Protein 2JIS (pdb70)

Foldseek 3Di:
DDDPPDDVVQVVVLVVLLVVLCCVQQVVLLADLVHFQAADDDPVVLCVVQVPDDDDDDDDSVVVSSNSNSVRRHDGSQQYQQAQAFLAGHDDPLLVVLVVVQVVLDAFQFFCVSVVPLLVLVVVVLCVLCVLLPANDFDKDWDQDLLVLLLLLVLLLCCVVPVCCLPVNDVPDWQAAEEEEPLDLPSVLVSCVVRVNHSVSYDYAYADLLREGDLVRVLVVCVVCVVVVHQYAEYEFECQGGAQGAAYPQQSNLVSCVVRVHAYEYECQNVSLCSLAPVQVCSCPNSNSHQKYKYACCRQVVSNRGGIMIIGSDPPPSQLSSQAPDDDDRVSGCCSNDVDHGHRRRRRSVSSSCVVQPSPNSNVLQVVLVVLLVLLVVVQVVDPFWAWSDDGSGNWTKIFGHEPVLPPVPVPPCNQVVSQVQVVQLQVVCNNVSNHHWHWAADDPGHIITIGGRRNSPDDNVSSVVVVVSSNVSRHVD/DDDPPDDVVVVVVLVVLLVVLCVVQQVPLLADLVHFQAADDDVVVLCVVQVDDDDDDDDDSVVVSSNSNSVSRHDGSQQYQQAQAFLFGHDQPQLVVLVVVLVVLDAFQFFCVSPVPLLVLVVVVQCVLCVLLPANAFDKDWDQDLLVLLLLLVLLLCCVVPVCCLPVNCPPPWQEAEEEEPLADCSNQVSCVVSVNHSVSYDYAYADLLREGDLVRVLVSCVVCVVVGYQYAEYEFECQGGAQGAAYPQQSNLVSCVVRVHAYEYECQNVSLCSLAPVQVCSCPNSNSHQKYKYACCRQVVSNRGGIMIIGNDDPPSLLSSQADDDDDPDDDDDPDDRVSGCCSNDVDRGHRRSSRSVVSSCVVQPSPNSNVLQVVLVVLLVLLVVVQVVDPFWAWSDDGSGNWTKIFGGEPVLRPVCPPPCNQVVSLVQVVQLQVVCNNVSNHHWHWAADDPGHIITIGGRRNSVDDNVSSVVVSVSSRVSRHVD

Sequence (965 aa):
LPSLAGDPVAVEALLRAVFGVVVDEAIQKGTSVSQKVCEWKEPEELKQLLDLELRSQGESQKQILERCRAVIRYSVKTGHPRFFNQLFSGLDPHALAGRIITESSLNTSQQYTYEIAPVFVLMEEEVLRKLRALVGWSSSGDGIIFCPGGSISNMYYAVNLARYQRYPDCKQRGLRTLPPLALFTSKECCHHYYSIQKGAAFLGLGTDSSVRVVKADERRGKMVPEDLERQIGMAEAEGAVPFLVSATSGTTVLGAFDPLEAIADVCQRHGLWLHVDAAWGGSVLLSQTHRHLLDGIQRADSVAWNPHKLLAAGLQCSSALLLQDTSNLLKRCHGSKFYDVALDTGDKVVQCCGRRVDCLKLWLMWKAQGDQGLERRIDQAFVLARYLVEEMKKREGFELVMEPEFVNVCFWFVPPSLRGKQESPDDYHERLSKVAPVLKERMVKEGSMMIGYQPHGTRGNFFRVVVANSALTCADMDFLLNELERLGQDLLPSLAGDPVAVEALLRAVFGVVVDEAIQKGTSVSQKVCEWKEPEELKQLLDLELRSQGESQKQILERCRAVIRYSVKTGHPRFFNQLFSGLDPHALAGRIITESSLNTSQYTYEIAPVFVLMEEEEVLRKLRALVGWSSSGDGIIFCPGGSISNMYYAVNLARYQRYPDCCKQRGLRTLPPLALFTSKECCHHYYSIQKGAAFLGLGTDSVRVVKADERRGKMVPEDLERQIGMAEAEGAVPFLVSATSGTTVLGAFDPLEAIADVCQRHGLWLHVDAAWGGSVLLSQTHRHLLDGIQRADSVAWNPHKLLAAGLQCSALLLQDTSNLLKRCHGSQASYLFQQDKFYDVALDTGDKVVQCCGRRVDCLKLWLMWKAQGDQGLERRIDQAFVLARYLVEEMKKREGFELVMEPEFVNVCFWFVPPSLRGKQESPDYHERLSKVAPVLKERMVKEGSMMIGYQPHGTRGNFFRVVVANSALTCADMDFLLNELERLGQDL

Solvent-accessible surface area: 32705 Å² total; per-residue (Å²): 106,74,52,23,23,43,87,104,120,47,24,53,46,5,3,116,37,1,20,28,7,0,17,74,37,4,4,67,88,2,46,38,80,99,77,115,0,6,44,40,44,77,22,109,80,1,89,138,75,4,59,16,92,2,100,53,134,36,44,56,72,152,78,0,31,96,25,0,116,21,1,0,131,17,3,6,20,4,9,2,6,24,1,2,12,35,13,12,6,8,27,5,8,30,0,0,0,0,3,2,0,13,7,7,6,14,8,5,2,77,16,0,27,1,1,12,0,1,3,2,0,6,75,13,0,11,94,20,0,29,47,29,1,47,16,124,69,21,13,3,1,1,2,9,5,9,6,7,0,3,2,0,0,5,10,0,3,5,30,101,86,58,62,77,3,35,74,146,2,7,106,82,13,44,49,7,0,0,0,1,0,137,28,30,43,72,0,6,67,13,2,0,14,5,0,4,10,0,30,92,15,10,49,61,0,120,16,49,166,137,3,31,1,31,24,117,18,0,61,140,40,0,30,75,1,82,93,124,46,8,36,11,2,0,0,1,0,6,0,4,2,38,30,10,0,0,1,3,43,3,76,39,0,4,54,4,5,136,164,54,54,14,18,3,0,0,10,0,13,3,0,0,0,0,3,11,0,154,86,14,79,104,30,2,82,2,2,80,78,0,48,0,0,0,0,5,0,8,30,15,6,20,0,0,9,8,0,0,0,0,0,0,86,35,95,64,74,7,0,45,110,6,5,10,96,130,40,15,93,87,69,19,20,17,12,69,32,1,6,6,67,26,7,15,5,10,0,1,5,0,1,0,0,1,6,13,46,0,32,96,14,1,49,152,28,3,38,22,9,1,75,3,0,111,61,0,3,82,42,2,106,145,57,136,9,24,60,39,47,37,100,16,20,0,0,2,0,3,0,16,4,9,0,62,58,8,81,67,89,85,162,39,131,79,8,81,101,94,4,3,87,12,5,2,56,0,6,52,80,0,2,100,65,0,24,0,0,0,9,29,33,41,56,54,124,51,2,1,4,1,26,0,1,0,13,9,28,22,1,35,34,64,8,0,44,60,0,0,76,5,0,54,111,17,0,115,102,43,103,87,53,20,26,42,91,98,123,44,22,75,40,5,2,168,32,2,6,22,6,0,2,65,42,4,12,70,91,3,47,36,82,94,78,117,0,7,42,44,44,80,19,105,74,2,80,146,73,5,62,11,96,6,101,53,125,34,41,56,73,138,79,0,30,85,26,0,124,22,1,1,132,17,3,5,21,4,9,2,6,25,1,2,5,38,12,12,7,7,25,5,8,28,0,0,0,0,2,1,0,12,6,6,6,17,10,5,2,67,26,0,13,1,2,12,0,1,10,9,0,6,98,14,0,10,86,22,0,22,47,40,6,52,19,124,65,22,15,2,2,1,2,9,6,8,12,8,0,5,5,0,0,5,11,0,3,3,29,115,94,49,65,71,10,33,75,161,2,5,79,110,33,51,39,12,0,0,0,0,0,118,31,24,31,141,27,6,43,31,3,1,12,6,0,0,16,0,30,92,11,10,41,52,0,128,31,39,142,120,3,31,1,33,27,126,11,0,66,116,18,0,33,71,0,87,92,114,47,10,35,10,3,0,0,1,0,2,0,4,1,64,28,13,0,1,1,3,42,3,77,37,0,5,53,3,4,138,164,57,53,13,23,2,0,0,14,0,13,3,0,0,0,0,7,8,0,119,87,14,106,104,30,2,77,2,4,80,78,0,45,0,0,0,0,6,0,8,33,15,6,17,0,0,6,8,0,0,0,0,0,0,82,30,109,57,76,6,0,43,111,6,5,10,42,176,80,94,193,118,42,99,77,63,88,37,17,87,64,72,53,14,17,12,67,31,2,3,5,18,28,5,17,5,10,0,1,5,0,1,0,0,1,8,14,44,0,31,95,14,2,42,134,28,3,38,17,9,2,78,3,0,112,61,0,2,82,45,1,103,146,67,133,15,24,61,38,46,39,99,16,36,0,0,2,0,3,0,12,4,9,0,57,61,5,70,64,82,90,172,41,133,64,8,84,116,102,2,24,149,12,5,38,55,0,5,52,78,0,4,100,65,2,22,0,0,0,9,57,33,78,49,75,147,58,18,26,3,1,25,0,2,0,11,8,25,21,1,36,34,62,6,0,44,54,0,0,77,14,0,48,112,14,0,115,102,44

Structure (mmCIF, N/CA/C/O backbone):
data_2JIS
#
_entry.id   2JIS
#
_cell.length_a   65.318
_cell.length_b   100.636
_cell.length_c   163.104
_cell.angle_alpha   90.00
_cell.angle_beta   90.00
_cell.angle_gamma   90.00
#
_symmetry.space_group_name_H-M   'P 21 21 21'
#
loop_
_entity.id
_entity.type
_entity.pdbx_description
1 polymer 'CYSTEINE SULFINIC ACID DECARBOXYLASE'
2 non-polymer "PYRIDOXAL-5'-PHOSPHATE"
3 non-polymer 'NITRATE ION'
4 water water
#
loop_
_atom_site.group_PDB
_atom_site.id
_atom_site.type_symbol
_atom_site.label_atom_id
_atom_site.label_alt_id
_atom_site.label_comp_id
_atom_site.label_asym_id
_atom_site.label_entity_id
_atom_site.label_seq_id
_atom_site.pdbx_PDB_ins_code
_atom_site.Cartn_x
_atom_site.Cartn_y
_atom_site.Cartn_z
_atom_site.occupancy
_atom_site.B_iso_or_equiv
_atom_site.auth_seq_id
_atom_site.auth_comp_id
_atom_site.auth_asym_id
_atom_site.auth_atom_id
_atom_site.pdbx_PDB_model_num
ATOM 1 N N . LEU A 1 29 ? 22.548 93.903 77.734 1.00 29.59 7 LEU A N 1
ATOM 2 C CA . LEU A 1 29 ? 22.012 93.405 76.432 1.00 28.64 7 LEU A CA 1
ATOM 3 C C . LEU A 1 29 ? 22.649 94.181 75.284 1.00 28.14 7 LEU A C 1
ATOM 4 O O . LEU A 1 29 ? 22.636 95.412 75.282 1.00 28.40 7 LEU A O 1
ATOM 9 N N . PRO A 1 30 ? 23.196 93.467 74.288 1.00 26.90 8 PRO A N 1
ATOM 10 C CA . PRO A 1 30 ? 23.839 94.158 73.187 1.00 25.36 8 PRO A CA 1
ATOM 11 C C . PRO A 1 30 ? 22.874 94.477 72.050 1.00 23.35 8 PRO A C 1
ATOM 12 O O . PRO A 1 30 ? 21.875 93.786 71.881 1.00 21.92 8 PRO A O 1
ATOM 16 N N . SER A 1 31 ? 23.199 95.500 71.267 1.00 21.50 9 SER A N 1
ATOM 17 C CA . SER A 1 31 ? 22.519 95.729 69.999 1.00 20.90 9 SER A CA 1
ATOM 18 C C . SER A 1 31 ? 22.600 94.475 69.133 1.00 19.98 9 SER A C 1
ATOM 19 O O . SER A 1 31 ? 23.642 93.804 69.070 1.00 19.82 9 SER A O 1
ATOM 22 N N . LEU A 1 32 ? 21.503 94.175 68.449 1.00 18.29 10 LEU A N 1
ATOM 23 C CA . LEU A 1 32 ? 21.448 93.042 67.539 1.00 18.19 10 LEU A CA 1
ATOM 24 C C . LEU A 1 32 ? 21.357 93.503 66.090 1.00 17.59 10 LEU A C 1
ATOM 25 O O . LEU A 1 32 ? 20.982 92.720 65.219 1.00 17.74 10 LEU A O 1
ATOM 30 N N . ALA A 1 33 ? 21.709 94.763 65.833 1.00 17.36 11 ALA A N 1
ATOM 31 C CA . ALA A 1 33 ? 21.602 95.359 64.506 1.00 18.20 11 ALA A CA 1
ATOM 32 C C . ALA A 1 33 ? 22.798 95.047 63.604 1.00 18.86 11 ALA A C 1
ATOM 33 O O . ALA A 1 33 ? 22.674 95.114 62.378 1.00 18.62 11 ALA A O 1
ATOM 35 N N . GLY A 1 34 ? 23.944 94.719 64.205 1.00 19.87 12 GLY A N 1
ATOM 36 C CA . GLY A 1 34 ? 25.160 94.420 63.451 1.00 20.56 12 GLY A CA 1
ATOM 37 C C . GLY A 1 34 ? 26.324 95.315 63.854 1.00 21.46 12 GLY A C 1
ATOM 38 O O . GLY A 1 34 ? 26.133 96.485 64.210 1.00 21.89 12 GLY A O 1
ATOM 39 N N . ASP A 1 35 ? 27.528 94.754 63.781 1.00 22.84 13 ASP A N 1
ATOM 40 C CA . ASP A 1 35 ? 28.784 95.472 64.034 1.00 22.61 13 ASP A CA 1
ATOM 41 C C . ASP A 1 35 ? 28.996 96.508 62.922 1.00 22.66 13 ASP A C 1
ATOM 42 O O . ASP A 1 35 ? 29.024 96.149 61.749 1.00 21.14 13 ASP A O 1
ATOM 47 N N . PRO A 1 36 ? 29.114 97.800 63.272 1.00 22.79 14 PRO A N 1
ATOM 48 C CA . PRO A 1 36 ? 29.253 98.821 62.224 1.00 22.28 14 PRO A CA 1
ATOM 49 C C . PRO A 1 36 ? 30.405 98.608 61.227 1.00 21.61 14 PRO A C 1
ATOM 50 O O . PRO A 1 36 ? 30.274 98.962 60.052 1.00 20.90 14 PRO A O 1
ATOM 54 N N . VAL A 1 37 ? 31.523 98.048 61.681 1.00 21.49 15 VAL A N 1
ATOM 55 C CA . VAL A 1 37 ? 32.632 97.784 60.767 1.00 21.10 15 VAL A CA 1
ATOM 56 C C . VAL A 1 37 ? 32.224 96.711 59.751 1.00 19.97 15 VAL A C 1
ATOM 57 O O . VAL A 1 37 ? 32.453 96.861 58.546 1.00 20.95 15 VAL A O 1
ATOM 61 N N . ALA A 1 38 ? 31.614 95.638 60.247 1.00 19.54 16 ALA A N 1
ATOM 62 C CA . ALA A 1 38 ? 31.107 94.555 59.391 1.00 18.62 16 ALA A CA 1
ATOM 63 C C . ALA A 1 38 ? 30.030 95.060 58.421 1.00 18.12 16 ALA A C 1
ATOM 64 O O . ALA A 1 38 ? 30.031 94.705 57.235 1.00 17.83 16 ALA A O 1
ATOM 66 N N . VAL A 1 39 ? 29.126 95.898 58.925 1.00 17.51 17 VAL A N 1
ATOM 67 C CA . VAL A 1 39 ? 28.048 96.469 58.108 1.00 17.49 17 VAL A CA 1
ATOM 68 C C . VAL A 1 39 ? 28.565 97.319 56.951 1.00 17.24 17 VAL A C 1
ATOM 69 O O . VAL A 1 39 ? 28.134 97.165 55.807 1.00 16.20 17 VAL A O 1
ATOM 73 N N . GLU A 1 40 ? 29.498 98.220 57.228 1.00 17.50 18 GLU A N 1
ATOM 74 C CA . GLU A 1 40 ? 30.059 99.029 56.155 1.00 17.95 18 GLU A CA 1
ATOM 75 C C 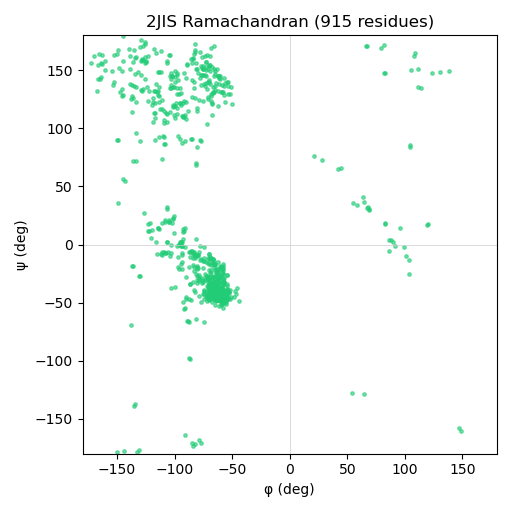. GLU A 1 40 ? 30.746 98.140 55.118 1.00 16.84 18 GLU A C 1
ATOM 76 O O . GLU A 1 40 ? 30.608 98.362 53.921 1.00 16.29 18 GLU A O 1
ATOM 82 N N . ALA A 1 41 ? 31.506 97.153 55.576 1.00 16.26 19 ALA A N 1
ATOM 83 C CA . ALA A 1 41 ? 32.181 96.230 54.665 1.00 16.03 19 ALA A CA 1
ATOM 84 C C . ALA A 1 41 ? 31.179 95.477 53.791 1.00 15.55 19 ALA A C 1
ATOM 85 O O . ALA A 1 41 ? 31.388 95.310 52.592 1.00 15.74 19 ALA A O 1
ATOM 87 N N . LEU A 1 42 ? 30.099 95.009 54.405 1.00 14.83 20 LEU A N 1
ATOM 88 C CA . LEU A 1 42 ? 29.056 94.322 53.652 1.00 14.32 20 LEU A CA 1
ATOM 89 C C . LEU A 1 42 ? 28.490 95.249 52.591 1.00 12.76 20 LEU A C 1
ATOM 90 O O . LEU A 1 42 ? 28.388 94.885 51.422 1.00 12.66 20 LEU A O 1
ATOM 95 N N . LEU A 1 43 ? 28.083 96.441 53.000 1.00 12.97 21 LEU A N 1
ATOM 96 C CA . LEU A 1 43 ? 27.332 97.297 52.089 1.00 13.93 21 LEU A CA 1
ATOM 97 C C . LEU A 1 43 ? 28.203 97.825 50.953 1.00 13.71 21 LEU A C 1
ATOM 98 O O . LEU A 1 43 ? 27.761 97.859 49.817 1.00 13.65 21 LEU A O 1
ATOM 103 N N . ARG A 1 44 ? 29.454 98.173 51.244 1.00 14.22 22 ARG A N 1
ATOM 104 C CA . ARG A 1 44 ? 30.372 98.586 50.191 1.00 15.55 22 ARG A CA 1
ATOM 105 C C . ARG A 1 44 ? 30.590 97.456 49.199 1.00 14.57 22 ARG A C 1
ATOM 106 O O . ARG A 1 44 ? 30.673 97.685 47.994 1.00 15.05 22 ARG A O 1
ATOM 114 N N . ALA A 1 45 ? 30.679 96.225 49.701 1.00 14.15 23 ALA A N 1
ATOM 115 C CA . ALA A 1 45 ? 30.884 95.081 48.816 1.00 14.10 23 ALA A CA 1
ATOM 116 C C . ALA A 1 45 ? 29.659 94.791 47.968 1.00 13.87 23 ALA A C 1
ATOM 117 O O . ALA A 1 45 ? 29.781 94.533 46.769 1.00 14.41 23 ALA A O 1
ATOM 119 N N . VAL A 1 46 ? 28.476 94.852 48.579 1.00 12.59 24 VAL A N 1
ATOM 120 C CA . VAL A 1 46 ? 27.239 94.686 47.818 1.00 13.31 24 VAL A CA 1
ATOM 121 C C . VAL A 1 46 ? 27.150 95.758 46.727 1.00 13.45 24 VAL A C 1
ATOM 122 O O . VAL A 1 46 ? 26.810 95.463 45.580 1.00 13.16 24 VAL A O 1
ATOM 126 N N . PHE A 1 47 ? 27.459 97.002 47.075 1.00 14.89 25 PHE A N 1
ATOM 127 C CA . PHE A 1 47 ? 27.385 98.078 46.096 1.00 15.16 25 PHE A CA 1
ATOM 128 C C . PHE A 1 47 ? 28.341 97.791 44.946 1.00 14.32 25 PHE A C 1
ATOM 129 O O . PHE A 1 47 ? 27.989 97.970 43.793 1.00 14.12 25 PHE A O 1
ATOM 137 N N . GLY A 1 48 ? 29.547 97.324 45.258 1.00 14.17 26 GLY A N 1
ATOM 138 C CA . GLY A 1 48 ? 30.499 96.954 44.210 1.00 14.31 26 GLY A CA 1
ATOM 139 C C . GLY A 1 48 ? 29.974 95.901 43.252 1.00 14.21 26 GLY A C 1
ATOM 140 O O . GLY A 1 48 ? 30.120 96.024 42.040 1.00 15.60 26 GLY A O 1
ATOM 141 N N . VAL A 1 49 ? 29.364 94.854 43.797 1.00 13.50 27 VAL A N 1
ATOM 142 C CA . VAL A 1 49 ? 28.772 93.787 42.985 1.00 14.20 27 VAL A CA 1
ATOM 143 C C . VAL A 1 49 ? 27.639 94.347 42.126 1.00 13.16 27 VAL A C 1
ATOM 144 O O . VAL A 1 49 ? 27.507 94.022 40.952 1.00 14.31 27 VAL A O 1
ATOM 148 N N . VAL A 1 50 ? 26.804 95.175 42.733 1.00 12.80 28 VAL A N 1
ATOM 149 C CA . VAL A 1 50 ? 25.696 95.800 42.011 1.00 12.71 28 VAL A CA 1
ATOM 150 C C . VAL A 1 50 ? 26.201 96.640 40.839 1.00 12.45 28 VAL A C 1
ATOM 151 O O . VAL A 1 50 ? 25.715 96.503 39.719 1.00 13.02 28 VAL A O 1
ATOM 155 N N . VAL A 1 51 ? 27.198 97.483 41.088 1.00 13.82 29 VAL A N 1
ATOM 156 C CA . VAL A 1 51 ? 27.747 98.315 40.017 1.00 14.07 29 VAL A CA 1
ATOM 157 C C . VAL A 1 51 ? 28.379 97.436 38.940 1.00 14.75 29 VAL A C 1
ATOM 158 O O . VAL A 1 51 ? 28.104 97.601 37.755 1.00 14.42 29 VAL A O 1
ATOM 162 N N . ASP A 1 52 ? 29.197 96.474 39.333 1.00 14.62 30 ASP A N 1
ATOM 163 C CA . ASP A 1 52 ? 29.904 95.656 38.348 1.00 15.63 30 ASP A CA 1
ATOM 164 C C . ASP A 1 52 ? 28.965 94.809 37.502 1.00 15.47 30 ASP A C 1
ATOM 165 O O . ASP A 1 52 ? 29.115 94.726 36.284 1.00 15.43 30 ASP A O 1
ATOM 170 N N . GLU A 1 53 ? 28.011 94.166 38.167 1.00 14.72 31 GLU A N 1
ATOM 171 C CA . GLU A 1 53 ? 27.256 93.076 37.563 1.00 15.94 31 GLU A CA 1
ATOM 172 C C . GLU A 1 53 ? 25.860 93.481 37.132 1.00 16.46 31 GLU A C 1
ATOM 173 O O . GLU A 1 53 ? 25.379 93.006 36.107 1.00 17.05 31 GLU A O 1
ATOM 179 N N . ALA A 1 54 ? 25.203 94.333 37.918 1.00 15.10 32 ALA A N 1
ATOM 180 C CA . ALA A 1 54 ? 23.838 94.773 37.572 1.00 15.73 32 ALA A CA 1
ATOM 181 C C . ALA A 1 54 ? 23.831 96.030 36.712 1.00 15.88 32 ALA A C 1
ATOM 182 O O . ALA A 1 54 ? 23.112 96.106 35.722 1.00 18.07 32 ALA A O 1
ATOM 184 N N . ILE A 1 55 ? 24.637 97.024 37.065 1.00 15.63 33 ILE A N 1
ATOM 185 C CA . ILE A 1 55 ? 24.591 98.309 36.391 1.00 15.70 33 ILE A CA 1
ATOM 186 C C . ILE A 1 55 ? 25.459 98.330 35.146 1.00 16.45 33 ILE A C 1
ATOM 187 O O . ILE A 1 55 ? 25.012 98.770 34.095 1.00 18.77 33 ILE A O 1
ATOM 192 N N . GLN A 1 56 ? 26.699 97.868 35.251 1.00 15.65 34 GLN A N 1
ATOM 193 C CA . GLN A 1 56 ? 27.586 97.916 34.092 1.00 16.40 34 GLN A CA 1
ATOM 194 C C . GLN A 1 56 ? 27.312 96.742 33.149 1.00 16.22 34 GLN A C 1
ATOM 195 O O . GLN A 1 56 ? 26.854 96.947 32.011 1.00 15.73 34 GLN A O 1
ATOM 201 N N . LYS A 1 57 ? 27.542 95.516 33.606 1.00 16.19 35 LYS A N 1
ATOM 202 C CA . LYS A 1 57 ? 27.335 94.365 32.724 1.00 17.53 35 LYS A CA 1
ATOM 203 C C . LYS A 1 57 ? 25.877 94.253 32.281 1.00 16.15 35 LYS A C 1
ATOM 204 O O . LYS A 1 57 ? 25.604 93.867 31.142 1.00 16.95 35 LYS A O 1
ATOM 210 N N . GLY A 1 58 ? 24.952 94.610 33.167 1.00 15.52 36 GLY A N 1
ATOM 211 C CA . GLY A 1 58 ? 23.533 94.534 32.841 1.00 15.70 36 GLY A CA 1
ATOM 212 C C . GLY A 1 58 ? 23.030 95.542 31.824 1.00 15.47 36 GLY A C 1
ATOM 213 O O . GLY A 1 58 ? 21.883 95.459 31.390 1.00 16.11 36 GLY A O 1
ATOM 214 N N . THR A 1 59 ? 23.861 96.506 31.430 1.00 15.18 37 THR A N 1
ATOM 215 C CA . THR A 1 59 ? 23.453 97.469 30.410 1.00 14.57 37 THR A CA 1
ATOM 216 C C . THR A 1 59 ? 24.396 97.460 29.208 1.00 14.74 37 THR A C 1
ATOM 217 O O . THR A 1 59 ? 24.307 98.318 28.344 1.00 15.91 37 THR A O 1
ATOM 221 N N . SER A 1 60 ? 25.276 96.464 29.133 1.00 14.11 38 SER A N 1
ATOM 222 C CA . SER A 1 60 ? 26.284 96.394 28.068 1.00 15.56 38 SER A CA 1
ATOM 223 C C . SER A 1 60 ? 25.850 95.464 26.934 1.00 15.86 38 SER A C 1
ATOM 224 O O . SER A 1 60 ? 25.491 94.310 27.175 1.00 15.37 38 SER A O 1
ATOM 227 N N . VAL A 1 61 ? 25.915 95.949 25.698 1.00 17.06 39 VAL A N 1
ATOM 228 C CA . VAL A 1 61 ? 25.564 95.124 24.530 1.00 18.29 39 VAL A CA 1
ATOM 229 C C . VAL A 1 61 ? 26.547 93.959 24.304 1.00 18.99 39 VAL A C 1
ATOM 230 O O . VAL A 1 61 ? 26.253 93.041 23.532 1.00 21.06 39 VAL A O 1
ATOM 234 N N . SER A 1 62 ? 27.693 93.985 24.985 1.00 18.75 40 SER A N 1
ATOM 235 C CA . SER A 1 62 ? 28.646 92.870 24.955 1.00 18.98 40 SER A CA 1
ATOM 236 C C . SER A 1 62 ? 28.256 91.715 25.863 1.00 19.01 40 SER A C 1
ATOM 237 O O . SER A 1 62 ? 28.879 90.656 25.823 1.00 19.54 40 SER A O 1
ATOM 240 N N . GLN A 1 63 ? 27.233 91.920 26.693 1.00 16.73 41 GLN A N 1
ATOM 241 C CA . GLN A 1 63 ? 26.808 90.938 27.671 1.00 16.33 41 GLN A CA 1
ATOM 242 C C . GLN A 1 63 ? 25.400 90.467 27.349 1.00 14.62 41 GLN A C 1
ATOM 243 O O . GLN A 1 63 ? 24.693 91.085 26.542 1.00 13.95 41 GLN A O 1
ATOM 249 N N . LYS A 1 64 ? 25.009 89.362 27.969 1.00 14.48 42 LYS A N 1
ATOM 250 C CA . LYS A 1 64 ? 23.693 88.768 27.725 1.00 13.97 42 LYS A CA 1
ATOM 251 C C . LYS A 1 64 ? 22.544 89.526 28.414 1.00 12.51 42 LYS A C 1
ATOM 252 O O . LYS A 1 64 ? 22.698 90.054 29.514 1.00 12.71 42 LYS A O 1
ATOM 258 N N . VAL A 1 65 ? 21.387 89.546 27.755 1.00 11.26 43 VAL A N 1
ATOM 259 C CA . VAL A 1 65 ? 20.164 90.105 28.337 1.00 12.27 43 VAL A CA 1
ATOM 260 C C . VAL A 1 65 ? 19.654 89.184 29.441 1.00 12.90 43 VAL A C 1
ATOM 261 O O . VAL A 1 65 ? 19.060 89.644 30.420 1.00 12.43 43 VAL A O 1
ATOM 265 N N . CYS A 1 66 ? 19.883 87.889 29.284 1.00 12.51 44 CYS A N 1
ATOM 266 C CA . CYS A 1 66 ? 19.423 86.901 30.252 1.00 12.85 44 CYS A CA 1
ATOM 267 C C . CYS A 1 66 ? 20.322 85.696 30.166 1.00 13.19 44 CYS A C 1
ATOM 268 O O . CYS A 1 66 ? 20.856 85.401 29.104 1.00 13.16 44 CYS A O 1
ATOM 271 N N . GLU A 1 67 ? 20.493 85.007 31.287 1.00 13.95 45 GLU A N 1
ATOM 272 C CA . GLU A 1 67 ? 21.202 83.735 31.293 1.00 13.65 45 GLU A CA 1
ATOM 273 C C . GLU A 1 67 ? 20.183 82.645 31.644 1.00 13.05 45 GLU A C 1
ATOM 274 O O . GLU A 1 67 ? 19.941 82.365 32.816 1.00 13.76 45 GLU A O 1
ATOM 280 N N . TRP A 1 68 ? 19.589 82.059 30.611 1.00 13.16 46 TRP A N 1
ATOM 281 C CA . TRP A 1 68 ? 18.463 81.155 30.780 1.00 12.82 46 TRP A CA 1
ATOM 282 C C . TRP A 1 68 ? 18.872 79.936 31.597 1.00 12.67 46 TRP A C 1
ATOM 283 O O . TRP A 1 68 ? 19.885 79.291 31.335 1.00 13.39 46 TRP A O 1
ATOM 294 N N . LYS A 1 69 ? 18.051 79.618 32.587 1.00 12.36 47 LYS A N 1
ATOM 295 C CA . LYS A 1 69 ? 18.197 78.410 33.377 1.00 12.88 47 LYS A CA 1
ATOM 296 C C . LYS A 1 69 ? 16.816 77.832 33.589 1.00 13.55 47 LYS A C 1
ATOM 297 O O . LYS A 1 69 ? 15.868 78.571 33.873 1.00 13.99 47 LYS A O 1
ATOM 303 N N . GLU A 1 70 ? 16.720 76.512 33.462 1.00 13.76 48 GLU A N 1
ATOM 304 C CA . GLU A 1 70 ? 15.483 75.799 33.747 1.00 15.12 48 GLU A CA 1
ATOM 305 C C . GLU A 1 70 ? 15.209 75.941 35.245 1.00 14.27 48 GLU A C 1
ATOM 306 O O . GLU A 1 70 ? 16.162 76.006 36.036 1.00 14.74 48 GLU A O 1
ATOM 312 N N . PRO A 1 71 ? 13.925 76.042 35.642 1.00 14.57 49 PRO A N 1
ATOM 313 C CA . PRO A 1 71 ? 13.601 76.208 37.063 1.00 14.91 49 PRO A CA 1
ATOM 314 C C . PRO A 1 71 ? 14.333 75.256 38.014 1.00 14.74 49 PRO A C 1
ATOM 315 O O . PRO A 1 71 ? 14.815 75.682 39.059 1.00 14.68 49 PRO A O 1
ATOM 319 N N . GLU A 1 72 ? 14.447 73.976 37.653 1.00 15.71 50 GLU A N 1
ATOM 320 C CA . GLU A 1 72 ? 15.097 73.008 38.524 1.00 15.83 50 GLU A CA 1
ATOM 321 C C . GLU A 1 72 ? 16.579 73.319 38.696 1.00 15.22 50 GLU A C 1
ATOM 322 O O . GLU A 1 72 ? 17.107 73.251 39.809 1.00 16.46 50 GLU A O 1
ATOM 328 N N . GLU A 1 73 ? 17.252 73.693 37.609 1.00 14.69 51 GLU A N 1
ATOM 329 C CA . GLU A 1 73 ? 18.675 74.030 37.681 1.00 15.41 51 GLU A CA 1
ATOM 330 C C . GLU A 1 73 ? 18.893 75.312 38.483 1.00 14.09 51 GLU A C 1
ATOM 331 O O . GLU A 1 73 ? 19.820 75.400 39.299 1.00 15.39 51 GLU A O 1
ATOM 337 N N . LEU A 1 74 ? 18.032 76.289 38.255 1.00 13.16 52 LEU A N 1
ATOM 338 C CA . LEU A 1 74 ? 18.170 77.562 38.952 1.00 12.58 52 LEU A CA 1
ATOM 339 C C . LEU A 1 74 ? 17.914 77.373 40.446 1.00 12.52 52 LEU A C 1
ATOM 340 O O . LEU A 1 74 ? 18.603 77.964 41.264 1.00 12.31 52 LEU A O 1
ATOM 345 N N . LYS A 1 75 ? 16.940 76.539 40.811 1.00 14.05 53 LYS A N 1
ATOM 346 C CA . LYS A 1 75 ? 16.726 76.217 42.223 1.00 16.44 53 LYS A CA 1
ATOM 347 C C . LYS A 1 75 ? 17.996 75.661 42.851 1.00 16.36 53 LYS A C 1
ATOM 348 O O . LYS A 1 75 ? 18.370 76.054 43.959 1.00 16.46 53 LYS A O 1
ATOM 354 N N . GLN A 1 76 ? 18.676 74.761 42.141 1.00 17.07 54 GLN A N 1
ATOM 355 C CA . GLN A 1 76 ? 19.937 74.199 42.642 1.00 18.14 54 GLN A CA 1
ATOM 356 C C . GLN A 1 76 ? 21.038 75.254 42.796 1.00 18.13 54 GLN A C 1
ATOM 357 O O . GLN A 1 76 ? 21.771 75.263 43.797 1.00 19.95 54 GLN A O 1
ATOM 363 N N . LEU A 1 77 ? 21.138 76.157 41.828 1.00 15.73 55 LEU A N 1
ATOM 364 C CA . LEU A 1 77 ? 22.134 77.229 41.866 1.00 15.86 55 LEU A CA 1
ATOM 365 C C . LEU A 1 77 ? 21.895 78.241 42.991 1.00 15.52 55 LEU A C 1
ATOM 366 O O . LEU A 1 77 ? 22.849 78.851 43.489 1.00 16.34 55 LEU A O 1
ATOM 371 N N . LEU A 1 78 ? 20.637 78.406 43.403 1.00 13.54 56 LEU A N 1
ATOM 372 C CA . LEU A 1 78 ? 20.273 79.434 44.367 1.00 12.82 56 LEU A CA 1
ATOM 373 C C . LEU A 1 78 ? 20.173 78.962 45.821 1.00 12.01 56 LEU A C 1
ATOM 374 O O . LEU A 1 78 ? 20.200 79.796 46.718 1.00 12.23 56 LEU A O 1
ATOM 379 N N . ASP A 1 79 ? 20.023 77.653 46.065 1.00 12.37 57 ASP A N 1
ATOM 380 C CA . ASP A 1 79 ? 19.921 77.114 47.431 1.00 11.86 57 ASP A CA 1
ATOM 381 C C . ASP A 1 79 ? 19.024 77.986 48.320 1.00 10.82 57 ASP A C 1
ATOM 382 O O . ASP A 1 79 ? 19.468 78.590 49.293 1.00 10.23 57 ASP A O 1
ATOM 387 N N . LEU A 1 80 ? 17.751 78.029 47.961 1.00 9.94 58 LEU A N 1
ATOM 388 C CA . LEU A 1 80 ? 16.839 79.014 48.520 1.00 10.02 58 LEU A CA 1
ATOM 389 C C . LEU A 1 80 ? 16.371 78.758 49.939 1.00 10.01 58 LEU A C 1
ATOM 390 O O . LEU A 1 80 ? 15.893 79.682 50.600 1.00 10.32 58 LEU A O 1
ATOM 395 N N . GLU A 1 81 ? 16.456 77.518 50.419 1.00 11.52 59 GLU A N 1
ATOM 396 C CA . GLU A 1 81 ? 15.725 77.151 51.634 1.00 12.06 59 GLU A CA 1
ATOM 397 C C . GLU A 1 81 ? 16.068 78.011 52.842 1.00 11.82 59 GLU A C 1
ATOM 398 O O . GLU A 1 81 ? 17.230 78.172 53.170 1.00 11.81 59 GLU A O 1
ATOM 404 N N . LEU A 1 82 ? 15.047 78.554 53.501 1.00 10.42 60 LEU A N 1
ATOM 405 C CA . LEU A 1 82 ? 15.261 79.362 54.689 1.00 11.15 60 LEU A CA 1
ATOM 406 C C . LEU A 1 82 ? 15.364 78.446 55.900 1.00 12.03 60 LEU A C 1
ATOM 407 O O . LEU A 1 82 ? 14.477 77.612 56.134 1.00 12.96 60 LEU A O 1
ATOM 412 N N . ARG A 1 83 ? 16.448 78.610 56.649 1.00 12.30 61 ARG A N 1
ATOM 413 C CA . ARG A 1 83 ? 16.873 77.640 57.654 1.00 13.18 61 ARG A CA 1
ATOM 414 C C . ARG A 1 83 ? 17.072 78.243 59.030 1.00 13.24 61 ARG A C 1
ATOM 415 O O . ARG A 1 83 ? 17.009 79.452 59.218 1.00 11.51 61 ARG A O 1
ATOM 423 N N . SER A 1 84 ? 17.342 77.364 59.993 1.00 12.90 62 SER A N 1
ATOM 424 C CA . SER A 1 84 ? 17.558 77.757 61.374 1.00 13.54 62 SER A CA 1
ATOM 425 C C . SER A 1 84 ? 18.807 78.616 61.571 1.00 12.88 62 SER A C 1
ATOM 426 O O . SER A 1 84 ? 18.766 79.647 62.257 1.00 12.76 62 SER A O 1
ATOM 429 N N . GLN A 1 85 ? 19.929 78.183 61.001 1.00 13.50 63 GLN A N 1
ATOM 430 C CA . GLN A 1 85 ? 21.206 78.862 61.214 1.00 15.41 63 GLN A CA 1
ATOM 431 C C . GLN A 1 85 ? 21.441 79.906 60.138 1.00 14.41 63 GLN A C 1
ATOM 432 O O . GLN A 1 85 ? 21.021 79.732 58.994 1.00 14.46 63 GLN A O 1
ATOM 438 N N . GLY A 1 86 ? 22.123 80.982 60.520 1.00 14.09 64 GLY A N 1
ATOM 439 C CA . GLY A 1 86 ? 22.493 82.043 59.600 1.00 14.30 64 GLY A CA 1
ATOM 440 C C . GLY A 1 86 ? 23.690 81.701 58.741 1.00 14.08 64 GLY A C 1
ATOM 441 O O . GLY A 1 86 ? 24.146 80.547 58.695 1.00 16.74 64 GLY A O 1
ATOM 442 N N . GLU A 1 87 ? 24.214 82.710 58.066 1.00 13.50 65 GLU A N 1
ATOM 443 C CA . GLU A 1 87 ? 25.333 82.571 57.153 1.00 14.16 65 GLU A CA 1
ATOM 444 C C . GLU A 1 87 ? 26.314 83.721 57.304 1.00 14.15 65 GLU A C 1
ATOM 445 O O . GLU A 1 87 ? 25.984 84.774 57.855 1.00 15.80 65 GLU A O 1
ATOM 451 N N . SER A 1 88 ? 27.520 83.502 56.789 1.00 13.79 66 SER A N 1
ATOM 452 C CA . SER A 1 88 ? 28.611 84.460 56.894 1.00 14.68 66 SER A CA 1
ATOM 453 C C . SER A 1 88 ? 28.519 85.526 55.818 1.00 13.89 66 SER A C 1
ATOM 454 O O . SER A 1 88 ? 27.813 85.359 54.814 1.00 13.43 66 SER A O 1
ATOM 457 N N . GLN A 1 89 ? 29.252 86.622 56.010 1.00 14.90 67 GLN A N 1
ATOM 458 C CA . GLN A 1 89 ? 29.346 87.643 54.976 1.00 15.09 67 GLN A CA 1
ATOM 459 C C . GLN A 1 89 ? 29.811 87.074 53.634 1.00 14.74 67 GLN A C 1
ATOM 460 O O . GLN A 1 89 ? 29.256 87.416 52.595 1.00 13.71 67 GLN A O 1
ATOM 466 N N . LYS A 1 90 ? 30.806 86.188 53.642 1.00 16.30 68 LYS A N 1
ATOM 467 C CA . LYS A 1 90 ? 31.295 85.596 52.392 1.00 16.56 68 LYS A CA 1
ATOM 468 C C . LYS A 1 90 ? 30.167 84.866 51.661 1.00 14.75 68 LYS A C 1
ATOM 469 O O . LYS A 1 90 ? 30.001 85.007 50.446 1.00 14.52 68 LYS A O 1
ATOM 475 N N . GLN A 1 91 ? 29.396 84.088 52.412 1.00 13.94 69 GLN A N 1
ATOM 476 C CA . GLN A 1 91 ? 28.276 83.340 51.851 1.00 14.13 69 GLN A CA 1
ATOM 477 C C . GLN A 1 91 ? 27.192 84.272 51.314 1.00 13.05 69 GLN A C 1
ATOM 478 O O . GLN A 1 91 ? 26.673 84.049 50.223 1.00 12.37 69 GLN A O 1
ATOM 484 N N . ILE A 1 92 ? 26.871 85.310 52.078 1.00 12.65 70 ILE A N 1
ATOM 485 C CA . ILE A 1 92 ? 25.870 86.300 51.641 1.00 11.85 70 ILE A CA 1
ATOM 486 C C . ILE A 1 92 ? 26.288 87.010 50.350 1.00 11.57 70 ILE A C 1
ATOM 487 O O . ILE A 1 92 ? 25.465 87.188 49.439 1.00 10.94 70 ILE A O 1
ATOM 492 N N . LEU A 1 93 ? 27.555 87.389 50.242 1.00 12.09 71 LEU A N 1
ATOM 493 C CA . LEU A 1 93 ? 28.030 88.050 49.036 1.00 12.42 71 LEU A CA 1
ATOM 494 C C . LEU A 1 93 ? 27.976 87.125 47.814 1.00 12.23 71 LEU A C 1
ATOM 495 O O . LEU A 1 93 ? 27.647 87.570 46.709 1.00 13.31 71 LEU A O 1
ATOM 500 N N . GLU A 1 94 ? 28.252 85.838 48.011 1.00 12.65 72 GLU A N 1
ATOM 501 C CA . GLU A 1 94 ? 28.112 84.858 46.938 1.00 13.97 72 GLU A CA 1
ATOM 502 C C . GLU A 1 94 ? 26.665 84.796 46.463 1.00 12.32 72 GLU A C 1
ATOM 503 O O . GLU A 1 94 ? 26.397 84.696 45.253 1.00 11.90 72 GLU A O 1
ATOM 509 N N . ARG A 1 95 ? 25.729 84.867 47.404 1.00 11.57 73 ARG A N 1
ATOM 510 C CA . ARG A 1 95 ? 24.309 84.820 47.035 1.00 11.46 73 ARG A CA 1
ATOM 511 C C . ARG A 1 95 ? 23.913 86.063 46.260 1.00 11.22 73 ARG A C 1
ATOM 512 O O . ARG A 1 95 ? 23.179 85.968 45.264 1.00 11.36 73 ARG A O 1
ATOM 520 N N . CYS A 1 96 ? 24.429 87.216 46.678 1.00 11.25 74 CYS A N 1
ATOM 521 C CA . CYS A 1 96 ? 24.159 88.456 45.947 1.00 11.43 74 CYS A CA 1
ATOM 522 C C . CYS A 1 96 ? 24.626 88.337 44.502 1.00 10.83 74 CYS A C 1
ATOM 523 O O . CYS A 1 96 ? 23.928 88.740 43.578 1.00 9.90 74 CYS A O 1
ATOM 526 N N . ARG A 1 97 ? 25.819 87.783 44.305 1.00 10.70 75 ARG A N 1
ATOM 527 C CA . ARG A 1 97 ? 26.318 87.575 42.953 1.00 12.12 75 ARG A CA 1
ATOM 528 C C . ARG A 1 97 ? 25.416 86.658 42.114 1.00 11.40 75 ARG A C 1
ATOM 529 O O . ARG A 1 97 ? 25.158 86.941 40.946 1.00 11.24 75 ARG A O 1
ATOM 537 N N . ALA A 1 98 ? 24.935 85.573 42.713 1.00 10.74 76 ALA A N 1
ATOM 538 C CA . ALA A 1 98 ? 24.120 84.608 41.986 1.00 10.81 76 ALA A CA 1
ATOM 539 C C . ALA A 1 98 ? 22.766 85.235 41.631 1.00 9.80 76 ALA A C 1
ATOM 540 O O . ALA A 1 98 ? 22.279 85.084 40.520 1.00 10.14 76 ALA A O 1
ATOM 542 N N . VAL A 1 99 ? 22.162 85.939 42.592 1.00 10.34 77 VAL A N 1
ATOM 543 C CA . VAL A 1 99 ? 20.871 86.595 42.338 1.00 9.85 77 VAL A CA 1
ATOM 544 C C . VAL A 1 99 ? 20.945 87.552 41.134 1.00 9.83 77 VAL A C 1
ATOM 545 O O . VAL A 1 99 ? 20.069 87.562 40.270 1.00 9.84 77 VAL A O 1
ATOM 549 N N . ILE A 1 100 ? 22.005 88.343 41.064 1.00 9.47 78 ILE A N 1
ATOM 550 C CA . ILE A 1 100 ? 22.194 89.282 39.956 1.00 10.39 78 ILE A CA 1
ATOM 551 C C . ILE A 1 100 ? 22.516 88.553 38.647 1.00 9.96 78 ILE A C 1
ATOM 552 O O . ILE A 1 100 ? 21.912 88.825 37.604 1.00 10.00 78 ILE A O 1
ATOM 557 N N . ARG A 1 101 ? 23.433 87.590 38.719 1.00 10.13 79 ARG A N 1
ATOM 558 C CA . ARG A 1 101 ? 23.863 86.878 37.538 1.00 10.42 79 ARG A CA 1
ATOM 559 C C . ARG A 1 101 ? 22.689 86.261 36.776 1.00 10.78 79 ARG A C 1
ATOM 560 O O . ARG A 1 101 ? 22.609 86.365 35.549 1.00 10.73 79 ARG A O 1
ATOM 568 N N . TYR A 1 102 ? 21.790 85.600 37.505 1.00 9.48 80 TYR A N 1
ATOM 569 C CA . TYR A 1 102 ? 20.740 84.831 36.848 1.00 9.74 80 TYR A CA 1
ATOM 570 C C . TYR A 1 102 ? 19.436 85.612 36.658 1.00 9.51 80 TYR A C 1
ATOM 571 O O . TYR A 1 102 ? 18.481 85.097 36.078 1.00 9.93 80 TYR A O 1
ATOM 580 N N . SER A 1 103 ? 19.411 86.859 37.120 1.00 10.35 81 SER A N 1
ATOM 581 C CA . SER A 1 103 ? 18.260 87.710 36.863 1.00 9.95 81 SER A CA 1
ATOM 582 C C . SER A 1 103 ? 18.313 88.308 35.461 1.00 10.47 81 SER A C 1
ATOM 583 O O . SER A 1 103 ? 19.389 88.540 34.900 1.00 11.76 81 SER A O 1
ATOM 586 N N . VAL A 1 104 ? 17.136 88.571 34.894 1.00 9.63 82 VAL A N 1
ATOM 587 C CA . VAL A 1 104 ? 17.052 89.188 33.586 1.00 10.91 82 VAL A CA 1
ATOM 588 C C . VAL A 1 104 ? 17.489 90.650 33.688 1.00 10.96 82 VAL A C 1
ATOM 589 O O . VAL A 1 104 ? 17.169 91.348 34.651 1.00 11.58 82 VAL A O 1
ATOM 593 N N . LYS A 1 105 ? 18.227 91.102 32.682 1.00 11.20 83 LYS A N 1
ATOM 594 C CA . LYS A 1 105 ? 18.739 92.460 32.663 1.00 11.49 83 LYS A CA 1
ATOM 595 C C . LYS A 1 105 ? 17.751 93.396 31.962 1.00 12.80 83 LYS A C 1
ATOM 596 O O . LYS A 1 105 ? 17.821 93.604 30.767 1.00 12.13 83 LYS A O 1
ATOM 602 N N . THR A 1 106 ? 16.821 93.967 32.736 1.00 12.48 84 THR A N 1
ATOM 603 C CA . THR A 1 106 ? 15.794 94.861 32.172 1.00 11.66 84 THR A CA 1
ATOM 604 C C . THR A 1 106 ? 16.319 96.240 31.788 1.00 12.41 84 THR A C 1
ATOM 605 O O . THR A 1 106 ? 15.622 97.001 31.114 1.00 14.52 84 THR A O 1
ATOM 609 N N . GLY A 1 107 ? 17.539 96.577 32.197 1.00 11.89 85 GLY A N 1
ATOM 610 C CA . GLY A 1 107 ? 18.194 97.787 31.719 1.00 12.31 85 GLY A CA 1
ATOM 611 C C . GLY A 1 107 ? 18.932 97.621 30.402 1.00 12.14 85 GLY A C 1
ATOM 612 O O . GLY A 1 107 ? 19.425 98.598 29.826 1.00 12.37 85 GLY A O 1
ATOM 613 N N . HIS A 1 108 ? 18.986 96.385 29.901 1.00 11.38 86 HIS A N 1
ATOM 614 C CA . HIS A 1 108 ? 19.792 96.068 28.725 1.00 11.48 86 HIS A CA 1
ATOM 615 C C . HIS A 1 108 ? 19.140 96.631 27.473 1.00 11.26 86 HIS A C 1
ATOM 616 O O . HIS A 1 108 ? 17.901 96.562 27.324 1.00 10.24 86 HIS A O 1
ATOM 623 N N . PRO A 1 109 ? 19.950 97.198 26.560 1.00 11.96 87 PRO A N 1
ATOM 624 C CA . PRO A 1 109 ? 19.387 97.755 25.335 1.00 12.64 87 PRO A CA 1
ATOM 625 C C . PRO A 1 109 ? 18.635 96.772 24.449 1.00 12.32 87 PRO A C 1
ATOM 626 O O . PRO A 1 109 ? 17.861 97.207 23.612 1.00 15.57 87 PRO A O 1
ATOM 630 N N . ARG A 1 110 ? 18.865 95.470 24.611 1.00 11.43 88 ARG A N 1
ATOM 631 C CA . ARG A 1 110 ? 18.155 94.486 23.798 1.00 11.72 88 ARG A CA 1
ATOM 632 C C . ARG A 1 110 ? 17.061 93.776 24.604 1.00 11.24 88 ARG A C 1
ATOM 633 O O . ARG A 1 110 ? 16.578 92.712 24.211 1.00 10.46 88 ARG A O 1
ATOM 641 N N . PHE A 1 111 ? 16.653 94.392 25.724 1.00 10.34 89 PHE A N 1
ATOM 642 C CA . PHE A 1 111 ? 15.458 93.962 26.445 1.00 10.74 89 PHE A CA 1
ATOM 643 C C . PHE A 1 111 ? 14.295 94.771 25.895 1.00 10.29 89 PHE A C 1
ATOM 644 O O . PHE A 1 111 ? 14.218 95.987 26.121 1.00 11.24 89 PHE A O 1
ATOM 652 N N . PHE A 1 112 ? 13.420 94.090 25.153 1.00 10.49 90 PHE A N 1
ATOM 653 C CA . PHE A 1 112 ? 12.241 94.696 24.516 1.00 10.90 90 PHE A CA 1
ATOM 654 C C . PHE A 1 112 ? 10.923 94.062 24.957 1.00 12.54 90 PHE A C 1
ATOM 655 O O . PHE A 1 112 ? 9.903 94.268 24.274 1.00 15.24 90 PHE A O 1
ATOM 663 N N . ASN A 1 113 ? 10.922 93.348 26.082 1.00 10.81 91 ASN A N 1
ATOM 664 C CA . ASN A 1 113 ? 9.812 92.453 26.481 1.00 10.61 91 ASN A CA 1
ATOM 665 C C . ASN A 1 113 ? 8.638 93.132 27.169 1.00 11.23 91 ASN A C 1
ATOM 666 O O . ASN A 1 113 ? 7.541 92.575 27.187 1.00 12.51 91 ASN A O 1
ATOM 671 N N . GLN A 1 114 ? 8.860 94.333 27.696 1.00 9.70 92 GLN A N 1
ATOM 672 C CA . GLN A 1 114 ? 7.883 95.009 28.535 1.00 9.94 92 GLN A CA 1
ATOM 673 C C . GLN A 1 114 ? 7.689 96.463 28.109 1.00 10.51 92 GLN A C 1
ATOM 674 O O . GLN A 1 114 ? 8.316 96.944 27.161 1.00 12.63 92 GLN A O 1
ATOM 680 N N . LEU A 1 115 ? 6.826 97.175 28.834 1.00 9.71 93 LEU A N 1
ATOM 681 C CA . LEU A 1 115 ? 6.623 98.607 28.601 1.00 9.71 93 LEU A CA 1
ATOM 682 C C . LEU A 1 115 ? 7.558 99.459 29.456 1.00 11.07 93 LEU A C 1
ATOM 683 O O . LEU A 1 115 ? 7.377 100.675 29.603 1.00 10.87 93 LEU A O 1
ATOM 688 N N . PHE A 1 116 ? 8.567 98.817 30.023 1.00 11.25 94 PHE A N 1
ATOM 689 C CA . PHE A 1 116 ? 9.660 99.525 30.653 1.00 11.03 94 PHE A CA 1
ATOM 690 C C . PHE A 1 116 ? 10.949 98.862 30.182 1.00 10.18 94 PHE A C 1
ATOM 691 O O . PHE A 1 116 ? 10.981 97.648 29.920 1.00 10.07 94 PHE A O 1
ATOM 699 N N . SER A 1 117 ? 11.988 99.674 30.043 1.00 11.24 95 SER A N 1
ATOM 700 C CA . SER A 1 117 ? 13.312 99.190 29.667 1.00 11.06 95 SER A CA 1
ATOM 701 C C . SER A 1 117 ? 14.322 100.273 29.948 1.00 10.74 95 SER A C 1
ATOM 702 O O . SER A 1 117 ? 14.040 101.445 29.752 1.00 11.98 95 SER A O 1
ATOM 705 N N . GLY A 1 118 ? 15.504 99.890 30.405 1.00 11.49 96 GLY A N 1
ATOM 706 C CA . GLY A 1 118 ? 16.559 100.860 30.634 1.00 11.31 96 GLY A CA 1
ATOM 707 C C . GLY A 1 118 ? 16.813 101.076 32.100 1.00 12.16 96 GLY A C 1
ATOM 708 O O . GLY A 1 118 ? 16.029 100.648 32.964 1.00 14.20 96 GLY A O 1
ATOM 709 N N . LEU A 1 119 ? 17.951 101.697 32.378 1.00 12.48 97 LEU A N 1
ATOM 710 C CA . LEU A 1 119 ? 18.380 101.942 33.744 1.00 12.24 97 LEU A CA 1
ATOM 711 C C . LEU A 1 119 ? 18.845 103.390 33.833 1.00 13.11 97 LEU A C 1
ATOM 712 O O . LEU A 1 119 ? 19.987 103.708 33.482 1.00 16.60 97 LEU A O 1
ATOM 717 N N . ASP A 1 120 ? 17.960 104.280 34.271 1.00 10.96 98 ASP A N 1
ATOM 718 C CA . ASP A 1 120 ? 18.353 105.670 34.460 1.00 10.34 98 ASP A CA 1
ATOM 719 C C . ASP A 1 120 ? 19.121 105.796 35.757 1.00 10.65 98 ASP A C 1
ATOM 720 O O . ASP A 1 120 ? 18.610 105.438 36.810 1.00 10.22 98 ASP A O 1
ATOM 725 N N . PRO A 1 121 ? 20.349 106.337 35.701 1.00 9.76 99 PRO A N 1
ATOM 726 C CA . PRO A 1 121 ? 21.173 106.323 36.896 1.00 9.41 99 PRO A CA 1
ATOM 727 C C . PRO A 1 121 ? 20.722 107.276 37.998 1.00 9.04 99 PRO A C 1
ATOM 728 O O . PRO A 1 121 ? 20.983 107.021 39.170 1.00 8.54 99 PRO A O 1
ATOM 732 N N . HIS A 1 122 ? 20.053 108.370 37.633 1.00 9.15 100 HIS A N 1
ATOM 733 C CA . HIS A 1 122 ? 19.496 109.263 38.633 1.00 8.89 100 HIS A CA 1
ATOM 734 C C . HIS A 1 122 ? 18.270 108.672 39.293 1.00 8.17 100 HIS A C 1
ATOM 735 O O . HIS A 1 122 ? 18.096 108.799 40.502 1.00 7.77 100 HIS A O 1
ATOM 742 N N . ALA A 1 123 ? 17.418 108.029 38.500 1.00 7.43 101 ALA A N 1
ATOM 743 C CA . ALA A 1 123 ? 16.284 107.312 39.072 1.00 7.68 101 ALA A CA 1
ATOM 744 C C . ALA A 1 123 ? 16.790 106.232 40.034 1.00 7.49 101 ALA A C 1
ATOM 745 O O . ALA A 1 123 ? 16.280 106.107 41.149 1.00 8.04 101 ALA A O 1
ATOM 747 N N . LEU A 1 124 ? 17.837 105.500 39.640 1.00 8.37 102 LEU A N 1
ATOM 748 C CA . LEU A 1 124 ? 18.415 104.471 40.508 1.00 8.65 102 LEU A CA 1
ATOM 749 C C . LEU A 1 124 ? 18.996 105.086 41.796 1.00 7.06 102 LEU A C 1
ATOM 750 O O . LEU A 1 124 ? 18.742 104.592 42.906 1.00 8.24 102 LEU A O 1
ATOM 755 N N . ALA A 1 125 ? 19.716 106.196 41.663 1.00 8.48 103 ALA A N 1
ATOM 756 C CA . ALA A 1 125 ? 20.208 106.926 42.828 1.00 7.46 103 ALA A CA 1
ATOM 757 C C . ALA A 1 125 ? 19.048 107.267 43.778 1.00 7.71 103 ALA A C 1
ATOM 758 O O . ALA A 1 125 ? 19.114 107.039 44.970 1.00 8.76 103 ALA A O 1
ATOM 760 N N . GLY A 1 126 ? 17.950 107.785 43.233 1.00 7.23 104 GLY A N 1
ATOM 761 C CA . GLY A 1 126 ? 16.783 108.054 44.023 1.00 7.01 104 GLY A CA 1
ATOM 762 C C . GLY A 1 126 ? 16.199 106.836 44.705 1.00 7.29 104 GLY A C 1
ATOM 763 O O . GLY A 1 126 ? 15.794 106.904 45.862 1.00 8.17 104 GLY A O 1
ATOM 764 N N . ARG A 1 127 ? 16.114 105.737 43.968 1.00 8.11 105 ARG A N 1
ATOM 765 C CA . ARG A 1 127 ? 15.629 104.490 44.543 1.00 9.07 105 ARG A CA 1
ATOM 766 C C . ARG A 1 127 ? 16.473 104.044 45.746 1.00 8.65 105 ARG A C 1
ATOM 767 O O . ARG A 1 127 ? 15.933 103.648 46.778 1.00 9.65 105 ARG A O 1
ATOM 775 N N . ILE A 1 128 ? 17.791 104.099 45.603 1.00 9.11 106 ILE A N 1
ATOM 776 C CA . ILE A 1 128 ? 18.704 103.668 46.655 1.00 9.33 106 ILE A CA 1
ATOM 777 C C . ILE A 1 128 ? 18.559 104.546 47.902 1.00 9.23 106 ILE A C 1
ATOM 778 O O . ILE A 1 128 ? 18.510 104.061 49.022 1.00 9.37 106 ILE A O 1
ATOM 783 N N . ILE A 1 129 ? 18.472 105.855 47.705 1.00 7.80 107 ILE A N 1
ATOM 784 C CA . ILE A 1 129 ? 18.244 106.775 48.804 1.00 9.25 107 ILE A CA 1
ATOM 785 C C . ILE A 1 129 ? 16.928 106.463 49.499 1.00 8.82 107 ILE A C 1
ATOM 786 O O . ILE A 1 129 ? 16.855 106.428 50.723 1.00 8.68 107 ILE A O 1
ATOM 791 N N . THR A 1 130 ? 15.879 106.241 48.709 1.00 8.98 108 THR A N 1
ATOM 792 C CA . THR A 1 130 ? 14.583 105.902 49.258 1.00 9.10 108 THR A CA 1
ATOM 793 C C . THR A 1 130 ? 14.670 104.683 50.165 1.00 9.69 108 THR A C 1
ATOM 794 O O . THR A 1 130 ? 14.137 104.684 51.265 1.00 9.88 108 THR A O 1
ATOM 798 N N . GLU A 1 131 ? 15.338 103.635 49.687 1.00 9.97 109 GLU A N 1
ATOM 799 C CA . GLU A 1 131 ? 15.401 102.382 50.444 1.00 10.51 109 GLU A CA 1
ATOM 800 C C . GLU A 1 131 ? 16.193 102.539 51.731 1.00 10.66 109 GLU A C 1
ATOM 801 O O . GLU A 1 131 ? 15.877 101.906 52.727 1.00 11.13 109 GLU A O 1
ATOM 807 N N . SER A 1 132 ? 17.199 103.411 51.709 1.00 10.20 110 SER A N 1
ATOM 808 C CA A SER A 1 132 ? 18.051 103.663 52.870 0.50 10.97 110 SER A CA 1
ATOM 809 C CA B SER A 1 132 ? 18.040 103.643 52.875 0.50 11.57 110 SER A CA 1
ATOM 810 C C . SER A 1 132 ? 17.291 104.453 53.938 1.00 11.57 110 SER A C 1
ATOM 811 O O . SER A 1 132 ? 17.599 104.361 55.120 1.00 13.26 110 SER A O 1
ATOM 816 N N . LEU A 1 133 ? 16.286 105.230 53.520 1.00 10.06 111 LEU A N 1
ATOM 817 C CA . LEU A 1 133 ? 15.490 106.062 54.432 1.00 10.75 111 LEU A CA 1
ATOM 818 C C . LEU A 1 133 ? 14.172 105.429 54.884 1.00 12.23 111 LEU A C 1
ATOM 819 O O . LEU A 1 133 ? 13.525 105.930 55.806 1.00 13.85 111 LEU A O 1
ATOM 824 N N . ASN A 1 134 ? 13.801 104.323 54.247 1.00 10.44 112 ASN A N 1
ATOM 825 C CA . ASN A 1 134 ? 12.677 103.474 54.644 1.00 10.36 112 ASN A CA 1
ATOM 826 C C . ASN A 1 134 ? 11.643 104.139 55.504 1.00 10.30 112 ASN A C 1
ATOM 827 O O . ASN A 1 134 ? 11.590 103.925 56.713 1.00 11.52 112 ASN A O 1
ATOM 832 N N . THR A 1 135 ? 10.804 104.959 54.886 1.00 10.39 113 THR A N 1
ATOM 833 C CA . THR A 1 135 ? 9.675 105.530 55.603 1.00 10.65 113 THR A CA 1
ATOM 834 C C . THR A 1 135 ? 8.362 105.343 54.853 1.00 12.23 113 THR A C 1
ATOM 835 O O . THR A 1 135 ? 8.336 104.788 53.759 1.00 12.92 113 THR A O 1
ATOM 839 N N . SER A 1 136 ? 7.280 105.760 55.490 1.00 12.10 114 SER A N 1
ATOM 840 C CA . SER A 1 136 ? 5.957 105.662 54.915 1.00 14.09 114 SER A CA 1
ATOM 841 C C . SER A 1 136 ? 5.477 107.040 54.522 1.00 15.88 114 SER A C 1
ATOM 842 O O . SER A 1 136 ? 5.632 108.007 55.279 1.00 15.81 114 SER A O 1
ATOM 845 N N A GLN A 1 137 ? 4.858 107.097 53.348 0.50 16.58 115 GLN A N 1
ATOM 846 N N B GLN A 1 137 ? 4.920 107.110 53.317 0.50 17.39 115 GLN A N 1
ATOM 847 C CA A GLN A 1 137 ? 4.371 108.319 52.726 0.50 18.14 115 GLN A CA 1
ATOM 848 C CA B GLN A 1 137 ? 4.369 108.324 52.740 0.50 18.70 115 GLN A CA 1
ATOM 849 C C A GLN A 1 137 ? 2.967 108.560 53.287 0.50 19.91 115 GLN A C 1
ATOM 850 C C B GLN A 1 137 ? 2.975 108.445 53.334 0.50 20.24 115 GLN A C 1
ATOM 851 O O A GLN A 1 137 ? 1.963 108.382 52.585 0.50 20.96 115 GLN A O 1
ATOM 852 O O B GLN A 1 137 ? 1.987 108.027 52.721 0.50 20.85 115 GLN A O 1
ATOM 863 N N . TYR A 1 138 ? 2.913 108.961 54.559 1.00 20.89 116 TYR A N 1
ATOM 864 C CA . TYR A 1 138 ? 1.676 108.937 55.379 1.00 20.60 116 TYR A CA 1
ATOM 865 C C . TYR A 1 138 ? 1.425 110.262 56.117 1.00 20.56 116 TYR A C 1
ATOM 866 O O . TYR A 1 138 ? 0.312 110.796 56.110 1.00 21.28 116 TYR A O 1
ATOM 875 N N . THR A 1 139 ? 2.449 110.761 56.798 1.00 18.17 117 THR A N 1
ATOM 876 C CA . THR A 1 139 ? 2.350 112.024 57.507 1.00 16.73 117 THR A CA 1
ATOM 877 C C . THR A 1 139 ? 3.614 112.831 57.309 1.00 15.33 117 THR A C 1
ATOM 878 O O . THR A 1 139 ? 4.703 112.271 57.130 1.00 13.73 117 THR A O 1
ATOM 882 N N . TYR A 1 140 ? 3.465 114.151 57.350 1.00 13.94 118 TYR A N 1
ATOM 883 C CA . TYR A 1 140 ? 4.599 115.065 57.302 1.00 13.93 118 TYR A CA 1
ATOM 884 C C . TYR A 1 140 ? 5.574 114.767 58.452 1.00 13.33 118 TYR A C 1
ATOM 885 O O . TYR A 1 140 ? 6.776 114.944 58.329 1.00 14.06 118 TYR A O 1
ATOM 894 N N . GLU A 1 141 ? 5.032 114.317 59.577 1.00 14.80 119 GLU A N 1
ATOM 895 C CA . GLU A 1 141 ? 5.831 114.017 60.765 1.00 15.28 119 GLU A CA 1
ATOM 896 C C . GLU A 1 141 ? 6.905 112.938 60.537 1.00 13.45 119 GLU A C 1
ATOM 897 O O . GLU A 1 141 ? 8.010 113.013 61.106 1.00 13.43 119 GLU A O 1
ATOM 903 N N . ILE A 1 142 ? 6.601 111.925 59.725 1.00 12.32 120 ILE A N 1
ATOM 904 C CA . ILE A 1 142 ? 7.588 110.876 59.464 1.00 11.48 120 ILE A CA 1
ATOM 905 C C . ILE A 1 142 ? 8.148 110.916 58.044 1.00 10.41 120 ILE A C 1
ATOM 906 O O . ILE A 1 142 ? 9.073 110.171 57.735 1.00 10.34 120 ILE A O 1
ATOM 911 N N . ALA A 1 143 ? 7.594 111.781 57.190 1.00 10.63 121 ALA A N 1
ATOM 912 C CA . ALA A 1 143 ? 8.099 111.879 55.811 1.00 9.47 121 ALA A CA 1
ATOM 913 C C . ALA A 1 143 ? 8.080 113.326 55.297 1.00 9.14 121 ALA A C 1
ATOM 914 O O . ALA A 1 143 ? 7.476 113.626 54.282 1.00 9.05 121 ALA A O 1
ATOM 916 N N . PRO A 1 144 ? 8.713 114.245 56.022 1.00 8.28 122 PRO A N 1
ATOM 917 C CA . PRO A 1 144 ? 8.537 115.671 55.679 1.00 8.28 122 PRO A CA 1
ATOM 918 C C . PRO A 1 144 ? 9.013 116.023 54.269 1.00 8.54 122 PRO A C 1
ATOM 919 O O . PRO A 1 144 ? 8.304 116.697 53.522 1.00 8.96 122 PRO A O 1
ATOM 923 N N . VAL A 1 145 ? 10.185 115.549 53.888 1.00 8.12 123 VAL A N 1
ATOM 924 C CA . VAL A 1 145 ? 10.705 115.821 52.545 1.00 8.15 123 VAL A CA 1
ATOM 925 C C . VAL A 1 145 ? 9.785 115.225 51.472 1.00 8.58 123 VAL A C 1
ATOM 926 O O . VAL A 1 145 ? 9.448 115.868 50.472 1.00 9.05 123 VAL A O 1
ATOM 930 N N . PHE A 1 146 ? 9.406 113.975 51.675 1.00 7.80 124 PHE A N 1
ATOM 931 C CA . PHE A 1 146 ? 8.664 113.243 50.657 1.00 8.80 124 PHE A CA 1
ATOM 932 C C . PHE A 1 146 ? 7.223 113.696 50.542 1.00 8.42 124 PHE A C 1
ATOM 933 O O . PHE A 1 146 ? 6.651 113.640 49.448 1.00 8.81 124 PHE A O 1
ATOM 941 N N . VAL A 1 147 ? 6.621 114.164 51.636 1.00 9.18 125 VAL A N 1
ATOM 942 C CA . VAL A 1 147 ? 5.278 114.772 51.563 1.00 9.21 125 VAL A CA 1
ATOM 943 C C . VAL A 1 147 ? 5.335 116.002 50.644 1.00 9.19 125 VAL A C 1
ATOM 944 O O . VAL A 1 147 ? 4.510 116.143 49.737 1.00 9.23 125 VAL A O 1
ATOM 948 N N . LEU A 1 148 ? 6.328 116.865 50.835 1.00 8.90 126 LEU A N 1
ATOM 949 C CA . LEU A 1 148 ? 6.431 118.058 50.009 1.00 8.26 126 LEU A CA 1
ATOM 950 C C . LEU A 1 148 ? 6.793 117.711 48.560 1.00 7.94 126 LEU A C 1
ATOM 951 O O . LEU A 1 148 ? 6.275 118.315 47.604 1.00 8.59 126 LEU A O 1
ATOM 956 N N . MET A 1 149 ? 7.697 116.753 48.404 1.00 7.42 127 MET A N 1
ATOM 957 C CA . MET A 1 149 ? 8.170 116.354 47.097 1.00 7.97 127 MET A CA 1
ATOM 958 C C . MET A 1 149 ? 7.048 115.711 46.303 1.00 7.65 127 MET A C 1
ATOM 959 O O . MET A 1 149 ? 6.897 115.993 45.111 1.00 8.06 127 MET A O 1
ATOM 964 N N . GLU A 1 150 ? 6.256 114.861 46.946 1.00 8.58 128 GLU A N 1
ATOM 965 C CA . GLU A 1 150 ? 5.144 114.230 46.230 1.00 9.13 128 GLU A CA 1
ATOM 966 C C . GLU A 1 150 ? 4.130 115.295 45.784 1.00 9.32 128 GLU A C 1
ATOM 967 O O . GLU A 1 150 ? 3.564 115.204 44.692 1.00 8.54 128 GLU A O 1
ATOM 973 N N . GLU A 1 151 ? 3.885 116.292 46.630 1.00 8.16 129 GLU A N 1
ATOM 974 C CA . GLU A 1 151 ? 3.007 117.419 46.244 1.00 9.65 129 GLU A CA 1
ATOM 975 C C . GLU A 1 151 ? 3.500 118.089 44.937 1.00 8.95 129 GLU A C 1
ATOM 976 O O . GLU A 1 151 ? 2.710 118.352 44.013 1.00 8.78 129 GLU A O 1
ATOM 982 N N . GLU A 1 152 ? 4.800 118.333 44.835 1.00 8.22 130 GLU A N 1
ATOM 983 C CA . GLU A 1 152 ? 5.347 118.945 43.638 1.00 8.16 130 GLU A CA 1
ATOM 984 C C . GLU A 1 152 ? 5.226 118.023 42.441 1.00 7.98 130 GLU A C 1
ATOM 985 O O . GLU A 1 152 ? 4.865 118.469 41.356 1.00 9.19 130 GLU A O 1
ATOM 991 N N . VAL A 1 153 ? 5.558 116.749 42.616 1.00 7.48 131 VAL A N 1
ATOM 992 C CA . VAL A 1 153 ? 5.481 115.829 41.491 1.00 7.08 131 VAL A CA 1
ATOM 993 C C . VAL A 1 153 ? 4.057 115.771 40.937 1.00 6.42 131 VAL A C 1
ATOM 994 O O . VAL A 1 153 ? 3.836 115.839 39.720 1.00 8.41 131 VAL A O 1
ATOM 998 N N . LEU A 1 154 ? 3.086 115.667 41.830 1.00 6.25 132 LEU A N 1
ATOM 999 C CA . LEU A 1 154 ? 1.681 115.575 41.398 1.00 6.27 132 LEU A CA 1
ATOM 1000 C C . LEU A 1 154 ? 1.235 116.892 40.743 1.00 6.49 132 LEU A C 1
ATOM 1001 O O . LEU A 1 154 ? 0.489 116.867 39.762 1.00 6.90 132 LEU A O 1
ATOM 1006 N N . ARG A 1 155 ? 1.703 118.022 41.261 1.00 6.51 133 ARG A N 1
ATOM 1007 C CA . ARG A 1 155 ? 1.410 119.322 40.650 1.00 6.58 133 ARG A CA 1
ATOM 1008 C C . ARG A 1 155 ? 1.942 119.366 39.224 1.00 6.81 1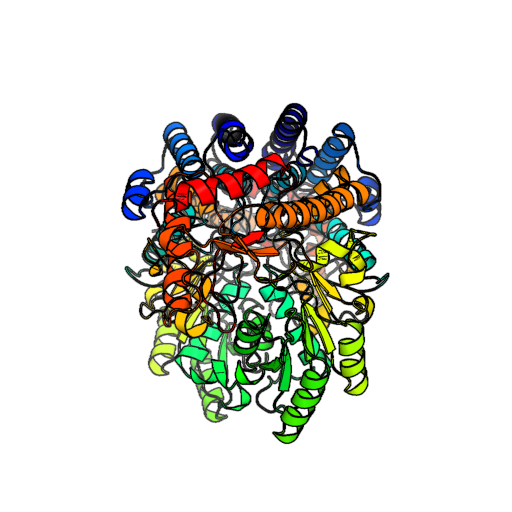33 ARG A C 1
ATOM 1009 O O . ARG A 1 155 ? 1.248 119.784 38.289 1.00 6.72 133 ARG A O 1
ATOM 1017 N N . LYS A 1 156 ? 3.177 118.918 39.053 1.00 6.72 134 LYS A N 1
ATOM 1018 C CA . LYS A 1 156 ? 3.819 118.921 37.736 1.00 6.00 134 LYS A CA 1
ATOM 1019 C C . LYS A 1 156 ? 3.073 118.020 36.760 1.00 6.70 134 LYS A C 1
ATOM 1020 O O . LYS A 1 156 ? 2.782 118.417 35.627 1.00 6.13 134 LYS A O 1
ATOM 1026 N N . LEU A 1 157 ? 2.762 116.809 37.194 1.00 6.36 135 LEU A N 1
ATOM 1027 C CA . LEU A 1 157 ? 2.006 115.884 36.336 1.00 6.06 135 LEU A CA 1
ATOM 1028 C C . LEU A 1 157 ? 0.644 116.463 35.955 1.00 6.92 135 LEU A C 1
ATOM 1029 O O . LEU A 1 157 ? 0.261 116.410 34.786 1.00 6.40 135 LEU A O 1
ATOM 1034 N N . ARG A 1 158 ? -0.078 117.030 36.919 1.00 6.12 136 ARG A N 1
ATOM 1035 C CA . ARG A 1 158 ? -1.351 117.710 36.612 1.00 6.52 136 ARG A CA 1
ATOM 1036 C C . ARG A 1 158 ? -1.148 118.841 35.605 1.00 6.29 136 ARG A C 1
ATOM 1037 O O . ARG A 1 158 ? -1.953 118.992 34.675 1.00 6.09 136 ARG A O 1
ATOM 1045 N N . ALA A 1 159 ? -0.092 119.639 35.797 1.00 6.36 137 ALA A N 1
ATOM 1046 C CA . ALA A 1 159 ? 0.197 120.757 34.887 1.00 6.73 137 ALA A CA 1
ATOM 1047 C C . ALA A 1 159 ? 0.325 120.269 33.437 1.00 7.05 137 ALA A C 1
ATOM 1048 O O . ALA A 1 159 ? -0.194 120.906 32.509 1.00 8.02 137 ALA A O 1
ATOM 1050 N N . LEU A 1 160 ? 1.011 119.143 33.260 1.00 7.20 138 LEU A N 1
ATOM 1051 C CA . LEU A 1 160 ? 1.231 118.562 31.948 1.00 7.64 138 LEU A CA 1
ATOM 1052 C C . LEU A 1 160 ? -0.057 117.996 31.345 1.00 7.59 138 LEU A C 1
ATOM 1053 O O . LEU A 1 160 ? -0.235 118.040 30.129 1.00 9.58 138 LEU A O 1
ATOM 1058 N N . VAL A 1 161 ? -0.947 117.469 32.174 1.00 7.50 139 VAL A N 1
ATOM 1059 C CA . VAL A 1 161 ? -2.290 117.089 31.722 1.00 8.02 139 VAL A CA 1
ATOM 1060 C C . VAL A 1 161 ? -3.064 118.314 31.251 1.00 9.03 139 VAL A C 1
ATOM 1061 O O . VAL A 1 161 ? -3.891 118.206 30.334 1.00 11.40 139 VAL A O 1
ATOM 1065 N N . GLY A 1 162 ? -2.797 119.456 31.880 1.00 8.73 140 GLY A N 1
ATOM 1066 C CA . GLY A 1 162 ? -3.453 120.732 31.555 1.00 9.35 140 GLY A CA 1
ATOM 1067 C C . GLY A 1 162 ? -4.238 121.391 32.675 1.00 10.22 140 GLY A C 1
ATOM 1068 O O . GLY A 1 162 ? -5.062 122.285 32.421 1.00 10.24 140 GLY A O 1
ATOM 1069 N N . TRP A 1 163 ? -3.986 120.972 33.914 1.00 8.78 141 TRP A N 1
ATOM 1070 C CA . TRP A 1 163 ? -4.689 121.471 35.081 1.00 9.79 141 TRP A CA 1
ATOM 1071 C C . TRP A 1 163 ? -3.735 122.242 35.980 1.00 9.74 141 TRP A C 1
ATOM 1072 O O . TRP A 1 163 ? -2.663 121.737 36.313 1.00 11.45 141 TRP A O 1
ATOM 1083 N N . SER A 1 164 ? -4.146 123.437 36.408 1.00 10.62 142 SER A N 1
ATOM 1084 C CA A SER A 1 164 ? -3.348 124.270 37.307 0.50 11.01 142 SER A CA 1
ATOM 1085 C CA B SER A 1 164 ? -3.338 124.264 37.309 0.50 11.35 142 SER A CA 1
ATOM 1086 C C . SER A 1 164 ? -3.704 124.050 38.774 1.00 11.41 142 SER A C 1
ATOM 1087 O O . SER A 1 164 ? -3.077 124.625 39.661 1.00 12.72 142 SER A O 1
ATOM 1092 N N . SER A 1 165 ? -4.719 123.227 39.023 1.00 11.17 143 SER A N 1
ATOM 1093 C CA . SER A 1 165 ? -5.142 122.861 40.356 1.00 10.64 143 SER A CA 1
ATOM 1094 C C . SER A 1 165 ? -5.697 121.438 40.248 1.00 10.64 143 SER A C 1
ATOM 1095 O O . SER A 1 165 ? -5.946 120.956 39.148 1.00 11.70 143 SER A O 1
ATOM 1098 N N . GLY A 1 166 ? -5.913 120.788 41.379 1.00 9.84 144 GLY A N 1
ATOM 1099 C CA . GLY A 1 166 ? -6.456 119.446 41.366 1.00 9.56 144 GLY A CA 1
ATOM 1100 C C . GLY A 1 166 ? -5.948 118.642 42.533 1.00 9.48 144 GLY A C 1
ATOM 1101 O O . GLY A 1 166 ? -5.475 119.187 43.534 1.00 10.67 144 GLY A O 1
ATOM 1102 N N . ASP A 1 167 ? -6.043 117.326 42.406 1.00 8.84 145 ASP A N 1
ATOM 1103 C CA . ASP A 1 167 ? -5.668 116.426 43.479 1.00 9.31 145 ASP A CA 1
ATOM 1104 C C . ASP A 1 167 ? -5.038 115.196 42.837 1.00 9.00 145 ASP A C 1
ATOM 1105 O O . ASP A 1 167 ? -4.871 115.118 41.618 1.00 8.38 145 ASP A O 1
ATOM 1110 N N . GLY A 1 168 ? -4.677 114.238 43.664 1.00 8.88 146 GLY A N 1
ATOM 1111 C CA . GLY A 1 168 ? -4.070 113.024 43.150 1.00 8.69 146 GLY A CA 1
ATOM 1112 C C . GLY A 1 168 ? -3.297 112.310 44.213 1.00 8.44 146 GLY A C 1
ATOM 1113 O O . GLY A 1 168 ? -3.126 112.799 45.336 1.00 8.61 146 GLY A O 1
ATOM 1114 N N A ILE A 1 169 ? -2.850 111.122 43.836 0.50 8.72 147 ILE A N 1
ATOM 1115 N N B ILE A 1 169 ? -2.753 111.170 43.837 0.50 8.90 147 ILE A N 1
ATOM 1116 C CA A ILE A 1 169 ? -2.159 110.195 44.718 0.50 8.89 147 ILE A CA 1
ATOM 1117 C CA B ILE A 1 169 ? -2.021 110.341 44.769 0.50 9.07 147 ILE A CA 1
ATOM 1118 C C A ILE A 1 169 ? -1.180 109.348 43.895 0.50 8.18 147 ILE A C 1
ATOM 1119 C C B ILE A 1 169 ? -1.292 109.260 43.982 0.50 8.62 147 ILE A C 1
ATOM 1120 O O A ILE A 1 169 ? -1.251 109.298 42.660 0.50 5.60 147 ILE A O 1
ATOM 1121 O O B ILE A 1 169 ? -1.671 108.944 42.849 0.50 7.61 147 ILE A O 1
ATOM 1130 N N . PHE A 1 170 ? -0.236 108.708 44.571 1.00 8.70 148 PHE A N 1
ATOM 1131 C CA . PHE A 1 170 ? 0.467 107.571 43.980 1.00 9.16 148 PHE A CA 1
ATOM 1132 C C . PHE A 1 170 ? -0.184 106.277 44.498 1.00 9.71 148 PHE A C 1
ATOM 1133 O O . PHE A 1 170 ? -0.638 106.192 45.648 1.00 11.18 148 PHE A O 1
ATOM 1141 N N . CYS A 1 171 ? -0.252 105.297 43.608 1.00 9.08 149 CYS A N 1
ATOM 1142 C CA . CYS A 1 171 ? -0.897 104.008 43.841 1.00 9.66 149 CYS A CA 1
ATOM 1143 C C . CYS A 1 171 ? 0.106 102.898 43.557 1.00 8.18 149 CYS A C 1
ATOM 1144 O O . CYS A 1 171 ? 1.071 103.105 42.801 1.00 7.73 149 CYS A O 1
ATOM 1147 N N . PRO A 1 172 ? -0.113 101.694 44.138 1.00 8.44 150 PRO A N 1
ATOM 1148 C CA . PRO A 1 172 ? 0.783 100.568 43.887 1.00 8.68 150 PRO A CA 1
ATOM 1149 C C . PRO A 1 172 ? 0.441 99.877 42.576 1.00 8.56 150 PRO A C 1
ATOM 1150 O O . PRO A 1 172 ? -0.068 98.745 42.551 1.00 10.02 150 PRO A O 1
ATOM 1154 N N . GLY A 1 173 ? 0.721 100.582 41.488 1.00 7.45 151 GLY A N 1
ATOM 1155 C CA . GLY A 1 173 ? 0.397 100.160 40.137 1.00 8.30 151 GLY A CA 1
ATOM 1156 C C . GLY A 1 173 ? -0.777 100.886 39.494 1.00 7.21 151 GLY A C 1
ATOM 1157 O O . GLY A 1 173 ? -1.747 101.276 40.171 1.00 7.54 151 GLY A O 1
ATOM 1158 N N . GLY A 1 174 ? -0.719 100.991 38.171 1.00 7.25 152 GLY A N 1
ATOM 1159 C CA . GLY A 1 174 ? -1.799 101.583 37.373 1.00 8.11 152 GLY A CA 1
ATOM 1160 C C . GLY A 1 174 ? -3.103 100.821 37.453 1.00 8.51 152 GLY A C 1
ATOM 1161 O O . GLY A 1 174 ? -4.167 101.412 37.368 1.00 7.87 152 GLY A O 1
ATOM 1162 N N . SER A 1 175 ? -3.035 99.516 37.681 1.00 8.04 153 SER A N 1
ATOM 1163 C CA . SER A 1 175 ? -4.240 98.718 37.829 1.00 8.64 153 SER A CA 1
ATOM 1164 C C . SER A 1 175 ? -5.036 99.229 39.019 1.00 7.84 153 SER A C 1
ATOM 1165 O O . SER A 1 175 ? -6.258 99.396 38.953 1.00 9.19 153 SER A O 1
ATOM 1168 N N . ILE A 1 176 ? -4.330 99.490 40.121 1.00 8.26 154 ILE A N 1
ATOM 1169 C CA . ILE A 1 176 ? -4.980 100.021 41.317 1.00 8.19 154 ILE A CA 1
ATOM 1170 C C . ILE A 1 176 ? -5.418 101.470 41.087 1.00 7.30 154 ILE A C 1
ATOM 1171 O O . ILE A 1 176 ? -6.468 101.855 41.558 1.00 8.52 154 ILE A O 1
ATOM 1176 N N . SER A 1 177 ? -4.629 102.271 40.365 1.00 8.00 155 SER A N 1
ATOM 1177 C CA . SER A 1 177 ? -5.067 103.626 40.005 1.00 7.39 155 SER A CA 1
ATOM 1178 C C . SER A 1 177 ? -6.420 103.589 39.311 1.00 7.64 155 SER A C 1
ATOM 1179 O O . SER A 1 177 ? -7.313 104.380 39.610 1.00 7.43 155 SER A O 1
ATOM 1182 N N . ASN A 1 178 ? -6.557 102.670 38.374 1.00 7.93 156 ASN A N 1
ATOM 1183 C CA . ASN A 1 178 ? -7.821 102.524 37.643 1.00 8.23 156 ASN A CA 1
ATOM 1184 C C . ASN A 1 178 ? -8.978 102.183 38.587 1.00 8.03 156 ASN A C 1
ATOM 1185 O O . ASN A 1 178 ? -10.079 102.733 38.454 1.00 8.69 156 ASN A O 1
ATOM 1190 N N . MET A 1 179 ? -8.739 101.268 39.519 1.00 7.96 157 MET A N 1
ATOM 1191 C CA . MET A 1 179 ? -9.747 100.900 40.520 1.00 9.37 157 MET A CA 1
ATOM 1192 C C . MET A 1 179 ? -10.143 102.082 41.382 1.00 7.95 157 MET A C 1
ATOM 1193 O O . MET A 1 179 ? -11.318 102.271 41.667 1.00 8.14 157 MET A O 1
ATOM 1198 N N A TYR A 1 180 ? -9.163 102.855 41.846 0.50 7.51 158 TYR A N 1
ATOM 1199 N N B TYR A 1 180 ? -9.165 102.858 41.829 0.50 8.06 158 TYR A N 1
ATOM 1200 C CA A TYR A 1 180 ? -9.452 104.087 42.587 0.50 7.68 158 TYR A CA 1
ATOM 1201 C CA B TYR A 1 180 ? -9.462 104.060 42.594 0.50 8.43 158 TYR A CA 1
ATOM 1202 C C A TYR A 1 180 ? -10.395 104.977 41.781 0.50 7.73 158 TYR A C 1
ATOM 1203 C C B TYR A 1 180 ? -10.354 105.021 41.797 0.50 8.21 158 TYR A C 1
ATOM 1204 O O A TYR A 1 180 ? -11.380 105.487 42.314 0.50 7.53 158 TYR A O 1
ATOM 1205 O O B TYR A 1 180 ? -11.264 105.630 42.361 0.50 7.80 158 TYR A O 1
ATOM 1222 N N . ALA A 1 181 ? -10.089 105.161 40.495 1.00 8.03 159 ALA A N 1
ATOM 1223 C CA . ALA A 1 181 ? -10.910 106.034 39.645 1.00 7.62 159 ALA A CA 1
ATOM 1224 C C . ALA A 1 181 ? -12.375 105.563 39.608 1.00 8.29 159 ALA A C 1
ATOM 1225 O O . ALA A 1 181 ? -13.303 106.365 39.744 1.00 8.60 159 ALA A O 1
ATOM 1227 N N . VAL A 1 182 ? -12.574 104.261 39.447 1.00 7.65 160 VAL A N 1
ATOM 1228 C CA . VAL A 1 182 ? -13.915 103.694 39.435 1.00 7.83 160 VAL A CA 1
ATOM 1229 C C . VAL A 1 182 ? -14.597 103.899 40.795 1.00 7.84 160 VAL A C 1
ATOM 1230 O O . VAL A 1 182 ? -15.758 104.256 40.848 1.00 8.79 160 VAL A O 1
ATOM 1234 N N . ASN A 1 183 ? -13.888 103.648 41.887 1.00 7.41 161 ASN A N 1
ATOM 1235 C CA . ASN A 1 183 ? -14.447 103.854 43.224 1.00 7.51 161 ASN A CA 1
ATOM 1236 C C . ASN A 1 183 ? -14.856 105.309 43.444 1.00 7.89 161 ASN A C 1
ATOM 1237 O O . ASN A 1 183 ? -15.892 105.596 44.016 1.00 8.23 161 ASN A O 1
ATOM 1242 N N . LEU A 1 184 ? -14.011 106.224 42.988 1.00 8.54 162 LEU A N 1
ATOM 1243 C CA . LEU A 1 184 ? -14.262 107.652 43.142 1.00 8.44 162 LEU A CA 1
ATOM 1244 C C . LEU A 1 184 ? -15.486 108.078 42.350 1.00 9.14 162 LEU A C 1
ATOM 1245 O O . LEU A 1 184 ? -16.297 108.838 42.861 1.00 9.23 162 LEU A O 1
ATOM 1250 N N . ALA A 1 185 ? -15.617 107.597 41.117 1.00 8.52 163 ALA A N 1
ATOM 1251 C CA . ALA A 1 185 ? -16.761 107.950 40.269 1.00 8.88 163 ALA A CA 1
ATOM 1252 C C . ALA A 1 185 ? -18.046 107.426 40.881 1.00 10.39 163 ALA A C 1
ATOM 1253 O O . ALA A 1 185 ? -19.089 108.091 40.861 1.00 10.18 163 ALA A O 1
ATOM 1255 N N . ARG A 1 186 ? -17.979 106.225 41.438 1.00 9.61 164 ARG A N 1
ATOM 1256 C CA . ARG A 1 186 ? -19.136 105.634 42.098 1.00 9.66 164 ARG A CA 1
ATOM 1257 C C . ARG A 1 186 ? -19.541 106.466 43.293 1.00 11.01 164 ARG A C 1
ATOM 1258 O O . ARG A 1 186 ? -20.724 106.744 43.494 1.00 11.39 164 ARG A O 1
ATOM 1266 N N . TYR A 1 187 ? -18.557 106.844 44.102 1.00 9.74 165 TYR A N 1
ATOM 1267 C CA . TYR A 1 187 ? -18.799 107.637 45.307 1.00 10.59 165 TYR A CA 1
ATOM 1268 C C . TYR A 1 187 ? -19.336 109.025 44.972 1.00 11.19 165 TYR A C 1
ATOM 1269 O O . TYR A 1 187 ? -20.217 109.542 45.661 1.00 11.94 165 TYR A O 1
ATOM 1278 N N . GLN A 1 188 ? -18.786 109.648 43.946 1.00 11.60 166 GLN A N 1
ATOM 1279 C CA . GLN A 1 188 ? -19.258 110.972 43.564 1.00 12.44 166 GLN A CA 1
ATOM 1280 C C . GLN A 1 188 ? -20.749 110.941 43.204 1.00 13.07 166 GLN A C 1
ATOM 1281 O O . GLN A 1 188 ? -21.500 111.875 43.534 1.00 14.29 166 GLN A O 1
ATOM 1287 N N . ARG A 1 189 ? -21.186 109.887 42.526 1.00 12.51 167 ARG A N 1
ATOM 1288 C CA . ARG A 1 189 ? -22.585 109.789 42.085 1.00 12.48 167 ARG A CA 1
ATOM 1289 C C . ARG A 1 189 ? -23.521 109.265 43.182 1.00 12.67 167 ARG A C 1
ATOM 1290 O O . ARG A 1 189 ? -24.665 109.740 43.325 1.00 14.22 167 ARG A O 1
ATOM 1298 N N . TYR A 1 190 ? -23.032 108.290 43.947 1.00 11.72 168 TYR A N 1
ATOM 1299 C CA . TYR A 1 190 ? -23.794 107.613 44.988 1.00 11.99 168 TYR A CA 1
ATOM 1300 C C . TYR A 1 190 ? -22.952 107.511 46.279 1.00 12.17 168 TYR A C 1
ATOM 1301 O O . TYR A 1 190 ? -22.508 106.425 46.655 1.00 11.40 168 TYR A O 1
ATOM 1310 N N . PRO A 1 191 ? -22.752 108.640 46.973 1.00 12.52 169 PRO A N 1
ATOM 1311 C CA . PRO A 1 191 ? -21.902 108.613 48.171 1.00 12.86 169 PRO A CA 1
ATOM 1312 C C . PRO A 1 191 ? -22.363 107.678 49.280 1.00 12.87 169 PRO A C 1
ATOM 1313 O O . PRO A 1 191 ? -21.532 107.210 50.050 1.00 13.24 169 PRO A O 1
ATOM 1317 N N . ASP A 1 192 ? -23.657 107.391 49.353 1.00 13.77 170 ASP A N 1
ATOM 1318 C CA . ASP A 1 192 ? -24.157 106.484 50.388 1.00 14.63 170 ASP A CA 1
ATOM 1319 C C . ASP A 1 192 ? -23.688 105.043 50.157 1.00 14.31 170 ASP A C 1
ATOM 1320 O O . ASP A 1 192 ? -23.787 104.217 51.054 1.00 14.49 170 ASP A O 1
ATOM 1325 N N . CYS A 1 193 ? -23.140 104.745 48.977 1.00 13.11 171 CYS A N 1
ATOM 1326 C CA . CYS A 1 193 ? -22.596 103.405 48.727 1.00 13.40 171 CYS A CA 1
ATOM 1327 C C . CYS A 1 193 ? -21.462 103.089 49.697 1.00 12.11 171 CYS A C 1
ATOM 1328 O O . CYS A 1 193 ? -21.275 101.928 50.083 1.00 11.39 171 CYS A O 1
ATOM 1331 N N . LYS A 1 194 ? -20.715 104.108 50.099 1.00 11.00 172 LYS A N 1
ATOM 1332 C CA . LYS A 1 194 ? -19.593 103.885 51.021 1.00 11.55 172 LYS A CA 1
ATOM 1333 C C . LYS A 1 194 ? -20.060 103.182 52.306 1.00 11.33 172 LYS A C 1
ATOM 1334 O O . LYS A 1 194 ? -19.382 102.283 52.797 1.00 10.66 172 LYS A O 1
ATOM 1340 N N . GLN A 1 195 ? -21.207 103.591 52.841 1.00 11.60 173 GLN A N 1
ATOM 1341 C CA . GLN A 1 195 ? -21.796 102.949 54.023 1.00 12.47 173 GLN A CA 1
ATOM 1342 C C . GLN A 1 195 ? -22.682 101.764 53.685 1.00 12.51 173 GLN A C 1
ATOM 1343 O O . GLN A 1 195 ? -22.589 100.710 54.320 1.00 12.82 173 GLN A O 1
ATOM 1349 N N . ARG A 1 196 ? -23.559 101.939 52.707 1.00 12.44 174 ARG A N 1
ATOM 1350 C CA . ARG A 1 196 ? -24.660 101.017 52.481 1.00 14.58 174 ARG A CA 1
ATOM 1351 C C . ARG A 1 196 ? -24.397 99.918 51.446 1.00 13.51 174 ARG A C 1
ATOM 1352 O O . ARG A 1 196 ? -25.124 98.934 51.390 1.00 13.68 174 ARG A O 1
ATOM 1360 N N . GLY A 1 197 ? -23.364 100.092 50.626 1.00 13.49 175 GLY A N 1
ATOM 1361 C CA . GLY A 1 197 ? -23.007 99.082 49.630 1.00 13.54 175 GLY A CA 1
ATOM 1362 C C . GLY A 1 197 ? -23.849 99.089 48.369 1.00 13.49 175 GLY A C 1
ATOM 1363 O O . GLY A 1 197 ? -24.896 99.737 48.294 1.00 12.55 175 GLY A O 1
ATOM 1364 N N . LEU A 1 198 ? -23.384 98.337 47.380 1.00 13.04 176 LEU A N 1
ATOM 1365 C CA . LEU A 1 198 ? -24.013 98.244 46.051 1.00 13.68 176 LEU A CA 1
ATOM 1366 C C . LEU A 1 198 ? -25.422 97.675 45.974 1.00 14.66 176 LEU A C 1
ATOM 1367 O O . LEU A 1 198 ? -26.140 97.968 45.011 1.00 14.15 176 LEU A O 1
ATOM 1372 N N . ARG A 1 199 ? -25.818 96.840 46.932 1.00 14.08 177 ARG A N 1
ATOM 1373 C CA . ARG A 1 199 ? -27.178 96.279 46.938 1.00 15.27 177 ARG A CA 1
ATOM 1374 C C . ARG A 1 199 ? -28.257 97.358 46.972 1.00 15.21 177 ARG A C 1
ATOM 1375 O O . ARG A 1 199 ? -29.395 97.113 46.542 1.00 17.28 177 ARG A O 1
ATOM 1383 N N . THR A 1 200 ? -27.912 98.526 47.502 1.00 14.78 178 THR A N 1
ATOM 1384 C CA . THR A 1 200 ? -28.853 99.624 47.659 1.00 14.95 178 THR A CA 1
ATOM 1385 C C . THR A 1 200 ? -28.828 100.621 46.494 1.00 15.53 178 THR A C 1
ATOM 1386 O O . THR A 1 200 ? -29.541 101.623 46.530 1.00 16.73 178 THR A O 1
ATOM 1390 N N . LEU A 1 201 ? -27.9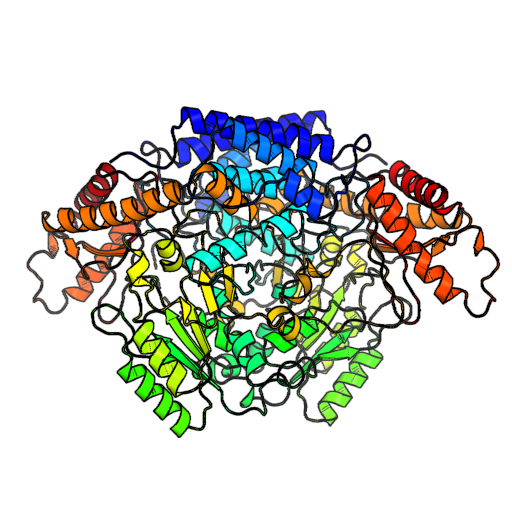98 100.347 45.486 1.00 14.49 179 LEU A N 1
ATOM 1391 C CA . LEU A 1 201 ? -27.895 101.175 44.279 1.00 14.02 179 LEU A CA 1
ATOM 1392 C C . LEU A 1 201 ? -28.576 100.492 43.090 1.00 13.59 179 LEU A C 1
ATOM 1393 O O . LEU A 1 201 ? -28.806 99.288 43.105 1.00 13.63 179 LEU A O 1
ATOM 1398 N N . PRO A 1 202 ? -28.881 101.254 42.024 1.00 13.75 180 PRO A N 1
ATOM 1399 C CA . PRO A 1 202 ? -29.285 100.634 40.775 1.00 13.38 180 PRO A CA 1
ATOM 1400 C C . PRO A 1 202 ? -28.109 99.899 40.155 1.00 13.27 180 PRO A C 1
ATOM 1401 O O . PRO A 1 202 ? -26.971 100.103 40.613 1.00 13.03 180 PRO A O 1
ATOM 1405 N N . PRO A 1 203 ? -28.364 99.091 39.124 1.00 13.30 181 PRO A N 1
ATOM 1406 C CA . PRO A 1 203 ? -27.273 98.457 38.400 1.00 12.43 181 PRO A CA 1
ATOM 1407 C C . PRO A 1 203 ? -26.474 99.564 37.756 1.00 12.76 181 PRO A C 1
ATOM 1408 O O . PRO A 1 203 ? -27.052 100.552 37.300 1.00 13.46 181 PRO A O 1
ATOM 1412 N N . LEU A 1 204 ? -25.151 99.425 37.791 1.00 12.36 182 LEU A N 1
ATOM 1413 C CA . LEU A 1 204 ? -24.244 100.442 37.261 1.00 11.33 182 LEU A CA 1
ATOM 1414 C C . LEU A 1 204 ? -23.547 99.896 36.016 1.00 11.83 182 LEU A C 1
ATOM 1415 O O . LEU A 1 204 ? -23.277 98.684 35.913 1.00 13.21 182 LEU A O 1
ATOM 1420 N N . ALA A 1 205 ? -23.245 100.798 35.081 1.00 10.44 183 ALA A N 1
ATOM 1421 C CA . ALA A 1 205 ? -22.558 100.446 33.840 1.00 9.88 183 ALA A CA 1
ATOM 1422 C C . ALA A 1 205 ? -21.343 101.332 33.626 1.00 9.64 183 ALA A C 1
ATOM 1423 O O . ALA A 1 205 ? -21.418 102.547 33.800 1.00 9.34 183 ALA A O 1
ATOM 1425 N N . LEU A 1 206 ? -20.216 100.710 33.271 1.00 9.83 184 LEU A N 1
ATOM 1426 C CA . LEU A 1 206 ? -19.029 101.450 32.828 1.00 10.03 184 LEU A CA 1
ATOM 1427 C C . LEU A 1 206 ? -18.589 100.917 31.472 1.00 10.19 184 LEU A C 1
ATOM 1428 O O . LEU A 1 206 ? -19.001 99.827 31.044 1.00 10.01 184 LEU A O 1
ATOM 1433 N N . PHE A 1 207 ? -17.787 101.712 30.771 1.00 10.41 185 PHE A N 1
ATOM 1434 C CA . PHE A 1 207 ? -17.491 101.482 29.366 1.00 10.94 185 PHE A CA 1
ATOM 1435 C C . PHE A 1 207 ? -16.000 101.604 29.128 1.00 10.37 185 PHE A C 1
ATOM 1436 O O . PHE A 1 207 ? -15.371 102.523 29.639 1.00 10.76 185 PHE A O 1
ATOM 1444 N N . THR A 1 208 ? -15.446 100.669 28.357 1.00 10.86 186 THR A N 1
ATOM 1445 C CA . THR A 1 208 ? -14.038 100.696 27.980 1.00 10.88 186 THR A CA 1
ATOM 1446 C C . THR A 1 208 ? -13.835 100.049 26.611 1.00 10.35 186 THR A C 1
ATOM 1447 O O . THR A 1 208 ? -14.697 99.308 26.130 1.00 11.02 186 THR A O 1
ATOM 1451 N N . SER A 1 209 ? -12.683 100.295 26.006 1.00 11.07 187 SER A N 1
ATOM 1452 C CA . SER A 1 209 ? -12.372 99.745 24.689 1.00 11.37 187 SER A CA 1
ATOM 1453 C C . SER A 1 209 ? -12.081 98.257 24.717 1.00 11.21 187 SER A C 1
ATOM 1454 O O . SER A 1 209 ? -11.545 97.736 25.684 1.00 10.94 187 SER A O 1
ATOM 1457 N N . LYS A 1 210 ? -12.378 97.570 23.618 1.00 11.61 188 LYS A N 1
ATOM 1458 C CA . LYS A 1 210 ? -11.916 96.195 23.426 1.00 12.81 188 LYS A CA 1
ATOM 1459 C C . LYS A 1 210 ? -10.386 96.065 23.581 1.00 13.37 188 LYS A C 1
ATOM 1460 O O . LYS A 1 210 ? -9.873 95.002 23.943 1.00 13.92 188 LYS A O 1
ATOM 1466 N N . GLU A 1 211 ? -9.665 97.152 23.315 1.00 12.36 189 GLU A N 1
ATOM 1467 C CA . GLU A 1 211 ? -8.200 97.174 23.403 1.00 13.19 189 GLU A CA 1
ATOM 1468 C C . GLU A 1 211 ? -7.670 97.481 24.796 1.00 12.68 189 GLU A C 1
ATOM 1469 O O . GLU A 1 211 ? -6.445 97.524 24.984 1.00 13.90 189 GLU A O 1
ATOM 1475 N N A CYS A 1 212 ? -8.582 97.672 25.762 0.50 12.39 190 CYS A N 1
ATOM 1476 N N B CYS A 1 212 ? -8.535 97.667 25.774 0.50 12.27 190 CYS A N 1
ATOM 1477 C CA A CYS A 1 212 ? -8.240 98.160 27.115 0.50 13.40 190 CYS A CA 1
ATOM 1478 C CA B CYS A 1 212 ? -8.035 97.871 27.119 0.50 12.43 190 CYS A CA 1
ATOM 1479 C C A CYS A 1 212 ? -7.476 97.154 27.960 0.50 13.48 190 CYS A C 1
ATOM 1480 C C B CYS A 1 212 ? -9.150 97.558 28.072 0.50 12.03 190 CYS A C 1
ATOM 1481 O O A CYS A 1 212 ? -7.427 95.970 27.654 0.50 14.28 190 CYS A O 1
ATOM 1482 O O B CYS A 1 212 ? -9.898 98.444 28.472 0.50 11.38 190 CYS A O 1
ATOM 1487 N N A HIS A 1 213 ? -6.887 97.655 29.042 0.50 13.17 191 HIS A N 1
ATOM 1488 N N B HIS A 1 213 ? -9.283 96.285 28.420 0.50 12.56 191 HIS A N 1
ATOM 1489 C CA A HIS A 1 213 ? -6.119 96.816 29.956 0.50 13.07 191 HIS A CA 1
ATOM 1490 C CA B HIS A 1 213 ? -10.395 95.889 29.270 0.50 13.04 191 HIS A CA 1
ATOM 1491 C C A HIS A 1 213 ? -7.075 95.972 30.763 0.50 13.24 191 HIS A C 1
ATOM 1492 C C B HIS A 1 213 ? -9.996 95.027 30.470 0.50 12.65 191 HIS A C 1
ATOM 1493 O O A HIS A 1 213 ? -8.129 96.460 31.182 0.50 12.67 191 HIS A O 1
ATOM 1494 O O B HIS A 1 213 ? -10.850 94.721 31.304 0.50 9.09 191 HIS A O 1
ATOM 1507 N N A TYR A 1 214 ? -6.703 94.715 31.015 0.50 13.60 192 TYR A N 1
ATOM 1508 N N B TYR A 1 214 ? -8.710 94.669 30.575 0.50 13.75 192 TYR A N 1
ATOM 1509 C CA A TYR A 1 214 ? -7.639 93.771 31.645 0.50 15.02 192 TYR A CA 1
ATOM 1510 C CA B TYR A 1 214 ? -8.232 93.725 31.621 0.50 15.19 192 TYR A CA 1
ATOM 1511 C C A TYR A 1 214 ? -7.980 94.175 33.060 0.50 14.74 192 TYR A C 1
ATOM 1512 C C B TYR A 1 214 ? -8.115 94.211 33.115 0.50 15.12 192 TYR A C 1
ATOM 1513 O O A TYR A 1 214 ? -8.821 93.559 33.721 0.50 13.58 192 TYR A O 1
ATOM 1514 O O B TYR A 1 214 ? -8.809 93.622 33.944 0.50 13.67 192 TYR A O 1
ATOM 1531 N N . SER A 1 215 ? -7.312 95.227 33.509 1.00 14.84 193 SER A N 1
ATOM 1532 C CA . SER A 1 215 ? -7.441 95.742 34.873 1.00 14.96 193 SER A CA 1
ATOM 1533 C C . SER A 1 215 ? -8.820 96.351 35.107 1.00 13.74 193 SER A C 1
ATOM 1534 O O . SER A 1 215 ? -9.284 96.396 36.236 1.00 14.03 193 SER A O 1
ATOM 1537 N N . ILE A 1 216 ? -9.483 96.831 34.057 1.00 12.43 194 ILE A N 1
ATOM 1538 C CA . ILE A 1 216 ? -10.817 97.420 34.248 1.00 12.67 194 ILE A CA 1
ATOM 1539 C C . ILE A 1 216 ? -11.775 96.317 34.695 1.00 11.29 194 ILE A C 1
ATOM 1540 O O . ILE A 1 216 ? -12.514 96.470 35.683 1.00 10.59 194 ILE A O 1
ATOM 1545 N N . GLN A 1 217 ? -11.711 95.175 34.030 1.00 10.55 195 GLN A N 1
ATOM 1546 C CA . GLN A 1 217 ? -12.545 94.028 34.425 1.00 11.21 195 GLN A CA 1
ATOM 1547 C C . GLN A 1 217 ? -12.149 93.461 35.791 1.00 10.37 195 GLN A C 1
ATOM 1548 O O . GLN A 1 217 ? -13.023 93.176 36.613 1.00 9.30 195 GLN A O 1
ATOM 1554 N N . LYS A 1 218 ? -10.851 93.284 36.040 1.00 10.22 196 LYS A N 1
ATOM 1555 C CA . LYS A 1 218 ? -10.399 92.835 37.365 1.00 10.64 196 LYS A CA 1
ATOM 1556 C C . LYS A 1 218 ? -10.891 93.784 38.446 1.00 9.02 196 LYS A C 1
ATOM 1557 O O . LYS A 1 218 ? -11.354 93.364 39.514 1.00 9.98 196 LYS A O 1
ATOM 1563 N N . GLY A 1 219 ? -10.783 95.081 38.170 1.00 9.41 197 GLY A N 1
ATOM 1564 C CA . GLY A 1 219 ? -11.218 96.099 39.107 1.00 9.19 197 GLY A CA 1
ATOM 1565 C C . GLY A 1 219 ? -12.701 96.039 39.373 1.00 9.66 197 GLY A C 1
ATOM 1566 O O . GLY A 1 219 ? -13.125 96.119 40.531 1.00 9.58 197 GLY A O 1
ATOM 1567 N N . ALA A 1 220 ? -13.492 95.909 38.314 1.00 8.73 198 ALA A N 1
ATOM 1568 C CA . ALA A 1 220 ? -14.952 95.819 38.465 1.00 8.65 198 ALA A CA 1
ATOM 1569 C C . ALA A 1 220 ? -15.333 94.646 39.351 1.00 8.20 198 ALA A C 1
ATOM 1570 O O . ALA A 1 220 ? -16.185 94.769 40.219 1.00 9.04 198 ALA A O 1
ATOM 1572 N N . ALA A 1 221 ? -14.681 93.507 39.155 1.00 7.89 199 ALA A N 1
ATOM 1573 C CA . ALA A 1 221 ? -14.962 92.326 39.978 1.00 8.09 199 ALA A CA 1
ATOM 1574 C C . ALA A 1 221 ? -14.579 92.594 41.449 1.00 8.14 199 ALA A C 1
ATOM 1575 O O . ALA A 1 221 ? -15.320 92.261 42.378 1.00 8.86 199 ALA A O 1
ATOM 1577 N N . PHE A 1 222 ? -13.420 93.202 41.662 1.00 7.93 200 PHE A N 1
ATOM 1578 C CA . PHE A 1 222 ? -12.930 93.461 43.014 1.00 8.30 200 PHE A CA 1
ATOM 1579 C C . PHE A 1 222 ? -13.855 94.436 43.752 1.00 7.74 200 PHE A C 1
ATOM 1580 O O . PHE A 1 222 ? -14.152 94.258 44.939 1.00 8.27 200 PHE A O 1
ATOM 1588 N N . LEU A 1 223 ? -14.287 95.475 43.041 1.00 8.21 201 LEU A N 1
ATOM 1589 C CA . LEU A 1 223 ? -15.124 96.525 43.608 1.00 7.97 201 LEU A CA 1
ATOM 1590 C C . LEU A 1 223 ? -16.586 96.074 43.821 1.00 8.09 201 LEU A C 1
ATOM 1591 O O . LEU A 1 223 ? -17.399 96.861 44.318 1.00 8.89 201 LEU A O 1
ATOM 1596 N N . GLY A 1 224 ? -16.923 94.838 43.445 1.00 7.69 202 GLY A N 1
ATOM 1597 C CA . GLY A 1 224 ? -18.264 94.278 43.721 1.00 8.06 202 GLY A CA 1
ATOM 1598 C C . GLY A 1 224 ? -19.285 94.534 42.625 1.00 9.14 202 GLY A C 1
ATOM 1599 O O . GLY A 1 224 ? -20.455 94.141 42.736 1.00 9.88 202 GLY A O 1
ATOM 1600 N N . LEU A 1 225 ? -18.838 95.180 41.549 1.00 9.26 203 LEU A N 1
ATOM 1601 C CA . LEU A 1 225 ? -19.693 95.522 40.401 1.00 9.33 203 LEU A CA 1
ATOM 1602 C C . LEU A 1 225 ? -19.935 94.336 39.465 1.00 10.19 203 LEU A C 1
ATOM 1603 O O . LEU A 1 225 ? -20.950 94.291 38.740 1.00 10.61 203 LEU A O 1
ATOM 1608 N N . GLY A 1 226 ? -18.997 93.383 39.462 1.00 9.10 204 GLY A N 1
ATOM 1609 C CA . GLY A 1 226 ? -19.006 92.255 38.544 1.00 10.03 204 GLY A CA 1
ATOM 1610 C C . GLY A 1 226 ? -18.422 92.673 37.207 1.00 9.18 204 GLY A C 1
ATOM 1611 O O . GLY A 1 226 ? -18.608 93.810 36.755 1.00 10.81 204 GLY A O 1
ATOM 1612 N N . THR A 1 227 ? -17.755 91.750 36.529 1.00 9.88 205 THR A N 1
ATOM 1613 C CA . THR A 1 227 ? -17.199 92.057 35.207 1.00 10.94 205 THR A CA 1
ATOM 1614 C C . THR A 1 227 ? -18.302 92.376 34.188 1.00 12.11 205 THR A C 1
ATOM 1615 O O . THR A 1 227 ? -18.055 93.104 33.215 1.00 13.49 205 THR A O 1
ATOM 1619 N N . ASP A 1 228 ? -19.507 91.850 34.412 1.00 11.34 206 ASP A N 1
ATOM 1620 C CA . ASP A 1 228 ? -20.633 92.114 33.492 1.00 13.30 206 ASP A CA 1
ATOM 1621 C C . ASP A 1 228 ? -21.016 93.607 33.456 1.00 13.33 206 ASP A C 1
ATOM 1622 O O . ASP A 1 228 ? -21.639 94.047 32.497 1.00 15.47 206 ASP A O 1
ATOM 1627 N N A SER A 1 229 ? -20.665 94.366 34.497 0.50 12.11 207 SER A N 1
ATOM 1628 N N B SER A 1 229 ? -20.657 94.370 34.487 0.50 12.16 207 SER A N 1
ATOM 1629 C CA A SER A 1 229 ? -20.939 95.810 34.534 0.50 12.19 207 SER A CA 1
ATOM 1630 C CA B SER A 1 229 ? -20.942 95.806 34.511 0.50 12.30 207 SER A CA 1
ATOM 1631 C C A SER A 1 229 ? -20.072 96.587 33.536 0.50 12.22 207 SER A C 1
ATOM 1632 C C B SER A 1 229 ? -20.096 96.570 33.496 0.50 12.28 207 SER A C 1
ATOM 1633 O O A SER A 1 229 ? -20.370 97.745 33.223 0.50 12.03 207 SER A O 1
ATOM 1634 O O B SER A 1 229 ? -20.428 97.701 33.131 0.50 12.13 207 SER A O 1
ATOM 1639 N N . VAL A 1 230 ? -18.996 95.956 33.064 1.00 11.77 208 VAL A N 1
ATOM 1640 C CA . VAL A 1 230 ? -18.097 96.544 32.065 1.00 12.25 208 VAL A CA 1
ATOM 1641 C C . VAL A 1 230 ? -18.596 96.249 30.652 1.00 12.17 208 VAL A C 1
ATOM 1642 O O . VAL A 1 230 ? -18.607 95.103 30.202 1.00 13.22 208 VAL A O 1
ATOM 1646 N N . ARG A 1 231 ? -19.022 97.299 29.970 1.00 11.95 209 ARG A N 1
ATOM 1647 C CA . ARG A 1 231 ? -19.453 97.205 28.585 1.00 13.75 209 ARG A CA 1
ATOM 1648 C C . ARG A 1 231 ? -18.241 97.499 27.709 1.00 13.75 209 ARG A C 1
ATOM 1649 O O . ARG A 1 231 ? -17.615 98.555 27.822 1.00 14.26 209 ARG A O 1
ATOM 1657 N N . VAL A 1 232 ? -17.902 96.542 26.858 1.00 13.96 210 VAL A N 1
ATOM 1658 C CA . VAL A 1 232 ? -16.726 96.615 26.011 1.00 14.39 210 VAL A CA 1
ATOM 1659 C C . VAL A 1 232 ? -17.129 97.230 24.678 1.00 15.23 210 VAL A C 1
ATOM 1660 O O . VAL A 1 232 ? -18.061 96.755 24.001 1.00 17.98 210 VAL A O 1
ATOM 1664 N N . VAL A 1 233 ? -16.458 98.320 24.329 1.00 12.58 211 VAL A N 1
ATOM 1665 C CA . VAL A 1 233 ? -16.819 99.129 23.176 1.00 12.42 211 VAL A CA 1
ATOM 1666 C C . VAL A 1 233 ? -15.908 98.761 22.020 1.00 12.44 211 VAL A C 1
ATOM 1667 O O . VAL A 1 233 ? -14.716 98.537 22.195 1.00 11.23 211 VAL A O 1
ATOM 1671 N N . LYS A 1 234 ? -16.475 98.685 20.824 1.00 13.55 212 LYS A N 1
ATOM 1672 C CA . LYS A 1 234 ? -15.704 98.364 19.644 1.00 14.47 212 LYS A CA 1
ATOM 1673 C C . LYS A 1 234 ? -14.548 99.331 19.421 1.00 12.50 212 LYS A C 1
ATOM 1674 O O . LYS A 1 234 ? -14.666 100.535 19.675 1.00 12.14 212 LYS A O 1
ATOM 1680 N N . ALA A 1 235 ? -13.441 98.780 18.931 1.00 12.88 213 ALA A N 1
ATOM 1681 C CA . ALA A 1 235 ? -12.306 99.553 18.469 1.00 13.55 213 ALA A CA 1
ATOM 1682 C C . ALA A 1 235 ? -12.149 99.364 16.970 1.00 14.22 213 ALA A C 1
ATOM 1683 O O . ALA A 1 235 ? -12.439 98.285 16.439 1.00 15.37 213 ALA A O 1
ATOM 1685 N N . ASP A 1 236 ? -11.660 100.402 16.306 1.00 14.44 214 ASP A N 1
ATOM 1686 C CA . ASP A 1 236 ? -11.509 100.388 14.849 1.00 14.89 214 ASP A CA 1
ATOM 1687 C C . ASP A 1 236 ? -10.216 99.693 14.398 1.00 15.11 214 ASP A C 1
ATOM 1688 O O . ASP A 1 236 ? -9.508 99.082 15.205 1.00 14.51 214 ASP A O 1
ATOM 1693 N N . GLU A 1 237 ? -9.909 99.784 13.105 1.00 16.14 215 GLU A N 1
ATOM 1694 C CA . GLU A 1 237 ? -8.734 99.119 12.554 1.00 16.60 215 GLU A CA 1
ATOM 1695 C C . GLU A 1 237 ? -7.399 99.683 13.050 1.00 16.04 215 GLU A C 1
ATOM 1696 O O . GLU A 1 237 ? -6.371 99.028 12.889 1.00 16.64 215 GLU A O 1
ATOM 1702 N N A ARG A 1 238 ? -7.406 100.883 13.633 0.50 15.09 216 ARG A N 1
ATOM 1703 N N B ARG A 1 238 ? -7.446 100.881 13.639 0.50 15.08 216 ARG A N 1
ATOM 1704 C CA A ARG A 1 238 ? -6.200 101.455 14.251 0.50 14.98 216 ARG A CA 1
ATOM 1705 C CA B ARG A 1 238 ? -6.289 101.536 14.249 0.50 15.01 216 ARG A CA 1
ATOM 1706 C C A ARG A 1 238 ? -6.129 101.151 15.752 0.50 13.90 216 ARG A C 1
ATOM 1707 C C B ARG A 1 238 ? -6.228 101.270 15.759 0.50 13.85 216 ARG A C 1
ATOM 1708 O O A ARG A 1 238 ? -5.198 101.585 16.439 0.50 13.86 216 ARG A O 1
ATOM 1709 O O B ARG A 1 238 ? -5.421 101.883 16.463 0.50 14.03 216 ARG A O 1
ATOM 1724 N N . GLY A 1 239 ? -7.083 100.373 16.249 1.00 12.81 217 GLY A N 1
ATOM 1725 C CA . GLY A 1 239 ? -7.127 100.018 17.675 1.00 13.12 217 GLY A CA 1
ATOM 1726 C C . GLY A 1 239 ? -7.718 101.097 18.568 1.00 12.97 217 GLY A C 1
ATOM 1727 O O . GLY A 1 239 ? -7.498 101.073 19.783 1.00 12.18 217 GLY A O 1
ATOM 1728 N N . LYS A 1 240 ? -8.487 102.019 17.985 1.00 12.77 218 LYS A N 1
ATOM 1729 C CA . LYS A 1 240 ? -9.045 103.165 18.700 1.00 12.56 218 LYS A CA 1
ATOM 1730 C C . LYS A 1 240 ? -10.518 102.953 18.999 1.00 12.42 218 LYS A C 1
ATOM 1731 O O . LYS A 1 240 ? -11.263 102.516 18.122 1.00 12.65 218 LYS A O 1
ATOM 1737 N N . MET A 1 241 ? -10.958 103.293 20.205 1.00 11.73 219 MET A N 1
ATOM 1738 C CA . MET A 1 241 ? -12.375 103.174 20.546 1.00 12.60 219 MET A CA 1
ATOM 1739 C C . MET A 1 241 ? -13.204 103.967 19.541 1.00 11.95 219 MET A C 1
ATOM 1740 O O . MET A 1 241 ? -12.833 105.068 19.169 1.00 12.23 219 MET A O 1
ATOM 1745 N N . VAL A 1 242 ? -14.335 103.401 19.131 1.00 12.28 220 VAL A N 1
ATOM 1746 C CA . VAL A 1 242 ? -15.251 104.050 18.189 1.00 13.18 220 VAL A CA 1
ATOM 1747 C C . VAL A 1 242 ? -16.320 104.818 18.961 1.00 13.16 220 VAL A C 1
ATOM 1748 O O . VAL A 1 242 ? -17.161 104.204 19.605 1.00 13.34 220 VAL A O 1
ATOM 1752 N N . PRO A 1 243 ? -16.289 106.161 18.922 1.00 13.52 221 PRO A N 1
ATOM 1753 C CA . PRO A 1 243 ? -17.271 106.911 19.720 1.00 14.40 221 PRO A CA 1
ATOM 1754 C C . PRO A 1 243 ? -18.742 106.593 19.427 1.00 13.76 221 PRO A C 1
ATOM 1755 O O . PRO A 1 243 ? -19.586 106.625 20.327 1.00 14.76 221 PRO A O 1
ATOM 1759 N N . GLU A 1 244 ? -19.038 106.264 18.180 1.00 15.66 222 GLU A N 1
ATOM 1760 C CA . GLU A 1 244 ? -20.393 105.913 17.801 1.00 16.10 222 GLU A CA 1
ATOM 1761 C C . GLU A 1 244 ? -20.843 104.646 18.522 1.00 15.13 222 GLU A C 1
ATOM 1762 O O . GLU A 1 244 ? -21.997 104.544 18.939 1.00 14.48 222 GLU A O 1
ATOM 1768 N N . ASP A 1 245 ? -19.931 103.694 18.706 1.00 14.39 223 ASP A N 1
ATOM 1769 C CA . ASP A 1 245 ? -20.278 102.470 19.426 1.00 14.28 223 ASP A CA 1
ATOM 1770 C C . ASP A 1 245 ? -20.355 102.715 20.928 1.00 13.60 223 ASP A C 1
ATOM 1771 O O . ASP A 1 245 ? -21.133 102.081 21.610 1.00 13.89 223 ASP A O 1
ATOM 1776 N N . LEU A 1 246 ? -19.532 103.621 21.446 1.00 13.43 224 LEU A N 1
ATOM 1777 C CA . LEU A 1 246 ? -19.658 104.021 22.853 1.00 14.16 224 LEU A CA 1
ATOM 1778 C C . LEU A 1 246 ? -21.064 104.546 23.121 1.00 14.70 224 LEU A C 1
ATOM 1779 O O . LEU A 1 246 ? -21.732 104.126 24.078 1.00 14.08 224 LEU A O 1
ATOM 1784 N N . GLU A 1 247 ? -21.523 105.479 22.283 1.00 15.52 225 GLU A N 1
ATOM 1785 C CA . GLU A 1 247 ? -22.872 106.033 22.427 1.00 16.31 225 GLU A CA 1
ATOM 1786 C C . GLU A 1 247 ? -23.951 104.954 22.338 1.00 15.93 225 GLU A C 1
ATOM 1787 O O . GLU A 1 247 ? -24.913 104.965 23.116 1.00 15.98 225 GLU A O 1
ATOM 1793 N N . ARG A 1 248 ? -23.802 104.053 21.374 1.00 16.98 226 ARG A N 1
ATOM 1794 C CA . ARG A 1 248 ? -24.730 102.934 21.207 1.00 17.42 226 ARG A CA 1
ATOM 1795 C C . ARG A 1 248 ? -24.803 102.082 22.478 1.00 16.72 226 ARG A C 1
ATOM 1796 O O . ARG A 1 248 ? -25.888 101.749 22.940 1.00 17.20 226 ARG A O 1
ATOM 1804 N N . GLN A 1 249 ? -23.644 101.750 23.045 1.00 15.55 227 GLN A N 1
ATOM 1805 C CA . GLN A 1 249 ? -23.590 100.925 24.267 1.00 15.27 227 GLN A CA 1
ATOM 1806 C C . GLN A 1 249 ? -24.170 101.649 25.474 1.00 13.69 227 GLN A C 1
ATOM 1807 O O . GLN A 1 249 ? -24.825 101.040 26.317 1.00 13.28 227 GLN A O 1
ATOM 1813 N N . ILE A 1 250 ? -23.936 102.952 25.573 1.00 13.28 228 ILE A N 1
ATOM 1814 C CA . ILE A 1 250 ? -24.547 103.738 26.640 1.00 13.35 228 ILE A CA 1
ATOM 1815 C C . ILE A 1 250 ? -26.063 103.658 26.539 1.00 14.82 228 ILE A C 1
ATOM 1816 O O . ILE A 1 250 ? -26.732 103.384 27.521 1.00 15.14 228 ILE A O 1
ATOM 1821 N N . GLY A 1 251 ? -26.590 103.854 25.336 1.00 15.55 229 GLY A N 1
ATOM 1822 C CA . GLY A 1 251 ? -28.037 103.759 25.116 1.00 16.74 229 GLY A CA 1
ATOM 1823 C C . GLY A 1 251 ? -28.598 102.391 25.464 1.00 17.90 229 GLY A C 1
ATOM 1824 O O . GLY A 1 251 ? -29.688 102.288 26.022 1.00 19.31 229 GLY A O 1
ATOM 1825 N N . MET A 1 252 ? -27.860 101.339 25.134 1.00 17.94 230 MET A N 1
ATOM 1826 C CA . MET A 1 252 ? -28.302 99.982 25.427 1.00 20.14 230 MET A CA 1
ATOM 1827 C C . MET A 1 252 ? -28.325 99.741 26.932 1.00 19.58 230 MET A C 1
ATOM 1828 O O . MET A 1 252 ? -29.237 99.119 27.458 1.00 19.89 230 MET A O 1
ATOM 1833 N N . ALA A 1 253 ? -27.316 100.251 27.634 1.00 18.57 231 ALA A N 1
ATOM 1834 C CA . ALA A 1 253 ? -27.297 100.141 29.083 1.00 19.24 231 ALA A CA 1
ATOM 1835 C C . ALA A 1 253 ? -28.488 100.860 29.707 1.00 18.90 231 ALA A C 1
ATOM 1836 O O . ALA A 1 253 ? -29.150 100.318 30.591 1.00 19.72 231 ALA A O 1
ATOM 1838 N N . GLU A 1 254 ? -28.752 102.080 29.249 1.00 20.13 232 GLU A N 1
ATOM 1839 C CA . GLU A 1 254 ? -29.865 102.874 29.752 1.00 21.46 232 GLU A CA 1
ATOM 1840 C C . GLU A 1 254 ? -31.200 102.183 29.507 1.00 22.60 232 GLU A C 1
ATOM 1841 O O . GLU A 1 254 ? -32.065 102.183 30.390 1.00 23.03 232 GLU A O 1
ATOM 1847 N N . ALA A 1 255 ? -31.345 101.582 28.327 1.00 23.29 233 ALA A N 1
ATOM 1848 C CA . ALA A 1 255 ? -32.560 100.842 27.955 1.00 24.25 233 ALA A CA 1
ATOM 1849 C C . ALA A 1 255 ? -32.826 99.653 28.874 1.00 25.30 233 ALA A C 1
ATOM 1850 O O . ALA A 1 255 ? -33.985 99.259 29.071 1.00 26.69 233 ALA A O 1
ATOM 1852 N N . GLU A 1 256 ? -31.758 99.086 29.436 1.00 25.92 234 GLU A N 1
ATOM 1853 C CA . GLU A 1 256 ? -31.853 97.993 30.404 1.00 25.91 234 GLU A CA 1
ATOM 1854 C C . GLU A 1 256 ? -32.114 98.477 31.849 1.00 25.11 234 GLU A C 1
ATOM 1855 O O . GLU A 1 256 ? -32.377 97.661 32.730 1.00 27.70 234 GLU A O 1
ATOM 1861 N N . GLY A 1 257 ? -32.065 99.784 32.092 1.00 24.10 235 GLY A N 1
ATOM 1862 C CA . GLY A 1 257 ? -32.222 100.329 33.446 1.00 22.28 235 GLY A CA 1
ATOM 1863 C C . GLY A 1 257 ? -30.920 100.382 34.231 1.00 21.66 235 GLY A C 1
ATOM 1864 O O . GLY A 1 257 ? -30.925 100.740 35.413 1.00 22.57 235 GLY A O 1
ATOM 1865 N N . ALA A 1 258 ? -29.809 100.020 33.592 1.00 18.66 236 ALA A N 1
ATOM 1866 C CA . ALA A 1 258 ? -28.485 100.231 34.207 1.00 17.46 236 ALA A CA 1
ATOM 1867 C C . ALA A 1 258 ? -28.172 101.715 34.137 1.00 16.74 236 ALA A C 1
ATOM 1868 O O . ALA A 1 258 ? -28.577 102.395 33.188 1.00 18.36 236 ALA A O 1
ATOM 1870 N N . VAL A 1 259 ? -27.470 102.227 35.144 1.00 14.48 237 VAL A N 1
ATOM 1871 C CA . VAL A 1 259 ? -27.099 103.631 35.199 1.00 14.15 237 VAL A CA 1
ATOM 1872 C C . VAL A 1 259 ? -25.654 103.756 34.738 1.00 14.33 237 VAL A C 1
ATOM 1873 O O . VAL A 1 259 ? -24.749 103.307 35.438 1.00 12.94 237 VAL A O 1
ATOM 1877 N N . PRO A 1 260 ? -25.428 104.323 33.542 1.00 14.18 238 PRO A N 1
ATOM 1878 C CA . PRO A 1 260 ? -24.041 104.598 33.167 1.00 13.59 238 PRO A CA 1
ATOM 1879 C C . PRO A 1 260 ? -23.392 105.575 34.135 1.00 13.47 238 PRO A C 1
ATOM 1880 O O . PRO A 1 260 ? -24.030 106.548 34.550 1.00 13.96 238 PRO A O 1
ATOM 1884 N N . PHE A 1 261 ? -22.142 105.332 34.517 1.00 12.23 239 PHE A N 1
ATOM 1885 C CA . PHE A 1 261 ? -21.469 106.277 35.403 1.00 11.12 239 PHE A CA 1
ATOM 1886 C C . PHE A 1 261 ? -20.023 106.620 35.051 1.00 11.45 239 PHE A C 1
ATOM 1887 O O . PHE A 1 261 ? -19.510 107.621 35.540 1.00 12.52 239 PHE A O 1
ATOM 1895 N N . LEU A 1 262 ? -19.373 105.802 34.235 1.00 9.92 240 LEU A N 1
ATOM 1896 C CA . LEU A 1 262 ? -17.964 106.039 33.908 1.00 9.34 240 LEU A CA 1
ATOM 1897 C C . LEU A 1 262 ? -17.602 105.480 32.544 1.00 9.09 240 LEU A C 1
ATOM 1898 O O . LEU A 1 262 ? -18.027 104.390 32.179 1.00 8.96 240 LEU A O 1
ATOM 1903 N N . VAL A 1 263 ? -16.791 106.244 31.818 1.00 8.14 241 VAL A N 1
ATOM 1904 C CA . VAL A 1 263 ? -16.137 105.783 30.615 1.00 8.94 241 VAL A CA 1
ATOM 1905 C C . VAL A 1 263 ? -14.629 105.833 30.864 1.00 8.05 241 VAL A C 1
ATOM 1906 O O . VAL A 1 263 ? -14.111 106.827 31.358 1.00 8.09 241 VAL A O 1
ATOM 1910 N N . SER A 1 264 ? -13.945 104.743 30.533 1.00 8.89 242 SER A N 1
ATOM 1911 C CA . SER A 1 264 ? -12.486 104.671 30.625 1.00 9.23 242 SER A CA 1
ATOM 1912 C C . SER A 1 264 ? -11.899 104.647 29.222 1.00 9.57 242 SER A C 1
ATOM 1913 O O . SER A 1 264 ? -12.022 103.637 28.493 1.00 10.16 242 SER A O 1
ATOM 1916 N N . ALA A 1 265 ? -11.290 105.757 28.828 1.00 9.76 243 ALA A N 1
ATOM 1917 C CA . ALA A 1 265 ? -10.591 105.864 27.548 1.00 9.79 243 ALA A CA 1
ATOM 1918 C C . ALA A 1 265 ? -9.147 105.433 27.753 1.00 11.46 243 ALA A C 1
ATOM 1919 O O . ALA A 1 265 ? -8.642 105.496 28.863 1.00 13.73 243 ALA A O 1
ATOM 1921 N N . THR A 1 266 ? -8.491 104.957 26.705 1.00 10.09 244 THR A N 1
ATOM 1922 C CA . THR A 1 266 ? -7.102 104.507 26.824 1.00 9.47 244 THR A CA 1
ATOM 1923 C C . THR A 1 266 ? -6.199 105.340 25.923 1.00 10.02 244 THR A C 1
ATOM 1924 O O . THR A 1 266 ? -6.415 105.406 24.713 1.00 11.11 244 THR A O 1
ATOM 1928 N N . SER A 1 267 ? -5.187 105.968 26.516 1.00 8.43 245 SER A N 1
ATOM 1929 C CA . SER A 1 267 ? -4.191 106.746 25.778 1.00 8.45 245 SER A CA 1
ATOM 1930 C C . SER A 1 267 ? -2.893 105.973 25.800 1.00 8.95 245 SER A C 1
ATOM 1931 O O . SER A 1 267 ? -2.046 106.161 26.668 1.00 8.64 245 SER A O 1
ATOM 1934 N N . GLY A 1 268 ? -2.762 105.071 24.829 1.00 9.02 246 GLY A N 1
ATOM 1935 C CA . GLY A 1 268 ? -1.602 104.180 24.707 1.00 8.85 246 GLY A CA 1
ATOM 1936 C C . GLY A 1 268 ? -1.954 102.782 25.156 1.00 8.91 246 GLY A C 1
ATOM 1937 O O . GLY A 1 268 ? -1.718 102.421 26.293 1.00 8.68 246 GLY A O 1
ATOM 1938 N N . THR A 1 269 ? -2.543 101.991 24.256 1.00 7.63 247 THR A N 1
ATOM 1939 C CA . THR A 1 269 ? -2.890 100.607 24.566 1.00 8.47 247 THR A CA 1
ATOM 1940 C C . THR A 1 269 ? -1.631 99.742 24.691 1.00 8.21 247 THR A C 1
ATOM 1941 O O . THR A 1 269 ? -0.573 100.050 24.113 1.00 8.63 247 THR A O 1
ATOM 1945 N N . THR A 1 270 ? -1.735 98.655 25.459 1.00 8.23 248 THR A N 1
ATOM 1946 C CA . THR A 1 270 ? -0.537 97.883 25.791 1.00 9.10 248 THR A CA 1
ATOM 1947 C C . THR A 1 270 ? 0.057 97.137 24.595 1.00 9.43 248 THR A C 1
ATOM 1948 O O . THR A 1 270 ? 1.274 97.019 24.492 1.00 9.83 248 THR A O 1
ATOM 1952 N N . VAL A 1 271 ? -0.787 96.650 23.691 1.00 9.20 249 VAL A N 1
ATOM 1953 C CA . VAL A 1 271 ? -0.272 95.897 22.542 1.00 10.17 249 VAL A CA 1
ATOM 1954 C C . VAL A 1 271 ? 0.083 96.824 21.374 1.00 8.93 249 VAL A C 1
ATOM 1955 O O . VAL A 1 271 ? 1.258 96.967 21.041 1.00 9.93 249 VAL A O 1
ATOM 1959 N N . LEU A 1 272 ? -0.924 97.460 20.785 1.00 9.52 250 LEU A N 1
ATOM 1960 C CA . LEU A 1 272 ? -0.734 98.295 19.601 1.00 9.61 250 LEU A CA 1
ATOM 1961 C C . LEU A 1 272 ? -0.218 99.708 19.878 1.00 9.14 250 LEU A C 1
ATOM 1962 O O . LEU A 1 272 ? 0.264 100.389 18.954 1.00 10.31 250 LEU A O 1
ATOM 1967 N N . GLY A 1 273 ? -0.335 100.181 21.116 1.00 8.60 251 GLY A N 1
ATOM 1968 C CA . GLY A 1 273 ? -0.004 101.569 21.424 1.00 8.33 251 GLY A CA 1
ATOM 1969 C C . GLY A 1 273 ? -0.960 102.591 20.834 1.00 8.65 251 GLY A C 1
ATOM 1970 O O . GLY A 1 273 ? -0.555 103.729 20.557 1.00 10.18 251 GLY A O 1
ATOM 1971 N N . ALA A 1 274 ? -2.230 102.220 20.666 1.00 8.58 252 ALA A N 1
ATOM 1972 C CA . ALA A 1 274 ? -3.223 103.107 20.095 1.00 8.97 252 ALA A CA 1
ATOM 1973 C C . ALA A 1 274 ? -3.682 104.144 21.118 1.00 8.39 252 ALA A C 1
ATOM 1974 O O . ALA A 1 274 ? -3.652 103.884 22.330 1.00 8.72 252 ALA A O 1
ATOM 1976 N N . PHE A 1 275 ? -4.133 105.297 20.631 1.00 9.02 253 PHE A N 1
ATOM 1977 C CA . PHE A 1 275 ? -4.661 106.377 21.463 1.00 8.99 253 PHE A CA 1
ATOM 1978 C C . PHE A 1 275 ? -6.121 106.633 21.136 1.00 9.72 253 PHE A C 1
ATOM 1979 O O . PHE A 1 275 ? -6.458 106.954 19.992 1.00 10.93 253 PHE A O 1
ATOM 1987 N N . ASP A 1 276 ? -6.991 106.509 22.128 1.00 9.80 254 ASP A N 1
ATOM 1988 C CA . ASP A 1 276 ? -8.414 106.772 21.928 1.00 9.99 254 ASP A CA 1
ATOM 1989 C C . ASP A 1 276 ? -8.664 108.244 21.612 1.00 10.14 254 ASP A C 1
ATOM 1990 O O . ASP A 1 276 ? -7.922 109.124 22.047 1.00 10.03 254 ASP A O 1
ATOM 1995 N N . PRO A 1 277 ? -9.730 108.523 20.848 1.00 10.73 255 PRO A N 1
ATOM 1996 C CA . PRO A 1 277 ? -10.089 109.898 20.479 1.00 10.74 255 PRO A CA 1
ATOM 1997 C C . PRO A 1 277 ? -10.776 110.658 21.615 1.00 10.05 255 PRO A C 1
ATOM 1998 O O . PRO A 1 277 ? -12.008 110.618 21.754 1.00 10.64 255 PRO A O 1
ATOM 2002 N N . LEU A 1 278 ? -9.974 111.314 22.448 1.00 10.20 256 LEU A N 1
ATOM 2003 C CA . LEU A 1 278 ? -10.478 111.832 23.722 1.00 11.02 256 LEU A CA 1
ATOM 2004 C C . LEU A 1 278 ? -11.486 112.969 23.566 1.00 10.85 256 LEU A C 1
ATOM 2005 O O . LEU A 1 278 ? -12.399 113.071 24.374 1.00 11.04 256 LEU A O 1
ATOM 2010 N N . GLU A 1 279 ? -11.328 113.828 22.558 1.00 12.09 257 GLU A N 1
ATOM 2011 C CA . GLU A 1 279 ? -12.256 114.947 22.393 1.00 12.12 257 GLU A CA 1
ATOM 2012 C C . GLU A 1 279 ? -13.654 114.403 22.078 1.00 10.45 257 GLU A C 1
ATOM 2013 O O . GLU A 1 279 ? -14.647 114.827 22.682 1.00 11.81 257 GLU A O 1
ATOM 2019 N N . ALA A 1 280 ? -13.722 113.460 21.142 1.00 12.30 258 ALA A N 1
ATOM 2020 C CA . ALA A 1 280 ? -15.002 112.827 20.793 1.00 11.86 258 ALA A CA 1
ATOM 2021 C C . ALA A 1 280 ? -15.609 112.038 21.958 1.00 12.08 258 ALA A C 1
ATOM 2022 O O . ALA A 1 280 ? -16.818 112.081 22.199 1.00 13.57 258 ALA A O 1
ATOM 2024 N N . ILE A 1 281 ? -14.765 111.324 22.703 1.00 10.75 259 ILE A N 1
ATOM 2025 C CA . ILE A 1 281 ? -15.238 110.575 23.855 1.00 10.73 259 ILE A CA 1
ATOM 2026 C C . ILE A 1 281 ? -15.706 111.521 24.969 1.00 9.90 259 ILE A C 1
ATOM 2027 O O . ILE A 1 281 ? -16.735 111.281 25.592 1.00 11.63 259 ILE A O 1
ATOM 2032 N N . ALA A 1 282 ? -14.954 112.598 25.219 1.00 10.33 260 ALA A N 1
ATOM 2033 C CA . ALA A 1 282 ? -15.365 113.613 26.184 1.00 10.44 260 ALA A CA 1
ATOM 2034 C C . ALA A 1 282 ? -16.717 114.233 25.805 1.00 11.06 260 ALA A C 1
ATOM 2035 O O . ALA A 1 282 ? -17.529 114.483 26.682 1.00 11.49 260 ALA A O 1
ATOM 2037 N N . ASP A 1 283 ? -16.961 114.422 24.506 1.00 11.80 261 ASP A N 1
ATOM 2038 C CA . ASP A 1 283 ? -18.273 114.922 24.056 1.00 12.60 261 ASP A CA 1
ATOM 2039 C C . ASP A 1 283 ? -19.415 113.981 24.441 1.00 12.77 261 ASP A C 1
ATOM 2040 O O . ASP A 1 283 ? -20.452 114.440 24.927 1.00 13.92 261 ASP A O 1
ATOM 2045 N N . VAL A 1 284 ? -19.226 112.677 24.233 1.00 12.23 262 VAL A N 1
ATOM 2046 C CA . VAL A 1 284 ? -20.223 111.679 24.625 1.00 12.92 262 VAL A CA 1
ATOM 2047 C C . VAL A 1 284 ? -20.413 111.714 26.142 1.00 13.07 262 VAL A C 1
ATOM 2048 O O . VAL A 1 284 ? -21.545 111.675 26.652 1.00 11.99 262 VAL A O 1
ATOM 2052 N N . CYS A 1 285 ? -19.314 111.780 26.889 1.00 12.75 263 CYS A N 1
ATOM 2053 C CA . CYS A 1 285 ? -19.417 111.828 28.344 1.00 13.65 263 CYS A CA 1
ATOM 2054 C C . CYS A 1 285 ? -20.178 113.043 28.843 1.00 14.32 263 CYS A C 1
ATOM 2055 O O . CYS A 1 285 ? -20.966 112.948 29.777 1.00 13.48 263 CYS A O 1
ATOM 2058 N N . GLN A 1 286 ? -19.912 114.188 28.224 1.00 16.12 264 GLN A N 1
ATOM 2059 C CA . GLN A 1 286 ? -20.547 115.447 28.591 1.00 17.81 264 GLN A CA 1
ATOM 2060 C C . GLN A 1 286 ? -22.051 115.375 28.329 1.00 18.51 264 GLN A C 1
ATOM 2061 O O . GLN A 1 286 ? -22.856 115.849 29.146 1.00 18.34 264 GLN A O 1
ATOM 2067 N N . ARG A 1 287 ? -22.424 114.779 27.201 1.00 18.65 265 ARG A N 1
ATOM 2068 C CA . ARG A 1 287 ? -23.838 114.612 26.821 1.00 20.14 265 ARG A CA 1
ATOM 2069 C C . ARG A 1 287 ? -24.609 113.745 27.805 1.00 19.98 265 ARG A C 1
ATOM 2070 O O . ARG A 1 287 ? -25.804 113.963 28.022 1.00 21.28 265 ARG A O 1
ATOM 2078 N N . HIS A 1 288 ? -23.923 112.772 28.409 1.00 18.25 266 HIS A N 1
ATOM 2079 C CA . HIS A 1 288 ? -24.561 111.811 29.318 1.00 17.60 266 HIS A CA 1
ATOM 2080 C C . HIS A 1 288 ? -24.246 112.013 30.807 1.00 17.13 266 HIS A C 1
ATOM 2081 O O . HIS A 1 288 ? -24.736 111.256 31.643 1.00 18.99 266 HIS A O 1
ATOM 2088 N N . GLY A 1 289 ? -23.475 113.045 31.129 1.00 16.23 267 GLY A N 1
ATOM 2089 C CA . GLY A 1 289 ? -23.076 113.343 32.504 1.00 15.91 267 GLY A CA 1
ATOM 2090 C C . GLY A 1 289 ? -22.193 112.296 33.152 1.00 16.45 267 GLY A C 1
ATOM 2091 O O . GLY A 1 289 ? -22.319 112.045 34.363 1.00 17.53 267 GLY A O 1
ATOM 2092 N N . LEU A 1 290 ? -21.290 111.706 32.363 1.00 14.73 268 LEU A N 1
ATOM 2093 C CA . LEU A 1 290 ? -20.459 110.577 32.810 1.00 12.72 268 LEU A CA 1
ATOM 2094 C C . LEU A 1 290 ? -19.059 111.019 33.206 1.00 11.92 268 LEU A C 1
ATOM 2095 O O . LEU A 1 290 ? -18.501 111.925 32.614 1.00 11.69 268 LEU A O 1
ATOM 2100 N N . TRP A 1 291 ? -18.515 110.365 34.233 1.00 10.24 269 TRP A N 1
ATOM 2101 C CA . TRP A 1 291 ? -17.107 110.517 34.606 1.00 9.62 269 TRP A CA 1
ATOM 2102 C C . TRP A 1 291 ? -16.230 109.955 33.505 1.00 8.51 269 TRP A C 1
ATOM 2103 O O . TRP A 1 291 ? -16.476 108.844 33.019 1.00 9.23 269 TRP A O 1
ATOM 2114 N N . LEU A 1 292 ? -15.231 110.738 33.102 1.00 7.68 270 LEU A N 1
ATOM 2115 C CA . LEU A 1 292 ? -14.261 110.324 32.106 1.00 7.59 270 LEU A CA 1
ATOM 2116 C C . LEU A 1 292 ? -12.951 110.039 32.803 1.00 7.59 270 LEU A C 1
ATOM 2117 O O . LEU A 1 292 ? -12.332 110.946 33.350 1.00 7.84 270 LEU A O 1
ATOM 2122 N N . HIS A 1 293 ? -12.568 108.767 32.810 1.00 7.19 271 HIS A N 1
ATOM 2123 C CA . HIS A 1 293 ? -11.247 108.357 33.256 1.00 7.12 271 HIS A CA 1
ATOM 2124 C C . HIS A 1 293 ? -10.397 108.083 32.016 1.00 7.01 271 HIS A C 1
ATOM 2125 O O . HIS A 1 293 ? -10.877 107.457 31.082 1.00 7.70 271 HIS A O 1
ATOM 2132 N N . VAL A 1 294 ? -9.147 108.559 32.004 1.00 7.68 272 VAL A N 1
ATOM 2133 C CA . VAL A 1 294 ? -8.226 108.241 30.933 1.00 7.21 272 VAL A CA 1
ATOM 2134 C C . VAL A 1 294 ? -7.102 107.369 31.493 1.00 6.82 272 VAL A C 1
ATOM 2135 O O . VAL A 1 294 ? -6.327 107.814 32.357 1.00 7.88 272 VAL A O 1
ATOM 2139 N N . ASP A 1 295 ? -7.021 106.145 30.980 1.00 7.34 273 ASP A N 1
ATOM 2140 C CA . ASP A 1 295 ? -5.948 105.241 31.341 1.00 6.99 273 ASP A CA 1
ATOM 2141 C C . ASP A 1 295 ? -4.789 105.584 30.442 1.00 6.72 273 ASP A C 1
ATOM 2142 O O . ASP A 1 295 ? -4.691 105.079 29.328 1.00 7.31 273 ASP A O 1
ATOM 2147 N N . ALA A 1 296 ? -3.948 106.491 30.931 1.00 6.27 274 ALA A N 1
ATOM 2148 C CA . ALA A 1 296 ? -2.748 106.886 30.237 1.00 6.63 274 ALA A CA 1
ATOM 2149 C C . ALA A 1 296 ? -1.523 106.299 30.945 1.00 5.80 274 ALA A C 1
ATOM 2150 O O . ALA A 1 296 ? -0.433 106.886 30.919 1.00 5.73 274 ALA A O 1
ATOM 2152 N N . ALA A 1 297 ? -1.669 105.117 31.552 1.00 6.47 275 ALA A N 1
ATOM 2153 C CA . ALA A 1 297 ? -0.542 104.493 32.249 1.00 6.78 275 ALA A CA 1
ATOM 2154 C C . ALA A 1 297 ? 0.695 104.503 31.370 1.00 6.79 275 ALA A C 1
ATOM 2155 O O . ALA A 1 297 ? 1.801 104.846 31.825 1.00 7.09 275 ALA A O 1
ATOM 2157 N N . TRP A 1 298 ? 0.494 104.132 30.104 1.00 7.19 276 TRP A N 1
ATOM 2158 C CA . TRP A 1 298 ? 1.563 104.016 29.121 1.00 7.39 276 TRP A CA 1
ATOM 2159 C C . TRP A 1 298 ? 1.734 105.323 28.348 1.00 7.57 276 TRP A C 1
ATOM 2160 O O . TRP A 1 298 ? 2.822 105.902 28.360 1.00 8.12 276 TRP A O 1
ATOM 2171 N N . GLY A 1 299 ? 0.667 105.820 27.718 1.00 6.60 277 GLY A N 1
ATOM 2172 C CA . GLY A 1 299 ? 0.808 106.994 26.863 1.00 7.56 277 GLY A CA 1
ATOM 2173 C C . GLY A 1 299 ? 0.914 108.337 27.549 1.00 7.09 277 GLY A C 1
ATOM 2174 O O . GLY A 1 299 ? 1.278 109.324 26.906 1.00 8.50 277 GLY A O 1
ATOM 2175 N N . GLY A 1 300 ? 0.627 108.408 28.851 1.00 6.93 278 GLY A N 1
ATOM 2176 C CA . GLY A 1 300 ? 0.641 109.694 29.546 1.00 7.67 278 GLY A CA 1
ATOM 2177 C C . GLY A 1 300 ? 1.982 110.420 29.464 1.00 7.91 278 GLY A C 1
ATOM 2178 O O . GLY A 1 300 ? 2.033 111.653 29.429 1.00 8.30 278 GLY A O 1
ATOM 2179 N N . SER A 1 301 ? 3.076 109.656 29.445 1.00 7.70 279 SER A N 1
ATOM 2180 C CA . SER A 1 301 ? 4.423 110.238 29.398 1.00 8.07 279 SER A CA 1
ATOM 2181 C C . SER A 1 301 ? 4.663 111.058 28.120 1.00 8.22 279 SER A C 1
ATOM 2182 O O . SER A 1 301 ? 5.535 111.918 28.091 1.00 8.91 279 SER A O 1
ATOM 2185 N N . VAL A 1 302 ? 3.879 110.806 27.078 1.00 8.00 280 VAL A N 1
ATOM 2186 C CA . VAL A 1 302 ? 4.018 111.554 25.839 1.00 8.17 280 VAL A CA 1
ATOM 2187 C C . VAL A 1 302 ? 3.655 113.032 26.044 1.00 8.30 280 VAL A C 1
ATOM 2188 O O . VAL A 1 302 ? 4.019 113.867 25.233 1.00 8.52 280 VAL A O 1
ATOM 2192 N N . LEU A 1 303 ? 2.966 113.357 27.138 1.00 8.14 281 LEU A N 1
ATOM 2193 C CA . LEU A 1 303 ? 2.658 114.757 27.471 1.00 8.46 281 LEU A CA 1
ATOM 2194 C C . LEU A 1 303 ? 3.923 115.637 27.611 1.00 9.55 281 LEU A C 1
ATOM 2195 O O . LEU A 1 303 ? 3.846 116.862 27.465 1.00 10.89 281 LEU A O 1
ATOM 2200 N N . LEU A 1 304 ? 5.069 115.020 27.876 1.00 9.57 282 LEU A N 1
ATOM 2201 C CA . LEU A 1 304 ? 6.351 115.731 27.944 1.00 10.93 282 LEU A CA 1
ATOM 2202 C C . LEU A 1 304 ? 6.844 116.213 26.570 1.00 11.06 282 LEU A C 1
ATOM 2203 O O . LEU A 1 304 ? 7.746 117.043 26.519 1.00 12.91 282 LEU A O 1
ATOM 2208 N N . SER A 1 305 ? 6.284 115.683 25.485 1.00 9.85 283 SER A N 1
ATOM 2209 C CA . SER A 1 305 ? 6.754 116.005 24.139 1.00 10.67 283 SER A CA 1
ATOM 2210 C C . SER A 1 305 ? 5.844 117.015 23.451 1.00 11.66 283 SER A C 1
ATOM 2211 O O . SER A 1 305 ? 4.680 116.732 23.200 1.00 11.05 283 SER A O 1
ATOM 2214 N N . GLN A 1 306 ? 6.387 118.179 23.109 1.00 14.19 284 GLN A N 1
ATOM 2215 C CA . GLN A 1 306 ? 5.592 119.152 22.360 1.00 15.05 284 GLN A CA 1
ATOM 2216 C C . GLN A 1 306 ? 5.151 118.587 21.010 1.00 14.77 284 GLN A C 1
ATOM 2217 O O . GLN A 1 306 ? 4.017 118.825 20.575 1.00 16.27 284 GLN A O 1
ATOM 2223 N N . THR A 1 307 ? 6.041 117.836 20.371 1.00 14.04 285 THR A N 1
ATOM 2224 C CA . THR A 1 307 ? 5.792 117.252 19.055 1.00 13.99 285 THR A CA 1
ATOM 2225 C C . THR A 1 307 ? 4.649 116.235 19.058 1.00 13.28 285 THR A C 1
ATOM 2226 O O . THR A 1 307 ? 3.824 116.209 18.144 1.00 13.11 285 THR A O 1
ATOM 2230 N N . HIS A 1 308 ? 4.587 115.411 20.106 1.00 12.22 286 HIS A N 1
ATOM 2231 C CA . HIS A 1 308 ? 3.716 114.241 20.114 1.00 11.35 286 HIS A CA 1
ATOM 2232 C C . HIS A 1 308 ? 2.535 114.300 21.072 1.00 10.92 286 HIS A C 1
ATOM 2233 O O . HIS A 1 308 ? 1.662 113.431 21.004 1.00 10.64 286 HIS A O 1
ATOM 2240 N N . ARG A 1 309 ? 2.465 115.332 21.917 1.00 10.67 287 ARG A N 1
ATOM 2241 C CA . ARG A 1 309 ? 1.432 115.365 22.954 1.00 12.60 287 ARG A CA 1
ATOM 2242 C C . ARG A 1 309 ? 0.029 115.512 22.383 1.00 11.71 287 ARG A C 1
ATOM 2243 O O . ARG A 1 309 ? -0.955 115.254 23.082 1.00 11.15 287 ARG A O 1
ATOM 2251 N N . HIS A 1 310 ? -0.086 115.905 21.117 1.00 12.63 288 HIS A N 1
ATOM 2252 C CA . HIS A 1 310 ? -1.402 115.970 20.482 1.00 12.16 288 HIS A CA 1
ATOM 2253 C C . HIS A 1 310 ? -2.122 114.622 20.455 1.00 11.64 288 HIS A C 1
ATOM 2254 O O . HIS A 1 310 ? -3.352 114.571 20.329 1.00 12.87 288 HIS A O 1
ATOM 2261 N N . LEU A 1 311 ? -1.374 113.534 20.610 1.00 11.22 289 LEU A N 1
ATOM 2262 C CA . LEU A 1 311 ? -1.985 112.213 20.741 1.00 10.40 289 LEU A CA 1
ATOM 2263 C C . LEU A 1 311 ? -2.962 112.140 21.922 1.00 10.35 289 LEU A C 1
ATOM 2264 O O . LEU A 1 311 ? -3.864 111.285 21.921 1.00 11.37 289 LEU A O 1
ATOM 2269 N N . LEU A 1 312 ? -2.763 113.009 22.918 1.00 9.50 290 LEU A N 1
ATOM 2270 C CA . LEU A 1 312 ? -3.643 113.091 24.088 1.00 9.90 290 LEU A CA 1
ATOM 2271 C C . LEU A 1 312 ? -4.531 114.341 24.118 1.00 10.28 290 LEU A C 1
ATOM 2272 O O . LEU A 1 312 ? -5.062 114.704 25.168 1.00 9.94 290 LEU A O 1
ATOM 2277 N N . ASP A 1 313 ? -4.745 114.965 22.9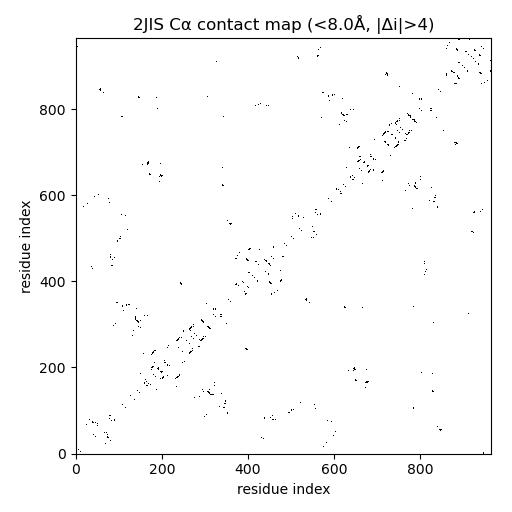60 1.00 10.55 291 ASP A N 1
ATOM 2278 C CA . ASP A 1 313 ? -5.623 116.125 22.887 1.00 11.39 291 ASP A CA 1
ATOM 2279 C C . ASP A 1 313 ? -6.980 115.783 23.488 1.00 11.07 291 ASP A C 1
ATOM 2280 O O . ASP A 1 313 ? -7.561 114.757 23.149 1.00 11.02 291 ASP A O 1
ATOM 2285 N N . GLY A 1 314 ? -7.443 116.640 24.396 1.00 11.00 292 GLY A N 1
ATOM 2286 C CA . GLY A 1 314 ? -8.691 116.435 25.095 1.00 10.63 292 GLY A CA 1
ATOM 2287 C C . GLY A 1 314 ? -8.564 115.898 26.496 1.00 10.63 292 GLY A C 1
ATOM 2288 O O . GLY A 1 314 ? -9.544 115.864 27.241 1.00 9.94 292 GLY A O 1
ATOM 2289 N N . ILE A 1 315 ? -7.356 115.484 26.869 1.00 10.15 293 ILE A N 1
ATOM 2290 C CA . ILE A 1 315 ? -7.153 114.858 28.169 1.00 10.26 293 ILE A CA 1
ATOM 2291 C C . ILE A 1 315 ? -7.483 115.798 29.317 1.00 9.14 293 ILE A C 1
ATOM 2292 O O . ILE A 1 315 ? -7.918 115.342 30.364 1.00 9.70 293 ILE A O 1
ATOM 2297 N N . GLN A 1 316 ? -7.322 117.110 29.115 1.00 10.56 294 GLN A N 1
ATOM 2298 C CA . GLN A 1 316 ? -7.701 118.071 30.137 1.00 12.01 294 GLN A CA 1
ATOM 2299 C C . GLN A 1 316 ? -9.202 118.063 30.477 1.00 10.50 294 GLN A C 1
ATOM 2300 O O . GLN A 1 316 ? -9.611 118.604 31.503 1.00 10.49 294 GLN A O 1
ATOM 2306 N N . ARG A 1 317 ? -10.010 117.430 29.623 1.00 9.54 295 ARG A N 1
ATOM 2307 C CA . ARG A 1 317 ? -11.431 117.308 29.870 1.00 10.44 295 ARG A CA 1
ATOM 2308 C C . ARG A 1 317 ? -11.762 116.124 30.778 1.00 10.13 295 ARG A C 1
ATOM 2309 O O . ARG A 1 317 ? -12.907 115.982 31.217 1.00 10.71 295 ARG A O 1
ATOM 2317 N N . ALA A 1 318 ? -10.774 115.279 31.089 1.00 8.70 296 ALA A N 1
ATOM 2318 C CA . ALA A 1 318 ? -11.020 114.121 31.938 1.00 9.77 296 ALA A CA 1
ATOM 2319 C C . ALA A 1 318 ? -11.291 114.517 33.378 1.00 8.76 296 ALA A C 1
ATOM 2320 O O . ALA A 1 318 ? -10.813 115.531 33.853 1.00 9.30 296 ALA A O 1
ATOM 2322 N N . ASP A 1 319 ? -12.023 113.677 34.085 1.00 8.53 297 ASP A N 1
ATOM 2323 C CA . ASP A 1 319 ? -12.134 113.784 35.521 1.00 8.82 297 ASP A CA 1
ATOM 2324 C C . ASP A 1 319 ? -10.928 113.165 36.231 1.00 7.69 297 ASP A C 1
ATOM 2325 O O . ASP A 1 319 ? -10.523 113.644 37.293 1.00 8.49 297 ASP A O 1
ATOM 2330 N N . SER A 1 320 ? -10.365 112.102 35.647 1.00 8.10 298 SER A N 1
ATOM 2331 C CA . SER A 1 320 ? -9.229 111.413 36.254 1.00 7.47 298 SER A CA 1
ATOM 2332 C C . SER A 1 320 ? -8.293 110.884 35.184 1.00 6.72 298 SER A C 1
ATOM 2333 O O . SER A 1 320 ? -8.736 110.541 34.103 1.00 6.36 298 SER A O 1
ATOM 2336 N N . VAL A 1 321 ? -7.007 110.823 35.524 1.00 5.89 299 VAL A N 1
ATOM 2337 C CA . VAL A 1 321 ? -5.969 110.322 34.599 1.00 6.62 299 VAL A CA 1
ATOM 2338 C C . VAL A 1 321 ? -5.033 109.396 35.363 1.00 6.61 299 VAL A C 1
ATOM 2339 O O . VAL A 1 321 ? -4.524 109.777 36.418 1.00 7.17 299 VAL A O 1
ATOM 2343 N N . ALA A 1 322 ? -4.839 108.169 34.864 1.00 6.97 300 ALA A N 1
ATOM 2344 C CA . ALA A 1 322 ? -3.774 107.288 35.367 1.00 5.85 300 ALA A CA 1
ATOM 2345 C C . ALA A 1 322 ? -2.559 107.438 34.472 1.00 6.14 300 ALA A C 1
ATOM 2346 O O . ALA A 1 322 ? -2.696 107.440 33.262 1.00 6.56 300 ALA A O 1
ATOM 2348 N N . TRP A 1 323 ? -1.377 107.567 35.083 1.00 6.58 301 TRP A N 1
ATOM 2349 C CA . TRP A 1 323 ? -0.112 107.749 34.343 1.00 5.74 301 TRP A CA 1
ATOM 2350 C C . TRP A 1 323 ? 1.002 107.042 35.100 1.00 6.81 301 TRP A C 1
ATOM 2351 O O . TRP A 1 323 ? 1.140 107.258 36.289 1.00 6.80 301 TRP A O 1
ATOM 2362 N N . ASN A 1 324 ? 1.759 106.171 34.421 1.00 6.82 302 ASN A N 1
ATOM 2363 C CA . ASN A 1 324 ? 2.874 105.435 35.042 1.00 7.22 302 ASN A CA 1
ATOM 2364 C C . ASN A 1 324 ? 4.223 105.943 34.529 1.00 7.71 302 ASN A C 1
ATOM 2365 O O . ASN A 1 324 ? 4.723 105.477 33.506 1.00 7.16 302 ASN A O 1
ATOM 2370 N N . PRO A 1 325 ? 4.826 106.905 35.219 1.00 7.43 303 PRO A N 1
ATOM 2371 C CA . PRO A 1 325 ? 6.199 107.238 34.855 1.00 7.43 303 PRO A CA 1
ATOM 2372 C C . PRO A 1 325 ? 7.203 106.076 34.932 1.00 7.47 303 PRO A C 1
ATOM 2373 O O . PRO A 1 325 ? 8.256 106.165 34.305 1.00 8.45 303 PRO A O 1
ATOM 2377 N N . HIS A 1 326 ? 6.887 104.979 35.616 1.00 7.91 304 HIS A N 1
ATOM 2378 C CA . HIS A 1 326 ? 7.785 103.814 35.600 1.00 7.95 304 HIS A CA 1
ATOM 2379 C C . HIS A 1 326 ? 7.845 103.105 34.244 1.00 8.86 304 HIS A C 1
ATOM 2380 O O . HIS A 1 326 ? 8.685 102.224 34.050 1.00 9.38 304 HIS A O 1
ATOM 2387 N N . LYS A 1 327 ? 6.928 103.434 33.338 1.00 8.20 305 LYS A N 1
ATOM 2388 C CA . LYS A 1 327 ? 6.977 102.872 31.993 1.00 8.32 305 LYS A CA 1
ATOM 2389 C C . LYS A 1 327 ? 7.870 103.767 31.142 1.00 8.32 305 LYS A C 1
ATOM 2390 O O . LYS A 1 327 ? 9.080 103.646 31.229 1.00 10.29 305 LYS A O 1
ATOM 2396 N N . LEU A 1 328 ? 7.324 104.691 30.365 1.00 8.02 306 LEU A N 1
ATOM 2397 C CA . LEU A 1 328 ? 8.166 105.369 29.368 1.00 8.46 306 LEU A CA 1
ATOM 2398 C C . LEU A 1 328 ? 9.253 106.265 29.963 1.00 8.64 306 LEU A C 1
ATOM 2399 O O . LEU A 1 328 ? 10.289 106.460 29.329 1.00 9.30 306 LEU A O 1
ATOM 2404 N N . LEU A 1 329 ? 9.033 106.819 31.160 1.00 8.37 307 LEU A N 1
ATOM 2405 C CA . LEU A 1 329 ? 10.023 107.729 31.740 1.00 7.88 307 LEU A CA 1
ATOM 2406 C C . LEU A 1 329 ? 11.114 106.982 32.531 1.00 7.67 307 LEU A C 1
ATOM 2407 O O . LEU A 1 329 ? 12.052 107.620 32.968 1.00 8.78 307 LEU A O 1
ATOM 2412 N N . ALA A 1 330 ? 10.979 105.666 32.715 1.00 8.21 308 ALA A N 1
ATOM 2413 C CA . ALA A 1 330 ? 12.036 104.848 33.305 1.00 8.13 308 ALA A CA 1
ATOM 2414 C C . ALA A 1 330 ? 12.299 105.142 34.785 1.00 7.35 308 ALA A C 1
ATOM 2415 O O . ALA A 1 330 ? 13.412 104.949 35.280 1.00 9.77 308 ALA A O 1
ATOM 2417 N N . ALA A 1 331 ? 11.258 105.526 35.528 1.00 7.33 309 ALA A N 1
ATOM 2418 C CA . ALA A 1 331 ? 11.459 105.921 36.925 1.00 7.82 309 ALA A CA 1
ATOM 2419 C C . ALA A 1 331 ? 11.767 104.776 37.889 1.00 8.27 309 ALA A C 1
ATOM 2420 O O . ALA A 1 331 ? 12.417 104.995 38.906 1.00 8.36 309 ALA A O 1
ATOM 2422 N N . GLY A 1 332 ? 11.302 103.576 37.568 1.00 8.83 310 GLY A N 1
ATOM 2423 C CA . GLY A 1 332 ? 11.455 102.402 38.428 1.00 8.65 310 GLY A CA 1
ATOM 2424 C C . GLY A 1 332 ? 10.119 101.907 38.962 1.00 9.86 310 GLY A C 1
ATOM 2425 O O . GLY A 1 332 ? 9.287 102.702 39.413 1.00 9.82 310 GLY A O 1
ATOM 2426 N N . LEU A 1 333 ? 9.905 100.599 38.919 1.00 9.28 311 LEU A N 1
ATOM 2427 C CA . LEU A 1 333 ? 8.648 100.015 39.418 1.00 10.59 311 LEU A CA 1
ATOM 2428 C C . LEU A 1 333 ? 8.533 100.237 40.926 1.00 11.06 311 LEU A C 1
ATOM 2429 O O . LEU A 1 333 ? 9.517 99.988 41.649 1.00 12.93 311 LEU A O 1
ATOM 2434 N N . GLN A 1 334 ? 7.405 100.693 41.464 1.00 10.20 312 GLN A N 1
ATOM 2435 C CA . GLN A 1 334 ? 6.249 101.243 40.784 1.00 9.56 312 GLN A CA 1
ATOM 2436 C C . GLN A 1 334 ? 6.275 102.773 40.923 1.00 9.37 312 GLN A C 1
ATOM 2437 O O . GLN A 1 334 ? 6.746 103.334 41.907 1.00 9.46 312 GLN A O 1
ATOM 2443 N N . CYS A 1 335 ? 5.772 103.446 39.903 1.00 8.52 313 CYS A N 1
ATOM 2444 C CA . CYS A 1 335 ? 5.651 104.883 39.921 1.00 7.92 313 CYS A CA 1
ATOM 2445 C C . CYS A 1 335 ? 4.423 105.148 39.067 1.00 7.37 313 CYS A C 1
ATOM 2446 O O . CYS A 1 335 ? 4.513 105.276 37.848 1.00 8.41 313 CYS A O 1
ATOM 2449 N N . SER A 1 336 ? 3.286 105.169 39.752 1.00 6.98 314 SER A N 1
ATOM 2450 C CA A SER A 1 336 ? 1.950 105.122 39.139 0.50 7.27 314 SER A CA 1
ATOM 2451 C CA B SER A 1 336 ? 1.993 105.190 39.085 0.50 7.29 314 SER A CA 1
ATOM 2452 C C . SER A 1 336 ? 1.058 106.153 39.803 1.00 8.64 314 SER A C 1
ATOM 2453 O O . SER A 1 336 ? 0.672 105.952 40.960 1.00 10.09 314 SER A O 1
ATOM 2458 N N . ALA A 1 337 ? 0.734 107.229 39.097 1.00 6.91 315 ALA A N 1
ATOM 2459 C CA . ALA A 1 337 ? -0.039 108.331 39.657 1.00 7.43 315 ALA A CA 1
ATOM 2460 C C . ALA A 1 337 ? -1.488 108.264 39.194 1.00 7.86 315 ALA A C 1
ATOM 2461 O O . ALA A 1 337 ? -1.772 107.845 38.074 1.00 8.16 315 ALA A O 1
ATOM 2463 N N . LEU A 1 338 ? -2.396 108.668 40.077 1.00 7.80 316 LEU A N 1
ATOM 2464 C CA . LEU A 1 338 ? -3.772 108.966 39.715 1.00 7.99 316 LEU A CA 1
ATOM 2465 C C . LEU A 1 338 ? -3.955 110.460 39.929 1.00 8.26 316 LEU A C 1
ATOM 2466 O O . LEU A 1 338 ? -3.702 110.975 41.025 1.00 8.37 316 LEU A O 1
ATOM 2471 N N . LEU A 1 339 ? -4.353 111.147 38.864 1.00 7.61 317 LEU A N 1
ATOM 2472 C CA . LEU A 1 339 ? -4.482 112.593 38.861 1.00 7.46 317 LEU A CA 1
ATOM 2473 C C . LEU A 1 339 ? -5.953 112.958 38.702 1.00 7.55 317 LEU A C 1
ATOM 2474 O O . LEU A 1 339 ? -6.653 112.368 37.884 1.00 8.14 317 LEU A O 1
ATOM 2479 N N . LEU A 1 340 ? -6.404 113.922 39.496 1.00 8.04 318 LEU A N 1
ATOM 2480 C CA . LEU A 1 340 ? -7.806 114.361 39.490 1.00 9.39 318 LEU A CA 1
ATOM 2481 C C . LEU A 1 340 ? -7.928 115.845 39.271 1.00 10.27 318 LEU A C 1
ATOM 2482 O O . LEU A 1 340 ? -7.134 116.628 39.773 1.00 9.10 318 LEU A O 1
ATOM 2487 N N . GLN A 1 341 ? -8.951 116.232 38.523 1.00 11.43 319 GLN A N 1
ATOM 2488 C CA . GLN A 1 341 ? -9.267 117.636 38.348 1.00 13.43 319 GLN A CA 1
ATOM 2489 C C . GLN A 1 341 ? -9.909 118.202 39.634 1.00 13.10 319 GLN A C 1
ATOM 2490 O O . GLN A 1 341 ? -9.828 119.407 39.911 1.00 15.14 319 GLN A O 1
ATOM 2496 N N . ASP A 1 342 ? -10.534 117.318 40.412 1.00 14.08 320 ASP A N 1
ATOM 2497 C CA . ASP A 1 342 ? -11.245 117.691 41.640 1.00 14.23 320 ASP A CA 1
ATOM 2498 C C . ASP A 1 342 ? -10.401 118.486 42.620 1.00 14.25 320 ASP A C 1
ATOM 2499 O O . ASP A 1 342 ? -9.255 118.141 42.889 1.00 14.14 320 ASP A O 1
ATOM 2504 N N . THR A 1 343 ? -10.980 119.534 43.199 1.00 15.27 321 THR A N 1
ATOM 2505 C CA . THR A 1 343 ? -10.329 120.259 44.278 1.00 15.37 321 THR A CA 1
ATOM 2506 C C . THR A 1 343 ? -11.139 120.244 45.575 1.00 15.99 321 THR A C 1
ATOM 2507 O O . THR A 1 343 ? -10.796 120.968 46.509 1.00 18.01 321 THR A O 1
ATOM 2511 N N . SER A 1 344 ? -12.162 119.391 45.646 1.00 14.37 322 SER A N 1
ATOM 2512 C CA . SER A 1 344 ? -13.081 119.360 46.782 1.00 14.80 322 SER A CA 1
ATOM 2513 C C . SER A 1 344 ? -12.791 118.225 47.770 1.00 14.10 322 SER A C 1
ATOM 2514 O O . SER A 1 344 ? -13.687 117.811 48.513 1.00 14.16 322 SER A O 1
ATOM 2517 N N . ASN A 1 345 ? -11.565 117.718 47.768 1.00 13.86 323 ASN A N 1
ATOM 2518 C CA . ASN A 1 345 ? -11.171 116.623 48.662 1.00 13.74 323 ASN A CA 1
ATOM 2519 C C . ASN A 1 345 ? -12.005 115.354 48.491 1.00 13.15 323 ASN A C 1
ATOM 2520 O O . ASN A 1 345 ? -12.264 114.626 49.446 1.00 12.33 323 ASN A O 1
ATOM 2525 N N . LEU A 1 346 ? -12.415 115.089 47.259 1.00 11.77 324 LEU A N 1
ATOM 2526 C CA . LEU A 1 346 ? -13.134 113.865 46.946 1.00 12.06 324 LEU A CA 1
ATOM 2527 C C . LEU A 1 346 ? -12.358 112.626 47.424 1.00 11.79 324 LEU A C 1
ATOM 2528 O O . LEU A 1 346 ? -12.945 111.689 47.947 1.00 11.54 324 LEU A O 1
ATOM 2533 N N . LEU A 1 347 ? -11.042 112.624 47.243 1.00 12.37 325 LEU A N 1
ATOM 2534 C CA . LEU A 1 347 ? -10.225 111.488 47.687 1.00 12.71 325 LEU A CA 1
ATOM 2535 C C . LEU A 1 347 ? -10.359 111.213 49.184 1.00 13.14 325 LEU A C 1
ATOM 2536 O O . LEU A 1 347 ? -10.616 110.084 49.585 1.00 13.55 325 LEU A O 1
ATOM 2541 N N . LYS A 1 348 ? -10.213 112.249 50.004 1.00 12.80 326 LYS A N 1
ATOM 2542 C CA . LYS A 1 348 ? -10.340 112.090 51.459 1.00 14.33 326 LYS A CA 1
ATOM 2543 C C . LYS A 1 348 ? -11.774 111.742 51.866 1.00 13.59 326 LYS A C 1
ATOM 2544 O O . LYS A 1 348 ? -11.985 110.933 52.776 1.00 14.38 326 LYS A O 1
ATOM 2550 N N . ARG A 1 349 ? -12.766 112.327 51.192 1.00 13.35 327 ARG A N 1
ATOM 2551 C CA . ARG A 1 349 ? -14.158 112.035 51.529 1.00 13.16 327 ARG A CA 1
ATOM 2552 C C . ARG A 1 349 ? -14.512 110.589 51.181 1.00 12.93 327 ARG A C 1
ATOM 2553 O O . ARG A 1 349 ? -15.200 109.909 51.936 1.00 14.86 327 ARG A O 1
ATOM 2561 N N . CYS A 1 350 ? -13.992 110.119 50.051 1.00 12.05 328 CYS A N 1
ATOM 2562 C CA . CYS A 1 350 ? -14.302 108.790 49.557 1.00 11.56 328 CYS A CA 1
ATOM 2563 C C . CYS A 1 350 ? -13.574 107.701 50.339 1.00 11.52 328 CYS A C 1
ATOM 2564 O O . CYS A 1 350 ? -14.176 106.685 50.678 1.00 10.47 328 CYS A O 1
ATOM 2567 N N . HIS A 1 351 ? -12.299 107.930 50.646 1.00 11.49 329 HIS A N 1
ATOM 2568 C CA . HIS A 1 351 ? -11.459 106.885 51.272 1.00 12.29 329 HIS A CA 1
ATOM 2569 C C . HIS A 1 351 ? -11.188 107.056 52.757 1.00 13.00 329 HIS A C 1
ATOM 2570 O O . HIS A 1 351 ? -10.651 106.139 53.382 1.00 12.58 329 HIS A O 1
ATOM 2577 N N . GLY A 1 352 ? -11.546 108.201 53.326 1.00 13.71 330 GLY A N 1
ATOM 2578 C CA . GLY A 1 352 ? -11.236 108.487 54.720 1.00 14.76 330 GLY A CA 1
ATOM 2579 C C . GLY A 1 352 ? -12.027 107.640 55.696 1.00 15.49 330 GLY A C 1
ATOM 2580 O O . GLY A 1 352 ? -13.156 107.254 55.426 1.00 17.30 330 GLY A O 1
ATOM 2581 N N . SER A 1 353 ? -11.427 107.361 56.850 1.00 16.62 331 SER A N 1
ATOM 2582 C CA . SER A 1 353 ? -12.118 106.636 57.923 1.00 17.72 331 SER A CA 1
ATOM 2583 C C . SER A 1 353 ? -13.135 107.512 58.636 1.00 19.61 331 SER A C 1
ATOM 2584 O O . SER A 1 353 ? -12.967 108.724 58.699 1.00 21.89 331 SER A O 1
ATOM 2587 N N . LYS A 1 363 ? -2.226 119.283 66.497 1.00 34.41 341 LYS A N 1
ATOM 2588 C CA . LYS A 1 363 ? -0.928 119.093 65.851 1.00 32.91 341 LYS A CA 1
ATOM 2589 C C . LYS A 1 363 ? -0.235 120.421 65.568 1.00 32.46 341 LYS A C 1
ATOM 2590 O O . LYS A 1 363 ? -0.885 121.435 65.292 1.00 33.66 341 LYS A O 1
ATOM 2596 N N . PHE A 1 364 ? 1.094 120.388 65.605 1.00 30.45 342 PHE A N 1
ATOM 2597 C CA . PHE A 1 364 ? 1.919 121.588 65.451 1.00 28.46 342 PHE A CA 1
ATOM 2598 C C . PHE A 1 364 ? 2.345 121.819 63.998 1.00 27.48 342 PHE A C 1
ATOM 2599 O O . PHE A 1 364 ? 3.237 122.623 63.727 1.00 27.19 342 PHE A O 1
ATOM 2607 N N . TYR A 1 365 ? 1.711 121.107 63.070 1.00 26.10 343 TYR A N 1
ATOM 2608 C CA . TYR A 1 365 ? 1.759 121.470 61.664 1.00 25.91 343 TYR A CA 1
ATOM 2609 C C . TYR A 1 365 ? 0.385 121.275 61.047 1.00 25.69 343 TYR A C 1
ATOM 2610 O O . TYR A 1 365 ? -0.502 120.659 61.655 1.00 25.70 343 TYR A O 1
ATOM 2619 N N . ASP A 1 366 ? 0.226 121.802 59.836 1.00 26.34 344 ASP A N 1
ATOM 2620 C CA . ASP A 1 366 ? -1.030 121.734 59.114 1.00 26.48 344 ASP A CA 1
ATOM 2621 C C . ASP A 1 366 ? -1.322 120.288 58.721 1.00 26.42 344 ASP A C 1
ATOM 2622 O O . ASP A 1 366 ? -0.638 119.718 57.870 1.00 24.69 344 ASP A O 1
ATOM 2627 N N . VAL A 1 367 ? -2.347 119.703 59.343 1.00 26.11 345 VAL A N 1
ATOM 2628 C CA . VAL A 1 367 ? -2.716 118.302 59.088 1.00 26.61 345 VAL A CA 1
ATOM 2629 C C . VAL A 1 367 ? -3.246 118.083 57.666 1.00 25.96 345 VAL A C 1
ATOM 2630 O O . VAL A 1 367 ? -3.383 116.941 57.215 1.00 25.80 345 VAL A O 1
ATOM 2634 N N . ALA A 1 368 ? -3.536 119.171 56.957 1.00 25.19 346 ALA A N 1
ATOM 2635 C CA . ALA A 1 368 ? -3.860 119.096 55.544 1.00 25.13 346 ALA A CA 1
ATOM 2636 C C . ALA A 1 368 ? -2.706 118.496 54.731 1.00 25.09 346 ALA A C 1
ATOM 2637 O O . ALA A 1 368 ? -2.923 117.985 53.634 1.00 26.91 346 ALA A O 1
ATOM 2639 N N . LEU A 1 369 ? -1.489 118.539 55.269 1.00 23.74 347 LEU A N 1
ATOM 2640 C CA . LEU A 1 369 ? -0.345 117.937 54.591 1.00 23.17 347 LEU A CA 1
ATOM 2641 C C . LEU A 1 369 ? -0.426 116.405 54.568 1.00 22.86 347 LEU A C 1
ATOM 2642 O O . LEU A 1 369 ? 0.070 115.782 53.630 1.00 23.56 347 LEU A O 1
ATOM 2647 N N . ASP A 1 370 ? -1.049 115.806 55.589 1.00 21.88 348 ASP A N 1
ATOM 2648 C CA . ASP A 1 370 ? -1.105 114.340 55.726 1.00 21.65 348 ASP A CA 1
ATOM 2649 C C . ASP A 1 370 ? -2.025 113.719 54.658 1.00 21.34 348 ASP A C 1
ATOM 2650 O O . ASP A 1 370 ? -3.053 114.293 54.302 1.00 23.83 348 ASP A O 1
ATOM 2655 N N . THR A 1 371 ? -1.644 112.564 54.122 1.00 20.44 349 THR A N 1
ATOM 2656 C CA . THR A 1 371 ? -2.377 111.967 52.993 1.00 19.81 349 THR A CA 1
ATOM 2657 C C . THR A 1 371 ? -3.040 110.636 53.292 1.00 19.25 349 THR A C 1
ATOM 2658 O O . THR A 1 371 ? -3.630 110.033 52.406 1.00 18.20 349 THR A O 1
ATOM 2662 N N . GLY A 1 372 ? -2.948 110.154 54.523 1.00 17.99 350 GLY A N 1
ATOM 2663 C CA . GLY A 1 372 ? -3.529 108.858 54.854 1.00 18.54 350 GLY A CA 1
ATOM 2664 C C . GLY A 1 372 ? -5.002 108.678 54.515 1.00 18.16 350 GLY A C 1
ATOM 2665 O O . GLY A 1 372 ? -5.414 107.579 54.120 1.00 18.28 350 GLY A O 1
ATOM 2666 N N . ASP A 1 373 ? -5.811 109.731 54.652 1.00 18.12 351 ASP A N 1
ATOM 2667 C CA . ASP A 1 373 ? -7.251 109.633 54.335 1.00 17.97 351 ASP A CA 1
ATOM 2668 C C . ASP A 1 373 ? -7.531 109.488 52.842 1.00 16.51 351 ASP A C 1
ATOM 2669 O O . ASP A 1 373 ? -8.650 109.135 52.458 1.00 16.64 351 ASP A O 1
ATOM 2674 N N . LYS A 1 374 ? -6.554 109.795 51.993 1.00 15.81 352 LYS A N 1
ATOM 2675 C CA . LYS A 1 374 ? -6.787 109.763 50.547 1.00 15.86 352 LYS A CA 1
ATOM 2676 C C . LYS A 1 374 ? -6.784 108.362 49.930 1.00 15.51 352 LYS A C 1
ATOM 2677 O O . LYS A 1 374 ? -7.158 108.211 48.768 1.00 15.75 352 LYS A O 1
ATOM 2683 N N . VAL A 1 375 ? -6.312 107.363 50.678 1.00 14.50 353 VAL A N 1
ATOM 2684 C CA . VAL A 1 375 ? -5.991 106.058 50.117 1.00 14.71 353 VAL A CA 1
ATOM 2685 C C . VAL A 1 375 ? -6.679 104.959 50.924 1.00 13.89 353 VAL A C 1
ATOM 2686 O O . VAL A 1 375 ? -7.098 105.178 52.060 1.00 13.60 353 VAL A O 1
ATOM 2690 N N . VAL A 1 376 ? -6.828 103.785 50.323 1.00 13.45 354 VAL A N 1
ATOM 2691 C CA . VAL A 1 376 ? -7.302 102.618 51.079 1.00 15.68 354 VAL A CA 1
ATOM 2692 C C . VAL A 1 376 ? -6.124 101.814 51.609 1.00 16.31 354 VAL A C 1
ATOM 2693 O O . VAL A 1 376 ? -6.296 100.890 52.387 1.00 17.46 354 VAL A O 1
ATOM 2697 N N . GLN A 1 377 ? -4.921 102.182 51.189 1.00 15.71 355 GLN A N 1
ATOM 2698 C CA . GLN A 1 377 ? -3.715 101.733 51.861 1.00 15.63 355 GLN A CA 1
ATOM 2699 C C . GLN A 1 377 ? -3.598 102.444 53.198 1.00 16.32 355 GLN A C 1
ATOM 2700 O O . GLN A 1 377 ? -4.278 103.453 53.447 1.00 17.61 355 GLN A O 1
ATOM 2706 N N . CYS A 1 378 ? -2.763 101.890 54.063 1.00 15.43 356 CYS A N 1
ATOM 2707 C CA A CYS A 1 378 ? -2.368 102.567 55.283 0.60 15.18 356 CYS A CA 1
ATOM 2708 C CA B CYS A 1 378 ? -2.368 102.542 55.303 0.40 15.47 356 CYS A CA 1
ATOM 2709 C C . CYS A 1 378 ? -0.907 102.964 55.114 1.00 15.20 356 CYS A C 1
ATOM 2710 O O . CYS A 1 378 ? -0.626 104.079 54.662 1.00 16.08 356 CYS A O 1
ATOM 2715 N N . GLY A 1 379 ? 0.037 102.078 55.416 1.00 13.86 357 GLY A N 1
ATOM 2716 C CA . GLY A 1 379 ? 1.425 102.330 55.068 1.00 13.85 357 GLY A CA 1
ATOM 2717 C C . GLY A 1 379 ? 1.519 102.472 53.554 1.00 12.83 357 GLY A C 1
ATOM 2718 O O . GLY A 1 379 ? 0.792 101.806 52.798 1.00 12.15 357 GLY A O 1
ATOM 2719 N N . ARG A 1 380 ? 2.399 103.349 53.100 1.00 12.42 358 ARG A N 1
ATOM 2720 C CA . ARG A 1 380 ? 2.554 103.572 51.667 1.00 13.40 358 ARG A CA 1
ATOM 2721 C C . ARG A 1 380 ? 3.999 103.910 51.359 1.00 13.63 358 ARG A C 1
ATOM 2722 O O . ARG A 1 380 ? 4.602 104.739 52.045 1.00 14.36 358 ARG A O 1
ATOM 2730 N N . ARG A 1 381 ? 4.558 103.238 50.355 1.00 13.45 359 ARG A N 1
ATOM 2731 C CA . ARG A 1 381 ? 5.936 103.446 49.918 1.00 14.69 359 ARG A CA 1
ATOM 2732 C C . ARG A 1 381 ? 6.142 104.842 49.392 1.00 12.95 359 ARG A C 1
ATOM 2733 O O . ARG A 1 381 ? 5.226 105.437 48.833 1.00 13.64 359 ARG A O 1
ATOM 2741 N N . VAL A 1 382 ? 7.364 105.348 49.525 1.00 11.09 360 VAL A N 1
ATOM 2742 C CA . VAL A 1 382 ? 7.770 106.562 48.846 1.00 10.45 360 VAL A CA 1
ATOM 2743 C C . VAL A 1 382 ? 8.137 106.216 47.397 1.00 10.43 360 VAL A C 1
ATOM 2744 O O . VAL A 1 382 ? 9.058 105.438 47.151 1.00 12.21 360 VAL A O 1
ATOM 2748 N N . ASP A 1 383 ? 7.399 106.772 46.441 1.00 9.16 361 ASP A N 1
ATOM 2749 C CA . ASP A 1 383 ? 7.643 106.526 45.015 1.00 9.86 361 ASP A CA 1
ATOM 2750 C C . ASP A 1 383 ? 8.082 107.784 44.253 1.00 10.59 361 ASP A C 1
ATOM 2751 O O . ASP A 1 383 ? 8.477 107.688 43.084 1.00 10.90 361 ASP A O 1
ATOM 2756 N N . CYS A 1 384 ? 8.031 108.950 44.897 1.00 9.89 362 CYS A N 1
ATOM 2757 C CA . CYS A 1 384 ? 8.273 110.219 44.200 1.00 9.54 362 CYS A CA 1
ATOM 2758 C C . CYS A 1 384 ? 9.746 110.557 43.982 1.00 8.59 362 CYS A C 1
ATOM 2759 O O . CYS A 1 384 ? 10.079 111.238 43.002 1.00 8.13 362 CYS A O 1
ATOM 2762 N N . LEU A 1 385 ? 10.638 110.128 44.876 1.00 7.63 363 LEU A N 1
ATOM 2763 C CA . LEU A 1 385 ? 12.017 110.615 44.824 1.00 8.32 363 LEU A CA 1
ATOM 2764 C C . LEU A 1 385 ? 12.750 110.137 43.582 1.00 7.62 363 LEU A C 1
ATOM 2765 O O . LEU A 1 385 ? 13.481 110.890 42.951 1.00 8.42 363 LEU A O 1
ATOM 2770 N N . LYS A 1 386 ? 12.588 108.874 43.219 1.00 6.96 364 LYS A N 1
ATOM 2771 C CA . LYS A 1 386 ? 13.242 108.353 42.022 1.00 7.45 364 LYS A CA 1
ATOM 2772 C C . LYS A 1 386 ? 12.862 109.153 40.764 1.00 7.18 364 LYS A C 1
ATOM 2773 O O . LYS A 1 386 ? 13.705 109.467 39.929 1.00 8.68 364 LYS A O 1
ATOM 2779 N N . LEU A 1 387 ? 11.588 109.527 40.649 1.00 6.27 365 LEU A N 1
ATOM 2780 C CA . LEU A 1 387 ? 11.126 110.320 39.522 1.00 7.16 365 LEU A CA 1
ATOM 2781 C C . LEU A 1 387 ? 11.655 111.751 39.607 1.00 7.00 365 LEU A C 1
ATOM 2782 O O . LEU A 1 387 ? 12.181 112.291 38.638 1.00 7.07 365 LEU A O 1
ATOM 2787 N N . TRP A 1 388 ? 11.531 112.347 40.784 1.00 6.41 366 TRP A N 1
ATOM 2788 C CA . TRP A 1 388 ? 11.915 113.731 40.987 1.00 7.11 366 TRP A CA 1
ATOM 2789 C C . TRP A 1 388 ? 13.405 113.940 40.735 1.00 6.56 366 TRP A C 1
ATOM 2790 O O . TRP A 1 388 ? 13.793 114.911 40.079 1.00 7.07 366 TRP A O 1
ATOM 2801 N N . LEU A 1 389 ? 14.256 113.040 41.244 1.00 7.12 367 LEU A N 1
ATOM 2802 C CA . LEU A 1 389 ? 15.699 113.224 41.070 1.00 7.55 367 LEU A CA 1
ATOM 2803 C C . LEU A 1 389 ? 16.123 113.118 39.610 1.00 7.40 367 LEU A C 1
ATOM 2804 O O . LEU A 1 389 ? 16.940 113.895 39.131 1.00 7.47 367 LEU A O 1
ATOM 2809 N N . MET A 1 390 ? 15.546 112.155 38.891 1.00 7.44 368 MET A N 1
ATOM 2810 C CA . MET A 1 390 ? 15.809 112.041 37.460 1.00 7.70 368 MET A CA 1
ATOM 2811 C C . MET A 1 390 ? 15.318 113.282 36.716 1.00 7.08 368 MET A C 1
ATOM 2812 O O . MET A 1 390 ? 15.995 113.781 35.831 1.00 8.07 368 MET A O 1
ATOM 2817 N N . TRP A 1 391 ? 14.134 113.770 37.075 1.00 7.46 369 TRP A N 1
ATOM 2818 C CA . TRP A 1 391 ? 13.560 114.939 36.417 1.00 7.10 369 TRP A CA 1
ATOM 2819 C C . TRP A 1 391 ? 14.385 116.202 36.732 1.00 7.44 369 TRP A C 1
ATOM 2820 O O . TRP A 1 391 ? 14.495 117.109 35.895 1.00 7.80 369 TRP A O 1
ATOM 2831 N N . LYS A 1 392 ? 14.950 116.283 37.937 1.00 6.90 370 LYS A N 1
ATOM 2832 C CA . LYS A 1 392 ? 15.890 117.379 38.249 1.00 7.25 370 LYS A CA 1
ATOM 2833 C C . LYS A 1 392 ? 17.129 117.301 37.370 1.00 7.57 370 LYS A C 1
ATOM 2834 O O . LYS A 1 392 ? 17.598 118.322 36.849 1.00 8.19 370 LYS A O 1
ATOM 2840 N N . ALA A 1 393 ? 17.685 116.106 37.204 1.00 6.97 371 ALA A N 1
ATOM 2841 C CA . ALA A 1 393 ? 18.890 115.958 36.396 1.00 7.73 371 ALA A CA 1
ATOM 2842 C C . ALA A 1 393 ? 18.659 116.257 34.916 1.00 8.74 371 ALA A C 1
ATOM 2843 O O . ALA A 1 393 ? 19.491 116.902 34.264 1.00 10.16 371 ALA A O 1
ATOM 2845 N N . GLN A 1 394 ? 17.546 115.752 34.392 1.00 7.75 372 GLN A N 1
ATOM 2846 C CA . GLN A 1 394 ? 17.227 115.813 32.960 1.00 8.07 372 GLN A CA 1
ATOM 2847 C C . GLN A 1 394 ? 16.528 117.101 32.556 1.00 7.36 372 GLN A C 1
ATOM 2848 O O . GLN A 1 394 ? 16.694 117.590 31.430 1.00 8.61 372 GLN A O 1
ATOM 2854 N N . GLY A 1 395 ? 15.709 117.634 33.454 1.00 7.74 373 GLY A N 1
ATOM 2855 C CA . GLY A 1 395 ? 14.725 118.652 33.090 1.00 7.81 373 GLY A CA 1
ATOM 2856 C C . GLY A 1 395 ? 13.625 118.149 32.176 1.00 8.48 373 GLY A C 1
ATOM 2857 O O . GLY A 1 395 ? 13.714 117.052 31.635 1.00 7.94 373 GLY A O 1
ATOM 2858 N N . ASP A 1 396 ? 12.598 118.961 31.955 1.00 8.80 374 ASP A N 1
ATOM 2859 C CA . ASP A 1 396 ? 11.620 118.650 30.914 1.00 9.03 374 ASP A CA 1
ATOM 2860 C C . ASP A 1 396 ? 12.358 118.421 29.585 1.00 9.16 374 ASP A C 1
ATOM 2861 O O . ASP A 1 396 ? 11.983 117.558 28.804 1.00 9.50 374 ASP A O 1
ATOM 2866 N N . GLN A 1 397 ? 13.389 119.218 29.327 1.00 9.30 375 GLN A N 1
ATOM 2867 C CA . GLN A 1 397 ? 14.094 119.166 28.040 1.00 10.44 375 GLN A CA 1
ATOM 2868 C C . GLN A 1 397 ? 14.700 117.787 27.793 1.00 9.44 375 GLN A C 1
ATOM 2869 O O . GLN A 1 397 ? 14.606 117.258 26.685 1.00 10.01 375 GLN A O 1
ATOM 2875 N N . GLY A 1 398 ? 15.335 117.234 28.817 1.00 8.53 376 GLY A N 1
ATOM 2876 C CA . GLY A 1 398 ? 15.984 115.933 28.712 1.00 9.02 376 GLY A CA 1
ATOM 2877 C C . GLY A 1 398 ? 14.981 114.815 28.543 1.00 8.84 376 GLY A C 1
ATOM 2878 O O . GLY A 1 398 ? 15.144 113.907 27.708 1.00 9.73 376 GLY A O 1
ATOM 2879 N N . LEU A 1 399 ? 13.909 114.883 29.316 1.00 7.62 377 LEU A N 1
ATOM 2880 C CA . LEU A 1 399 ? 12.856 113.861 29.203 1.00 8.20 377 LEU A CA 1
ATOM 2881 C C . LEU A 1 399 ? 12.160 113.930 27.846 1.00 8.80 377 LEU A C 1
ATOM 2882 O O . LEU A 1 399 ? 11.873 112.899 27.237 1.00 9.60 377 LEU A O 1
ATOM 2887 N N . GLU A 1 400 ? 11.930 115.150 27.354 1.00 8.79 378 GLU A N 1
ATOM 2888 C CA . GLU A 1 400 ? 11.328 115.368 26.040 1.00 9.72 378 GLU A CA 1
ATOM 2889 C C . GLU A 1 400 ? 12.220 114.796 24.925 1.00 9.86 378 GLU A C 1
ATOM 2890 O O . GLU A 1 400 ? 11.718 114.142 24.001 1.00 9.45 378 GLU A O 1
ATOM 2896 N N . ARG A 1 401 ? 13.527 115.032 25.017 1.00 10.76 379 ARG A N 1
ATOM 2897 C CA . ARG A 1 401 ? 14.471 114.548 24.013 1.00 11.29 379 ARG A CA 1
ATOM 2898 C C . ARG A 1 401 ? 14.394 113.037 23.918 1.00 10.06 379 ARG A C 1
ATOM 2899 O O . ARG A 1 401 ? 14.397 112.471 22.828 1.00 10.24 379 ARG A O 1
ATOM 2907 N N . ARG A 1 402 ? 14.326 112.388 25.079 1.00 9.37 380 ARG A N 1
ATOM 2908 C CA . ARG A 1 402 ? 14.212 110.935 25.128 1.00 9.38 380 ARG A CA 1
ATOM 2909 C C . ARG A 1 402 ? 12.922 110.435 24.470 1.00 9.04 380 ARG A C 1
ATOM 2910 O O . ARG A 1 402 ? 12.954 109.492 23.673 1.00 10.14 380 ARG A O 1
ATOM 2918 N N . ILE A 1 403 ? 11.790 111.050 24.806 1.00 9.27 381 ILE A N 1
ATOM 2919 C CA . ILE A 1 403 ? 10.513 110.637 24.205 1.00 9.31 381 ILE A CA 1
ATOM 2920 C C . ILE A 1 403 ? 10.588 110.783 22.675 1.00 9.69 381 ILE A C 1
ATOM 2921 O O . ILE A 1 403 ? 10.207 109.889 21.911 1.00 9.47 381 ILE A O 1
ATOM 2926 N N . ASP A 1 404 ? 11.106 111.915 22.220 1.00 9.43 382 ASP A N 1
ATOM 2927 C CA . ASP A 1 404 ? 11.143 112.172 20.785 1.00 9.33 382 ASP A CA 1
ATOM 2928 C C . ASP A 1 404 ? 12.061 111.180 20.066 1.00 9.81 382 ASP A C 1
ATOM 2929 O O . ASP A 1 404 ? 11.738 110.700 18.980 1.00 9.65 382 ASP A O 1
ATOM 2934 N N . GLN A 1 405 ? 13.170 110.836 20.709 1.00 9.45 383 GLN A N 1
ATOM 2935 C CA . GLN A 1 405 ? 14.103 109.874 20.130 1.00 9.74 383 GLN A CA 1
ATOM 2936 C C . GLN A 1 405 ? 13.489 108.472 20.060 1.00 9.64 383 GLN A C 1
ATOM 2937 O O . GLN A 1 405 ? 13.719 107.723 19.112 1.00 9.86 383 GLN A O 1
ATOM 2943 N N . ALA A 1 406 ? 12.692 108.096 21.050 1.00 8.72 384 ALA A N 1
ATOM 2944 C CA . ALA A 1 406 ? 12.001 106.817 20.977 1.00 8.97 384 ALA A CA 1
ATOM 2945 C C . ALA A 1 406 ? 11.036 106.750 19.788 1.00 8.76 384 ALA A C 1
ATOM 2946 O O . ALA A 1 406 ? 10.961 105.724 19.111 1.00 10.78 384 ALA A O 1
ATOM 2948 N N . PHE A 1 407 ? 10.306 107.826 19.524 1.00 8.94 385 PHE A N 1
ATOM 2949 C CA . PHE A 1 407 ? 9.428 107.859 18.346 1.00 8.80 385 PHE A CA 1
ATOM 2950 C C . PHE A 1 407 ? 10.265 107.736 17.062 1.00 8.54 385 PHE A C 1
ATOM 2951 O O . PHE A 1 407 ? 9.867 107.030 16.123 1.00 9.62 385 PHE A O 1
ATOM 2959 N N . VAL A 1 408 ? 11.394 108.437 17.011 1.00 9.85 386 VAL A N 1
ATOM 2960 C CA . VAL A 1 408 ? 12.273 108.378 15.831 1.00 9.78 386 VAL A CA 1
ATOM 2961 C C . VAL A 1 408 ? 12.765 106.942 15.612 1.00 10.36 386 VAL A C 1
ATOM 2962 O O . VAL A 1 408 ? 12.758 106.436 14.481 1.00 10.58 386 VAL A O 1
ATOM 2966 N N . LEU A 1 409 ? 13.183 106.275 16.689 1.00 9.52 387 LEU A N 1
ATOM 2967 C CA . LEU A 1 409 ? 13.716 104.913 16.549 1.00 9.65 387 LEU A CA 1
ATOM 2968 C C . LEU A 1 409 ? 12.620 103.916 16.193 1.00 9.63 387 LEU A C 1
ATOM 2969 O O . LEU A 1 409 ? 12.859 102.973 15.439 1.00 9.58 387 LEU A O 1
ATOM 2974 N N . ALA A 1 410 ? 11.406 104.122 16.703 1.00 9.00 388 ALA A N 1
ATOM 2975 C CA . ALA A 1 410 ? 10.301 103.243 16.357 1.00 10.16 388 ALA A CA 1
ATOM 2976 C C . ALA A 1 410 ? 10.015 103.349 14.866 1.00 11.17 388 ALA A C 1
ATOM 2977 O O . ALA A 1 410 ? 9.855 102.339 14.192 1.00 10.25 388 ALA A O 1
ATOM 2979 N N . ARG A 1 411 ? 9.992 104.575 14.361 1.00 11.92 389 ARG A N 1
ATOM 2980 C CA . ARG A 1 411 ? 9.746 104.796 12.936 1.00 13.03 389 ARG A CA 1
ATOM 2981 C C . ARG A 1 411 ? 10.889 104.250 12.069 1.00 11.66 389 ARG A C 1
ATOM 2982 O O . ARG A 1 411 ? 10.649 103.691 10.987 1.00 13.02 389 ARG A O 1
ATOM 2990 N N . TYR A 1 412 ? 12.111 104.378 12.558 1.00 10.65 390 TYR A N 1
ATOM 2991 C CA . TYR A 1 412 ? 13.281 103.808 11.881 1.00 10.60 390 TYR A CA 1
ATOM 2992 C C . TYR A 1 412 ? 13.137 102.296 11.750 1.00 11.71 390 TYR A C 1
ATOM 2993 O O . TYR A 1 412 ? 13.346 101.724 10.680 1.00 11.53 390 TYR A O 1
ATOM 3002 N N . LEU A 1 413 ? 12.762 101.649 12.852 1.00 9.99 391 LEU A N 1
ATOM 3003 C CA . LEU A 1 413 ? 12.576 100.201 12.854 1.00 10.65 391 LEU A CA 1
ATOM 3004 C C . LEU A 1 413 ? 11.525 99.781 11.813 1.00 10.92 391 LEU A C 1
ATOM 3005 O O . LEU A 1 413 ? 11.731 98.815 11.077 1.00 11.42 391 LEU A O 1
ATOM 3010 N N . VAL A 1 414 ? 10.406 100.499 11.757 1.00 10.47 392 VAL A N 1
ATOM 3011 C CA . VAL A 1 414 ? 9.330 100.199 10.801 1.00 11.12 392 VAL A CA 1
ATOM 3012 C C . VAL A 1 414 ? 9.833 100.362 9.379 1.00 11.59 392 VAL A C 1
ATOM 3013 O O . VAL A 1 414 ? 9.637 99.478 8.539 1.00 12.34 392 VAL A O 1
ATOM 3017 N N . GLU A 1 415 ? 10.510 101.471 9.120 1.00 11.38 393 GLU A N 1
ATOM 3018 C CA . GLU A 1 415 ? 10.986 101.729 7.768 1.00 13.21 393 GLU A CA 1
ATOM 3019 C C . GLU A 1 415 ? 12.006 100.695 7.336 1.00 13.13 393 GLU A C 1
ATOM 3020 O O . GLU A 1 415 ? 11.972 100.240 6.185 1.00 13.54 393 GLU A O 1
ATOM 3026 N N . GLU A 1 416 ? 12.907 100.313 8.234 1.00 12.26 394 GLU A N 1
ATOM 3027 C CA . GLU A 1 416 ? 13.943 99.324 7.906 1.00 12.81 394 GLU A CA 1
ATOM 3028 C C . GLU A 1 416 ? 13.365 97.934 7.690 1.00 13.93 394 GLU A C 1
ATOM 3029 O O . GLU A 1 416 ? 13.781 97.211 6.785 1.00 13.21 394 GLU A O 1
ATOM 3035 N N . MET A 1 417 ? 12.378 97.576 8.500 1.00 14.05 395 MET A N 1
ATOM 3036 C CA . MET A 1 417 ? 11.699 96.285 8.391 1.00 15.38 395 MET A CA 1
ATOM 3037 C C . MET A 1 417 ? 11.053 96.078 7.018 1.00 15.02 395 MET A C 1
ATOM 3038 O O . MET A 1 417 ? 11.083 94.973 6.452 1.00 14.76 395 MET A O 1
ATOM 3043 N N . LYS A 1 418 ? 10.486 97.152 6.478 1.00 14.07 396 LYS A N 1
ATOM 3044 C CA . LYS A 1 418 ? 9.814 97.111 5.179 1.00 15.71 396 LYS A CA 1
ATOM 3045 C C . LYS A 1 418 ? 10.784 96.783 4.050 1.00 15.60 396 LYS A C 1
ATOM 3046 O O . LYS A 1 418 ? 10.359 96.282 3.003 1.00 17.47 396 LYS A O 1
ATOM 3052 N N . LYS A 1 419 ? 12.067 97.060 4.270 1.00 14.21 397 LYS A N 1
ATOM 3053 C CA . LYS A 1 419 ? 13.115 96.881 3.251 1.00 14.92 397 LYS A CA 1
ATOM 3054 C C . LYS A 1 419 ? 13.643 95.444 3.187 1.00 16.24 397 LYS A C 1
ATOM 3055 O O . LYS A 1 419 ? 14.388 95.078 2.267 1.00 16.01 397 LYS A O 1
ATOM 3061 N N . ARG A 1 420 ? 13.286 94.642 4.178 1.00 15.98 398 ARG A N 1
ATOM 3062 C CA . ARG A 1 420 ? 13.792 93.280 4.278 1.00 17.12 398 ARG A CA 1
ATOM 3063 C C . ARG A 1 420 ? 12.699 92.319 3.905 1.00 17.82 398 ARG A C 1
ATOM 3064 O O . ARG A 1 420 ? 11.518 92.623 4.052 1.00 21.80 398 ARG A O 1
ATOM 3072 N N . GLU A 1 421 ? 13.080 91.126 3.471 1.00 17.71 399 GLU A N 1
ATOM 3073 C CA . GLU A 1 421 ? 12.093 90.097 3.209 1.00 17.87 399 GLU A CA 1
ATOM 3074 C C . GLU A 1 421 ? 11.796 89.389 4.526 1.00 18.06 399 GLU A C 1
ATOM 3075 O O . GLU A 1 421 ? 12.684 89.191 5.341 1.00 19.34 399 GLU A O 1
ATOM 3081 N N . GLY A 1 422 ? 10.538 89.051 4.734 1.00 18.57 400 GLY A N 1
ATOM 3082 C CA . GLY A 1 422 ? 10.148 88.232 5.879 1.00 19.04 400 GLY A CA 1
ATOM 3083 C C . GLY A 1 422 ? 9.657 88.974 7.102 1.00 19.23 400 GLY A C 1
ATOM 3084 O O . GLY A 1 422 ? 9.587 88.384 8.185 1.00 21.56 400 GLY A O 1
ATOM 3085 N N . PHE A 1 423 ? 9.345 90.256 6.950 1.00 18.38 401 PHE A N 1
ATOM 3086 C CA . PHE A 1 423 ? 8.673 91.023 7.988 1.00 17.59 401 PHE A CA 1
ATOM 3087 C C . PHE A 1 423 ? 7.334 91.540 7.489 1.00 18.70 401 PHE A C 1
ATOM 3088 O O . PHE A 1 423 ? 7.267 92.179 6.431 1.00 20.96 401 PHE A O 1
ATOM 3096 N N . GLU A 1 424 ? 6.263 91.248 8.233 1.00 17.74 402 GLU A N 1
ATOM 3097 C CA . GLU A 1 424 ? 4.923 91.735 7.922 1.00 17.64 402 GLU A CA 1
ATOM 3098 C C . GLU A 1 424 ? 4.475 92.616 9.086 1.00 16.52 402 GLU A C 1
ATOM 3099 O O . GLU A 1 424 ? 4.281 92.127 10.187 1.00 15.89 402 GLU A O 1
ATOM 3105 N N . LEU A 1 425 ? 4.329 93.903 8.823 1.00 16.12 403 LEU A N 1
ATOM 3106 C CA . LEU A 1 425 ? 3.882 94.864 9.826 1.00 16.44 403 LEU A CA 1
ATOM 3107 C C . LEU A 1 425 ? 2.395 94.655 10.118 1.00 16.12 403 LEU A C 1
ATOM 3108 O O . LEU A 1 425 ? 1.583 94.542 9.203 1.00 16.97 403 LEU A O 1
ATOM 3113 N N . VAL A 1 426 ? 2.023 94.638 11.398 1.00 15.30 404 VAL A N 1
ATOM 3114 C CA . VAL A 1 426 ? 0.606 94.598 11.772 1.00 15.18 404 VAL A CA 1
ATOM 3115 C C . VAL A 1 426 ? -0.128 95.880 11.360 1.00 15.28 404 VAL A C 1
ATOM 3116 O O . VAL A 1 426 ? -1.205 95.830 10.774 1.00 17.24 404 VAL A O 1
ATOM 3120 N N . MET A 1 427 ? 0.472 97.021 11.664 1.00 14.70 405 MET A N 1
ATOM 3121 C CA . MET A 1 427 ? -0.060 98.321 11.305 1.00 15.87 405 MET A CA 1
ATOM 3122 C C . MET A 1 427 ? 1.055 99.342 11.503 1.00 15.43 405 MET A C 1
ATOM 3123 O O . MET A 1 427 ? 2.049 99.053 12.188 1.00 15.65 405 MET A O 1
ATOM 3128 N N . GLU A 1 428 ? 0.882 100.527 10.925 1.00 15.46 406 GLU A N 1
ATOM 3129 C CA . GLU A 1 428 ? 1.799 101.629 11.175 1.00 15.43 406 GLU A CA 1
ATOM 3130 C C . GLU A 1 428 ? 1.597 102.054 12.627 1.00 14.24 406 GLU A C 1
ATOM 3131 O O . GLU A 1 428 ? 0.457 102.318 13.034 1.00 15.19 406 GLU A O 1
ATOM 3137 N N . PRO A 1 429 ? 2.684 102.124 13.412 1.00 13.23 407 PRO A N 1
ATOM 3138 C CA . PRO A 1 429 ? 2.507 102.458 14.826 1.00 13.11 407 PRO A CA 1
ATOM 3139 C C . PRO A 1 429 ? 2.182 103.938 15.066 1.00 13.16 407 PRO A C 1
ATOM 3140 O O . PRO A 1 429 ? 2.808 104.826 14.468 1.00 13.67 407 PRO A O 1
ATOM 3144 N N . GLU A 1 430 ? 1.235 104.176 15.972 1.00 12.88 408 GLU A N 1
ATOM 3145 C CA . GLU A 1 430 ? 0.924 105.496 16.480 1.00 12.35 408 GLU A CA 1
ATOM 3146 C C . GLU A 1 430 ? 1.902 105.937 17.584 1.00 11.76 408 GLU A C 1
ATOM 3147 O O . GLU A 1 430 ? 2.018 107.125 17.865 1.00 12.69 408 GLU A O 1
ATOM 3153 N N . PHE A 1 431 ? 2.591 104.978 18.192 1.00 9.99 409 PHE A N 1
ATOM 3154 C CA . PHE A 1 431 ? 3.389 105.226 19.397 1.00 10.52 409 PHE A CA 1
ATOM 3155 C C . PHE A 1 431 ? 4.742 104.541 19.205 1.00 10.09 409 PHE A C 1
ATOM 3156 O O . PHE A 1 431 ? 5.330 104.643 18.123 1.00 13.06 409 PHE A O 1
ATOM 3164 N N . VAL A 1 432 ? 5.262 103.865 20.226 1.00 9.42 410 VAL A N 1
ATOM 3165 C CA . VAL A 1 432 ? 6.556 103.203 20.144 1.00 9.60 410 VAL A CA 1
ATOM 3166 C C . VAL A 1 432 ? 6.425 101.671 20.249 1.00 9.15 410 VAL A C 1
ATOM 3167 O O . VAL A 1 432 ? 7.423 100.960 20.433 1.00 10.51 410 VAL A O 1
ATOM 3171 N N . ASN A 1 433 ? 5.196 101.172 20.096 1.00 8.76 411 ASN A N 1
ATOM 3172 C CA . ASN A 1 433 ? 4.902 99.738 20.035 1.00 8.71 411 ASN A CA 1
ATOM 3173 C C . ASN A 1 433 ? 4.923 99.361 18.565 1.00 8.59 411 ASN A C 1
ATOM 3174 O O . ASN A 1 433 ? 4.062 99.807 17.805 1.00 10.74 411 ASN A O 1
ATOM 3179 N N . VAL A 1 434 ? 5.928 98.589 18.168 1.00 7.81 412 VAL A N 1
ATOM 3180 C CA . VAL A 1 434 ? 6.078 98.158 16.786 1.00 8.23 412 VAL A CA 1
ATOM 3181 C C . VAL A 1 434 ? 5.735 96.675 16.704 1.00 8.14 412 VAL A C 1
ATOM 3182 O O . VAL A 1 434 ? 6.428 95.834 17.269 1.00 8.86 412 VAL A O 1
ATOM 3186 N N . CYS A 1 435 ? 4.639 96.378 16.012 1.00 9.43 413 CYS A N 1
ATOM 3187 C CA . CYS A 1 435 ? 4.052 95.046 16.006 1.00 9.53 413 CYS A CA 1
ATOM 3188 C C . CYS A 1 435 ? 4.174 94.420 14.620 1.00 10.01 413 CYS A C 1
ATOM 3189 O O . CYS A 1 435 ? 3.782 95.029 13.618 1.00 10.52 413 CYS A O 1
ATOM 3192 N N . PHE A 1 436 ? 4.711 93.209 14.572 1.00 10.56 414 PHE A N 1
ATOM 3193 C CA . PHE A 1 436 ? 4.982 92.558 13.278 1.00 10.96 414 PHE A CA 1
ATOM 3194 C C . PHE A 1 436 ? 5.144 91.057 13.424 1.00 10.76 414 PHE A C 1
ATOM 3195 O O . PHE A 1 436 ? 5.471 90.552 14.504 1.00 10.73 414 PHE A O 1
ATOM 3203 N N . TRP A 1 437 ? 4.931 90.352 12.309 1.00 12.76 415 TRP A N 1
ATOM 3204 C CA . TRP A 1 437 ? 5.314 88.948 12.191 1.00 13.13 415 TRP A CA 1
ATOM 3205 C C . TRP A 1 437 ? 6.650 88.842 11.466 1.00 13.36 415 TRP A C 1
ATOM 3206 O O . TRP A 1 437 ? 6.956 89.658 10.584 1.00 13.96 415 TRP A O 1
ATOM 3217 N N . PHE A 1 438 ? 7.436 87.851 11.857 1.00 13.41 416 PHE A N 1
ATOM 3218 C CA . PHE A 1 438 ? 8.555 87.399 11.060 1.00 13.91 416 PHE A CA 1
ATOM 3219 C C . PHE A 1 438 ? 8.110 86.171 10.287 1.00 14.27 416 PHE A C 1
ATOM 3220 O O . PHE A 1 438 ? 7.673 85.191 10.886 1.00 13.81 416 PHE A O 1
ATOM 3228 N N . VAL A 1 439 ? 8.209 86.245 8.958 1.00 14.07 417 VAL A N 1
ATOM 3229 C CA . VAL A 1 439 ? 7.828 85.148 8.070 1.00 15.18 417 VAL A CA 1
ATOM 3230 C C . VAL A 1 439 ? 9.116 84.447 7.654 1.00 15.73 417 VAL A C 1
ATOM 3231 O O . VAL A 1 439 ? 9.933 85.028 6.946 1.00 15.75 417 VAL A O 1
ATOM 3235 N N . PRO A 1 440 ? 9.329 83.210 8.115 1.00 15.38 418 PRO A N 1
ATOM 3236 C CA . PRO A 1 440 ? 10.573 82.531 7.777 1.00 16.11 418 PRO A CA 1
ATOM 3237 C C . PRO A 1 440 ? 10.580 82.067 6.320 1.00 15.43 418 PRO A C 1
ATOM 3238 O O . PRO A 1 440 ? 9.528 81.996 5.706 1.00 16.32 418 PRO A O 1
ATOM 3242 N N . PRO A 1 441 ? 11.772 81.760 5.784 1.00 17.05 419 PRO A N 1
ATOM 3243 C CA . PRO A 1 441 ? 11.895 81.351 4.387 1.00 18.12 419 PRO A CA 1
ATOM 3244 C C . PRO A 1 441 ? 10.887 80.282 3.956 1.00 19.12 419 PRO A C 1
ATOM 3245 O O . PRO A 1 441 ? 10.321 80.392 2.866 1.00 21.33 419 PRO A O 1
ATOM 3249 N N . SER A 1 442 ? 10.608 79.303 4.815 1.00 20.52 420 SER A N 1
ATOM 3250 C CA . SER A 1 442 ? 9.689 78.212 4.448 1.00 20.88 420 SER A CA 1
ATOM 3251 C C . SER A 1 442 ? 8.263 78.675 4.146 1.00 21.83 420 SER A C 1
ATOM 3252 O O . SER A 1 442 ? 7.527 77.990 3.438 1.00 22.48 420 SER A O 1
ATOM 3255 N N . LEU A 1 443 ? 7.865 79.831 4.681 1.00 20.96 421 LEU A N 1
ATOM 3256 C CA . LEU A 1 443 ? 6.504 80.340 4.504 1.00 21.13 421 LEU A CA 1
ATOM 3257 C C . LEU A 1 443 ? 6.401 81.507 3.526 1.00 21.00 421 LEU A C 1
ATOM 3258 O O . LEU A 1 443 ? 5.303 81.952 3.224 1.00 21.49 421 LEU A O 1
ATOM 3263 N N . ARG A 1 444 ? 7.527 82.020 3.043 1.00 21.85 422 ARG A N 1
ATOM 3264 C CA . ARG A 1 444 ? 7.482 83.159 2.130 1.00 23.36 422 ARG A CA 1
ATOM 3265 C C . ARG A 1 444 ? 6.844 82.753 0.803 1.00 25.07 422 ARG A C 1
ATOM 3266 O O . ARG A 1 444 ? 7.175 81.707 0.245 1.00 25.21 422 ARG A O 1
ATOM 3274 N N . GLY A 1 445 ? 5.885 83.560 0.353 1.00 26.77 423 GLY A N 1
ATOM 3275 C CA . GLY A 1 445 ? 5.116 83.271 -0.861 1.00 28.62 423 GLY A CA 1
ATOM 3276 C C . GLY A 1 445 ? 3.896 82.385 -0.655 1.00 30.59 423 GLY A C 1
ATOM 3277 O O . GLY A 1 445 ? 3.111 82.191 -1.585 1.00 31.79 423 GLY A O 1
ATOM 3278 N N . LYS A 1 446 ? 3.708 81.865 0.556 1.00 31.70 424 LYS A N 1
ATOM 3279 C CA . LYS A 1 446 ? 2.660 80.874 0.812 1.00 32.71 424 LYS A CA 1
ATOM 3280 C C . LYS A 1 446 ? 1.430 81.473 1.484 1.00 33.15 424 LYS A C 1
ATOM 3281 O O . LYS A 1 446 ? 0.638 80.756 2.095 1.00 32.57 424 LYS A O 1
ATOM 3287 N N . GLN A 1 447 ? 1.255 82.782 1.312 1.00 34.71 425 GLN A N 1
ATOM 3288 C CA . GLN A 1 447 ? 0.209 83.551 1.990 1.00 36.21 425 GLN A CA 1
ATOM 3289 C C . GLN A 1 447 ? -1.193 83.064 1.627 1.00 37.30 425 GLN A C 1
ATOM 3290 O O . GLN A 1 447 ? -2.125 83.190 2.429 1.00 37.74 425 GLN A O 1
ATOM 3296 N N . GLU A 1 448 ? -1.333 82.522 0.415 1.00 38.37 426 GLU A N 1
ATOM 3297 C CA . GLU A 1 448 ? -2.625 82.049 -0.094 1.00 38.75 426 GLU A CA 1
ATOM 3298 C C . GLU A 1 448 ? -2.889 80.571 0.220 1.00 39.09 426 GLU A C 1
ATOM 3299 O O . GLU A 1 448 ? -3.953 80.046 -0.120 1.00 40.27 426 GLU A O 1
ATOM 3305 N N . SER A 1 449 ? -1.935 79.899 0.864 1.00 38.60 427 SER A N 1
ATOM 3306 C CA . SER A 1 449 ? -2.168 78.556 1.377 1.00 37.85 427 SER A CA 1
ATOM 3307 C C . SER A 1 449 ? -3.233 78.625 2.466 1.00 37.28 427 SER A C 1
ATOM 3308 O O . SER A 1 449 ? -3.303 79.608 3.207 1.00 37.36 427 SER A O 1
ATOM 3311 N N . PRO A 1 450 ? -4.064 77.575 2.580 1.00 36.26 428 PRO A N 1
ATOM 3312 C CA . PRO A 1 450 ? -5.227 77.672 3.471 1.00 34.64 428 PRO A CA 1
ATOM 3313 C C . PRO A 1 450 ? -4.909 77.676 4.978 1.00 33.79 428 PRO A C 1
ATOM 3314 O O . PRO A 1 450 ? -5.758 78.084 5.780 1.00 35.28 428 PRO A O 1
ATOM 3318 N N A ASP A 1 451 ? -3.705 77.260 5.353 0.50 32.64 429 ASP A N 1
ATOM 3319 N N B ASP A 1 451 ? -3.709 77.208 5.336 0.50 32.80 429 ASP A N 1
ATOM 3320 C CA A ASP A 1 451 ? -3.328 77.173 6.758 0.50 31.23 429 ASP A CA 1
ATOM 3321 C CA B ASP A 1 451 ? -3.263 77.074 6.730 0.50 31.47 429 ASP A CA 1
ATOM 3322 C C A ASP A 1 451 ? -2.080 78.001 7.042 0.50 29.91 429 ASP A C 1
ATOM 3323 C C B ASP A 1 451 ? -2.104 78.027 7.077 0.50 30.07 429 ASP A C 1
ATOM 3324 O O A ASP A 1 451 ? -1.283 77.676 7.925 0.50 29.71 429 ASP A O 1
ATOM 3325 O O B ASP A 1 451 ? -1.382 77.803 8.054 0.50 29.87 429 ASP A O 1
ATOM 3334 N N . TYR A 1 452 ? -1.942 79.085 6.286 1.00 28.59 430 TYR A N 1
ATOM 3335 C CA . TYR A 1 452 ? -0.815 80.004 6.421 1.00 27.50 430 TYR A CA 1
ATOM 3336 C C . TYR A 1 452 ? -0.722 80.667 7.801 1.00 25.48 430 TYR A C 1
ATOM 3337 O O . TYR A 1 452 ? 0.329 80.620 8.436 1.00 23.95 430 TYR A O 1
ATOM 3346 N N . HIS A 1 453 ? -1.817 81.265 8.264 1.00 24.64 431 HIS A N 1
ATOM 3347 C CA . HIS A 1 453 ? -1.796 82.016 9.532 1.00 25.20 431 HIS A CA 1
ATOM 3348 C C . HIS A 1 453 ? -1.552 81.096 10.722 1.00 23.63 431 HIS A C 1
ATOM 3349 O O . HIS A 1 453 ? -0.868 81.453 11.682 1.00 22.16 431 HIS A O 1
ATOM 3356 N N . GLU A 1 454 ? -2.098 79.888 10.656 1.00 22.85 432 GLU A N 1
ATOM 3357 C CA . GLU A 1 454 ? -1.864 78.920 11.709 1.00 22.07 432 GLU A CA 1
ATOM 3358 C C . GLU A 1 454 ? -0.383 78.532 11.817 1.00 20.62 432 GLU A C 1
ATOM 3359 O O . GLU A 1 454 ? 0.160 78.478 12.917 1.00 19.62 432 GLU A O 1
ATOM 3365 N N . ARG A 1 455 ? 0.264 78.286 10.678 1.00 19.49 433 ARG A N 1
ATOM 3366 C CA . ARG A 1 455 ? 1.690 77.982 10.647 1.00 19.75 433 ARG A CA 1
ATOM 3367 C C . ARG A 1 455 ? 2.527 79.183 11.085 1.00 17.29 433 ARG A C 1
ATOM 3368 O O . ARG A 1 455 ? 3.506 79.023 11.811 1.00 17.18 433 ARG A O 1
ATOM 3376 N N . LEU A 1 456 ? 2.144 80.365 10.616 1.00 16.27 434 LEU A N 1
ATOM 3377 C CA . LEU A 1 456 ? 2.909 81.591 10.913 1.00 16.11 434 LEU A CA 1
ATOM 3378 C C . LEU A 1 456 ? 2.869 81.899 12.417 1.00 14.75 434 LEU A C 1
ATOM 3379 O O . LEU A 1 456 ? 3.876 82.307 13.013 1.00 13.74 434 LEU A O 1
ATOM 3384 N N . SER A 1 457 ? 1.713 81.673 13.032 1.00 14.31 435 SER A N 1
ATOM 3385 C CA . SER A 1 457 ? 1.554 81.910 14.472 1.00 15.18 435 SER A CA 1
ATOM 3386 C C . SER A 1 457 ? 2.536 81.141 15.355 1.00 15.22 435 SER A C 1
ATOM 3387 O O . SER A 1 457 ? 2.867 81.589 16.459 1.00 14.59 435 SER A O 1
ATOM 3390 N N . LYS A 1 458 ? 2.995 79.976 14.893 1.00 15.79 436 LYS A N 1
ATOM 3391 C CA . LYS A 1 458 ? 3.908 79.148 15.666 1.00 16.72 436 LYS A CA 1
ATOM 3392 C C . LYS A 1 458 ? 5.358 79.608 15.614 1.00 15.23 436 LYS A C 1
ATOM 3393 O O . LYS A 1 458 ? 6.191 79.083 16.342 1.00 16.12 436 LYS A O 1
ATOM 3399 N N . VAL A 1 459 ? 5.662 80.577 14.750 1.00 14.49 437 VAL A N 1
ATOM 3400 C CA . VAL A 1 459 ? 7.040 81.013 14.545 1.00 13.82 437 VAL A CA 1
ATOM 3401 C C . VAL A 1 459 ? 7.557 81.866 15.709 1.00 13.14 437 VAL A C 1
ATOM 3402 O O . VAL A 1 459 ? 8.648 81.617 16.224 1.00 13.76 437 VAL A O 1
ATOM 3406 N N . ALA A 1 460 ? 6.769 82.841 16.152 1.00 12.35 438 ALA A N 1
ATOM 3407 C CA . ALA A 1 460 ? 7.253 83.732 17.219 1.00 13.26 438 ALA A CA 1
ATOM 3408 C C . ALA A 1 460 ? 7.661 82.991 18.504 1.00 12.60 438 ALA A C 1
ATOM 3409 O O . ALA A 1 460 ? 8.728 83.242 19.042 1.00 12.28 438 ALA A O 1
ATOM 3411 N N . PRO A 1 461 ? 6.838 82.043 18.983 1.00 14.15 439 PRO A N 1
ATOM 3412 C CA . PRO A 1 461 ? 7.259 81.208 20.116 1.00 14.08 439 PRO A CA 1
ATOM 3413 C C . PRO A 1 461 ? 8.619 80.507 19.942 1.00 14.30 439 PRO A C 1
ATOM 3414 O O . PRO A 1 461 ? 9.406 80.475 20.885 1.00 15.22 439 PRO A O 1
ATOM 3418 N N . VAL A 1 462 ? 8.904 79.973 18.749 1.00 13.74 440 VAL A N 1
ATOM 3419 C CA . VAL A 1 462 ? 10.186 79.332 18.488 1.00 13.60 440 VAL A CA 1
ATOM 3420 C C . VAL A 1 462 ? 11.336 80.349 18.498 1.00 13.16 440 VAL A C 1
ATOM 3421 O O . VAL A 1 462 ? 12.373 80.102 19.094 1.00 13.84 440 VAL A O 1
ATOM 3425 N N . LEU A 1 463 ? 11.141 81.491 17.835 1.00 12.81 441 LEU A N 1
ATOM 3426 C CA . LEU A 1 463 ? 12.160 82.553 17.827 1.00 13.28 441 LEU A CA 1
ATOM 3427 C C . LEU A 1 463 ? 12.412 83.084 19.241 1.00 13.38 441 LEU A C 1
ATOM 3428 O O . LEU A 1 463 ? 13.547 83.356 19.620 1.00 13.08 441 LEU A O 1
ATOM 3433 N N . LYS A 1 464 ? 11.351 83.197 20.034 1.00 12.90 442 LYS A N 1
ATOM 3434 C CA . LYS A 1 464 ? 11.485 83.693 21.400 1.00 12.98 442 LYS A CA 1
ATOM 3435 C C . LYS A 1 464 ? 12.318 82.744 22.241 1.00 12.79 442 LYS A C 1
ATOM 3436 O O . LYS A 1 464 ? 13.206 83.146 22.983 1.00 11.67 442 LYS A O 1
ATOM 3442 N N . GLU A 1 465 ? 12.013 81.455 22.144 1.00 12.65 443 GLU A N 1
ATOM 3443 C CA . GLU A 1 465 ? 12.785 80.464 22.845 1.00 13.38 443 GLU A CA 1
ATOM 3444 C C . GLU A 1 465 ? 14.258 80.551 22.435 1.00 12.19 443 GLU A C 1
ATOM 3445 O O . GLU A 1 465 ? 15.148 80.533 23.283 1.00 12.08 443 GLU A O 1
ATOM 3451 N N . ARG A 1 466 ? 14.513 80.677 21.133 1.00 12.04 444 ARG A N 1
ATOM 3452 C CA . ARG A 1 466 ? 15.887 80.760 20.641 1.00 12.84 444 ARG A CA 1
ATOM 3453 C C . ARG A 1 466 ? 16.659 81.982 21.140 1.00 12.16 444 ARG A C 1
ATOM 3454 O O . ARG A 1 466 ? 17.806 81.860 21.545 1.00 14.00 444 ARG A O 1
ATOM 3462 N N . MET A 1 467 ? 16.043 83.158 21.086 1.00 12.68 445 MET A N 1
ATOM 3463 C CA . MET A 1 467 ? 16.733 84.378 21.510 1.00 12.70 445 MET A CA 1
ATOM 3464 C C . MET A 1 467 ? 16.967 84.376 23.021 1.00 12.27 445 MET A C 1
ATOM 3465 O O . MET A 1 467 ? 18.014 84.812 23.495 1.00 12.27 445 MET A O 1
ATOM 3470 N N . VAL A 1 468 ? 16.015 83.830 23.774 1.00 11.52 446 VAL A N 1
ATOM 3471 C CA . VAL A 1 468 ? 16.187 83.721 25.222 1.00 12.80 446 VAL A CA 1
ATOM 3472 C C . VAL A 1 468 ? 17.323 82.768 25.588 1.00 13.22 446 VAL A C 1
ATOM 3473 O O . VAL A 1 468 ? 18.157 83.085 26.425 1.00 12.72 446 VAL A O 1
ATOM 3477 N N . LYS A 1 469 ? 17.379 81.602 24.947 1.00 13.74 447 LYS A N 1
ATOM 3478 C CA . LYS A 1 469 ? 18.422 80.635 25.272 1.00 15.24 447 LYS A CA 1
ATOM 3479 C C . LYS A 1 469 ? 19.819 81.079 24.823 1.00 15.26 447 LYS A C 1
ATOM 3480 O O . LYS A 1 469 ? 20.813 80.733 25.445 1.00 16.19 447 LYS A O 1
ATOM 3486 N N . GLU A 1 470 ? 19.874 81.891 23.774 1.00 16.41 448 GLU A N 1
ATOM 3487 C CA . GLU A 1 470 ? 21.121 82.511 23.330 1.00 16.52 448 GLU A CA 1
ATOM 3488 C C . GLU A 1 470 ? 21.519 83.683 24.230 1.00 15.76 448 GLU A C 1
ATOM 3489 O O . GLU A 1 470 ? 22.711 83.995 24.380 1.00 17.09 448 GLU A O 1
ATOM 3495 N N . GLY A 1 471 ? 20.514 84.351 24.792 1.00 14.54 449 GLY A N 1
ATOM 3496 C CA . GLY A 1 471 ? 20.729 85.462 25.698 1.00 14.38 449 GLY A CA 1
ATOM 3497 C C . GLY A 1 471 ? 20.984 86.779 25.003 1.00 14.32 449 GLY A C 1
ATOM 3498 O O . GLY A 1 471 ? 21.473 87.711 25.620 1.00 15.25 449 GLY A O 1
ATOM 3499 N N . SER A 1 472 ? 20.633 86.865 23.728 1.00 13.78 450 SER A N 1
ATOM 3500 C CA . SER A 1 472 ? 20.984 88.017 22.896 1.00 14.17 450 SER A CA 1
ATOM 3501 C C . SER A 1 472 ? 19.911 89.115 22.834 1.00 13.27 450 SER A C 1
ATOM 3502 O O . SER A 1 472 ? 20.215 90.267 22.505 1.00 13.10 450 SER A O 1
ATOM 3505 N N . MET A 1 473 ? 18.660 88.766 23.146 1.00 12.92 451 MET A N 1
ATOM 3506 C CA . MET A 1 473 ? 17.546 89.697 23.012 1.00 12.78 451 MET A CA 1
ATOM 3507 C C . MET A 1 473 ? 16.298 89.061 23.618 1.00 12.53 451 MET A C 1
ATOM 3508 O O . MET A 1 473 ? 16.219 87.842 23.713 1.00 11.65 451 MET A O 1
ATOM 3513 N N . MET A 1 474 ? 15.342 89.890 24.026 1.00 11.46 452 MET A N 1
ATOM 3514 C CA . MET A 1 474 ? 14.012 89.410 24.428 1.00 11.53 452 MET A CA 1
ATOM 3515 C C . MET A 1 474 ? 12.950 90.335 23.856 1.00 10.75 452 MET A C 1
ATOM 3516 O O . MET A 1 474 ? 12.984 91.556 24.082 1.00 10.79 452 MET A O 1
ATOM 3521 N N . ILE A 1 475 ? 12.010 89.749 23.118 1.00 10.91 453 ILE A N 1
ATOM 3522 C CA . ILE A 1 475 ? 10.892 90.454 22.549 1.00 11.28 453 ILE A CA 1
ATOM 3523 C C . ILE A 1 475 ? 9.620 89.698 22.926 1.00 11.32 453 ILE A C 1
ATOM 3524 O O . ILE A 1 475 ? 9.549 88.493 22.754 1.00 11.75 453 ILE A O 1
ATOM 3529 N N . GLY A 1 476 ? 8.616 90.426 23.397 1.00 12.27 454 GLY A N 1
ATOM 3530 C CA . GLY A 1 476 ? 7.330 89.820 23.724 1.00 11.55 454 GLY A CA 1
ATOM 3531 C C . GLY A 1 476 ? 6.532 89.497 22.474 1.00 12.02 454 GLY A C 1
ATOM 3532 O O . GLY A 1 476 ? 6.689 90.156 21.446 1.00 11.35 454 GLY A O 1
ATOM 3533 N N . TYR A 1 477 ? 5.692 88.468 22.547 1.00 11.94 455 TYR A N 1
ATOM 3534 C CA . TYR A 1 477 ? 4.704 88.211 21.493 1.00 12.27 455 TYR A CA 1
ATOM 3535 C C . TYR A 1 477 ? 3.332 87.906 22.091 1.00 13.14 455 TYR A C 1
ATOM 3536 O O . TYR A 1 477 ? 3.213 87.539 23.262 1.00 15.10 455 TYR A O 1
ATOM 3545 N N . GLN A 1 478 ? 2.316 88.061 21.262 1.00 13.56 456 GLN A N 1
ATOM 3546 C CA . GLN A 1 478 ? 0.938 87.764 21.645 1.00 14.43 456 GLN A CA 1
ATOM 3547 C C . GLN A 1 478 ? 0.062 87.714 20.411 1.00 15.60 456 GLN A C 1
ATOM 3548 O O . GLN A 1 478 ? 0.370 88.330 19.403 1.00 14.38 456 GLN A O 1
ATOM 3554 N N . PRO A 1 479 ? -1.046 86.968 20.481 1.00 16.40 457 PRO A N 1
ATOM 3555 C CA . PRO A 1 479 ? -2.030 87.039 19.412 1.00 17.87 457 PRO A CA 1
ATOM 3556 C C . PRO A 1 479 ? -2.952 88.241 19.612 1.00 19.24 457 PRO A C 1
ATOM 3557 O O . PRO A 1 479 ? -2.874 88.901 20.649 1.00 19.08 457 PRO A O 1
ATOM 3561 N N . HIS A 1 480 ? -3.800 88.525 18.631 1.00 20.97 458 HIS A N 1
ATOM 3562 C CA . HIS A 1 480 ? -4.681 89.687 18.683 1.00 22.57 458 HIS A CA 1
ATOM 3563 C C . HIS A 1 480 ? -5.753 89.569 17.609 1.00 23.27 458 HIS A C 1
ATOM 3564 O O . HIS A 1 480 ? -5.494 89.079 16.506 1.00 23.84 458 HIS A O 1
ATOM 3571 N N . GLY A 1 481 ? -6.969 89.996 17.939 1.00 25.31 459 GLY A N 1
ATOM 3572 C CA . GLY A 1 481 ? -8.083 89.895 17.012 1.00 25.60 459 GLY A CA 1
ATOM 3573 C C . GLY A 1 481 ? -8.255 88.478 16.507 1.00 26.12 459 GLY A C 1
ATOM 3574 O O . GLY A 1 481 ? -8.303 87.535 17.299 1.00 26.21 459 GLY A O 1
ATOM 3575 N N . THR A 1 482 ? -8.312 88.331 15.187 1.00 26.98 460 THR A N 1
ATOM 3576 C CA . THR A 1 482 ? -8.549 87.035 14.549 1.00 27.31 460 THR A CA 1
ATOM 3577 C C . THR A 1 482 ? -7.258 86.315 14.169 1.00 27.21 460 THR A C 1
ATOM 3578 O O . THR A 1 482 ? -7.304 85.196 13.657 1.00 28.19 460 THR A O 1
ATOM 3582 N N . ARG A 1 483 ? -6.114 86.941 14.428 1.00 26.49 461 ARG A N 1
ATOM 3583 C CA . ARG A 1 483 ? -4.837 86.373 14.009 1.00 25.80 461 ARG A CA 1
ATOM 3584 C C . ARG A 1 483 ? -3.914 86.045 15.171 1.00 23.27 461 ARG A C 1
ATOM 3585 O O . ARG A 1 483 ? -4.156 86.420 16.329 1.00 23.45 461 ARG A O 1
ATOM 3593 N N . GLY A 1 484 ? -2.863 85.309 14.840 1.00 19.86 462 GLY A N 1
ATOM 3594 C CA . GLY A 1 484 ? -2.022 84.678 15.820 1.00 17.87 462 GLY A CA 1
ATOM 3595 C C . GLY A 1 484 ? -0.849 85.526 16.257 1.00 16.85 462 GLY A C 1
ATOM 3596 O O . GLY A 1 484 ? -0.812 86.738 16.017 1.00 17.34 462 GLY A O 1
ATOM 3597 N N . ASN A 1 485 ? 0.090 84.841 16.890 1.00 15.90 463 ASN A N 1
ATOM 3598 C CA . ASN A 1 485 ? 1.209 85.444 17.603 1.00 14.53 463 ASN A CA 1
ATOM 3599 C C . ASN A 1 485 ? 2.031 86.356 16.718 1.00 14.39 463 ASN A C 1
ATOM 3600 O O . ASN A 1 485 ? 2.559 85.921 15.704 1.00 14.44 463 ASN A O 1
ATOM 3605 N N . PHE A 1 486 ? 2.149 87.613 17.132 1.00 12.39 464 PHE A N 1
ATOM 3606 C CA . PHE A 1 486 ? 3.095 88.547 16.512 1.00 11.78 464 PHE A CA 1
ATOM 3607 C C . PHE A 1 486 ? 3.933 89.192 17.594 1.00 11.72 464 PHE A C 1
ATOM 3608 O O . PHE A 1 486 ? 3.536 89.252 18.759 1.00 11.87 464 PHE A O 1
ATOM 3616 N N . PHE A 1 487 ? 5.095 89.683 17.189 1.00 10.79 465 PHE A N 1
ATOM 3617 C CA . PHE A 1 487 ? 5.992 90.377 18.106 1.00 10.68 465 PHE A CA 1
ATOM 3618 C C . PHE A 1 487 ? 5.527 91.795 18.367 1.00 9.64 465 PHE A C 1
ATOM 3619 O O . PHE A 1 487 ? 5.018 92.456 17.477 1.00 10.40 465 PHE A O 1
ATOM 3627 N N . ARG A 1 488 ? 5.716 92.240 19.604 1.00 9.94 466 ARG A N 1
ATOM 3628 C CA . ARG A 1 488 ? 5.610 93.640 19.962 1.00 10.48 466 ARG A CA 1
ATOM 3629 C C . ARG A 1 488 ? 6.966 94.100 20.463 1.00 11.20 466 ARG A C 1
ATOM 3630 O O . ARG A 1 488 ? 7.387 93.733 21.546 1.00 12.38 466 ARG A O 1
ATOM 3638 N N . VAL A 1 489 ? 7.644 94.919 19.665 1.00 10.11 467 VAL A N 1
ATOM 3639 C CA . VAL A 1 489 ? 8.886 95.534 20.103 1.00 10.59 467 VAL A CA 1
ATOM 3640 C C . VAL A 1 489 ? 8.541 96.900 20.664 1.00 11.14 467 VAL A C 1
ATOM 3641 O O . VAL A 1 489 ? 7.987 97.751 19.962 1.00 12.92 467 VAL A O 1
ATOM 3645 N N . VAL A 1 490 ? 8.860 97.116 21.928 1.00 10.92 468 VAL A N 1
ATOM 3646 C CA . VAL A 1 490 ? 8.629 98.406 22.547 1.00 11.38 468 VAL A CA 1
ATOM 3647 C C . VAL A 1 490 ? 9.951 99.164 22.547 1.00 10.50 468 VAL A C 1
ATOM 3648 O O . VAL A 1 490 ? 10.922 98.725 23.136 1.00 11.12 468 VAL A O 1
ATOM 3652 N N . VAL A 1 491 ? 9.963 100.305 21.869 1.00 11.59 469 VAL A N 1
ATOM 3653 C CA . VAL A 1 491 ? 11.168 101.120 21.711 1.00 11.93 469 VAL A CA 1
ATOM 3654 C C . VAL A 1 491 ? 11.118 102.199 22.817 1.00 13.00 469 VAL A C 1
ATOM 3655 O O . VAL A 1 491 ? 10.477 103.244 22.669 1.00 15.09 469 VAL A O 1
ATOM 3659 N N . ALA A 1 492 ? 11.700 101.891 23.966 1.00 12.80 470 ALA A N 1
ATOM 3660 C CA . ALA A 1 492 ? 11.584 102.758 25.160 1.00 12.61 470 ALA A CA 1
ATOM 3661 C C . ALA A 1 492 ? 12.928 103.070 25.814 1.00 11.44 470 ALA A C 1
ATOM 3662 O O . ALA A 1 492 ? 13.053 104.075 26.501 1.00 11.70 470 ALA A O 1
ATOM 3664 N N . ASN A 1 493 ? 13.908 102.183 25.653 1.00 11.10 471 ASN A N 1
ATOM 3665 C CA . ASN A 1 493 ? 15.182 102.303 26.363 1.00 10.13 471 ASN A CA 1
ATOM 3666 C C . ASN A 1 493 ? 15.953 103.510 25.835 1.00 9.96 471 ASN A C 1
ATOM 3667 O O . ASN A 1 493 ? 16.206 103.603 24.637 1.00 10.37 471 ASN A O 1
ATOM 3672 N N . SER A 1 494 ? 16.312 104.435 26.727 1.00 9.93 472 SER A N 1
ATOM 3673 C CA . SER A 1 494 ? 16.996 105.661 26.306 1.00 10.74 472 SER A CA 1
ATOM 3674 C C . SER A 1 494 ? 18.385 105.404 25.707 1.00 10.92 472 SER A C 1
ATOM 3675 O O . SER A 1 494 ? 18.931 106.275 25.016 1.00 10.41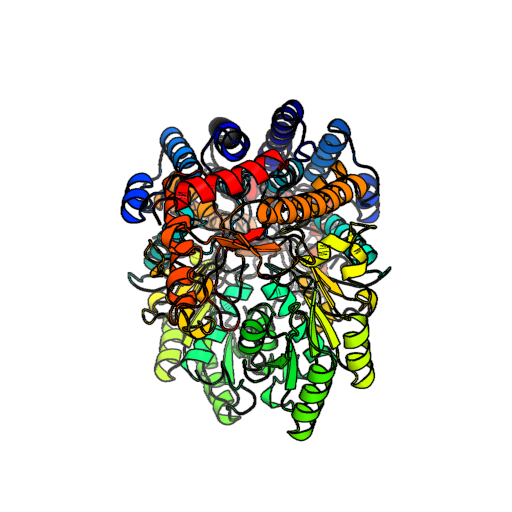 472 SER A O 1
ATOM 3678 N N . ALA A 1 495 ? 18.940 104.220 25.960 1.00 9.90 473 ALA A N 1
ATOM 3679 C CA . ALA A 1 495 ? 20.253 103.839 25.435 1.00 11.41 473 ALA A CA 1
ATOM 3680 C C . ALA A 1 495 ? 20.226 103.357 23.989 1.00 11.60 473 ALA A C 1
ATOM 3681 O O . ALA A 1 495 ? 21.288 103.175 23.393 1.00 11.52 473 ALA A O 1
ATOM 3683 N N . LEU A 1 496 ? 19.035 103.150 23.425 1.00 11.29 474 LEU A N 1
ATOM 3684 C CA . LEU A 1 496 ? 18.925 102.615 22.065 1.00 12.56 474 LEU A CA 1
ATOM 3685 C C . LEU A 1 496 ? 19.538 103.531 21.017 1.00 12.83 474 LEU A C 1
ATOM 3686 O O . LEU A 1 496 ? 19.472 104.764 21.116 1.00 13.24 474 LEU A O 1
ATOM 3691 N N . THR A 1 497 ? 20.119 102.897 20.005 1.00 13.49 475 THR A N 1
ATOM 3692 C CA . THR A 1 497 ? 20.621 103.569 18.829 1.00 14.43 475 THR A CA 1
ATOM 3693 C C . THR A 1 497 ? 20.068 102.858 17.600 1.00 13.98 475 THR A C 1
ATOM 3694 O O . THR A 1 497 ? 19.472 101.785 17.706 1.00 13.82 475 THR A O 1
ATOM 3698 N N . CYS A 1 498 ? 20.262 103.463 16.433 1.00 14.63 476 CYS A N 1
ATOM 3699 C CA . CYS A 1 498 ? 19.889 102.800 15.173 1.00 14.29 476 CYS A CA 1
ATOM 3700 C C . CYS A 1 498 ? 20.538 101.419 15.037 1.00 14.23 476 CYS A C 1
ATOM 3701 O O . CYS A 1 498 ? 19.907 100.477 14.560 1.00 13.85 476 CYS A O 1
ATOM 3704 N N . ALA A 1 499 ? 21.790 101.295 15.456 1.00 13.23 477 ALA A N 1
ATOM 3705 C CA . ALA A 1 499 ? 22.497 100.020 15.404 1.00 13.47 477 ALA A CA 1
ATOM 3706 C C . ALA A 1 499 ? 21.778 98.922 16.166 1.00 13.16 477 ALA A C 1
ATOM 3707 O O . ALA A 1 499 ? 21.837 97.757 15.773 1.00 13.77 477 ALA A O 1
ATOM 3709 N N . ASP A 1 500 ? 21.114 99.271 17.269 1.00 11.85 478 ASP A N 1
ATOM 3710 C CA . ASP A 1 500 ? 20.324 98.267 17.986 1.00 12.54 478 ASP A CA 1
ATOM 3711 C C . ASP A 1 500 ? 19.121 97.790 17.187 1.00 11.78 478 ASP A C 1
ATOM 3712 O O . ASP A 1 500 ? 18.724 96.632 17.300 1.00 12.36 478 ASP A O 1
ATOM 3717 N N . MET A 1 501 ? 18.541 98.668 16.381 1.00 11.22 479 MET A N 1
ATOM 3718 C CA . MET A 1 501 ? 17.379 98.309 15.581 1.00 11.33 479 MET A CA 1
ATOM 3719 C C . MET A 1 501 ? 17.836 97.433 14.414 1.00 11.92 479 MET A C 1
ATOM 3720 O O . MET A 1 501 ? 17.196 96.427 14.088 1.00 11.62 479 MET A O 1
ATOM 3725 N N . ASP A 1 502 ? 18.985 97.780 13.831 1.00 11.99 480 ASP A N 1
ATOM 3726 C CA . ASP A 1 502 ? 19.586 96.929 12.788 1.00 11.82 480 ASP A CA 1
ATOM 3727 C C . ASP A 1 502 ? 19.893 95.532 13.360 1.00 12.45 480 ASP A C 1
ATOM 3728 O O . ASP A 1 502 ? 19.612 94.519 12.723 1.00 13.40 480 ASP A O 1
ATOM 3733 N N . PHE A 1 503 ? 20.465 95.492 14.561 1.00 13.06 481 PHE A N 1
ATOM 3734 C CA . PHE A 1 503 ? 20.791 94.238 15.244 1.00 13.20 481 PHE A CA 1
ATOM 3735 C C . PHE A 1 503 ? 19.560 93.368 15.394 1.00 13.20 481 PHE A C 1
ATOM 3736 O O . PHE A 1 503 ? 19.587 92.172 15.112 1.00 13.14 481 PHE A O 1
ATOM 3744 N N . LEU A 1 504 ? 18.470 93.967 15.851 1.00 13.39 482 LEU A N 1
ATOM 3745 C CA . LEU A 1 504 ? 17.220 93.232 16.057 1.00 12.78 482 LEU A CA 1
ATOM 3746 C C . LEU A 1 504 ? 16.780 92.531 14.777 1.00 12.85 482 LEU A C 1
ATOM 3747 O O . LEU A 1 504 ? 16.482 91.331 14.777 1.00 12.90 482 LEU A O 1
ATOM 3752 N N . LEU A 1 505 ? 16.765 93.277 13.676 1.00 11.85 483 LEU A N 1
ATOM 3753 C CA . LEU A 1 505 ? 16.314 92.725 12.394 1.00 11.56 483 LEU A CA 1
ATOM 3754 C C . LEU A 1 505 ? 17.283 91.661 11.920 1.00 10.85 483 LEU A C 1
ATOM 3755 O O . LEU A 1 505 ? 16.858 90.585 11.470 1.00 11.26 483 LEU A O 1
ATOM 3760 N N . ASN A 1 506 ? 18.577 91.944 12.025 1.00 10.33 484 ASN A N 1
ATOM 3761 C CA . ASN A 1 506 ? 19.597 90.982 11.585 1.00 11.52 484 ASN A CA 1
ATOM 3762 C C . ASN A 1 506 ? 19.498 89.686 12.384 1.00 12.22 484 ASN A C 1
ATOM 3763 O O . ASN A 1 506 ? 19.632 88.581 11.827 1.00 13.10 484 ASN A O 1
ATOM 3768 N N . GLU A 1 507 ? 19.246 89.810 13.687 1.00 12.50 485 GLU A N 1
ATOM 3769 C CA . GLU A 1 507 ? 19.170 88.644 14.558 1.00 13.53 485 GLU A CA 1
ATOM 3770 C C . GLU A 1 507 ? 17.934 87.787 14.287 1.00 12.77 485 GLU A C 1
ATOM 3771 O O . GLU A 1 507 ? 18.028 86.560 14.311 1.00 13.92 485 GLU A O 1
ATOM 3777 N N . LEU A 1 508 ? 16.783 88.410 14.052 1.00 12.76 486 LEU A N 1
ATOM 3778 C CA . LEU A 1 508 ? 15.583 87.634 13.736 1.00 13.54 486 LEU A CA 1
ATOM 3779 C C . LEU A 1 508 ? 15.791 86.875 12.421 1.00 15.04 486 LEU A C 1
ATOM 3780 O O . LEU A 1 508 ? 15.472 85.694 12.326 1.00 15.06 486 LEU A O 1
ATOM 3785 N N . GLU A 1 509 ? 16.383 87.538 11.432 1.00 14.54 487 GLU A N 1
ATOM 3786 C CA . GLU A 1 509 ? 16.714 86.858 10.172 1.00 16.01 487 GLU A CA 1
ATOM 3787 C C . GLU A 1 509 ? 17.627 85.661 10.411 1.00 15.70 487 GLU A C 1
ATOM 3788 O O . GLU A 1 509 ? 17.381 84.575 9.873 1.00 16.99 487 GLU A O 1
ATOM 3794 N N . ARG A 1 510 ? 18.662 85.843 11.224 1.00 15.06 488 ARG A N 1
ATOM 3795 C CA . ARG A 1 510 ? 19.604 84.757 11.529 1.00 15.55 488 ARG A CA 1
ATOM 3796 C C . ARG A 1 510 ? 18.940 83.604 12.279 1.00 16.07 488 ARG A C 1
ATOM 3797 O O . ARG A 1 510 ? 19.105 82.440 11.912 1.00 16.27 488 ARG A O 1
ATOM 3805 N N . LEU A 1 511 ? 18.188 83.919 13.329 1.00 15.10 489 LEU A N 1
ATOM 3806 C CA . LEU A 1 511 ? 17.522 82.893 14.135 1.00 15.66 489 LEU A CA 1
ATOM 3807 C C . LEU A 1 511 ? 16.375 82.197 13.401 1.00 15.91 489 LEU A C 1
ATOM 3808 O O . LEU A 1 511 ? 16.003 81.073 13.766 1.00 17.15 489 LEU A O 1
ATOM 3813 N N . GLY A 1 512 ? 15.820 82.838 12.378 1.00 15.71 490 GLY A N 1
ATOM 3814 C CA . GLY A 1 512 ? 14.651 82.307 11.673 1.00 16.88 490 GLY A CA 1
ATOM 3815 C C . GLY A 1 512 ? 14.946 81.662 10.333 1.00 17.16 490 GLY A C 1
ATOM 3816 O O . GLY A 1 512 ? 14.032 81.185 9.650 1.00 16.24 490 GLY A O 1
ATOM 3817 N N . GLN A 1 513 ? 16.217 81.653 9.949 1.00 18.08 491 GLN A N 1
ATOM 3818 C CA . GLN A 1 513 ? 16.605 81.198 8.610 1.00 20.45 491 GLN A CA 1
ATOM 3819 C C . GLN A 1 513 ? 16.163 79.763 8.303 1.00 20.66 491 GLN A C 1
ATOM 3820 O O . GLN A 1 513 ? 15.733 79.473 7.181 1.00 21.50 491 GLN A O 1
ATOM 3826 N N . ASP A 1 514 ? 16.257 78.887 9.298 1.00 21.01 492 ASP A N 1
ATOM 3827 C CA . ASP A 1 514 ? 15.924 77.462 9.120 1.00 22.92 492 ASP A CA 1
ATOM 3828 C C . ASP A 1 514 ? 14.483 77.123 9.473 1.00 23.61 492 ASP A C 1
ATOM 3829 O O . ASP A 1 514 ? 14.109 75.951 9.476 1.00 24.98 492 ASP A O 1
ATOM 3834 N N . LEU A 1 515 ? 13.673 78.125 9.789 1.00 24.17 493 LEU A N 1
ATOM 3835 C CA . LEU A 1 515 ? 12.274 77.892 10.121 1.00 24.62 493 LEU A CA 1
ATOM 3836 C C . LEU A 1 515 ? 11.454 78.022 8.845 1.00 25.51 493 LEU A C 1
ATOM 3837 O O . LEU A 1 515 ? 10.243 77.830 8.833 1.00 27.06 493 LEU A O 1
ATOM 3842 N N . LEU B 1 29 ? 22.174 108.945 15.710 1.00 35.40 7 LEU B N 1
ATOM 3843 C CA . LEU B 1 29 ? 21.551 109.263 17.026 1.00 34.37 7 LEU B CA 1
ATOM 3844 C C . LEU B 1 29 ? 22.359 108.636 18.164 1.00 34.01 7 LEU B C 1
ATOM 3845 O O . LEU B 1 29 ? 22.596 107.427 18.159 1.00 34.73 7 LEU B O 1
ATOM 3850 N N . PRO B 1 30 ? 22.760 109.448 19.159 1.00 32.47 8 PRO B N 1
ATOM 3851 C CA . PRO B 1 30 ? 23.504 108.924 20.302 1.00 31.12 8 PRO B CA 1
ATOM 3852 C C . PRO B 1 30 ? 22.592 108.288 21.353 1.00 29.75 8 PRO B C 1
ATOM 3853 O O . PRO B 1 30 ? 21.411 108.629 21.430 1.00 28.93 8 PRO B O 1
ATOM 3857 N N . SER B 1 31 ? 23.148 107.384 22.157 1.00 28.08 9 SER B N 1
ATOM 3858 C CA . SER B 1 31 ? 22.472 106.924 23.375 1.00 27.57 9 SER B CA 1
ATOM 3859 C C . SER B 1 31 ? 22.210 108.125 24.287 1.00 26.98 9 SER B C 1
ATOM 3860 O O . SER B 1 31 ? 23.083 108.994 24.462 1.00 26.61 9 SER B O 1
ATOM 3863 N N . LEU B 1 32 ? 21.010 108.163 24.867 1.00 25.89 10 LEU B N 1
ATOM 3864 C CA . LEU B 1 32 ? 20.619 109.227 25.792 1.00 25.36 10 LEU B CA 1
ATOM 3865 C C . LEU B 1 32 ? 20.627 108.719 27.234 1.00 25.28 10 LEU B C 1
ATOM 3866 O O . LEU B 1 32 ? 20.010 109.326 28.109 1.00 24.29 10 LEU B O 1
ATOM 3871 N N . ALA B 1 33 ? 21.333 107.615 27.484 1.00 25.98 11 ALA B N 1
ATOM 3872 C CA . ALA B 1 33 ? 21.317 106.969 28.795 1.00 27.22 11 ALA B CA 1
ATOM 3873 C C . ALA B 1 33 ? 22.269 107.645 29.779 1.00 28.16 11 ALA B C 1
ATOM 3874 O O . ALA B 1 33 ? 22.074 107.560 30.998 1.00 27.17 11 ALA B O 1
ATOM 3876 N N . GLY B 1 34 ? 23.305 108.296 29.246 1.00 29.35 12 GLY B N 1
ATOM 3877 C CA . GLY B 1 34 ? 24.253 109.064 30.056 1.00 31.14 12 GLY B CA 1
ATOM 3878 C C . GLY B 1 34 ? 25.687 108.709 29.728 1.00 32.50 12 GLY B C 1
ATOM 3879 O O . GLY B 1 34 ? 25.972 107.568 29.372 1.00 33.08 12 GLY B O 1
ATOM 3880 N N . ASP B 1 35 ? 26.585 109.690 29.853 1.00 34.00 13 ASP B N 1
ATOM 3881 C CA . ASP B 1 35 ? 28.018 109.475 29.618 1.00 33.96 13 ASP B CA 1
ATOM 3882 C C . ASP B 1 35 ? 28.530 108.452 30.631 1.00 34.22 13 ASP B C 1
ATOM 3883 O O . ASP B 1 35 ? 28.447 108.695 31.836 1.00 34.00 13 ASP B O 1
ATOM 3888 N N . PRO B 1 36 ? 29.053 107.304 30.158 1.00 34.40 14 PRO B N 1
ATOM 3889 C CA . PRO B 1 36 ? 29.367 106.249 31.136 1.00 34.26 14 PRO B CA 1
ATOM 3890 C C . PRO B 1 36 ? 30.573 106.534 32.047 1.00 34.66 14 PRO B C 1
ATOM 3891 O O . PRO B 1 36 ? 30.780 105.801 33.008 1.00 35.06 14 PRO B O 1
ATOM 3895 N N . VAL B 1 37 ? 31.376 107.558 31.749 1.00 34.53 15 VAL B N 1
ATOM 3896 C CA . VAL B 1 37 ? 32.356 108.035 32.728 1.00 34.12 15 VAL B CA 1
ATOM 3897 C C . VAL B 1 37 ? 31.617 108.727 33.879 1.00 34.09 15 VAL B C 1
ATOM 3898 O O . VAL B 1 37 ? 31.998 108.602 35.047 1.00 33.87 15 VAL B O 1
ATOM 3902 N N . ALA B 1 38 ? 30.550 109.444 33.536 1.00 33.83 16 ALA B N 1
ATOM 3903 C CA . ALA B 1 38 ? 29.713 110.111 34.528 1.00 33.00 16 ALA B CA 1
ATOM 3904 C C . ALA B 1 38 ? 28.905 109.136 35.405 1.00 32.50 16 ALA B C 1
ATOM 3905 O O . ALA B 1 38 ? 28.712 109.406 36.589 1.00 32.57 16 ALA B O 1
ATOM 3907 N N . VAL B 1 39 ? 28.453 108.008 34.850 1.00 31.13 17 VAL B N 1
ATOM 3908 C CA . VAL B 1 39 ? 27.566 107.095 35.595 1.00 29.57 17 VAL B CA 1
ATOM 3909 C C . VAL B 1 39 ? 28.248 106.478 36.812 1.00 28.25 17 VAL B C 1
ATOM 3910 O O . VAL B 1 39 ? 27.720 106.517 37.920 1.00 26.73 17 VAL B O 1
ATOM 3914 N N . GLU B 1 40 ? 29.419 105.887 36.591 1.00 26.38 18 GLU B N 1
ATOM 3915 C CA . GLU B 1 40 ? 30.205 105.327 37.677 1.00 24.94 18 GLU B CA 1
ATOM 3916 C C . GLU B 1 40 ? 30.517 106.411 38.712 1.00 21.69 18 GLU B C 1
ATOM 3917 O O . GLU B 1 40 ? 30.405 106.167 39.904 1.00 21.14 18 GLU B O 1
ATOM 3923 N N . ALA B 1 41 ? 30.889 107.600 38.242 1.00 20.40 19 ALA B N 1
ATOM 3924 C CA . ALA B 1 41 ? 31.255 108.707 39.138 1.00 18.96 19 ALA B CA 1
ATOM 3925 C C . ALA B 1 41 ? 30.053 109.142 39.973 1.00 17.29 19 ALA B C 1
ATOM 3926 O O . ALA B 1 41 ? 30.149 109.309 41.198 1.00 15.62 19 ALA B O 1
ATOM 3928 N N . LEU B 1 42 ? 28.910 109.288 39.302 1.00 16.33 20 LEU B N 1
ATOM 3929 C CA . LEU B 1 42 ? 27.667 109.645 39.989 1.00 15.27 20 LEU B CA 1
ATOM 3930 C C . LEU B 1 42 ? 27.290 108.655 41.085 1.00 14.50 20 LEU B C 1
ATOM 3931 O O . LEU B 1 42 ? 27.047 109.047 42.224 1.00 13.95 20 LEU B O 1
ATOM 3936 N N . LEU B 1 43 ? 27.204 107.366 40.745 1.00 14.27 21 LEU B N 1
ATOM 3937 C CA . LEU B 1 43 ? 26.693 106.384 41.683 1.00 14.75 21 LEU B CA 1
ATOM 3938 C C . LEU B 1 43 ? 27.654 106.171 42.846 1.00 14.86 21 LEU B C 1
ATOM 3939 O O . LEU B 1 43 ? 27.221 106.007 43.972 1.00 16.23 21 LEU B O 1
ATOM 3944 N N . ARG B 1 44 ? 28.952 106.218 42.563 1.00 15.51 22 ARG B N 1
ATOM 3945 C CA . ARG B 1 44 ? 29.959 106.183 43.621 1.00 15.34 22 ARG B CA 1
ATOM 3946 C C . ARG B 1 44 ? 29.777 107.358 44.598 1.00 14.07 22 ARG B C 1
ATOM 3947 O O . ARG B 1 44 ? 29.809 107.173 45.814 1.00 14.34 22 ARG B O 1
ATOM 3955 N N . ALA B 1 45 ? 29.586 108.564 44.067 1.00 12.81 23 ALA B N 1
ATOM 3956 C CA . ALA B 1 45 ? 29.374 109.741 44.908 1.00 13.16 23 ALA B CA 1
ATOM 3957 C C . ALA B 1 45 ? 28.084 109.626 45.719 1.00 13.39 23 ALA B C 1
ATOM 3958 O O . ALA B 1 45 ? 28.078 109.928 46.908 1.00 13.58 23 ALA B O 1
ATOM 3960 N N . VAL B 1 46 ? 26.987 109.232 45.070 1.00 12.20 24 VAL B N 1
ATOM 3961 C CA . VAL B 1 46 ? 25.722 109.057 45.786 1.00 13.64 24 VAL B CA 1
ATOM 3962 C C . VAL B 1 46 ? 25.830 107.995 46.880 1.00 13.81 24 VAL B C 1
ATOM 3963 O O . VAL B 1 46 ? 25.404 108.213 48.017 1.00 14.77 24 VAL B O 1
ATOM 3967 N N . PHE B 1 47 ? 26.427 106.853 46.568 1.00 15.51 25 PHE B N 1
ATOM 3968 C CA . PHE B 1 47 ? 26.514 105.804 47.569 1.00 15.92 25 PHE B CA 1
ATOM 3969 C C . PHE B 1 47 ? 27.370 106.258 48.755 1.00 15.87 25 PHE B C 1
ATOM 3970 O O . PHE B 1 47 ? 27.074 105.938 49.901 1.00 16.32 25 PHE B O 1
ATOM 3978 N N . GLY B 1 48 ? 28.410 107.043 48.487 1.00 15.72 26 GLY B N 1
ATOM 3979 C CA . GLY B 1 48 ? 29.189 107.647 49.572 1.00 15.55 26 GLY B CA 1
ATOM 3980 C C . GLY B 1 48 ? 28.350 108.486 50.525 1.00 15.00 26 GLY B C 1
ATOM 3981 O O . GLY B 1 48 ? 28.474 108.373 51.742 1.00 16.41 26 GLY B O 1
ATOM 3982 N N . VAL B 1 49 ? 27.484 109.329 49.977 1.00 14.28 27 VAL B N 1
ATOM 3983 C CA . VAL B 1 49 ? 26.595 110.156 50.790 1.00 15.00 27 VAL B CA 1
ATOM 3984 C C . VAL B 1 49 ? 25.597 109.287 51.556 1.00 14.34 27 VAL B C 1
ATOM 3985 O O . VAL B 1 49 ? 25.306 109.535 52.726 1.00 14.49 27 VAL B O 1
ATOM 3989 N N . VAL B 1 50 ? 25.074 108.261 50.892 1.00 14.28 28 VAL B N 1
ATOM 3990 C CA . VAL B 1 50 ? 24.143 107.338 51.551 1.00 14.67 28 VAL B CA 1
ATOM 3991 C C . VAL B 1 50 ? 24.813 106.656 52.751 1.00 15.00 28 VAL B C 1
ATOM 3992 O O . VAL B 1 50 ? 24.257 106.637 53.844 1.00 14.81 28 VAL B O 1
ATOM 3996 N N . VAL B 1 51 ? 26.012 106.116 52.549 1.00 15.84 29 VAL B N 1
ATOM 3997 C CA . VAL B 1 51 ? 26.727 105.461 53.645 1.00 16.84 29 VAL B CA 1
ATOM 3998 C C . VAL B 1 51 ? 26.973 106.429 54.804 1.00 17.53 29 VAL B C 1
ATOM 3999 O O . VAL B 1 51 ? 26.634 106.142 55.946 1.00 17.12 29 VAL B O 1
ATOM 4003 N N . ASP B 1 52 ? 27.536 107.593 54.505 1.00 17.91 30 ASP B N 1
ATOM 4004 C CA . ASP B 1 52 ? 27.919 108.539 55.551 1.00 18.97 30 ASP B CA 1
ATOM 4005 C C . ASP B 1 52 ? 26.714 109.118 56.289 1.00 18.67 30 ASP B C 1
ATOM 4006 O O . ASP B 1 52 ? 26.701 109.183 57.521 1.00 18.93 30 ASP B O 1
ATOM 4011 N N . GLU B 1 53 ? 25.703 109.540 55.532 1.00 17.55 31 GLU B N 1
ATOM 4012 C CA . GLU B 1 53 ? 24.632 110.365 56.074 1.00 17.53 31 GLU B CA 1
ATOM 4013 C C . GLU B 1 53 ? 23.360 109.578 56.404 1.00 17.21 31 GLU B C 1
ATOM 4014 O O . GLU B 1 53 ? 22.678 109.895 57.371 1.00 17.96 31 GLU B O 1
ATOM 4020 N N . ALA B 1 54 ? 23.024 108.572 55.600 1.00 16.44 32 ALA B N 1
ATOM 4021 C CA . ALA B 1 54 ? 21.795 107.802 55.836 1.00 16.55 32 ALA B CA 1
ATOM 4022 C C . ALA B 1 54 ? 22.050 106.567 56.695 1.00 16.66 32 ALA B C 1
ATOM 4023 O O . ALA B 1 54 ? 21.324 106.308 57.661 1.00 17.14 32 ALA B O 1
ATOM 4025 N N . ILE B 1 55 ? 23.061 105.793 56.327 1.00 17.05 33 ILE B N 1
ATOM 4026 C CA . ILE B 1 55 ? 23.338 104.516 56.986 1.00 17.91 33 ILE B CA 1
ATOM 4027 C C . ILE B 1 55 ? 24.061 104.694 58.319 1.00 18.37 33 ILE B C 1
ATOM 4028 O O . ILE B 1 55 ? 23.702 104.042 59.307 1.00 19.05 33 ILE B O 1
ATOM 4033 N N . GLN B 1 56 ? 25.070 105.567 58.353 1.00 19.06 34 GLN B N 1
ATOM 4034 C CA . GLN B 1 56 ? 25.879 105.754 59.562 1.00 19.48 34 GLN B CA 1
ATOM 4035 C C . GLN B 1 56 ? 25.278 106.815 60.478 1.00 19.28 34 GLN B C 1
ATOM 4036 O O . GLN B 1 56 ? 24.789 106.484 61.558 1.00 18.93 34 GLN B O 1
ATOM 4042 N N . LYS B 1 57 ? 25.246 108.071 60.043 1.00 18.42 35 LYS B N 1
ATOM 4043 C CA . LYS B 1 57 ? 24.695 109.142 60.893 1.00 19.38 35 LYS B CA 1
ATOM 4044 C C . LYS B 1 57 ? 23.218 108.936 61.220 1.00 19.03 35 LYS B C 1
ATOM 4045 O O . LYS B 1 57 ? 22.767 109.274 62.322 1.00 18.54 35 LYS B O 1
ATOM 4051 N N . GLY B 1 58 ? 22.473 108.350 60.284 1.00 17.59 36 GLY B N 1
ATOM 4052 C CA . GLY B 1 58 ? 21.048 108.059 60.504 1.00 18.16 36 GLY B CA 1
ATOM 4053 C C . GLY B 1 58 ? 20.704 106.958 61.501 1.00 18.16 36 GLY B C 1
ATOM 4054 O O . GLY B 1 58 ? 19.532 106.765 61.839 1.00 18.23 36 GLY B O 1
ATOM 4055 N N . THR B 1 59 ? 21.707 106.228 61.982 1.00 17.64 37 THR B N 1
ATOM 4056 C CA . THR B 1 59 ? 21.483 105.191 62.981 1.00 18.09 37 THR B CA 1
ATOM 4057 C C . THR B 1 59 ? 22.331 105.427 64.229 1.00 17.86 37 THR B C 1
ATOM 4058 O O . THR B 1 59 ? 22.421 104.556 65.088 1.00 17.93 37 THR B O 1
ATOM 4062 N N . SER B 1 60 ? 22.928 106.608 64.333 1.00 17.65 38 SER B N 1
ATOM 4063 C CA . SER B 1 60 ? 23.829 106.914 65.440 1.00 18.68 38 SER B CA 1
ATOM 4064 C C . SER B 1 60 ? 23.091 107.655 66.539 1.00 19.04 38 SER B C 1
ATOM 4065 O O . SER B 1 60 ? 22.441 108.665 66.281 1.00 18.41 38 SER B O 1
ATOM 4068 N N . VAL B 1 61 ? 23.221 107.182 67.777 1.00 19.68 39 VAL B N 1
ATOM 4069 C CA . VAL B 1 61 ? 22.559 107.845 68.911 1.00 20.41 39 VAL B CA 1
ATOM 4070 C C . VAL B 1 61 ? 23.142 109.223 69.223 1.00 20.82 39 VAL B C 1
ATOM 4071 O O . VAL B 1 61 ? 22.566 109.975 70.001 1.00 21.74 39 VAL B O 1
ATOM 4075 N N . SER B 1 62 ? 24.283 109.552 68.634 1.00 20.24 40 SER B N 1
ATOM 4076 C CA . SER B 1 62 ? 24.865 110.871 68.811 1.00 20.46 40 SER B CA 1
ATOM 4077 C C . SER B 1 62 ? 24.306 111.888 67.816 1.00 20.23 40 SER B C 1
ATOM 4078 O O . SER B 1 62 ? 24.630 113.082 67.897 1.00 21.66 40 SER B O 1
ATOM 4081 N N . GLN B 1 63 ? 23.472 111.429 66.879 1.00 17.59 41 GLN B N 1
ATOM 4082 C CA . GLN B 1 63 ? 22.857 112.324 65.901 1.00 16.89 41 GLN B CA 1
ATOM 4083 C C . GLN B 1 63 ? 21.359 112.411 66.147 1.00 14.74 41 GLN B C 1
ATOM 4084 O O . GLN B 1 63 ? 20.791 111.616 66.883 1.00 13.62 41 GLN B O 1
ATOM 4090 N N . LYS B 1 64 ? 20.724 113.397 65.522 1.00 14.42 42 LYS B N 1
ATOM 4091 C CA . LYS B 1 64 ? 19.292 113.616 65.704 1.00 14.59 42 LYS B CA 1
ATOM 4092 C C . LYS B 1 64 ? 18.431 112.596 64.952 1.00 13.76 42 LYS B C 1
ATOM 4093 O O . LYS B 1 64 ? 18.787 112.161 63.855 1.00 14.29 42 LYS B O 1
ATOM 4099 N N . VAL B 1 65 ? 17.293 112.255 65.543 1.00 12.15 43 VAL B N 1
ATOM 4100 C CA . VAL B 1 65 ? 16.284 111.384 64.893 1.00 12.14 43 VAL B CA 1
ATOM 4101 C C . VAL B 1 65 ? 15.593 112.124 63.753 1.00 12.57 43 VAL B C 1
ATOM 4102 O O . VAL B 1 65 ? 15.136 111.525 62.772 1.00 11.61 43 VAL B O 1
ATOM 4106 N N . CYS B 1 66 ? 15.526 113.440 63.881 1.00 11.45 44 CYS B N 1
ATOM 4107 C CA . CYS B 1 66 ? 14.836 114.273 62.910 1.00 12.22 44 CYS B CA 1
ATOM 4108 C C . CYS B 1 66 ? 15.332 115.689 63.054 1.00 12.76 44 CYS B C 1
ATOM 4109 O O . CYS B 1 66 ? 15.768 116.088 64.131 1.00 12.61 44 CYS B O 1
ATOM 4112 N N . GLU B 1 67 ? 15.319 116.424 61.951 1.00 12.17 45 GLU B N 1
ATOM 4113 C CA . GLU B 1 67 ? 15.671 117.832 61.960 1.00 12.49 45 GLU B CA 1
ATOM 4114 C C . GLU B 1 67 ? 14.451 118.632 61.541 1.00 12.51 45 GLU B C 1
ATOM 4115 O O . GLU B 1 67 ? 14.227 118.878 60.352 1.00 13.22 45 GLU B O 1
ATOM 4121 N N . TRP B 1 68 ? 13.654 119.008 62.529 1.00 12.21 46 TRP B N 1
ATOM 4122 C CA . TRP B 1 68 ? 12.368 119.634 62.287 1.00 12.41 46 TRP B CA 1
ATOM 4123 C C . TRP B 1 68 ? 12.503 120.926 61.487 1.00 12.10 46 TRP B C 1
ATOM 4124 O O . TRP B 1 68 ? 13.308 121.806 61.826 1.00 12.06 46 TRP B O 1
ATOM 4135 N N . LYS B 1 69 ? 11.681 121.036 60.446 1.00 11.34 47 LYS B N 1
ATOM 4136 C CA . LYS B 1 69 ? 11.533 122.268 59.695 1.00 12.45 47 LYS B CA 1
ATOM 4137 C C . LYS B 1 69 ? 10.060 122.509 59.416 1.00 12.07 47 LYS B C 1
ATOM 4138 O 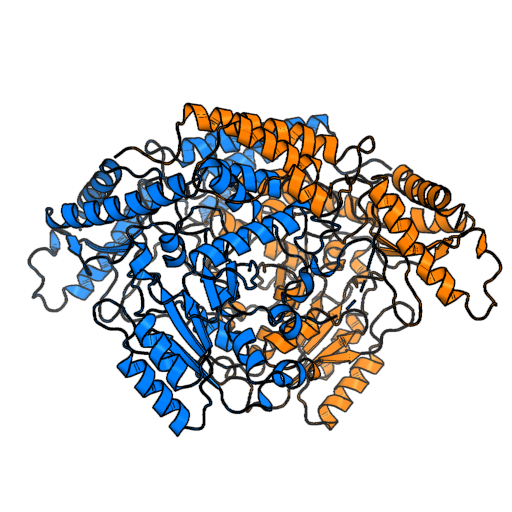O . LYS B 1 69 ? 9.328 121.587 59.072 1.00 13.19 47 LYS B O 1
ATOM 4144 N N . GLU B 1 70 ? 9.628 123.759 59.573 1.00 12.87 48 GLU B N 1
ATOM 4145 C CA . GLU B 1 70 ? 8.273 124.126 59.211 1.00 13.65 48 GLU B CA 1
ATOM 4146 C C . GLU B 1 70 ? 8.143 123.867 57.711 1.00 12.95 48 GLU B C 1
ATOM 4147 O O . GLU B 1 70 ? 9.114 124.075 56.977 1.00 13.47 48 GLU B O 1
ATOM 4153 N N . PRO B 1 71 ? 6.969 123.391 57.266 1.00 13.54 49 PRO B N 1
ATOM 4154 C CA . PRO B 1 71 ? 6.754 123.123 55.833 1.00 14.00 49 PRO B CA 1
ATOM 4155 C C . PRO B 1 71 ? 7.261 124.206 54.884 1.00 14.48 49 PRO B C 1
ATOM 4156 O O . PRO B 1 71 ? 7.988 123.902 53.944 1.00 13.85 49 PRO B O 1
ATOM 4160 N N . GLU B 1 72 ? 6.946 125.473 55.135 1.00 15.50 50 GLU B N 1
ATOM 4161 C CA . GLU B 1 72 ? 7.405 126.535 54.239 1.00 15.48 50 GLU B CA 1
ATOM 4162 C C . GLU B 1 72 ? 8.920 126.729 54.232 1.00 14.97 50 GLU B C 1
ATOM 4163 O O . GLU B 1 72 ? 9.503 127.017 53.189 1.00 15.27 50 GLU B O 1
ATOM 4169 N N . GLU B 1 73 ? 9.582 126.527 55.371 1.00 13.73 51 GLU B N 1
ATOM 4170 C CA . GLU B 1 73 ? 11.035 126.579 55.395 1.00 13.98 51 GLU B CA 1
ATOM 4171 C C . GLU B 1 73 ? 11.626 125.407 54.611 1.00 12.08 51 GLU B C 1
ATOM 4172 O O . GLU B 1 73 ? 12.581 125.575 53.850 1.00 13.08 51 GLU B O 1
ATOM 4178 N N . LEU B 1 74 ? 11.075 124.213 54.806 1.00 11.27 52 LEU B N 1
ATOM 4179 C CA . LEU B 1 74 ? 11.600 123.050 54.109 1.00 11.55 52 LEU B CA 1
ATOM 4180 C C . LEU B 1 74 ? 11.404 123.183 52.598 1.00 11.83 52 LEU B C 1
ATOM 4181 O O . LEU B 1 74 ? 12.297 122.844 51.825 1.00 11.23 52 LEU B O 1
ATOM 4186 N N . LYS B 1 75 ? 10.269 123.717 52.168 1.00 12.74 53 LYS B N 1
ATOM 4187 C CA . LYS B 1 75 ? 10.116 124.017 50.736 1.00 13.87 53 LYS B CA 1
ATOM 4188 C C . LYS B 1 75 ? 11.236 124.885 50.204 1.00 14.24 53 LYS B C 1
ATOM 4189 O O . LYS B 1 75 ? 11.790 124.623 49.131 1.00 14.51 53 LYS B O 1
ATOM 4195 N N . GLN B 1 76 ? 11.558 125.953 50.937 1.00 14.29 54 GLN B N 1
ATOM 4196 C CA . GLN B 1 76 ? 12.646 126.850 50.541 1.00 16.30 54 GLN B CA 1
ATOM 4197 C C . GLN B 1 76 ? 13.990 126.117 50.447 1.00 16.42 54 GLN B C 1
ATOM 4198 O O . GLN B 1 76 ? 14.736 126.284 49.469 1.00 18.59 54 GLN B O 1
ATOM 4204 N N . LEU B 1 77 ? 14.277 125.264 51.428 1.00 14.06 55 LEU B N 1
ATOM 4205 C CA . LEU B 1 77 ? 15.510 124.497 51.460 1.00 14.08 55 LEU B CA 1
ATOM 4206 C C . LEU B 1 77 ? 15.613 123.475 50.334 1.00 13.86 55 LEU B C 1
ATOM 4207 O O . LEU B 1 77 ? 16.721 123.124 49.924 1.00 14.74 55 LEU B O 1
ATOM 4212 N N . LEU B 1 78 ? 14.473 122.984 49.854 1.00 11.80 56 LEU B N 1
ATOM 4213 C CA . LEU B 1 78 ? 14.471 121.899 48.861 1.00 11.52 56 LEU B CA 1
ATOM 4214 C C . LEU B 1 78 ? 14.356 122.340 47.394 1.00 11.15 56 LEU B C 1
ATOM 4215 O O . LEU B 1 78 ? 14.684 121.558 46.512 1.00 11.04 56 LEU B O 1
ATOM 4220 N N . ASP B 1 79 ? 13.855 123.554 47.130 1.00 11.82 57 ASP B N 1
ATOM 4221 C CA . ASP B 1 79 ? 13.749 124.092 45.745 1.00 10.81 57 ASP B CA 1
ATOM 4222 C C . ASP B 1 79 ? 13.205 123.042 44.781 1.00 9.59 57 ASP B C 1
ATOM 4223 O O . ASP B 1 79 ? 13.892 122.609 43.847 1.00 9.21 57 ASP B O 1
ATOM 4228 N N . LEU B 1 80 ? 11.955 122.672 45.020 1.00 9.04 58 LEU B N 1
ATOM 4229 C CA . LEU B 1 80 ? 11.396 121.449 44.470 1.00 8.34 58 LEU B CA 1
ATOM 4230 C C . LEU B 1 80 ? 10.955 121.518 43.006 1.00 8.15 58 LEU B C 1
ATOM 4231 O O . LEU B 1 80 ? 10.899 120.468 42.348 1.00 7.90 58 LEU B O 1
ATOM 4236 N N . GLU B 1 81 ? 10.579 122.695 42.517 1.00 8.98 59 GLU B N 1
ATOM 4237 C CA . GLU B 1 81 ? 9.799 122.737 41.269 1.00 8.03 59 GLU B CA 1
ATOM 4238 C C . GLU B 1 81 ? 10.525 122.114 40.094 1.00 7.43 59 GLU B C 1
ATOM 4239 O O . GLU B 1 81 ? 11.679 122.442 39.828 1.00 7.86 59 GLU B O 1
ATOM 4245 N N . LEU B 1 82 ? 9.831 121.237 39.382 1.00 6.24 60 LEU B N 1
ATOM 4246 C CA . LEU B 1 82 ? 10.404 120.560 38.221 1.00 6.97 60 LEU B CA 1
ATOM 4247 C C . LEU B 1 82 ? 10.271 121.475 37.012 1.00 7.10 60 LEU B C 1
ATOM 4248 O O . LEU B 1 82 ? 9.205 122.053 36.806 1.00 8.17 60 LEU B O 1
ATOM 4253 N N . ARG B 1 83 ? 11.346 121.589 36.239 1.00 7.14 61 ARG B N 1
ATOM 4254 C CA . ARG B 1 83 ? 11.506 122.696 35.297 1.00 8.14 61 ARG B CA 1
ATOM 4255 C C . ARG B 1 83 ? 12.222 122.285 34.029 1.00 9.11 61 ARG B C 1
ATOM 4256 O O . ARG B 1 83 ? 12.575 121.127 33.864 1.00 8.96 61 ARG B O 1
ATOM 4264 N N . SER B 1 84 ? 12.396 123.242 33.122 1.00 9.41 62 SER B N 1
ATOM 4265 C CA . SER B 1 84 ? 12.814 122.948 31.762 1.00 10.16 62 SER B CA 1
ATOM 4266 C C . SER B 1 84 ? 14.236 122.408 31.661 1.00 10.05 62 SER B C 1
ATOM 4267 O O . SER B 1 84 ? 14.465 121.384 31.023 1.00 10.57 62 SER B O 1
ATOM 4270 N N . GLN B 1 85 ? 15.181 123.094 32.299 1.00 10.73 63 GLN B N 1
ATOM 4271 C CA . GLN B 1 85 ? 16.591 122.761 32.197 1.00 11.97 63 GLN B CA 1
ATOM 4272 C C . GLN B 1 85 ? 17.006 121.779 33.277 1.00 11.30 63 GLN B C 1
ATOM 4273 O O . GLN B 1 85 ? 16.528 121.845 34.415 1.00 11.79 63 GLN B O 1
ATOM 4279 N N . GLY B 1 86 ? 17.903 120.873 32.918 1.00 11.20 64 GLY B N 1
ATOM 4280 C CA . GLY B 1 86 ? 18.454 119.933 33.876 1.00 11.97 64 GLY B CA 1
ATOM 4281 C C . GLY B 1 86 ? 19.509 120.542 34.780 1.00 13.27 64 GLY B C 1
ATOM 4282 O O . GLY B 1 86 ? 19.726 121.763 34.790 1.00 15.36 64 GLY B O 1
ATOM 4283 N N . GLU B 1 87 ? 20.179 119.685 35.537 1.00 11.63 65 GLU B N 1
ATOM 4284 C CA . GLU B 1 87 ? 21.177 120.102 36.512 1.00 12.92 65 GLU B CA 1
ATOM 4285 C C . GLU B 1 87 ? 22.440 119.275 36.417 1.00 13.01 65 GLU B C 1
ATOM 4286 O O . GLU B 1 87 ? 22.453 118.193 35.848 1.00 14.05 65 GLU B O 1
ATOM 4292 N N . SER B 1 88 ? 23.507 119.818 36.984 1.00 13.24 66 SER B N 1
ATOM 4293 C CA . SER B 1 88 ? 24.799 119.169 36.989 1.00 13.57 66 SER B CA 1
ATOM 4294 C C . SER B 1 88 ? 24.905 118.133 38.097 1.00 13.32 66 SER B C 1
ATOM 4295 O O . SER B 1 88 ? 24.103 118.112 39.042 1.00 13.11 66 SER B O 1
ATOM 4298 N N . GLN B 1 89 ? 25.926 117.292 37.994 1.00 14.38 67 GLN B N 1
ATOM 4299 C CA . GLN B 1 89 ? 26.220 116.325 39.051 1.00 14.28 67 GLN B CA 1
ATOM 4300 C C . GLN B 1 89 ? 26.407 116.996 40.418 1.00 13.22 67 GLN B C 1
ATOM 4301 O O . GLN B 1 89 ? 25.911 116.503 41.425 1.00 12.23 67 GLN B O 1
ATOM 4307 N N . LYS B 1 90 ? 27.129 118.114 40.460 1.00 13.96 68 LYS B N 1
ATOM 4308 C CA . LYS B 1 90 ? 27.344 118.826 41.713 1.00 13.91 68 LYS B CA 1
ATOM 4309 C C . LYS B 1 90 ? 26.008 119.253 42.329 1.00 12.49 68 LYS B C 1
ATOM 4310 O O . LYS B 1 90 ? 25.780 119.079 43.521 1.00 13.80 68 LYS B O 1
ATOM 4316 N N . GLN B 1 91 ? 25.126 119.820 41.504 1.00 11.94 69 GLN B N 1
ATOM 4317 C CA . GLN B 1 91 ? 23.811 120.245 41.974 1.00 11.27 69 GLN B CA 1
ATOM 4318 C C . GLN B 1 91 ? 22.983 119.056 42.477 1.00 10.91 69 GLN B C 1
ATOM 4319 O O . GLN B 1 91 ? 22.339 119.137 43.508 1.00 10.76 69 GLN B O 1
ATOM 4325 N N . ILE B 1 92 ? 23.031 117.953 41.742 1.00 10.14 70 ILE B N 1
ATOM 4326 C CA . ILE B 1 92 ? 22.293 116.746 42.112 1.00 10.40 70 ILE B CA 1
ATOM 4327 C C . ILE B 1 92 ? 22.765 116.183 43.446 1.00 10.42 70 ILE B C 1
ATOM 4328 O O . ILE B 1 92 ? 21.961 115.803 44.287 1.00 9.85 70 ILE B O 1
ATOM 4333 N N . LEU B 1 93 ? 24.079 116.126 43.651 1.00 11.05 71 LEU B N 1
ATOM 4334 C CA . LEU B 1 93 ? 24.607 115.616 44.924 1.00 11.79 71 LEU B CA 1
ATOM 4335 C C . LEU B 1 93 ? 24.224 116.505 46.105 1.00 11.14 71 LEU B C 1
ATOM 4336 O O . LEU B 1 93 ? 23.890 115.999 47.166 1.00 11.89 71 LEU B O 1
ATOM 4341 N N . GLU B 1 94 ? 24.208 117.825 45.913 1.00 10.83 72 GLU B N 1
ATOM 4342 C CA . GLU B 1 94 ? 23.710 118.734 46.950 1.00 12.87 72 GLU B CA 1
ATOM 4343 C C . GLU B 1 94 ? 22.244 118.423 47.300 1.00 10.62 72 GLU B C 1
ATOM 4344 O O . GLU B 1 94 ? 21.856 118.428 48.466 1.00 11.09 72 GLU B O 1
ATOM 4350 N N . ARG B 1 95 ? 21.428 118.113 46.296 1.00 10.15 73 ARG B N 1
ATOM 4351 C CA . ARG B 1 95 ? 20.032 117.761 46.551 1.00 10.83 73 ARG B CA 1
ATOM 4352 C C . ARG B 1 95 ? 19.935 116.448 47.313 1.00 10.99 73 ARG B C 1
ATOM 4353 O O . ARG B 1 95 ? 19.124 116.324 48.226 1.00 11.11 73 ARG B O 1
ATOM 4361 N N . CYS B 1 96 ? 20.748 115.461 46.936 1.00 10.50 74 CYS B N 1
ATOM 4362 C CA . CYS B 1 96 ? 20.782 114.196 47.662 1.00 10.58 74 CYS B CA 1
ATOM 4363 C C . CYS B 1 96 ? 21.106 114.407 49.139 1.00 10.19 74 CYS B C 1
ATOM 4364 O O . CYS B 1 96 ? 20.460 113.834 50.023 1.00 10.54 74 CYS B O 1
ATOM 4367 N N . ARG B 1 97 ? 22.098 115.247 49.403 1.00 10.40 75 ARG B N 1
ATOM 4368 C CA . ARG B 1 97 ? 22.466 115.561 50.788 1.00 11.11 75 ARG B CA 1
ATOM 4369 C C . ARG B 1 97 ? 21.304 116.188 51.567 1.00 9.94 75 ARG B C 1
ATOM 4370 O O . ARG B 1 97 ? 21.035 115.831 52.710 1.00 11.48 75 ARG B O 1
ATOM 4378 N N . ALA B 1 98 ? 20.601 117.122 50.937 1.00 9.75 76 ALA B N 1
ATOM 4379 C CA . ALA B 1 98 ? 19.482 117.799 51.573 1.00 10.35 76 ALA B CA 1
ATOM 4380 C C . ALA B 1 98 ? 18.321 116.846 51.863 1.00 9.37 76 ALA B C 1
ATOM 4381 O O . ALA B 1 98 ? 17.722 116.867 52.939 1.00 9.56 76 ALA B O 1
ATOM 4383 N N . VAL B 1 99 ? 17.997 115.994 50.897 1.00 9.91 77 VAL B N 1
ATOM 4384 C CA . VAL B 1 99 ? 16.934 115.022 51.079 1.00 9.82 77 VAL B CA 1
ATOM 4385 C C . VAL B 1 99 ? 17.201 114.128 52.294 1.00 9.89 77 VAL B C 1
ATOM 4386 O O . VAL B 1 99 ? 16.304 113.900 53.115 1.00 9.54 77 VAL B O 1
ATOM 4390 N N . ILE B 1 100 ? 18.442 113.662 52.432 1.00 10.25 78 ILE B N 1
ATOM 4391 C CA . ILE B 1 100 ? 18.814 112.783 53.536 1.00 10.55 78 ILE B CA 1
ATOM 4392 C C . ILE B 1 100 ? 18.848 113.571 54.855 1.00 9.32 78 ILE B C 1
ATOM 4393 O O . ILE B 1 100 ? 18.288 113.137 55.878 1.00 10.55 78 ILE B O 1
ATOM 4398 N N . ARG B 1 101 ? 19.437 114.763 54.810 1.00 9.65 79 ARG B N 1
ATOM 4399 C CA . ARG B 1 101 ? 19.579 115.577 56.007 1.00 10.41 79 ARG B CA 1
ATOM 4400 C C . ARG B 1 101 ? 18.237 115.822 56.689 1.00 10.58 79 ARG B C 1
ATOM 4401 O O . ARG B 1 101 ? 18.117 115.681 57.903 1.00 10.97 79 ARG B O 1
ATOM 4409 N N . TYR B 1 102 ? 17.223 116.209 55.912 1.00 9.85 80 TYR B N 1
ATOM 4410 C CA . TYR B 1 102 ? 15.954 116.658 56.482 1.00 9.94 80 TYR B CA 1
ATOM 4411 C C . TYR B 1 102 ? 14.903 115.552 56.601 1.00 9.12 80 TYR B C 1
ATOM 4412 O O . TYR B 1 102 ? 13.817 115.783 57.111 1.00 9.41 80 TYR B O 1
ATOM 4421 N N . SER B 1 103 ? 15.254 114.346 56.165 1.00 9.61 81 SER B N 1
ATOM 4422 C CA . SER B 1 103 ? 14.362 113.213 56.315 1.00 9.74 81 SER B CA 1
ATOM 4423 C C . SER B 1 103 ? 14.475 112.640 57.727 1.00 10.63 81 SER B C 1
ATOM 4424 O O . SER B 1 103 ? 15.528 112.738 58.383 1.00 10.49 81 SER B O 1
ATOM 4427 N N . VAL B 1 104 ? 13.378 112.057 58.195 1.00 10.98 82 VAL B N 1
ATOM 4428 C CA . VAL B 1 104 ? 13.363 111.389 59.490 1.00 10.86 82 VAL B CA 1
ATOM 4429 C C . VAL B 1 104 ? 14.191 110.104 59.412 1.00 11.84 82 VAL B C 1
ATOM 4430 O O . VAL B 1 104 ? 14.158 109.367 58.406 1.00 13.15 82 VAL B O 1
ATOM 4434 N N . LYS B 1 105 ? 14.951 109.844 60.468 1.00 11.12 83 LYS B N 1
ATOM 4435 C CA . LYS B 1 105 ? 15.849 108.709 60.508 1.00 10.99 83 LYS B CA 1
ATOM 4436 C C . LYS B 1 105 ? 15.113 107.552 61.174 1.00 11.26 83 LYS B C 1
ATOM 4437 O O . LYS B 1 105 ? 15.192 107.336 62.383 1.00 11.06 83 LYS B O 1
ATOM 4443 N N . THR B 1 106 ? 14.385 106.802 60.356 1.00 11.70 84 THR B N 1
ATOM 4444 C CA . THR B 1 106 ? 13.598 105.671 60.856 1.00 11.29 84 THR B CA 1
ATOM 4445 C C . THR B 1 106 ? 14.433 104.476 61.325 1.00 11.48 84 THR B C 1
ATOM 4446 O O . THR B 1 106 ? 13.900 103.557 61.952 1.00 12.08 84 THR B O 1
ATOM 4450 N N . GLY B 1 107 ? 15.721 104.466 61.008 1.00 11.28 85 GLY B N 1
ATOM 4451 C CA . GLY B 1 107 ? 16.622 103.443 61.502 1.00 11.37 85 GLY B CA 1
ATOM 4452 C C . GLY B 1 107 ? 17.223 103.784 62.856 1.00 11.38 85 GLY B C 1
ATOM 4453 O O . GLY B 1 107 ? 17.915 102.953 63.465 1.00 13.66 85 GLY B O 1
ATOM 4454 N N . HIS B 1 108 ? 16.956 105.005 63.329 1.00 10.87 86 HIS B N 1
ATOM 4455 C CA . HIS B 1 108 ? 17.556 105.518 64.562 1.00 10.90 86 HIS B CA 1
ATOM 4456 C C . HIS B 1 108 ? 17.003 104.788 65.770 1.00 10.51 86 HIS B C 1
ATOM 4457 O O . HIS B 1 108 ? 15.805 104.547 65.840 1.00 10.18 86 HIS B O 1
ATOM 4464 N N . PRO B 1 109 ? 17.866 104.439 66.746 1.00 11.81 87 PRO B N 1
ATOM 4465 C CA . PRO B 1 109 ? 17.353 103.748 67.938 1.00 12.81 87 PRO B CA 1
ATOM 4466 C C . PRO B 1 109 ? 16.318 104.530 68.757 1.00 13.00 87 PRO B C 1
ATOM 4467 O O . PRO B 1 109 ? 15.587 103.926 69.542 1.00 15.22 87 PRO B O 1
ATOM 4471 N N . ARG B 1 110 ? 16.238 105.848 68.586 1.00 11.55 88 ARG B N 1
ATOM 4472 C CA . ARG B 1 110 ? 15.236 106.609 69.320 1.00 12.12 88 ARG B CA 1
ATOM 4473 C C . ARG B 1 110 ? 14.015 106.985 68.460 1.00 10.99 88 ARG B C 1
ATOM 4474 O O . ARG B 1 110 ? 13.223 107.856 68.845 1.00 11.55 88 ARG B O 1
ATOM 4482 N N . PHE B 1 111 ? 13.839 106.287 67.336 1.00 10.71 89 PHE B N 1
ATOM 4483 C CA . PHE B 1 111 ? 12.607 106.357 66.544 1.00 10.58 89 PHE B CA 1
ATOM 4484 C C . PHE B 1 111 ? 11.649 105.281 67.035 1.00 10.98 89 PHE B C 1
ATOM 4485 O O . PHE B 1 111 ? 11.891 104.089 66.797 1.00 11.45 89 PHE B O 1
ATOM 4493 N N . PHE B 1 112 ? 10.594 105.700 67.728 1.00 10.28 90 PHE B N 1
ATOM 4494 C CA . PHE B 1 112 ? 9.615 104.805 68.326 1.00 10.80 90 PHE B CA 1
ATOM 4495 C C . PHE B 1 112 ? 8.195 105.092 67.831 1.00 11.59 90 PHE B C 1
ATOM 4496 O O . PHE B 1 112 ? 7.230 104.623 68.453 1.00 14.40 90 PHE B O 1
ATOM 4504 N N . ASN B 1 113 ? 8.068 105.815 66.717 1.00 10.43 91 ASN B N 1
ATOM 4505 C CA . ASN B 1 113 ? 6.790 106.399 66.259 1.00 10.67 91 ASN B CA 1
ATOM 4506 C C . ASN B 1 113 ? 5.839 105.450 65.532 1.00 10.72 91 ASN B C 1
ATOM 4507 O O . ASN B 1 113 ? 4.642 105.732 65.439 1.00 10.92 91 ASN B O 1
ATOM 4512 N N . GLN B 1 114 ? 6.380 104.358 64.990 1.00 10.71 92 GLN B N 1
ATOM 4513 C CA . GLN B 1 114 ? 5.633 103.474 64.099 1.00 10.37 92 GLN B CA 1
ATOM 4514 C C . GLN B 1 114 ? 5.779 102.009 64.503 1.00 10.80 92 GLN B C 1
ATOM 4515 O O . GLN B 1 114 ? 6.447 101.685 65.471 1.00 11.62 92 GLN B O 1
ATOM 4521 N N . LEU B 1 115 ? 5.190 101.115 63.718 1.00 10.02 93 LEU B N 1
ATOM 4522 C CA . LEU B 1 115 ? 5.358 99.668 63.922 1.00 9.85 93 LEU B CA 1
ATOM 4523 C C . LEU B 1 115 ? 6.531 99.109 63.108 1.00 10.17 93 LEU B C 1
ATOM 4524 O O . LEU B 1 115 ? 6.709 97.888 62.993 1.00 10.81 93 LEU B O 1
ATOM 4529 N N . PHE B 1 116 ? 7.340 100.010 62.558 1.00 9.87 94 PHE B N 1
ATOM 4530 C CA . PHE B 1 116 ? 8.641 99.656 62.022 1.00 10.29 94 PHE B CA 1
ATOM 4531 C C . PHE B 1 116 ? 9.691 100.601 62.610 1.00 9.93 94 PHE B C 1
ATOM 4532 O O . PHE B 1 116 ? 9.418 101.773 62.901 1.00 9.96 94 PHE B O 1
ATOM 4540 N N . SER B 1 117 ? 10.888 100.068 62.821 1.00 9.61 95 SER B N 1
ATOM 4541 C CA . SER B 1 117 ? 12.019 100.867 63.258 1.00 10.49 95 SER B CA 1
ATOM 4542 C C . SER B 1 117 ? 13.273 100.055 63.006 1.00 11.07 95 SER B C 1
ATOM 4543 O O . SER B 1 117 ? 13.264 98.832 63.175 1.00 11.64 95 SER B O 1
ATOM 4546 N N . GLY B 1 118 ? 14.341 100.730 62.623 1.00 10.77 96 GLY B N 1
ATOM 4547 C CA . GLY B 1 118 ? 15.622 100.072 62.422 1.00 11.23 96 GLY B CA 1
ATOM 4548 C C . GLY B 1 118 ? 16.010 99.943 60.972 1.00 11.78 96 GLY B C 1
ATOM 4549 O O . GLY B 1 118 ? 15.184 100.098 60.063 1.00 13.45 96 GLY B O 1
ATOM 4550 N N . LEU B 1 119 ? 17.294 99.702 60.754 1.00 11.91 97 LEU B N 1
ATOM 4551 C CA . LEU B 1 119 ? 17.843 99.556 59.417 1.00 12.16 97 LEU B CA 1
ATOM 4552 C C . LEU B 1 119 ? 18.680 98.296 59.345 1.00 12.80 97 LEU B C 1
ATOM 4553 O O . LEU B 1 119 ? 19.888 98.310 59.658 1.00 15.52 97 LEU B O 1
ATOM 4558 N N . ASP B 1 120 ? 18.035 97.184 59.008 1.00 11.15 98 ASP B N 1
ATOM 4559 C CA . ASP B 1 120 ? 18.759 95.934 58.875 1.00 10.21 98 ASP B CA 1
ATOM 4560 C C . ASP B 1 120 ? 19.625 95.985 57.623 1.00 10.25 98 ASP B C 1
ATOM 4561 O O . ASP B 1 120 ? 19.135 96.206 56.519 1.00 10.45 98 ASP B O 1
ATOM 4566 N N . PRO B 1 121 ? 20.932 95.711 57.767 1.00 10.00 99 PRO B N 1
ATOM 4567 C CA . PRO B 1 121 ? 21.846 95.911 56.650 1.00 10.18 99 PRO B CA 1
ATOM 4568 C C . PRO B 1 121 ? 21.669 94.898 55.527 1.00 8.75 99 PRO B C 1
ATOM 4569 O O . PRO B 1 121 ? 21.895 95.226 54.368 1.00 8.98 99 PRO B O 1
ATOM 4573 N N . HIS B 1 122 ? 21.235 93.685 55.870 1.00 9.30 100 HIS B N 1
ATOM 4574 C CA . HIS B 1 122 ? 20.987 92.676 54.856 1.00 8.78 100 HIS B CA 1
ATOM 4575 C C . HIS B 1 122 ? 19.713 92.954 54.097 1.00 8.01 100 HIS B C 1
ATOM 4576 O O . HIS B 1 122 ? 19.677 92.807 52.866 1.00 8.34 100 HIS B O 1
ATOM 4583 N N . ALA B 1 123 ? 18.668 93.350 54.821 1.00 7.72 101 ALA B N 1
ATOM 4584 C CA . ALA B 1 123 ? 17.450 93.803 54.142 1.00 7.69 101 ALA B CA 1
ATOM 4585 C C . ALA B 1 123 ? 17.759 94.982 53.218 1.00 8.25 101 ALA B C 1
ATOM 4586 O O . ALA B 1 123 ? 17.319 95.003 52.066 1.00 8.43 101 ALA B O 1
ATOM 4588 N N . LEU B 1 124 ? 18.568 95.931 53.680 1.00 9.08 102 LEU B N 1
ATOM 4589 C CA . LEU B 1 124 ? 18.936 97.062 52.828 1.00 8.79 102 LEU B CA 1
ATOM 4590 C C . LEU B 1 124 ? 19.706 96.611 51.577 1.00 8.71 102 LEU B C 1
ATOM 4591 O O . LEU B 1 124 ? 19.464 97.086 50.472 1.00 9.10 102 LEU B O 1
ATOM 4596 N N . ALA B 1 125 ? 20.652 95.696 51.755 1.00 8.36 103 ALA B N 1
ATOM 4597 C CA . ALA B 1 125 ? 21.403 95.141 50.634 1.00 7.83 103 ALA B CA 1
ATOM 4598 C C . ALA B 1 125 ? 20.433 94.547 49.604 1.00 7.36 103 ALA B C 1
ATOM 4599 O O . ALA B 1 125 ? 20.546 94.805 48.417 1.00 7.62 103 ALA B O 1
ATOM 4601 N N . GLY B 1 126 ? 19.472 93.775 50.089 1.00 7.48 104 GLY B N 1
ATOM 4602 C CA . GLY B 1 126 ? 18.457 93.185 49.228 1.00 7.64 104 GLY B CA 1
ATOM 4603 C C . GLY B 1 126 ? 17.622 94.243 48.526 1.00 7.27 104 GLY B C 1
ATOM 4604 O O . GLY B 1 126 ? 17.299 94.101 47.335 1.00 7.90 104 GLY B O 1
ATOM 4605 N N . ARG B 1 127 ? 17.250 95.296 49.251 1.00 8.09 105 ARG B N 1
ATOM 4606 C CA . ARG B 1 127 ? 16.503 96.410 48.646 1.00 8.99 105 ARG B CA 1
ATOM 4607 C C . ARG B 1 127 ? 17.309 97.062 47.509 1.00 8.53 105 ARG B C 1
ATOM 4608 O O . ARG B 1 127 ? 16.780 97.372 46.437 1.00 8.89 105 ARG B O 1
ATOM 4616 N N . ILE B 1 128 ? 18.592 97.296 47.749 1.00 8.85 106 ILE B N 1
ATOM 4617 C CA . ILE B 1 128 ? 19.448 97.937 46.768 1.00 9.56 106 ILE B CA 1
ATOM 4618 C C . ILE B 1 128 ? 19.565 97.065 45.518 1.00 8.64 106 ILE B C 1
ATOM 4619 O O . ILE B 1 128 ? 19.450 97.555 44.402 1.00 8.72 106 ILE B O 1
ATOM 4624 N N . ILE B 1 129 ? 19.772 95.764 45.704 1.00 8.24 107 ILE B N 1
ATOM 4625 C CA . ILE B 1 129 ? 19.810 94.834 44.567 1.00 8.87 107 ILE B CA 1
ATOM 4626 C C . ILE B 1 129 ? 18.488 94.862 43.788 1.00 7.76 107 ILE B C 1
ATOM 4627 O O . ILE B 1 129 ? 18.488 94.945 42.563 1.00 8.29 107 ILE B O 1
ATOM 4632 N N . THR B 1 130 ? 17.366 94.791 44.506 1.00 8.97 108 THR B N 1
ATOM 4633 C CA . THR B 1 130 ? 16.041 94.810 43.889 1.00 9.00 108 THR B CA 1
ATOM 4634 C C . THR B 1 130 ? 15.878 96.046 43.009 1.00 9.06 108 THR B C 1
ATOM 4635 O O . THR B 1 130 ? 15.417 95.959 41.872 1.00 10.60 108 THR B O 1
ATOM 4639 N N . GLU B 1 131 ? 16.261 97.201 43.535 1.00 8.44 109 GLU B N 1
ATOM 4640 C CA . GLU B 1 131 ? 16.078 98.439 42.802 1.00 9.81 109 GLU B CA 1
ATOM 4641 C C . GLU B 1 131 ? 16.954 98.490 41.561 1.00 10.31 109 GLU B C 1
ATOM 4642 O O . GLU B 1 131 ? 16.544 99.052 40.541 1.00 11.00 109 GLU B O 1
ATOM 4648 N N . SER B 1 132 ? 18.140 97.882 41.638 1.00 9.75 110 SER B N 1
ATOM 4649 C CA A SER B 1 132 ? 19.094 97.871 40.526 0.50 10.42 110 SER B CA 1
ATOM 4650 C CA B SER B 1 132 ? 19.072 97.901 40.522 0.50 10.74 110 SER B CA 1
ATOM 4651 C C . SER B 1 132 ? 18.631 96.952 39.402 1.00 11.09 110 SER B C 1
ATOM 4652 O O . SER B 1 132 ? 18.917 97.196 38.222 1.00 12.69 110 SER B O 1
ATOM 4657 N N . LEU B 1 133 ? 17.900 95.901 39.772 1.00 10.45 111 LEU B N 1
ATOM 4658 C CA . LEU B 1 133 ? 17.398 94.909 38.827 1.00 11.00 111 LEU B CA 1
ATOM 4659 C C . LEU B 1 133 ? 16.055 95.267 38.202 1.00 12.14 111 LEU B C 1
ATOM 4660 O O . LEU B 1 133 ? 15.693 94.711 37.158 1.00 14.97 111 LEU B O 1
ATOM 4665 N N . ASN B 1 134 ? 15.336 96.182 38.845 1.00 9.75 112 ASN B N 1
ATOM 4666 C CA . ASN B 1 134 ? 14.063 96.729 38.358 1.00 10.16 112 ASN B CA 1
ATOM 4667 C C . ASN B 1 134 ? 13.259 95.784 37.466 1.00 10.17 112 ASN B C 1
ATOM 4668 O O . ASN B 1 134 ? 13.161 95.990 36.258 1.00 11.40 112 ASN B O 1
ATOM 4673 N N . THR B 1 135 ? 12.673 94.749 38.062 1.00 10.55 113 THR B N 1
ATOM 4674 C CA . THR B 1 135 ? 11.764 93.897 37.314 1.00 10.89 113 THR B CA 1
ATOM 4675 C C . THR B 1 135 ? 10.401 93.773 37.985 1.00 11.92 113 THR B C 1
ATOM 4676 O O . THR B 1 135 ? 10.181 94.287 39.073 1.00 13.54 113 THR B O 1
ATOM 4680 N N . SER B 1 136 ? 9.483 93.136 37.285 1.00 11.82 114 SER B N 1
ATOM 4681 C CA . SER B 1 136 ? 8.143 92.874 37.791 1.00 12.46 114 SER B CA 1
ATOM 4682 C C . SER B 1 136 ? 8.009 91.410 38.208 1.00 13.47 114 SER B C 1
ATOM 4683 O O . SER B 1 136 ? 8.469 90.510 37.503 1.00 14.59 114 SER B O 1
ATOM 4686 N N . GLN B 1 137 ? 7.411 91.213 39.377 1.00 14.49 115 GLN B N 1
ATOM 4687 C CA . GLN B 1 137 ? 7.219 89.901 39.980 1.00 16.32 115 GLN B CA 1
ATOM 4688 C C . GLN B 1 137 ? 5.990 89.296 39.300 1.00 18.25 115 GLN B C 1
ATOM 4689 O O . GLN B 1 137 ? 4.872 89.376 39.812 1.00 18.93 115 GLN B O 1
ATOM 4695 N N . TYR B 1 138 ? 6.208 88.684 38.144 1.00 20.46 116 TYR B N 1
ATOM 4696 C CA . TYR B 1 138 ? 5.135 88.390 37.205 1.00 20.45 116 TYR B CA 1
ATOM 4697 C C . TYR B 1 138 ? 5.248 86.996 36.575 1.00 20.72 116 TYR B C 1
ATOM 4698 O O . TYR B 1 138 ? 4.427 86.106 36.857 1.00 22.31 116 TYR B O 1
ATOM 4707 N N . THR B 1 139 ? 6.248 86.804 35.717 1.00 17.91 117 THR B N 1
ATOM 4708 C CA . THR B 1 139 ? 6.481 85.517 35.080 1.00 17.17 117 THR B CA 1
ATOM 4709 C C . THR B 1 139 ? 7.909 85.072 35.316 1.00 14.68 117 THR B C 1
ATOM 4710 O O . THR B 1 139 ? 8.793 85.904 35.538 1.00 14.13 117 THR B O 1
ATOM 4714 N N . TYR B 1 140 ? 8.128 83.762 35.236 1.00 13.47 118 TYR B N 1
ATOM 4715 C CA . TYR B 1 140 ? 9.464 83.198 35.342 1.00 14.11 118 TYR B CA 1
ATOM 4716 C C . TYR B 1 140 ? 10.361 83.802 34.251 1.00 14.53 118 TYR B C 1
ATOM 4717 O O . TYR B 1 140 ? 11.561 83.991 34.457 1.00 14.45 118 TYR B O 1
ATOM 4726 N N . GLU B 1 141 ? 9.767 84.163 33.113 1.00 15.51 119 GLU B N 1
ATOM 4727 C CA . GLU B 1 141 ? 10.535 84.699 31.982 1.00 16.24 119 GLU B CA 1
ATOM 4728 C C . GLU B 1 141 ? 11.237 86.024 32.259 1.00 14.84 119 GLU B C 1
ATOM 4729 O O . GLU B 1 141 ? 12.334 86.268 31.720 1.00 15.00 119 GLU B O 1
ATOM 4735 N N . ILE B 1 142 ? 10.615 86.906 33.043 1.00 13.18 120 ILE B N 1
ATOM 4736 C CA . ILE B 1 142 ? 11.258 88.187 33.351 1.00 13.02 120 ILE B CA 1
ATOM 4737 C C . ILE B 1 142 ? 11.755 88.280 34.790 1.00 12.45 120 ILE B C 1
ATOM 4738 O O . ILE B 1 142 ? 12.426 89.243 35.135 1.00 12.92 120 ILE B O 1
ATOM 4743 N N . ALA B 1 143 ? 11.418 87.290 35.621 1.00 10.81 121 ALA B N 1
ATOM 4744 C CA . ALA B 1 143 ? 11.844 87.310 37.030 1.00 10.13 121 ALA B CA 1
ATOM 4745 C C . ALA B 1 143 ? 12.135 85.894 37.531 1.00 9.57 121 ALA B C 1
ATOM 4746 O O . ALA B 1 143 ? 11.571 85.461 38.533 1.00 9.99 121 ALA B O 1
ATOM 4748 N N . PRO B 1 144 ? 13.027 85.176 36.856 1.00 9.09 122 PRO B N 1
ATOM 4749 C CA . PRO B 1 144 ? 13.216 83.757 37.202 1.00 9.30 122 PRO B CA 1
ATOM 4750 C C . PRO B 1 144 ? 13.672 83.544 38.642 1.00 9.20 122 PRO B C 1
ATOM 4751 O O . PRO B 1 144 ? 13.156 82.664 39.355 1.00 8.57 122 PRO B O 1
ATOM 4755 N N . VAL B 1 145 ? 14.645 84.330 39.086 1.00 8.00 123 VAL B N 1
ATOM 4756 C CA . VAL B 1 145 ? 15.122 84.164 40.455 1.00 8.55 123 VAL B CA 1
ATOM 4757 C C . VAL B 1 145 ? 14.016 84.460 41.457 1.00 8.46 123 VAL B C 1
ATOM 4758 O O . VAL B 1 145 ? 13.796 83.715 42.418 1.00 8.83 123 VAL B O 1
ATOM 4762 N N . PHE B 1 146 ? 13.302 85.552 41.220 1.00 7.99 124 PHE B N 1
ATOM 4763 C CA . PHE B 1 146 ? 12.320 86.019 42.185 1.00 8.18 124 PHE B CA 1
ATOM 4764 C C . PHE B 1 146 ? 11.034 85.203 42.187 1.00 8.24 124 PHE B C 1
ATOM 4765 O O . PHE B 1 146 ? 10.392 85.076 43.231 1.00 8.57 124 PHE B O 1
ATOM 4773 N N . VAL B 1 147 ? 10.670 84.618 41.057 1.00 8.13 125 VAL B N 1
ATOM 4774 C CA . VAL B 1 147 ? 9.546 83.663 41.037 1.00 8.66 125 VAL B CA 1
ATOM 4775 C C . VAL B 1 147 ? 9.835 82.468 41.961 1.00 8.21 125 VAL B C 1
ATOM 4776 O O . VAL B 1 147 ? 8.984 82.045 42.755 1.00 9.09 125 VAL B O 1
ATOM 4780 N N . LEU B 1 148 ? 11.044 81.936 41.891 1.00 7.91 126 LEU B N 1
ATOM 4781 C CA . LEU B 1 148 ? 11.415 80.822 42.748 1.00 8.35 126 LEU B CA 1
ATOM 4782 C C . LEU B 1 148 ? 11.566 81.262 44.205 1.00 8.51 126 LEU B C 1
ATOM 4783 O O . LEU B 1 148 ? 11.143 80.565 45.129 1.00 9.08 126 LEU B O 1
ATOM 4788 N N . MET B 1 149 ? 12.192 82.415 44.403 1.00 8.14 127 MET B N 1
ATOM 4789 C CA . MET B 1 149 ? 12.433 82.932 45.736 1.00 8.14 127 MET B CA 1
ATOM 4790 C C . MET B 1 149 ? 11.146 83.251 46.485 1.00 8.73 127 MET B C 1
ATOM 4791 O O . MET B 1 149 ? 11.016 82.944 47.667 1.00 8.72 127 MET B O 1
ATOM 4796 N N . GLU B 1 150 ? 10.192 83.873 45.798 1.00 8.76 128 GLU B N 1
ATOM 4797 C CA . GLU B 1 150 ? 8.919 84.219 46.450 1.00 9.27 128 GLU B CA 1
ATOM 4798 C C . GLU B 1 150 ? 8.196 82.965 46.906 1.00 8.63 128 GLU B C 1
ATOM 4799 O O . GLU B 1 150 ? 7.611 82.947 47.984 1.00 8.21 128 GLU B O 1
ATOM 4805 N N . GLU B 1 151 ? 8.212 81.920 46.085 1.00 9.15 129 GLU B N 1
ATOM 4806 C CA A GLU B 1 151 ? 7.592 80.646 46.439 0.50 9.41 129 GLU B CA 1
ATOM 4807 C CA B GLU B 1 151 ? 7.544 80.694 46.480 0.50 9.41 129 GLU B CA 1
ATOM 4808 C C . GLU B 1 151 ? 8.165 80.130 47.754 1.00 8.96 129 GLU B C 1
ATOM 4809 O O . GLU B 1 151 ? 7.424 79.690 48.650 1.00 9.04 129 GLU B O 1
ATOM 4820 N N . GLU B 1 152 ? 9.496 80.152 47.854 1.00 9.12 130 GLU B N 1
ATOM 4821 C CA . GLU B 1 152 ? 10.176 79.662 49.072 1.00 9.05 130 GLU B CA 1
ATOM 4822 C C . GLU B 1 152 ? 9.820 80.522 50.285 1.00 8.64 130 GLU B C 1
ATOM 4823 O O . GLU B 1 152 ? 9.513 80.000 51.366 1.00 9.30 130 GLU B O 1
ATOM 4829 N N . VAL B 1 153 ? 9.825 81.838 50.108 1.00 7.75 131 VAL B N 1
ATOM 4830 C CA . VAL B 1 153 ? 9.501 82.719 51.215 1.00 7.61 131 VAL B CA 1
ATOM 4831 C C . VAL B 1 153 ? 8.081 82.459 51.711 1.00 7.56 131 VAL B C 1
ATOM 4832 O O . VAL B 1 153 ? 7.843 82.337 52.917 1.00 8.20 131 VAL B O 1
ATOM 4836 N N . LEU B 1 154 ? 7.123 82.329 50.789 1.00 6.71 132 LEU B N 1
ATOM 4837 C CA . LEU B 1 154 ? 5.742 82.087 51.183 1.00 7.06 132 LEU B CA 1
ATOM 4838 C C . LEU B 1 154 ? 5.581 80.712 51.837 1.00 7.47 132 LEU B C 1
ATOM 4839 O O . LEU B 1 154 ? 4.823 80.556 52.790 1.00 7.53 132 LEU B O 1
ATOM 4844 N N . ARG B 1 155 ? 6.307 79.718 51.343 1.00 8.10 133 ARG B N 1
ATOM 4845 C CA . ARG B 1 155 ? 6.282 78.381 51.953 1.00 8.05 133 ARG B CA 1
ATOM 4846 C C . ARG B 1 155 ? 6.793 78.442 53.407 1.00 7.39 133 ARG B C 1
ATOM 4847 O O . ARG B 1 155 ? 6.195 77.849 54.320 1.00 8.40 133 ARG B O 1
ATOM 4855 N N . LYS B 1 156 ? 7.871 79.181 53.613 1.00 8.33 134 LYS B N 1
ATOM 4856 C CA . LYS B 1 156 ? 8.453 79.338 54.955 1.00 8.76 134 LYS B CA 1
ATOM 4857 C C . LYS B 1 156 ? 7.473 80.050 55.891 1.00 8.01 134 LYS B C 1
ATOM 4858 O O . LYS B 1 156 ? 7.261 79.615 57.029 1.00 8.00 134 LYS B O 1
ATOM 4864 N N . LEU B 1 157 ? 6.870 81.148 55.432 1.00 7.11 135 LEU B N 1
ATOM 4865 C CA . LEU B 1 157 ? 5.884 81.827 56.256 1.00 7.42 135 LEU B CA 1
ATOM 4866 C C . LEU B 1 157 ? 4.716 80.907 56.603 1.00 7.68 135 LEU B C 1
ATOM 4867 O O . LEU B 1 157 ? 4.260 80.893 57.734 1.00 7.04 135 LEU B O 1
ATOM 4872 N N . ARG B 1 158 ? 4.234 80.134 55.631 1.00 6.74 136 ARG B N 1
ATOM 4873 C CA . ARG B 1 158 ? 3.174 79.176 55.890 1.00 7.63 136 ARG B CA 1
ATOM 4874 C C . ARG B 1 158 ? 3.618 78.157 56.958 1.00 7.63 136 ARG B C 1
ATOM 4875 O O . ARG B 1 158 ? 2.824 77.820 57.829 1.00 8.43 136 ARG B O 1
ATOM 4883 N N . ALA B 1 159 ? 4.863 77.671 56.875 1.00 8.01 137 ALA B N 1
ATOM 4884 C CA . ALA B 1 159 ? 5.363 76.697 57.857 1.00 8.53 137 ALA B CA 1
ATOM 4885 C C . ALA B 1 159 ? 5.293 77.258 59.267 1.00 8.96 137 ALA B C 1
ATOM 4886 O O . ALA B 1 159 ? 4.928 76.554 60.217 1.00 10.47 137 ALA B O 1
ATOM 4888 N N . LEU B 1 160 ? 5.616 78.537 59.401 1.00 8.13 138 LEU B N 1
ATOM 4889 C CA . LEU B 1 160 ? 5.595 79.176 60.710 1.00 8.41 138 LEU B CA 1
ATOM 4890 C C . LEU B 1 160 ? 4.177 79.364 61.239 1.00 8.88 138 LEU B C 1
ATOM 4891 O O . LEU B 1 160 ? 3.953 79.330 62.450 1.00 10.44 138 LEU B O 1
ATOM 4896 N N . VAL B 1 161 ? 3.205 79.549 60.345 1.00 8.23 139 VAL B N 1
ATOM 4897 C CA . VAL B 1 161 ? 1.802 79.559 60.740 1.00 8.95 139 VAL B CA 1
ATOM 4898 C C . VAL B 1 161 ? 1.349 78.186 61.244 1.00 9.65 139 VAL B C 1
ATOM 4899 O O . VAL B 1 161 ? 0.452 78.081 62.097 1.00 11.68 139 VAL B O 1
ATOM 4903 N N . GLY B 1 162 ? 1.951 77.143 60.693 1.00 10.22 140 GLY B N 1
ATOM 4904 C CA . GLY B 1 162 ? 1.597 75.767 61.020 1.00 10.49 140 GLY B CA 1
ATOM 4905 C C . GLY B 1 162 ? 1.105 74.957 59.841 1.00 11.16 140 GLY B C 1
ATOM 4906 O O . GLY B 1 162 ? 0.543 73.872 60.028 1.00 12.52 140 GLY B O 1
ATOM 4907 N N . TRP B 1 163 ? 1.364 75.441 58.626 1.00 9.78 141 TRP B N 1
ATOM 4908 C CA . TRP B 1 163 ? 0.890 74.806 57.410 1.00 10.53 141 TRP B CA 1
ATOM 4909 C C . TRP B 1 163 ? 2.026 74.294 56.577 1.00 10.50 141 TRP B C 1
ATOM 4910 O O . TRP B 1 163 ? 2.976 75.025 56.317 1.00 11.86 141 TRP B O 1
ATOM 4921 N N . SER B 1 164 ? 1.921 73.032 56.145 1.00 11.04 142 SER B N 1
ATOM 4922 C CA A SER B 1 164 ? 2.923 72.471 55.252 0.50 11.08 142 SER B CA 1
ATOM 4923 C CA B SER B 1 164 ? 2.905 72.433 55.250 0.50 11.14 142 SER B CA 1
ATOM 4924 C C . SER B 1 164 ? 2.382 72.385 53.821 1.00 11.70 142 SER B C 1
ATOM 4925 O O . SER B 1 164 ? 3.033 71.829 52.948 1.00 13.58 142 SER B O 1
ATOM 4930 N N . SER B 1 165 ? 1.193 72.926 53.599 1.00 10.45 143 SER B N 1
ATOM 4931 C CA . SER B 1 165 ? 0.622 73.050 52.257 1.00 10.46 143 SER B CA 1
ATOM 4932 C C . SER B 1 165 ? -0.162 74.347 52.207 1.00 11.11 143 SER B C 1
ATOM 4933 O O . SER B 1 165 ? -0.588 74.836 53.244 1.00 12.24 143 SER B O 1
ATOM 4936 N N . GLY B 1 166 ? -0.373 74.877 51.008 1.00 8.83 144 GLY B N 1
ATOM 4937 C CA . GLY B 1 166 ? -1.148 76.093 50.860 1.00 8.29 144 GLY B CA 1
ATOM 4938 C C . GLY B 1 166 ? -0.701 76.980 49.729 1.00 7.28 144 GLY B C 1
ATOM 4939 O O . GLY B 1 166 ? -0.016 76.539 48.795 1.00 9.59 144 GLY B O 1
ATOM 4940 N N . ASP B 1 167 ? -1.061 78.258 49.840 1.00 7.66 145 ASP B N 1
ATOM 4941 C CA . ASP B 1 167 ? -0.824 79.226 48.791 1.00 7.38 145 ASP B CA 1
ATOM 4942 C C . ASP B 1 167 ? -0.631 80.591 49.435 1.00 6.97 145 ASP B C 1
ATOM 4943 O O . ASP B 1 167 ? -0.647 80.740 50.664 1.00 7.33 145 ASP B O 1
ATOM 4948 N N . GLY B 1 168 ? -0.430 81.603 48.609 1.00 8.26 146 GLY B N 1
ATOM 4949 C CA . GLY B 1 168 ? -0.242 82.932 49.135 1.00 8.49 146 GLY B CA 1
ATOM 4950 C C . GLY B 1 168 ? 0.331 83.850 48.101 1.00 8.54 146 GLY B C 1
ATOM 4951 O O . GLY B 1 168 ? 0.706 83.422 46.991 1.00 9.48 146 GLY B O 1
ATOM 4952 N N A ILE B 1 169 ? 0.348 85.132 48.461 0.50 9.31 147 ILE B N 1
ATOM 4953 N N B ILE B 1 169 ? 0.489 85.100 48.497 0.50 8.05 147 ILE B N 1
ATOM 4954 C CA A ILE B 1 169 ? 0.835 86.219 47.602 0.50 9.10 147 ILE B CA 1
ATOM 4955 C CA B ILE B 1 169 ? 0.940 86.126 47.576 0.50 8.40 147 ILE B CA 1
ATOM 4956 C C A ILE B 1 169 ? 1.504 87.283 48.464 0.50 8.46 147 ILE B C 1
ATOM 4957 C C B ILE B 1 169 ? 1.382 87.347 48.390 0.50 7.93 147 ILE B C 1
ATOM 4958 O O A ILE B 1 169 ? 1.316 87.322 49.683 0.50 7.21 147 ILE B O 1
ATOM 4959 O O B ILE B 1 169 ? 0.953 87.524 49.532 0.50 7.54 147 ILE B O 1
ATOM 4968 N N . PHE B 1 170 ? 2.275 88.157 47.826 1.00 8.32 148 PHE B N 1
ATOM 4969 C CA . PHE B 1 170 ? 2.634 89.448 48.426 1.00 8.34 148 PHE B CA 1
ATOM 4970 C C . PHE B 1 170 ? 1.706 90.506 47.854 1.00 9.26 148 PHE B C 1
ATOM 4971 O O . PHE B 1 170 ? 1.296 90.431 46.700 1.00 9.93 148 PHE B O 1
ATOM 4979 N N . CYS B 1 171 ? 1.318 91.435 48.725 1.00 8.19 149 CYS B N 1
ATOM 4980 C CA . CYS B 1 171 ? 0.396 92.531 48.422 1.00 9.15 149 CYS B CA 1
ATOM 4981 C C . CYS B 1 171 ? 1.062 93.849 48.764 1.00 8.36 149 CYS B C 1
ATOM 4982 O O . CYS B 1 171 ? 1.959 93.892 49.596 1.00 8.37 149 CYS B O 1
ATOM 4985 N N . PRO B 1 172 ? 0.603 94.957 48.157 1.00 7.89 150 PRO B N 1
ATOM 4986 C CA . PRO B 1 172 ? 1.160 96.279 48.465 1.00 8.78 150 PRO B CA 1
ATOM 4987 C C . PRO B 1 172 ? 0.546 96.865 49.741 1.00 9.40 150 PRO B C 1
ATOM 4988 O O . PRO B 1 172 ? -0.224 97.835 49.712 1.00 11.30 150 PRO B O 1
ATOM 4992 N N . GLY B 1 173 ? 0.876 96.230 50.857 1.00 8.69 151 GLY B N 1
ATOM 4993 C CA . GLY B 1 173 ? 0.389 96.612 52.178 1.00 9.06 151 GLY B CA 1
ATOM 4994 C C . GLY B 1 173 ? -0.568 95.598 52.764 1.00 8.69 151 GLY B C 1
ATOM 4995 O O . GLY B 1 173 ? -1.306 94.919 52.038 1.00 8.29 151 GLY B O 1
ATOM 4996 N N . GLY B 1 174 ? -0.591 95.512 54.088 1.00 8.48 152 GLY B N 1
ATOM 4997 C CA . GLY B 1 174 ? -1.524 94.647 54.785 1.00 8.11 152 GLY B CA 1
ATOM 4998 C C . GLY B 1 174 ? -2.979 95.016 54.638 1.00 8.64 152 GLY B C 1
ATOM 4999 O O . GLY B 1 174 ? -3.851 94.157 54.700 1.00 8.38 152 GLY B O 1
ATOM 5000 N N . SER B 1 175 ? -3.252 96.304 54.452 1.00 8.41 153 SER B N 1
ATOM 5001 C CA . SER B 1 175 ? -4.612 96.750 54.184 1.00 9.31 153 SER B CA 1
ATOM 5002 C C . SER B 1 175 ? -5.149 96.044 52.936 1.00 8.55 153 SER B C 1
ATOM 5003 O O . SER B 1 175 ? -6.277 95.541 52.920 1.00 9.65 153 SER B O 1
ATOM 5006 N N . ILE B 1 176 ? -4.337 95.995 51.887 1.00 8.82 154 ILE B N 1
ATOM 5007 C CA . ILE B 1 176 ? -4.750 95.300 50.679 1.00 8.39 154 ILE B CA 1
ATOM 5008 C C . ILE B 1 176 ? -4.766 93.770 50.870 1.00 8.02 154 ILE B C 1
ATOM 5009 O O . ILE B 1 176 ? -5.650 93.090 50.353 1.00 7.97 154 ILE B O 1
ATOM 5014 N N . SER B 1 177 ? -3.835 93.223 51.646 1.00 6.72 155 SER B N 1
ATOM 5015 C CA . SER B 1 177 ? -3.928 91.812 52.044 1.00 7.48 155 SER B CA 1
ATOM 5016 C C . SER B 1 177 ? -5.299 91.482 52.648 1.00 6.90 155 SER B C 1
ATOM 5017 O O . SER B 1 177 ? -5.910 90.467 52.313 1.00 7.76 155 SER B O 1
ATOM 5020 N N . ASN B 1 178 ? -5.768 92.332 53.560 1.00 7.99 156 ASN B N 1
ATOM 5021 C CA . ASN B 1 178 ? -7.039 92.125 54.210 1.00 8.62 156 ASN B CA 1
ATOM 5022 C C . ASN B 1 178 ? -8.170 92.150 53.186 1.00 8.91 156 ASN B C 1
ATOM 5023 O O . ASN B 1 178 ? -9.100 91.337 53.243 1.00 9.04 156 ASN B O 1
ATOM 5028 N N . MET B 1 179 ? -8.084 93.078 52.245 1.00 8.40 157 MET B N 1
ATOM 5029 C CA . MET B 1 179 ? -9.102 93.180 51.188 1.00 9.32 157 MET B CA 1
ATOM 5030 C C . MET B 1 179 ? -9.114 91.941 50.315 1.00 8.86 157 MET B C 1
ATOM 5031 O O . MET B 1 179 ? -10.176 91.460 49.930 1.00 8.27 157 MET B O 1
ATOM 5036 N N A TYR B 1 180 ? -7.933 91.441 49.950 0.50 7.76 158 TYR B N 1
ATOM 5037 N N B TYR B 1 180 ? -7.938 91.442 49.963 0.50 8.58 158 TYR B N 1
ATOM 5038 C CA A TYR B 1 180 ? -7.835 90.182 49.207 0.50 8.05 158 TYR B CA 1
ATOM 5039 C CA B TYR B 1 180 ? -7.864 90.210 49.204 0.50 9.20 158 TYR B CA 1
ATOM 5040 C C A TYR B 1 180 ? -8.583 89.066 49.943 0.50 7.90 158 TYR B C 1
ATOM 5041 C C B TYR B 1 180 ? -8.575 89.064 49.940 0.50 8.70 158 TYR B C 1
ATOM 5042 O O A TYR B 1 180 ? -9.351 88.323 49.337 0.50 7.93 158 TYR B O 1
ATOM 5043 O O B TYR B 1 180 ? -9.315 88.298 49.326 0.50 8.61 158 TYR B O 1
ATOM 5060 N N . ALA B 1 181 ? -8.347 88.948 51.247 1.00 8.02 159 ALA B N 1
ATOM 5061 C CA . ALA B 1 181 ? -8.978 87.902 52.054 1.00 7.92 159 ALA B CA 1
ATOM 5062 C C . ALA B 1 181 ? -10.502 87.985 51.983 1.00 7.98 159 ALA B C 1
ATOM 5063 O O . ALA B 1 181 ? -11.164 86.975 51.797 1.00 8.32 159 ALA B O 1
ATOM 5065 N N . VAL B 1 182 ? -11.041 89.198 52.108 1.00 7.97 160 VAL B N 1
ATOM 5066 C CA . VAL B 1 182 ? -12.485 89.413 52.021 1.00 8.34 160 VAL B CA 1
ATOM 5067 C C . VAL B 1 182 ? -12.998 89.058 50.629 1.00 7.89 160 VAL B C 1
ATOM 5068 O O . VAL B 1 182 ? -13.991 88.353 50.480 1.00 8.06 160 VAL B O 1
ATOM 5072 N N . ASN B 1 183 ? -12.279 89.492 49.596 1.00 7.23 161 ASN B N 1
ATOM 5073 C CA . ASN B 1 183 ? -12.667 89.158 48.225 1.00 6.74 161 ASN B CA 1
ATOM 5074 C C . ASN B 1 183 ? -12.680 87.643 47.985 1.00 6.01 161 ASN B C 1
ATOM 5075 O O . ASN B 1 183 ? -13.554 87.120 47.334 1.00 7.98 161 ASN B O 1
ATOM 5080 N N . LEU B 1 184 ? -11.685 86.949 48.521 1.00 7.59 162 LEU B N 1
ATOM 5081 C CA . LEU B 1 184 ? -11.565 85.501 48.347 1.00 7.58 162 LEU B CA 1
ATOM 5082 C C . LEU B 1 184 ? -12.677 84.759 49.067 1.00 7.60 162 LEU B C 1
ATOM 5083 O O . LEU B 1 184 ? -13.222 83.792 48.540 1.00 9.29 162 LEU B O 1
ATOM 5088 N N . ALA B 1 185 ? -13.009 85.210 50.270 1.00 8.21 163 ALA B N 1
ATOM 5089 C CA . ALA B 1 185 ? -14.094 84.587 51.050 1.00 7.68 163 ALA B CA 1
ATOM 5090 C C . ALA B 1 185 ? -15.426 84.806 50.347 1.00 8.43 163 ALA B C 1
ATOM 5091 O O . ALA B 1 185 ? -16.282 83.906 50.296 1.00 9.68 163 ALA B O 1
ATOM 5093 N N . ARG B 1 186 ? -15.613 86.007 49.813 1.00 8.14 164 ARG B N 1
ATOM 5094 C CA . ARG B 1 186 ? -16.826 86.311 49.058 1.00 8.49 164 ARG B CA 1
ATOM 5095 C C . ARG B 1 186 ? -16.922 85.425 47.829 1.00 9.50 164 ARG B C 1
ATOM 5096 O O . ARG B 1 186 ? -17.994 84.896 47.523 1.00 9.85 164 ARG B O 1
ATOM 5104 N N . TYR B 1 187 ? -15.811 85.260 47.123 1.00 8.66 165 TYR B N 1
ATOM 5105 C CA . TYR B 1 187 ? -15.792 84.460 45.906 1.00 9.52 165 TYR B CA 1
ATOM 5106 C C . TYR B 1 187 ? -16.072 82.987 46.192 1.00 10.91 165 TYR B C 1
ATOM 5107 O O . TYR B 1 187 ? -16.801 82.335 45.446 1.00 11.87 165 TYR B O 1
ATOM 5116 N N . GLN B 1 188 ? -15.498 82.467 47.266 1.00 10.81 166 GLN B N 1
ATOM 5117 C CA . GLN B 1 188 ? -15.713 81.064 47.604 1.00 12.45 166 GLN B CA 1
ATOM 5118 C C . GLN B 1 188 ? -17.194 80.837 47.837 1.00 12.80 166 GLN B C 1
ATOM 5119 O O . GLN B 1 188 ? -17.765 79.831 47.364 1.00 15.60 166 GLN B O 1
ATOM 5125 N N . ARG B 1 189 ? -17.833 81.754 48.552 1.00 13.06 167 ARG B N 1
ATOM 5126 C CA . ARG B 1 189 ? -19.246 81.592 48.896 1.00 14.18 167 ARG B CA 1
ATOM 5127 C C . ARG B 1 189 ? -20.165 81.839 47.710 1.00 14.97 167 ARG B C 1
ATOM 5128 O O . ARG B 1 189 ? -21.158 81.111 47.519 1.00 15.16 167 ARG B O 1
ATOM 5136 N N . TYR B 1 190 ? -19.810 82.839 46.902 1.00 14.43 168 TYR B N 1
ATOM 5137 C CA . TYR B 1 190 ? -20.632 83.295 45.784 1.00 14.34 168 TYR B CA 1
ATOM 5138 C C . TYR B 1 190 ? -19.773 83.532 44.539 1.00 13.01 168 TYR B C 1
ATOM 5139 O O . TYR B 1 190 ? -19.536 84.672 44.157 1.00 13.62 168 TYR B O 1
ATOM 5148 N N . PRO B 1 191 ? -19.289 82.458 43.903 1.00 13.60 169 PRO B N 1
ATOM 5149 C CA . PRO B 1 191 ? -18.355 82.649 42.791 1.00 13.66 169 PRO B CA 1
ATOM 5150 C C . PRO B 1 191 ? -18.936 83.452 41.631 1.00 13.20 169 PRO B C 1
ATOM 5151 O O . PRO B 1 191 ? -18.195 84.131 40.903 1.00 13.44 169 PRO B O 1
ATOM 5155 N N . ASP B 1 192 ? -20.245 83.390 41.451 1.00 13.30 170 ASP B N 1
ATOM 5156 C CA . ASP B 1 192 ? -20.867 84.165 40.377 1.00 14.21 170 ASP B CA 1
ATOM 5157 C C . ASP B 1 192 ? -20.794 85.678 40.571 1.00 13.70 17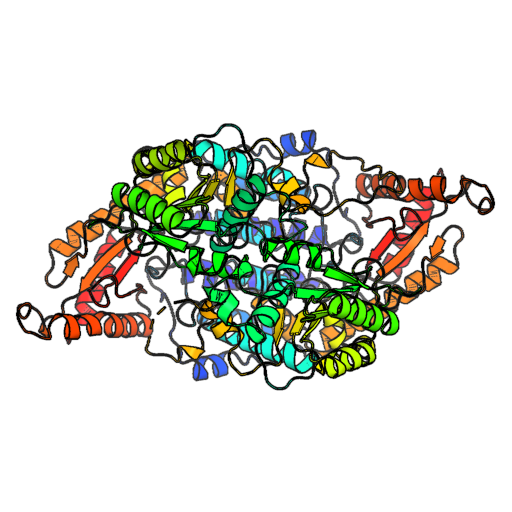0 ASP B C 1
ATOM 5158 O O . ASP B 1 192 ? -20.993 86.419 39.603 1.00 13.85 170 ASP B O 1
ATOM 5163 N N . CYS B 1 193 ? -20.485 86.147 41.784 1.00 12.79 171 CYS B N 1
ATOM 5164 C CA A CYS B 1 193 ? -20.395 87.585 41.977 0.50 13.12 171 CYS B CA 1
ATOM 5165 C CA B CYS B 1 193 ? -20.296 87.572 42.083 0.50 12.25 171 CYS B CA 1
ATOM 5166 C C . CYS B 1 193 ? -19.220 88.179 41.189 1.00 11.50 171 CYS B C 1
ATOM 5167 O O . CYS B 1 193 ? -19.257 89.348 40.853 1.00 11.15 171 CYS B O 1
ATOM 5172 N N . LYS B 1 194 ? -18.223 87.376 40.840 1.00 11.44 172 LYS B N 1
ATOM 5173 C CA . LYS B 1 194 ? -17.129 87.886 40.004 1.00 10.76 172 LYS B CA 1
ATOM 5174 C C . LYS B 1 194 ? -17.665 88.455 38.676 1.00 10.46 172 LYS B C 1
ATOM 5175 O O . LYS B 1 194 ? -17.184 89.490 38.212 1.00 9.47 172 LYS B O 1
ATOM 5181 N N . GLN B 1 195 ? -18.661 87.785 38.094 1.00 11.51 173 GLN B N 1
ATOM 5182 C CA . GLN B 1 195 ? -19.313 88.246 36.863 1.00 12.64 173 GLN B CA 1
ATOM 5183 C C . GLN B 1 195 ? -20.496 89.151 37.134 1.00 12.30 173 GLN B C 1
ATOM 5184 O O . GLN B 1 195 ? -20.622 90.191 36.505 1.00 12.51 173 GLN B O 1
ATOM 5190 N N . ARG B 1 196 ? -21.373 88.753 38.055 1.00 13.06 174 ARG B N 1
ATOM 5191 C CA . ARG B 1 196 ? -22.666 89.424 38.226 1.00 15.52 174 ARG B CA 1
ATOM 5192 C C . ARG B 1 196 ? -22.704 90.527 39.261 1.00 14.75 174 ARG B C 1
ATOM 5193 O O . ARG B 1 196 ? -23.660 91.303 39.293 1.00 15.81 174 ARG B O 1
ATOM 5201 N N . GLY B 1 197 ? -21.697 90.592 40.132 1.00 14.88 175 GLY B N 1
ATOM 5202 C CA . GLY B 1 197 ? -21.655 91.596 41.180 1.00 14.74 175 GLY B CA 1
ATOM 5203 C C . GLY B 1 197 ? -22.493 91.180 42.367 1.00 15.60 175 GLY B C 1
ATOM 5204 O O . GLY B 1 197 ? -23.221 90.183 42.312 1.00 16.55 175 GLY B O 1
ATOM 5205 N N . LEU B 1 198 ? -22.392 91.927 43.455 1.00 15.14 176 LEU B N 1
ATOM 5206 C CA . LEU B 1 198 ? -23.074 91.476 44.665 1.00 16.48 176 LEU B CA 1
ATOM 5207 C C . LEU B 1 198 ? -24.447 92.115 44.864 1.00 16.24 176 LEU B C 1
ATOM 5208 O O . LEU B 1 198 ? -25.121 91.808 45.843 1.00 15.29 176 LEU B O 1
ATOM 5213 N N . ARG B 1 199 ? -24.881 92.982 43.944 1.00 15.60 177 ARG B N 1
ATOM 5214 C CA . ARG B 1 199 ? -26.100 93.768 44.169 1.00 17.14 177 ARG B CA 1
ATOM 5215 C C . ARG B 1 199 ? -27.362 92.941 44.408 1.00 17.91 177 ARG B C 1
ATOM 5216 O O . ARG B 1 199 ? -28.212 93.345 45.206 1.00 19.72 177 ARG B O 1
ATOM 5224 N N . THR B 1 200 ? -27.490 91.804 43.737 1.00 18.38 178 THR B N 1
ATOM 5225 C CA . THR B 1 200 ? -28.676 90.961 43.907 1.00 19.84 178 THR B CA 1
ATOM 5226 C C . THR B 1 200 ? -28.453 89.802 44.884 1.00 20.58 178 THR B C 1
ATOM 5227 O O . THR B 1 200 ? -29.383 89.014 45.114 1.00 21.39 178 THR B O 1
ATOM 5231 N N . LEU B 1 201 ? -27.238 89.682 45.433 1.00 19.30 179 LEU B N 1
ATOM 5232 C CA . LEU B 1 201 ? -26.932 88.649 46.434 1.00 19.36 179 LEU B CA 1
ATOM 5233 C C . LEU B 1 201 ? -27.493 89.104 47.770 1.00 17.68 179 LEU B C 1
ATOM 5234 O O . LEU B 1 201 ? -27.825 90.266 47.932 1.00 16.33 179 LEU B O 1
ATOM 5239 N N . PRO B 1 202 ? -27.590 88.193 48.754 1.00 17.92 180 PRO B N 1
ATOM 5240 C CA . PRO B 1 202 ? -28.104 88.672 50.025 1.00 17.94 180 PRO B CA 1
ATOM 5241 C C . PRO B 1 202 ? -27.150 89.672 50.683 1.00 18.09 180 PRO B C 1
ATOM 5242 O O . PRO B 1 202 ? -26.014 89.826 50.228 1.00 18.31 180 PRO B O 1
ATOM 5246 N N . PRO B 1 203 ? -27.593 90.321 51.762 1.00 17.91 181 PRO B N 1
ATOM 5247 C CA . PRO B 1 203 ? -26.662 91.181 52.481 1.00 16.98 181 PRO B CA 1
ATOM 5248 C C . PRO B 1 203 ? -25.592 90.306 53.102 1.00 16.64 181 PRO B C 1
ATOM 5249 O O . PRO B 1 203 ? -25.906 89.251 53.648 1.00 16.28 181 PRO B O 1
ATOM 5253 N N . LEU B 1 204 ? -24.336 90.721 52.988 1.00 15.90 182 LEU B N 1
ATOM 5254 C CA . LEU B 1 204 ? -23.236 89.964 53.567 1.00 14.73 182 LEU B CA 1
ATOM 5255 C C . LEU B 1 204 ? -22.775 90.646 54.839 1.00 14.32 182 LEU B C 1
ATOM 5256 O O . LEU B 1 204 ? -22.757 91.868 54.893 1.00 15.58 182 LEU B O 1
ATOM 5261 N N . ALA B 1 205 ? -22.415 89.856 55.854 1.00 12.48 183 ALA B N 1
ATOM 5262 C CA . ALA B 1 205 ? -21.908 90.384 57.120 1.00 12.31 183 ALA B CA 1
ATOM 5263 C C . ALA B 1 205 ? -20.517 89.847 57.444 1.00 11.34 183 ALA B C 1
ATOM 5264 O O . ALA B 1 205 ? -20.270 88.654 57.344 1.00 10.36 183 ALA B O 1
ATOM 5266 N N . LEU B 1 206 ? -19.615 90.754 57.808 1.00 11.26 184 LEU B N 1
ATOM 5267 C CA . LEU B 1 206 ? -18.311 90.351 58.359 1.00 10.91 184 LEU B CA 1
ATOM 5268 C C . LEU B 1 206 ? -18.105 90.982 59.734 1.00 10.28 184 LEU B C 1
ATOM 5269 O O . LEU B 1 206 ? -18.810 91.899 60.104 1.00 10.91 184 LEU B O 1
ATOM 5274 N N . PHE B 1 207 ? -17.163 90.428 60.496 1.00 11.07 185 PHE B N 1
ATOM 5275 C CA . PHE B 1 207 ? -17.054 90.720 61.925 1.00 11.00 185 PHE B CA 1
ATOM 5276 C C . PHE B 1 207 ? -15.611 90.975 62.284 1.00 11.91 185 PHE B C 1
ATOM 5277 O O . PHE B 1 207 ? -14.731 90.245 61.845 1.00 10.99 185 PHE B O 1
ATOM 5285 N N . THR B 1 208 ? -15.379 92.005 63.090 1.00 11.81 186 THR B N 1
ATOM 5286 C CA . THR B 1 208 ? -14.039 92.332 63.541 1.00 11.53 186 THR B CA 1
ATOM 5287 C C . THR B 1 208 ? -14.093 93.038 64.890 1.00 11.47 186 THR B C 1
ATOM 5288 O O . THR B 1 208 ? -15.142 93.529 65.302 1.00 11.13 186 THR B O 1
ATOM 5292 N N . SER B 1 209 ? -12.955 93.070 65.570 1.00 11.40 187 SER B N 1
ATOM 5293 C CA . SER B 1 209 ? -12.870 93.662 66.899 1.00 12.53 187 SER B CA 1
ATOM 5294 C C . SER B 1 209 ? -12.988 95.174 66.852 1.00 12.36 187 SER B C 1
ATOM 5295 O O . SER B 1 209 ? -12.556 95.811 65.907 1.00 11.13 187 SER B O 1
ATOM 5298 N N . LYS B 1 210 ? -13.511 95.752 67.923 1.00 12.92 188 LYS B N 1
ATOM 5299 C CA . LYS B 1 210 ? -13.420 97.197 68.148 1.00 13.36 188 LYS B CA 1
ATOM 5300 C C . LYS B 1 210 ? -11.982 97.722 68.107 1.00 13.69 188 LYS B C 1
ATOM 5301 O O . LYS B 1 210 ? -11.751 98.889 67.790 1.00 14.44 188 LYS B O 1
ATOM 5307 N N . GLU B 1 211 ? -11.011 96.863 68.409 1.00 13.58 189 GLU B N 1
ATOM 5308 C CA . GLU B 1 211 ? -9.599 97.254 68.418 1.00 14.32 189 GLU B CA 1
ATOM 5309 C C . GLU B 1 211 ? -8.918 97.148 67.056 1.00 14.51 189 GLU B C 1
ATOM 5310 O O . GLU B 1 211 ? -7.729 97.451 66.938 1.00 17.60 189 GLU B O 1
ATOM 5316 N N A CYS B 1 212 ? -9.645 96.777 66.020 0.50 12.56 190 CYS B N 1
ATOM 5317 N N B CYS B 1 212 ? -9.675 96.702 66.045 0.50 15.58 190 CYS B N 1
ATOM 5318 C CA A CYS B 1 212 ? -9.025 96.702 64.711 0.50 12.48 190 CYS B CA 1
ATOM 5319 C CA B CYS B 1 212 ? -9.116 96.283 64.747 0.50 17.17 190 CYS B CA 1
ATOM 5320 C C A CYS B 1 212 ? -10.120 96.693 63.681 0.50 11.21 190 CYS B C 1
ATOM 5321 C C B CYS B 1 212 ? -8.590 97.443 63.936 0.50 17.68 190 CYS B C 1
ATOM 5322 O O A CYS B 1 212 ? -10.559 95.629 63.245 0.50 11.85 190 CYS B O 1
ATOM 5323 O O B CYS B 1 212 ? -8.840 98.603 64.248 0.50 18.34 190 CYS B O 1
ATOM 5328 N N A HIS B 1 213 ? -10.586 97.889 63.321 0.50 11.22 191 HIS B N 1
ATOM 5329 N N B HIS B 1 213 ? -7.864 97.107 62.876 0.50 18.28 191 HIS B N 1
ATOM 5330 C CA A HIS B 1 213 ? -11.704 97.990 62.387 0.50 12.63 191 HIS B CA 1
ATOM 5331 C CA B HIS B 1 213 ? -7.311 98.114 61.994 0.50 18.75 191 HIS B CA 1
ATOM 5332 C C A HIS B 1 213 ? -11.466 98.923 61.195 0.50 13.07 191 HIS B C 1
ATOM 5333 C C B HIS B 1 213 ? -8.420 98.625 61.100 0.50 19.21 191 HIS B C 1
ATOM 5334 O O A HIS B 1 213 ? -12.276 98.936 60.267 0.50 10.99 191 HIS B O 1
ATOM 5335 O O B HIS B 1 213 ? -9.205 97.837 60.551 0.50 19.47 191 HIS B O 1
ATOM 5348 N N A TYR B 1 214 ? -10.356 99.663 61.200 0.50 14.88 192 TYR B N 1
ATOM 5349 N N B TYR B 1 214 ? -8.481 99.949 60.959 0.50 19.77 192 TYR B N 1
ATOM 5350 C CA A TYR B 1 214 ? -10.068 100.643 60.125 0.50 16.89 192 TYR B CA 1
ATOM 5351 C CA B TYR B 1 214 ? -9.569 100.621 60.237 0.50 20.43 192 TYR B CA 1
ATOM 5352 C C A TYR B 1 214 ? -9.785 100.109 58.685 0.50 17.74 192 TYR B C 1
ATOM 5353 C C B TYR B 1 214 ? -9.657 100.190 58.776 0.50 19.66 192 TYR B C 1
ATOM 5354 O O A TYR B 1 214 ? -10.592 100.425 57.803 0.50 17.14 192 TYR B O 1
ATOM 5355 O O B TYR B 1 214 ? -10.544 100.623 58.033 0.50 19.82 192 TYR B O 1
ATOM 5372 N N . SER B 1 215 ? -8.719 99.337 58.380 1.00 18.82 193 SER B N 1
ATOM 5373 C CA . SER B 1 215 ? -8.627 98.807 57.002 1.00 18.53 193 SER B CA 1
ATOM 5374 C C . SER B 1 215 ? -9.765 97.875 56.666 1.00 18.17 193 SER B C 1
ATOM 5375 O O . SER B 1 215 ? -10.109 97.740 55.494 1.00 18.25 193 SER B O 1
ATOM 5378 N N . ILE B 1 216 ? -10.345 97.207 57.662 1.00 16.07 194 ILE B N 1
ATOM 5379 C CA . ILE B 1 216 ? -11.450 96.309 57.377 1.00 15.55 194 ILE B CA 1
ATOM 5380 C C . ILE B 1 216 ? -12.617 97.144 56.846 1.00 14.32 194 ILE B C 1
ATOM 5381 O O . ILE B 1 216 ? -13.233 96.791 55.834 1.00 13.43 194 ILE B O 1
ATOM 5386 N N . GLN B 1 217 ? -12.905 98.256 57.517 1.00 12.17 195 GLN B N 1
ATOM 5387 C CA . GLN B 1 217 ? -13.973 99.153 57.045 1.00 13.40 195 GLN B CA 1
ATOM 5388 C C . GLN B 1 217 ? -13.669 99.796 55.699 1.00 12.34 195 GLN B C 1
ATOM 5389 O O . GLN B 1 217 ? -14.553 99.844 54.818 1.00 12.64 195 GLN B O 1
ATOM 5395 N N . LYS B 1 218 ? -12.446 100.292 55.524 1.00 12.64 196 LYS B N 1
ATOM 5396 C CA . LYS B 1 218 ? -12.041 100.857 54.231 1.00 13.19 196 LYS B CA 1
ATOM 5397 C C . LYS B 1 218 ? -12.183 99.815 53.125 1.00 11.51 196 LYS B C 1
ATOM 5398 O O . LYS B 1 218 ? -12.681 100.103 52.026 1.00 10.31 196 LYS B O 1
ATOM 5404 N N . GLY B 1 219 ? -11.752 98.588 53.411 1.00 10.95 197 GLY B N 1
ATOM 5405 C CA . GLY B 1 219 ? -11.833 97.508 52.443 1.00 11.04 197 GLY B CA 1
ATOM 5406 C C . GLY B 1 219 ? -13.261 97.164 52.092 1.00 10.44 197 GLY B C 1
ATOM 5407 O O . GLY B 1 219 ? -13.601 96.976 50.921 1.00 10.99 197 GLY B O 1
ATOM 5408 N N . ALA B 1 220 ? -14.121 97.098 53.099 1.00 9.85 198 ALA B N 1
ATOM 5409 C CA . ALA B 1 220 ? -15.529 96.784 52.850 1.00 10.29 198 ALA B CA 1
ATOM 5410 C C . ALA B 1 220 ? -16.173 97.827 51.927 1.00 10.64 198 ALA B C 1
ATOM 5411 O O . ALA B 1 220 ? -16.914 97.467 51.013 1.00 10.66 198 ALA B O 1
ATOM 5413 N N . ALA B 1 221 ? -15.894 99.104 52.160 1.00 9.89 199 ALA B N 1
ATOM 5414 C CA . ALA B 1 221 ? -16.404 100.173 51.279 1.00 9.63 199 ALA B CA 1
ATOM 5415 C C . ALA B 1 221 ? -15.875 100.008 49.852 1.00 9.99 199 ALA B C 1
ATOM 5416 O O . ALA B 1 221 ? -16.624 100.112 48.873 1.00 10.24 199 ALA B O 1
ATOM 5418 N N . PHE B 1 222 ? -14.577 99.751 49.728 1.00 9.35 200 PHE B N 1
ATOM 5419 C CA . PHE B 1 222 ? -13.930 99.612 48.423 1.00 9.57 200 PHE B CA 1
ATOM 5420 C C . PHE B 1 222 ? -14.501 98.422 47.641 1.00 9.24 200 PHE B C 1
ATOM 5421 O O . PHE B 1 222 ? -14.733 98.519 46.433 1.00 9.11 200 PHE B O 1
ATOM 5429 N N . LEU B 1 223 ? -14.760 97.321 48.336 1.00 9.04 201 LEU B N 1
ATOM 5430 C CA . LEU B 1 223 ? -15.244 96.080 47.717 1.00 9.30 201 LEU B CA 1
ATOM 5431 C C . LEU B 1 223 ? -16.729 96.120 47.383 1.00 8.81 201 LEU B C 1
ATOM 5432 O O . LEU B 1 223 ? -17.273 95.138 46.885 1.00 9.81 201 LEU B O 1
ATOM 5437 N N . GLY B 1 224 ? -17.393 97.232 47.701 1.00 9.29 202 GLY B N 1
ATOM 5438 C CA . GLY B 1 224 ? -18.811 97.392 47.373 1.00 9.56 202 GLY B CA 1
ATOM 5439 C C . GLY B 1 224 ? -19.787 96.864 48.410 1.00 9.59 202 GLY B C 1
ATOM 5440 O O . GLY B 1 224 ? -20.999 96.860 48.184 1.00 11.15 202 GLY B O 1
ATOM 5441 N N . LEU B 1 225 ? -19.259 96.393 49.537 1.00 10.05 203 LEU B N 1
ATOM 5442 C CA . LEU B 1 225 ? -20.080 95.841 50.615 1.00 10.31 203 LEU B CA 1
ATOM 5443 C C . LEU B 1 225 ? -20.688 96.927 51.495 1.00 11.02 203 LEU B C 1
ATOM 5444 O O . LEU B 1 225 ? -21.748 96.726 52.119 1.00 11.59 203 LEU B O 1
ATOM 5449 N N . GLY B 1 226 ? -20.004 98.059 51.559 1.00 10.61 204 GLY B N 1
ATOM 5450 C CA . GLY B 1 226 ? -20.351 99.162 52.442 1.00 10.76 204 GLY B CA 1
ATOM 5451 C C . GLY B 1 226 ? -19.811 98.940 53.840 1.00 10.84 204 GLY B C 1
ATOM 5452 O O . GLY B 1 226 ? -19.728 97.795 54.303 1.00 11.35 204 GLY B O 1
ATOM 5453 N N . THR B 1 227 ? -19.451 100.015 54.531 1.00 10.57 205 THR B N 1
ATOM 5454 C CA . THR B 1 227 ? -18.922 99.889 55.885 1.00 11.85 205 THR B CA 1
ATOM 5455 C C . THR B 1 227 ? -19.938 99.290 56.866 1.00 12.71 205 THR B C 1
ATOM 5456 O O . THR B 1 227 ? -19.539 98.663 57.854 1.00 13.51 205 THR B O 1
ATOM 5460 N N . ASP B 1 228 ? -21.232 99.452 56.586 1.00 13.35 206 ASP B N 1
ATOM 5461 C CA . ASP B 1 228 ? -22.291 98.885 57.441 1.00 14.36 206 ASP B CA 1
ATOM 5462 C C . ASP B 1 228 ? -22.253 97.358 57.505 1.00 14.53 206 ASP B C 1
ATOM 5463 O O . ASP B 1 228 ? -22.758 96.768 58.470 1.00 15.45 206 ASP B O 1
ATOM 5468 N N . SER B 1 229 ? -21.672 96.712 56.487 1.00 13.26 207 SER B N 1
ATOM 5469 C CA . SER B 1 229 ? -21.519 95.266 56.480 1.00 13.59 207 SER B CA 1
ATOM 5470 C C . SER B 1 229 ? -20.564 94.779 57.565 1.00 12.67 207 SER B C 1
ATOM 5471 O O . SER B 1 229 ? -20.570 93.598 57.896 1.00 13.09 207 SER B O 1
ATOM 5474 N N . VAL B 1 230 ? -19.726 95.674 58.088 1.00 12.28 208 VAL B N 1
ATOM 5475 C CA . VAL B 1 230 ? -18.753 95.321 59.121 1.00 12.54 208 VAL B CA 1
ATOM 5476 C C . VAL B 1 230 ? -19.390 95.478 60.496 1.00 12.48 208 VAL B C 1
ATOM 5477 O O . VAL B 1 230 ? -19.735 96.585 60.899 1.00 14.34 208 VAL B O 1
ATOM 5481 N N . ARG B 1 231 ? -19.543 94.357 61.196 1.00 13.08 209 ARG B N 1
ATOM 5482 C CA . ARG B 1 231 ? -20.130 94.330 62.531 1.00 13.97 209 ARG B CA 1
ATOM 5483 C C . ARG B 1 231 ? -18.961 94.379 63.501 1.00 14.28 209 ARG B C 1
ATOM 5484 O O . ARG B 1 231 ? -18.061 93.538 63.441 1.00 13.17 209 ARG B O 1
ATOM 5492 N N . VAL B 1 232 ? -18.955 95.386 64.365 1.00 13.91 210 VAL B N 1
ATOM 5493 C CA . VAL B 1 232 ? -17.829 95.618 65.259 1.00 14.35 210 VAL B CA 1
ATOM 5494 C C . VAL B 1 232 ? -18.124 94.947 66.597 1.00 15.33 210 VAL B C 1
ATOM 5495 O O . VAL B 1 232 ? -19.136 95.234 67.245 1.00 17.74 210 VAL B O 1
ATOM 5499 N N . VAL B 1 233 ? -17.237 94.035 66.981 1.00 13.23 211 VAL B N 1
ATOM 5500 C CA . VAL B 1 233 ? -17.413 93.172 68.142 1.00 13.49 211 VAL B CA 1
ATOM 5501 C C . VAL B 1 233 ? -16.678 93.736 69.346 1.00 13.46 211 VAL B C 1
ATOM 5502 O O . VAL B 1 233 ? -15.573 94.262 69.236 1.00 12.97 211 VAL B O 1
ATOM 5506 N N . LYS B 1 234 ? -17.301 93.600 70.515 1.00 14.27 212 LYS B N 1
ATOM 5507 C CA . LYS B 1 234 ? -16.742 94.142 71.733 1.00 15.60 212 LYS B CA 1
ATOM 5508 C C . LYS B 1 234 ? -15.399 93.501 72.040 1.00 13.94 212 LYS B C 1
ATOM 5509 O O . LYS B 1 234 ? -15.181 92.314 71.782 1.00 12.35 212 LYS B O 1
ATOM 5515 N N . ALA B 1 235 ? -14.509 94.310 72.593 1.00 13.56 213 ALA B N 1
ATOM 5516 C CA . ALA B 1 235 ? -13.234 93.857 73.093 1.00 14.63 213 ALA B CA 1
ATOM 5517 C C . ALA B 1 235 ? -13.231 94.048 74.609 1.00 15.04 213 ALA B C 1
ATOM 5518 O O . ALA B 1 235 ? -13.851 94.982 75.140 1.00 16.79 213 ALA B O 1
ATOM 5520 N N . ASP B 1 236 ? -12.520 93.166 75.290 1.00 14.45 214 ASP B N 1
ATOM 5521 C CA . ASP B 1 236 ? -12.451 93.205 76.750 1.00 15.76 214 ASP B CA 1
AT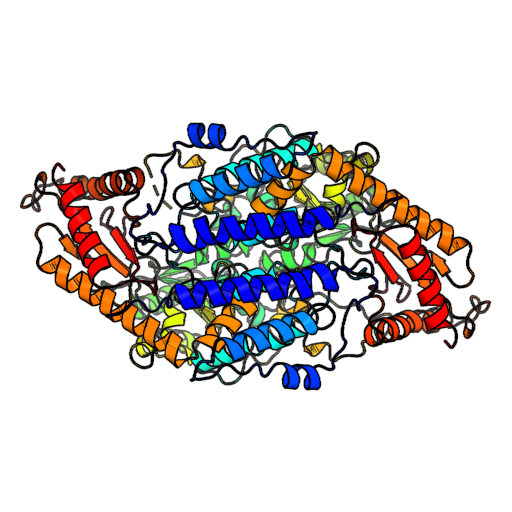OM 5522 C C . ASP B 1 236 ? -11.394 94.190 77.269 1.00 16.01 214 ASP B C 1
ATOM 5523 O O . ASP B 1 236 ? -10.823 94.978 76.507 1.00 16.00 214 ASP B O 1
ATOM 5528 N N . GLU B 1 237 ? -11.179 94.178 78.586 1.00 16.98 215 GLU B N 1
ATOM 5529 C CA . GLU B 1 237 ? -10.243 95.089 79.239 1.00 17.74 215 GLU B CA 1
ATOM 5530 C C . GLU B 1 237 ? -8.779 94.935 78.810 1.00 17.28 215 GLU B C 1
ATOM 5531 O O . GLU B 1 237 ? -7.979 95.851 79.021 1.00 19.28 215 GLU B O 1
ATOM 5537 N N A ARG B 1 238 ? -8.434 93.793 78.222 0.50 16.26 216 ARG B N 1
ATOM 5538 N N B ARG B 1 238 ? -8.444 93.785 78.233 0.50 16.29 216 ARG B N 1
ATOM 5539 C CA A ARG B 1 238 ? -7.091 93.569 77.690 0.50 16.15 216 ARG B CA 1
ATOM 5540 C CA B ARG B 1 238 ? -7.109 93.534 77.696 0.50 16.20 216 ARG B CA 1
ATOM 5541 C C A ARG B 1 238 ? -7.006 93.903 76.200 0.50 15.11 216 ARG B C 1
ATOM 5542 C C B ARG B 1 238 ? -7.058 93.765 76.181 0.50 15.05 216 ARG B C 1
ATOM 5543 O O A ARG B 1 238 ? -5.947 93.757 75.595 0.50 14.64 216 ARG B O 1
ATOM 5544 O O B ARG B 1 238 ? -6.081 93.383 75.540 0.50 14.38 216 ARG B O 1
ATOM 5559 N N . GLY B 1 239 ? -8.107 94.361 75.618 1.00 14.27 217 GLY B N 1
ATOM 5560 C CA . GLY B 1 239 ? -8.159 94.687 74.186 1.00 14.00 217 GLY B CA 1
ATOM 5561 C C . GLY B 1 239 ? -8.420 93.498 73.277 1.00 13.24 217 GLY B C 1
ATOM 5562 O O . GLY B 1 239 ? -8.167 93.578 72.070 1.00 12.66 217 GLY B O 1
ATOM 5563 N N . LYS B 1 240 ? -8.919 92.402 73.848 1.00 12.09 218 LYS B N 1
ATOM 5564 C CA . LYS B 1 240 ? -9.129 91.151 73.114 1.00 12.37 218 LYS B CA 1
ATOM 5565 C C . LYS B 1 240 ? -10.595 90.989 72.730 1.00 12.95 218 LYS B C 1
ATOM 5566 O O . LYS B 1 240 ? -11.485 91.218 73.551 1.00 13.20 218 LYS B O 1
ATOM 5572 N N . MET B 1 241 ? -10.865 90.578 71.490 1.00 13.18 219 MET B N 1
ATOM 5573 C CA . MET B 1 241 ? -12.256 90.323 71.068 1.00 13.22 219 MET B CA 1
ATOM 5574 C C . MET B 1 241 ? -12.918 89.341 72.042 1.00 12.33 219 MET B C 1
ATOM 5575 O O . MET B 1 241 ? -12.311 88.345 72.429 1.00 12.41 219 MET B O 1
ATOM 5580 N N . VAL B 1 242 ? -14.185 89.603 72.366 1.00 12.55 220 VAL B N 1
ATOM 5581 C CA . VAL B 1 242 ? -14.981 88.744 73.238 1.00 13.33 220 VAL B CA 1
ATOM 5582 C C . VAL B 1 242 ? -15.773 87.739 72.401 1.00 12.94 220 VAL B C 1
ATOM 5583 O O . VAL B 1 242 ? -16.699 88.130 71.679 1.00 14.58 220 VAL B O 1
ATOM 5587 N N . PRO B 1 243 ? -15.405 86.452 72.465 1.00 13.66 221 PRO B N 1
ATOM 5588 C CA . PRO B 1 243 ? -16.095 85.474 71.622 1.00 14.52 221 PRO B CA 1
ATOM 5589 C C . PRO B 1 243 ? -17.603 85.402 71.842 1.00 14.97 221 PRO B C 1
ATOM 5590 O O . PRO B 1 243 ? -18.331 85.131 70.900 1.00 14.76 221 PRO B O 1
ATOM 5594 N N . GLU B 1 244 ? -18.069 85.646 73.063 1.00 15.85 222 GLU B N 1
ATOM 5595 C CA . GLU B 1 244 ? -19.503 85.621 73.326 1.00 16.96 222 GLU B CA 1
ATOM 5596 C C . GLU B 1 244 ? -20.197 86.733 72.554 1.00 16.24 222 GLU B C 1
ATOM 5597 O O . GLU B 1 244 ? -21.328 86.563 72.066 1.00 16.96 222 GLU B O 1
ATOM 5603 N N . ASP B 1 245 ? -19.532 87.876 72.411 1.00 14.88 223 ASP B N 1
ATOM 5604 C CA . ASP B 1 245 ? -20.133 88.971 71.670 1.00 15.40 223 ASP B CA 1
ATOM 5605 C C . ASP B 1 245 ? -20.074 88.698 70.175 1.00 14.35 223 ASP B C 1
ATOM 5606 O O . ASP B 1 245 ? -20.978 89.102 69.437 1.00 14.86 223 ASP B O 1
ATOM 5611 N N . LEU B 1 246 ? -19.032 88.006 69.724 1.00 14.03 224 LEU B N 1
ATOM 5612 C CA . LEU B 1 246 ? -18.967 87.611 68.314 1.00 14.89 224 LEU B CA 1
ATOM 5613 C C . LEU B 1 246 ? -20.194 86.776 67.963 1.00 15.80 224 LEU B C 1
ATOM 5614 O O . LEU B 1 246 ? -20.901 87.054 66.984 1.00 14.98 224 LEU B O 1
ATOM 5619 N N . GLU B 1 247 ? -20.462 85.768 68.790 1.00 17.44 225 GLU B N 1
ATOM 5620 C CA . GLU B 1 247 ? -21.612 84.891 68.584 1.00 18.37 225 GLU B CA 1
ATOM 5621 C C . GLU B 1 247 ? -22.915 85.686 68.604 1.00 18.73 225 GLU B C 1
ATOM 5622 O O . GLU B 1 247 ? -23.792 85.463 67.772 1.00 19.28 225 GLU B O 1
ATOM 5628 N N . ARG B 1 248 ? -23.042 86.599 69.562 1.00 19.07 226 ARG B N 1
ATOM 5629 C CA . ARG B 1 248 ? -24.221 87.466 69.661 1.00 19.50 226 ARG B CA 1
ATOM 5630 C C . ARG B 1 248 ? -24.428 88.287 68.393 1.00 19.05 226 ARG B C 1
ATOM 5631 O O . ARG B 1 248 ? -25.546 88.383 67.876 1.00 19.38 226 ARG B O 1
ATOM 5639 N N . GLN B 1 249 ? -23.345 88.884 67.900 1.00 17.00 227 GLN B N 1
ATOM 5640 C CA . GLN B 1 249 ? -23.406 89.718 66.710 1.00 17.06 227 GLN B CA 1
ATOM 5641 C C . GLN B 1 249 ? -23.706 88.912 65.455 1.00 15.78 227 GLN B C 1
ATOM 5642 O O . GLN B 1 249 ? -24.366 89.418 64.552 1.00 15.49 227 GLN B O 1
ATOM 5648 N N . ILE B 1 250 ? -23.208 87.677 65.382 1.00 15.30 228 ILE B N 1
ATOM 5649 C CA . ILE B 1 250 ? -23.553 86.793 64.265 1.00 15.68 228 ILE B CA 1
ATOM 5650 C C . ILE B 1 250 ? -25.070 86.582 64.245 1.00 16.60 228 ILE B C 1
ATOM 5651 O O . ILE B 1 250 ? -25.704 86.709 63.202 1.00 16.06 228 ILE B O 1
ATOM 5656 N N . GLY B 1 251 ? -25.654 86.318 65.407 1.00 18.20 229 GLY B N 1
ATOM 5657 C CA . GLY B 1 251 ? -27.105 86.113 65.497 1.00 19.01 229 GLY B CA 1
ATOM 5658 C C . GLY B 1 251 ? -27.909 87.348 65.130 1.00 19.89 229 GLY B C 1
ATOM 5659 O O . GLY B 1 251 ? -28.926 87.257 64.436 1.00 19.82 229 GLY B O 1
ATOM 5660 N N . MET B 1 252 ? -27.468 88.506 65.607 1.00 20.78 230 MET B N 1
ATOM 5661 C CA . MET B 1 252 ? -28.128 89.764 65.279 1.00 22.26 230 MET B CA 1
ATOM 5662 C C . MET B 1 252 ? -28.098 90.043 63.766 1.00 21.34 230 MET B C 1
ATOM 5663 O O . MET B 1 252 ? -29.095 90.490 63.190 1.00 21.85 230 MET B O 1
ATOM 5668 N N . ALA B 1 253 ? -26.959 89.783 63.124 1.00 19.67 231 ALA B N 1
ATOM 5669 C CA . ALA B 1 253 ? -26.843 89.985 61.680 1.00 19.92 231 ALA B CA 1
ATOM 5670 C C . ALA B 1 253 ? -27.826 89.099 60.927 1.00 19.50 231 ALA B C 1
ATOM 5671 O O . ALA B 1 253 ? -28.479 89.540 59.968 1.00 18.98 231 ALA B O 1
ATOM 5673 N N . GLU B 1 254 ? -27.932 87.846 61.350 1.00 19.22 232 GLU B N 1
ATOM 5674 C CA . GLU B 1 254 ? -28.865 86.925 60.711 1.00 21.11 232 GLU B CA 1
ATOM 5675 C C . GLU B 1 254 ? -30.300 87.415 60.890 1.00 21.14 232 GLU B C 1
ATOM 5676 O O . GLU B 1 254 ? -31.098 87.348 59.956 1.00 21.01 232 GLU B O 1
ATOM 5682 N N . ALA B 1 255 ? -30.608 87.932 62.078 1.00 21.54 233 ALA B N 1
ATOM 5683 C CA . ALA B 1 255 ? -31.950 88.451 62.394 1.00 21.73 233 ALA B CA 1
ATOM 5684 C C . ALA B 1 255 ? -32.326 89.675 61.554 1.00 22.59 233 ALA B C 1
ATOM 5685 O O . ALA B 1 255 ? -33.510 89.983 61.381 1.00 23.79 233 ALA B O 1
ATOM 5687 N N . GLU B 1 256 ? -31.319 90.366 61.026 1.00 21.24 234 GLU B N 1
ATOM 5688 C CA . GLU B 1 256 ? -31.525 91.533 60.182 1.00 22.15 234 GLU B CA 1
ATOM 5689 C C . GLU B 1 256 ? -31.541 91.159 58.705 1.00 20.36 234 GLU B C 1
ATOM 5690 O O . GLU B 1 256 ? -31.621 92.044 57.841 1.00 20.91 234 GLU B O 1
ATOM 5696 N N . GLY B 1 257 ? -31.423 89.860 58.420 1.00 19.10 235 GLY B N 1
ATOM 5697 C CA . GLY B 1 257 ? -31.472 89.342 57.062 1.00 19.14 235 GLY B CA 1
ATOM 5698 C C . GLY B 1 257 ? -30.134 89.054 56.408 1.00 18.73 235 GLY B C 1
ATOM 5699 O O . GLY B 1 257 ? -30.084 88.563 55.282 1.00 17.53 235 GLY B O 1
ATOM 5700 N N . ALA B 1 258 ? -29.037 89.336 57.109 1.00 18.04 236 ALA B N 1
ATOM 5701 C CA . ALA B 1 258 ? -27.713 89.216 56.494 1.00 17.70 236 ALA B CA 1
ATOM 5702 C C . ALA B 1 258 ? -27.169 87.795 56.546 1.00 17.71 236 ALA B C 1
ATOM 5703 O O . ALA B 1 258 ? -27.612 86.972 57.355 1.00 18.96 236 ALA B O 1
ATOM 5705 N N . VAL B 1 259 ? -26.209 87.522 55.666 1.00 15.86 237 VAL B N 1
ATOM 5706 C CA . VAL B 1 259 ? -25.486 86.260 55.623 1.00 15.52 237 VAL B CA 1
ATOM 5707 C C . VAL B 1 259 ? -24.070 86.489 56.169 1.00 15.00 237 VAL B C 1
ATOM 5708 O O . VAL B 1 259 ? -23.236 87.097 55.484 1.00 14.51 237 VAL B O 1
ATOM 5712 N N . PRO B 1 260 ? -23.801 86.033 57.409 1.00 14.48 238 PRO B N 1
ATOM 5713 C CA . PRO B 1 260 ? -22.419 86.050 57.897 1.00 13.94 238 PRO B CA 1
ATOM 5714 C C . PRO B 1 260 ? -21.509 85.261 56.977 1.00 13.28 238 PRO B C 1
ATOM 5715 O O . PRO B 1 260 ? -21.901 84.192 56.539 1.00 14.27 238 PRO B O 1
ATOM 5719 N N . PHE B 1 261 ? -20.323 85.781 56.656 1.00 11.19 239 PHE B N 1
ATOM 5720 C CA . PHE B 1 261 ? -19.381 85.026 55.806 1.00 11.71 239 PHE B CA 1
ATOM 5721 C C . PHE B 1 261 ? -17.930 85.060 56.253 1.00 10.94 239 PHE B C 1
ATOM 5722 O O . PHE B 1 261 ? -17.152 84.191 55.851 1.00 11.67 239 PHE B O 1
ATOM 5730 N N . LEU B 1 262 ? -17.565 86.026 57.089 1.00 11.15 240 LEU B N 1
ATOM 5731 C CA . LEU B 1 262 ? -16.159 86.179 57.440 1.00 10.51 240 LEU B CA 1
ATOM 5732 C C . LEU B 1 262 ? -15.991 86.831 58.790 1.00 9.37 240 LEU B C 1
ATOM 5733 O O . LEU B 1 262 ? -16.706 87.756 59.134 1.00 9.40 240 LEU B O 1
ATOM 5738 N N . VAL B 1 263 ? -15.057 86.296 59.565 1.00 8.81 241 VAL B N 1
ATOM 5739 C CA . VAL B 1 263 ? -14.615 86.912 60.815 1.00 9.34 241 VAL B CA 1
ATOM 5740 C C . VAL B 1 263 ? -13.135 87.238 60.640 1.00 9.02 241 VAL B C 1
ATOM 5741 O O . VAL B 1 263 ? -12.361 86.397 60.156 1.00 8.52 241 VAL B O 1
ATOM 5745 N N . SER B 1 264 ? -12.760 88.465 61.000 1.00 8.80 242 SER B N 1
ATOM 5746 C CA . SER B 1 264 ? -11.371 88.910 60.988 1.00 9.57 242 SER B CA 1
ATOM 5747 C C . SER B 1 264 ? -10.879 89.072 62.429 1.00 10.01 242 SER B C 1
ATOM 5748 O O . SER B 1 264 ? -11.296 90.009 63.134 1.00 11.11 242 SER B O 1
ATOM 5751 N N . ALA B 1 265 ? -10.070 88.127 62.875 1.00 9.65 243 ALA B N 1
ATOM 5752 C CA . ALA B 1 265 ? -9.413 88.201 64.186 1.00 9.84 243 ALA B CA 1
ATOM 5753 C C . ALA B 1 265 ? -8.135 89.007 64.032 1.00 11.66 243 ALA B C 1
ATOM 5754 O O . ALA B 1 265 ? -7.585 89.075 62.947 1.00 13.79 243 ALA B O 1
ATOM 5756 N N . THR B 1 266 ? -7.648 89.607 65.115 1.00 10.78 244 THR B N 1
ATOM 5757 C CA . THR B 1 266 ? -6.424 90.393 65.054 1.00 9.56 244 THR B CA 1
ATOM 5758 C C . THR B 1 266 ? -5.400 89.845 66.046 1.00 9.93 244 THR B C 1
ATOM 5759 O O . THR B 1 266 ? -5.697 89.735 67.245 1.00 10.12 244 THR B O 1
ATOM 5763 N N . SER B 1 267 ? -4.216 89.496 65.541 1.00 8.98 245 SER B N 1
ATOM 5764 C CA . SER B 1 267 ? -3.136 88.987 66.362 1.00 8.91 245 SER B CA 1
ATOM 5765 C C . SER B 1 267 ? -2.079 90.087 66.414 1.00 9.17 245 SER B C 1
ATOM 5766 O O . SER B 1 267 ? -1.183 90.144 65.574 1.00 8.78 245 SER B O 1
ATOM 5769 N N . GLY B 1 268 ? -2.250 90.996 67.374 1.00 9.22 246 GLY B N 1
ATOM 5770 C CA . GLY B 1 268 ? -1.383 92.147 67.561 1.00 9.11 246 GLY B CA 1
ATOM 5771 C C . GLY B 1 268 ? -2.055 93.406 67.072 1.00 8.77 246 GLY B C 1
ATOM 5772 O O . GLY B 1 268 ? -1.841 93.841 65.940 1.00 9.09 246 GLY B O 1
ATOM 5773 N N . THR B 1 269 ? -2.857 94.030 67.921 1.00 8.70 247 THR B N 1
ATOM 5774 C CA . THR B 1 269 ? -3.541 95.254 67.537 1.00 9.06 247 THR B CA 1
ATOM 5775 C C . THR B 1 269 ? -2.553 96.415 67.473 1.00 8.84 247 THR B C 1
ATOM 5776 O O . THR B 1 269 ? -1.485 96.386 68.089 1.00 8.80 247 THR B O 1
ATOM 5780 N N . THR B 1 270 ? -2.887 97.445 66.708 1.00 9.40 248 THR B N 1
ATOM 5781 C CA . THR B 1 270 ? -1.914 98.505 66.428 1.00 10.13 248 THR B CA 1
ATOM 5782 C C . THR B 1 270 ? -1.589 99.375 67.633 1.00 10.25 248 THR B C 1
ATOM 5783 O O . THR B 1 270 ? -0.455 99.808 67.772 1.00 10.65 248 THR B O 1
ATOM 5787 N N . VAL B 1 271 ? -2.571 99.632 68.494 1.00 10.79 249 VAL B N 1
ATOM 5788 C CA . VAL B 1 271 ? -2.340 100.506 69.642 1.00 10.81 249 VAL B CA 1
ATOM 5789 C C . VAL B 1 271 ? -1.838 99.698 70.836 1.00 10.25 249 VAL B C 1
ATOM 5790 O O . VAL B 1 271 ? -0.678 99.835 71.227 1.00 10.43 249 VAL B O 1
ATOM 5794 N N . LEU B 1 272 ? -2.684 98.815 71.360 1.00 10.86 250 LEU B N 1
ATOM 5795 C CA . LEU B 1 272 ? -2.347 98.037 72.571 1.00 10.72 250 LEU B CA 1
ATOM 5796 C C . LEU B 1 272 ? -1.430 96.822 72.351 1.00 9.88 250 LEU B C 1
ATOM 5797 O O . LEU B 1 272 ? -0.818 96.337 73.311 1.00 10.38 250 LEU B O 1
ATOM 5802 N N . GLY B 1 273 ? -1.353 96.317 71.111 1.00 9.32 251 GLY B N 1
ATOM 5803 C CA . GLY B 1 273 ? -0.661 95.070 70.813 1.00 9.75 251 GLY B CA 1
ATOM 5804 C C . GLY B 1 273 ? -1.349 93.837 71.373 1.00 9.44 251 GLY B C 1
ATOM 5805 O O . GLY B 1 273 ? -0.686 92.849 71.688 1.00 11.26 251 GLY B O 1
ATOM 5806 N N . ALA B 1 274 ? -2.675 93.884 71.488 1.00 9.33 252 ALA B N 1
ATOM 5807 C CA . ALA B 1 274 ? -3.458 92.759 72.001 1.00 9.54 252 ALA B CA 1
ATOM 5808 C C . ALA B 1 274 ? -3.589 91.649 70.972 1.00 10.07 252 ALA B C 1
ATOM 5809 O O . ALA B 1 274 ? -3.532 91.899 69.754 1.00 9.69 252 ALA B O 1
ATOM 5811 N N . PHE B 1 275 ? -3.776 90.428 71.468 1.00 9.34 253 PHE B N 1
ATOM 5812 C CA . PHE B 1 275 ? -3.918 89.238 70.633 1.00 9.63 253 PHE B CA 1
ATOM 5813 C C . PHE B 1 275 ? -5.262 88.579 70.858 1.00 10.24 253 PHE B C 1
ATOM 5814 O O . PHE B 1 275 ? -5.568 88.152 71.974 1.00 11.41 253 PHE B O 1
ATOM 5822 N N . ASP B 1 276 ? -6.061 88.466 69.796 1.00 10.13 254 ASP B N 1
ATOM 5823 C CA . ASP B 1 276 ? -7.405 87.887 69.924 1.00 10.44 254 ASP B CA 1
ATOM 5824 C C . ASP B 1 276 ? -7.305 86.401 70.270 1.00 11.11 254 ASP B C 1
ATOM 5825 O O . ASP B 1 276 ? -6.316 85.751 69.943 1.00 10.92 254 ASP B O 1
ATOM 5830 N N . PRO B 1 277 ? -8.321 85.859 70.953 1.00 11.59 255 PRO B N 1
ATOM 5831 C CA . PRO B 1 277 ? -8.325 84.441 71.317 1.00 11.85 255 PRO B CA 1
ATOM 5832 C C . PRO B 1 277 ? -8.707 83.531 70.137 1.00 11.39 255 PRO B C 1
ATOM 5833 O O . PRO B 1 277 ? -9.897 83.225 69.920 1.00 12.45 255 PRO B O 1
ATOM 5837 N N . LEU B 1 278 ? -7.700 83.099 69.386 1.00 11.35 256 LEU B N 1
ATOM 5838 C CA . LEU B 1 278 ? -7.976 82.454 68.101 1.00 11.52 256 LEU B CA 1
ATOM 5839 C C . LEU B 1 278 ? -8.683 81.105 68.209 1.00 12.08 256 LEU B C 1
ATOM 5840 O O . LEU B 1 278 ? -9.494 80.784 67.350 1.00 11.90 256 LEU B O 1
ATOM 5845 N N . GLU B 1 279 ? -8.393 80.311 69.237 1.00 12.58 257 GLU B N 1
ATOM 5846 C CA . GLU B 1 279 ? -9.029 78.993 69.356 1.00 13.18 257 GLU B CA 1
ATOM 5847 C C . GLU B 1 279 ? -10.543 79.151 69.562 1.00 13.01 257 GLU B C 1
ATOM 5848 O O . GLU B 1 279 ? -11.347 78.505 68.875 1.00 12.78 257 GLU B O 1
ATOM 5854 N N . ALA B 1 280 ? -10.928 80.041 70.476 1.00 12.71 258 ALA B N 1
ATOM 5855 C CA . ALA B 1 280 ? -12.350 80.314 70.744 1.00 12.57 258 ALA B CA 1
ATOM 5856 C C . ALA B 1 280 ? -13.041 80.909 69.521 1.00 12.72 258 ALA B C 1
ATOM 5857 O O . ALA B 1 280 ? -14.162 80.543 69.197 1.00 14.09 258 ALA B O 1
ATOM 5859 N N . ILE B 1 281 ? -12.360 81.813 68.822 1.00 11.55 259 ILE B N 1
ATOM 5860 C CA . ILE B 1 281 ? -12.949 82.442 67.646 1.00 11.42 259 ILE B CA 1
ATOM 5861 C C . ILE B 1 281 ? -13.046 81.408 66.527 1.00 10.87 259 ILE B C 1
ATOM 5862 O O . ILE B 1 281 ? -14.035 81.355 65.812 1.00 11.75 259 ILE B O 1
ATOM 5867 N N . ALA B 1 282 ? -12.026 80.579 66.370 1.00 11.50 260 ALA B N 1
ATOM 5868 C CA . ALA B 1 282 ? -12.097 79.499 65.369 1.00 11.70 260 ALA B CA 1
ATOM 5869 C C . ALA B 1 282 ? -13.285 78.561 65.645 1.00 12.79 260 ALA B C 1
ATOM 5870 O O . ALA B 1 282 ? -13.956 78.102 64.720 1.00 12.82 260 ALA B O 1
ATOM 5872 N N . ASP B 1 283 ? -13.567 78.304 66.920 1.00 12.41 261 ASP B N 1
ATOM 5873 C CA . ASP B 1 283 ? -14.723 77.473 67.270 1.00 13.54 261 ASP B CA 1
ATOM 5874 C C . ASP B 1 283 ? -16.053 78.088 66.817 1.00 13.24 261 ASP B C 1
ATOM 5875 O O . ASP B 1 283 ? -16.941 77.377 66.312 1.00 14.62 261 ASP B O 1
ATOM 5880 N N . VAL B 1 284 ? -16.202 79.395 67.007 1.00 12.24 262 VAL B N 1
ATOM 5881 C CA . VAL B 1 284 ? -17.387 80.122 66.560 1.00 13.15 262 VAL B CA 1
ATOM 5882 C C . VAL B 1 284 ? -17.489 80.055 65.034 1.00 13.69 262 VAL B C 1
ATOM 5883 O O . VAL B 1 284 ? -18.550 79.786 64.485 1.00 14.16 262 VAL B O 1
ATOM 5887 N N . CYS B 1 285 ? -16.374 80.285 64.349 1.00 13.78 263 CYS B N 1
ATOM 5888 C CA . CYS B 1 285 ? -16.358 80.210 62.892 1.00 14.26 263 CYS B CA 1
ATOM 5889 C C . CYS B 1 285 ? -16.740 78.826 62.390 1.00 15.21 263 CYS B C 1
ATOM 5890 O O . CYS B 1 285 ? -17.494 78.705 61.430 1.00 15.39 263 CYS B O 1
ATOM 5893 N N . GLN B 1 286 ? -16.221 77.786 63.037 1.00 16.75 264 GLN B N 1
ATOM 5894 C CA . GLN B 1 286 ? -16.519 76.408 62.652 1.00 17.98 264 GLN B CA 1
ATOM 5895 C C . GLN B 1 286 ? -18.012 76.098 62.813 1.00 18.30 264 GLN B C 1
ATOM 5896 O O . GLN B 1 286 ? -18.622 75.467 61.943 1.00 18.78 264 GLN B O 1
ATOM 5902 N N . ARG B 1 287 ? -18.598 76.559 63.909 1.00 17.89 265 ARG B N 1
ATOM 5903 C CA . ARG B 1 287 ? -20.021 76.331 64.190 1.00 19.25 265 ARG B CA 1
ATOM 5904 C C . ARG B 1 287 ? -20.925 76.966 63.147 1.00 19.06 265 ARG B C 1
ATOM 5905 O O . ARG B 1 287 ? -21.996 76.433 62.844 1.00 21.07 265 ARG B O 1
ATOM 5913 N N . HIS B 1 288 ? -20.500 78.101 62.598 1.00 16.79 266 HIS B N 1
ATOM 5914 C CA . HIS B 1 288 ? -21.321 78.865 61.656 1.00 16.55 266 HIS B CA 1
ATOM 5915 C C . HIS B 1 288 ? -20.851 78.783 60.193 1.00 15.53 266 HIS B C 1
ATOM 5916 O O . HIS B 1 288 ? -21.449 79.416 59.335 1.00 16.40 266 HIS B O 1
ATOM 5923 N N . GLY B 1 289 ? -19.803 78.007 59.924 1.00 14.69 267 GLY B N 1
ATOM 5924 C CA . GLY B 1 289 ? -19.278 77.854 58.566 1.00 14.15 267 GLY B CA 1
ATOM 5925 C C . GLY B 1 289 ? -18.721 79.139 57.972 1.00 13.73 267 GLY B C 1
ATOM 5926 O O . GLY B 1 289 ? -18.935 79.429 56.786 1.00 14.29 267 GLY B O 1
ATOM 5927 N N . LEU B 1 290 ? -18.016 79.908 58.794 1.00 12.87 268 LEU B N 1
ATOM 5928 C CA . LEU B 1 290 ? -17.459 81.194 58.385 1.00 11.99 268 LEU B CA 1
ATOM 5929 C C . LEU B 1 290 ? -15.960 81.108 58.099 1.00 11.03 268 LEU B C 1
ATOM 5930 O O . LEU B 1 290 ? -15.220 80.353 58.746 1.00 11.63 268 LEU B O 1
ATOM 5935 N N . TRP B 1 291 ? -15.535 81.890 57.116 1.00 10.09 269 TRP B N 1
ATOM 5936 C CA . TRP B 1 291 ? -14.126 82.060 56.812 1.00 9.43 269 TRP B CA 1
ATOM 5937 C C . TRP B 1 291 ? -13.463 82.833 57.952 1.00 9.80 269 TRP B C 1
ATOM 5938 O O . TRP B 1 291 ? -13.973 83.878 58.384 1.00 9.78 269 TRP B O 1
ATOM 5949 N N . LEU B 1 292 ? -12.356 82.296 58.454 1.00 8.54 270 LEU B N 1
ATOM 5950 C CA . LEU B 1 292 ? -11.566 82.957 59.494 1.00 8.34 270 LEU B CA 1
ATOM 5951 C C . LEU B 1 292 ? -10.320 83.564 58.877 1.00 7.74 270 LEU B C 1
ATOM 5952 O O . LEU B 1 292 ? -9.436 82.830 58.388 1.00 9.32 270 LEU B O 1
ATOM 5957 N N . HIS B 1 293 ? -10.264 84.893 58.899 1.00 7.63 271 HIS B N 1
ATOM 5958 C CA . HIS B 1 293 ? -9.072 85.643 58.500 1.00 8.06 271 HIS B CA 1
ATOM 5959 C C . HIS B 1 293 ? -8.385 86.110 59.776 1.00 8.22 271 HIS B C 1
ATOM 5960 O O . HIS B 1 293 ? -9.059 86.595 60.683 1.00 8.85 271 HIS B O 1
ATOM 5967 N N . VAL B 1 294 ? -7.069 85.953 59.860 1.00 8.01 272 VAL B N 1
ATOM 5968 C CA . VAL B 1 294 ? -6.318 86.513 60.969 1.00 7.84 272 VAL B CA 1
ATOM 5969 C C . VAL B 1 294 ? -5.438 87.644 60.456 1.00 7.76 272 VAL B C 1
ATOM 5970 O O . VAL B 1 294 ? -4.543 87.435 59.640 1.00 7.71 272 VAL B O 1
ATOM 5974 N N . ASP B 1 295 ? -5.710 88.848 60.951 1.00 8.28 273 ASP B N 1
ATOM 5975 C CA . ASP B 1 295 ? -4.899 89.999 60.643 1.00 7.23 273 ASP B CA 1
ATOM 5976 C C . ASP B 1 295 ? -3.743 90.010 61.627 1.00 7.91 273 ASP B C 1
ATOM 5977 O O . ASP B 1 295 ? -3.845 90.559 62.739 1.00 8.09 273 ASP B O 1
ATOM 5982 N N . ALA B 1 296 ? -2.667 89.369 61.208 1.00 6.68 274 ALA B N 1
ATOM 5983 C CA . ALA B 1 296 ? -1.425 89.274 61.953 1.00 6.73 274 ALA B CA 1
ATOM 5984 C C . ALA B 1 296 ? -0.349 90.167 61.329 1.00 6.42 274 ALA B C 1
ATOM 5985 O O . ALA B 1 296 ? 0.829 89.873 61.410 1.00 6.33 274 ALA B O 1
ATOM 5987 N N . ALA B 1 297 ? -0.751 91.281 60.714 1.00 7.00 275 ALA B N 1
ATOM 5988 C CA . ALA B 1 297 ? 0.203 92.167 60.065 1.00 6.88 275 ALA B CA 1
ATOM 5989 C C . ALA B 1 297 ? 1.342 92.506 61.000 1.00 6.28 275 ALA B C 1
ATOM 5990 O O . ALA B 1 297 ? 2.508 92.431 60.618 1.00 7.22 275 ALA B O 1
ATOM 5992 N N . TRP B 1 298 ? 0.975 92.823 62.234 1.00 6.69 276 TRP B N 1
ATOM 5993 C CA . TRP B 1 298 ? 1.925 93.200 63.279 1.00 7.50 276 TRP B CA 1
ATOM 5994 C C . TRP B 1 298 ? 2.380 91.979 64.088 1.00 6.98 276 TRP B C 1
ATOM 5995 O O . TRP B 1 298 ? 3.564 91.703 64.156 1.00 8.54 276 TRP B O 1
ATOM 6006 N N . GLY B 1 299 ? 1.444 91.222 64.652 1.00 7.27 277 GLY B N 1
ATOM 6007 C CA . GLY B 1 299 ? 1.787 90.115 65.528 1.00 7.32 277 GLY B CA 1
ATOM 6008 C C . GLY B 1 299 ? 2.308 88.855 64.873 1.00 6.79 277 GLY B C 1
ATOM 6009 O O . GLY B 1 299 ? 2.872 87.996 65.551 1.00 8.61 277 GLY B O 1
ATOM 6010 N N . GLY B 1 300 ? 2.149 88.713 63.557 1.00 7.00 278 GLY B N 1
ATOM 6011 C CA . GLY B 1 300 ? 2.544 87.475 62.896 1.00 7.70 278 GLY B CA 1
ATOM 6012 C C . GLY B 1 300 ? 4.018 87.134 63.062 1.00 7.39 278 GLY B C 1
ATOM 6013 O O . GLY B 1 300 ? 4.399 85.968 63.108 1.00 8.86 278 GLY B O 1
ATOM 6014 N N . SER B 1 301 ? 4.863 88.160 63.153 1.00 7.72 279 SER B N 1
ATOM 6015 C CA . SER B 1 301 ? 6.301 87.946 63.269 1.00 8.03 279 SER B CA 1
ATOM 6016 C C . SER B 1 301 ? 6.675 87.195 64.558 1.00 8.63 279 SER B C 1
ATOM 6017 O O . SER B 1 301 ? 7.729 86.570 64.635 1.00 9.36 279 SER B O 1
ATOM 6020 N N . VAL B 1 302 ? 5.791 87.229 65.551 1.00 8.20 280 VAL B N 1
ATOM 6021 C CA . VAL B 1 302 ? 6.028 86.532 66.815 1.00 8.86 280 VAL B CA 1
ATOM 6022 C C . VAL B 1 302 ? 6.047 85.007 66.616 1.00 8.88 280 VAL B C 1
ATOM 6023 O O . VAL B 1 302 ? 6.532 84.264 67.463 1.00 9.91 280 VAL B O 1
ATOM 6027 N N . LEU B 1 303 ? 5.534 84.526 65.485 1.00 8.37 281 LEU B N 1
ATOM 6028 C CA . LEU B 1 303 ? 5.614 83.107 65.153 1.00 9.04 281 LEU B CA 1
ATOM 6029 C C . LEU B 1 303 ? 7.056 82.590 65.092 1.00 9.60 281 LEU B C 1
ATOM 6030 O O . LEU B 1 303 ? 7.273 81.381 65.249 1.00 10.96 281 LEU B O 1
ATOM 6035 N N . LEU B 1 304 ? 8.034 83.479 64.904 1.00 10.19 282 LEU B N 1
ATOM 6036 C CA . LEU B 1 304 ? 9.455 83.085 64.914 1.00 11.01 282 LEU B CA 1
ATOM 6037 C C . LEU B 1 304 ? 9.987 82.754 66.309 1.00 11.28 282 LEU B C 1
ATOM 6038 O O . LEU B 1 304 ? 11.075 82.179 66.435 1.00 12.66 282 LEU B O 1
ATOM 6043 N N . SER B 1 305 ? 9.251 83.147 67.343 1.00 10.93 283 SER B N 1
ATOM 6044 C CA . SER B 1 305 ? 9.671 82.929 68.728 1.00 11.59 283 SER B CA 1
ATOM 6045 C C . SER B 1 305 ? 9.048 81.702 69.371 1.00 11.48 283 SER B C 1
ATOM 6046 O O . SER B 1 305 ? 7.840 81.648 69.592 1.00 10.91 283 SER B O 1
ATOM 6049 N N . GLN B 1 306 ? 9.883 80.738 69.742 1.00 12.86 284 GLN B N 1
ATOM 6050 C CA . GLN B 1 306 ? 9.375 79.587 70.491 1.00 13.95 284 GLN B CA 1
ATOM 6051 C C . GLN B 1 306 ? 8.735 80.005 71.809 1.00 13.85 284 GLN B C 1
ATOM 6052 O O . GLN B 1 306 ? 7.708 79.461 72.208 1.00 14.14 284 GLN B O 1
ATOM 6058 N N . THR B 1 307 ? 9.335 80.989 72.473 1.00 13.48 285 THR B N 1
ATOM 6059 C CA . THR B 1 307 ? 8.831 81.480 73.757 1.00 13.54 285 THR B CA 1
ATOM 6060 C C . THR B 1 307 ? 7.482 82.183 73.662 1.00 12.87 285 THR B C 1
ATOM 6061 O O . THR B 1 307 ? 6.646 82.032 74.554 1.00 13.61 285 THR B O 1
ATOM 6065 N N . HIS B 1 308 ? 7.265 82.963 72.601 1.00 10.73 286 HIS B N 1
ATOM 6066 C CA . HIS B 1 308 ? 6.080 83.838 72.525 1.00 11.29 286 HIS B CA 1
ATOM 6067 C C . HIS B 1 308 ? 5.017 83.453 71.486 1.00 10.62 286 HIS B C 1
ATOM 6068 O O . HIS B 1 308 ? 3.925 84.019 71.487 1.00 11.13 286 HIS B O 1
ATOM 6075 N N . ARG B 1 309 ? 5.318 82.490 70.614 1.00 10.23 287 ARG B N 1
ATOM 6076 C CA . ARG B 1 309 ? 4.366 82.120 69.546 1.00 11.68 287 ARG B CA 1
ATOM 6077 C C . ARG B 1 309 ? 3.005 81.641 70.053 1.00 11.29 287 ARG B C 1
ATOM 6078 O O . ARG B 1 309 ? 2.029 81.669 69.299 1.00 11.68 287 ARG B O 1
ATOM 6086 N N . HIS B 1 310 ? 2.913 81.209 71.316 1.00 11.92 288 HIS B N 1
ATOM 6087 C CA . HIS B 1 310 ? 1.631 80.806 71.905 1.00 12.13 288 HIS B CA 1
ATOM 6088 C C . HIS B 1 310 ? 0.568 81.912 71.881 1.00 11.16 288 HIS B C 1
ATOM 6089 O O . HIS B 1 310 ? -0.642 81.641 71.960 1.00 12.33 288 HIS B O 1
ATOM 6096 N N . LEU B 1 311 ? 1.000 83.162 71.749 1.00 10.83 289 LEU B N 1
ATOM 6097 C CA . LEU B 1 311 ? 0.076 84.270 71.578 1.00 11.16 289 LEU B CA 1
ATOM 6098 C C . LEU B 1 311 ? -0.809 84.089 70.336 1.00 11.22 289 LEU B C 1
ATOM 6099 O O . LEU B 1 311 ? -1.910 84.637 70.282 1.00 11.29 289 LEU B O 1
ATOM 6104 N N . LEU B 1 312 ? -0.331 83.304 69.371 1.00 9.95 290 LEU B N 1
ATOM 6105 C CA . LEU B 1 312 ? -1.088 83.023 68.141 1.00 9.57 290 LEU B CA 1
ATOM 6106 C C . LEU B 1 312 ? -1.616 81.586 68.096 1.00 10.42 290 LEU B C 1
ATOM 6107 O O . LEU B 1 312 ? -1.968 81.085 67.032 1.00 10.54 290 LEU B O 1
ATOM 6112 N N . ASP B 1 313 ? -1.695 80.917 69.249 1.00 10.75 291 ASP B N 1
ATOM 6113 C CA . ASP B 1 313 ? -2.273 79.577 69.282 1.00 11.29 291 ASP B CA 1
ATOM 6114 C C . ASP B 1 313 ? -3.644 79.572 68.614 1.00 11.00 291 ASP B C 1
ATOM 6115 O O . ASP B 1 313 ? -4.496 80.398 68.915 1.00 11.00 291 ASP B O 1
ATOM 6120 N N . GLY B 1 314 ? -3.827 78.638 67.688 1.00 11.42 292 GLY B N 1
ATOM 6121 C CA . GLY B 1 314 ? -5.077 78.507 66.956 1.00 11.56 292 GLY B CA 1
ATOM 6122 C C . GLY B 1 314 ? -4.998 79.040 65.545 1.00 11.34 292 GLY B C 1
ATOM 6123 O O . GLY B 1 314 ? -5.881 78.777 64.735 1.00 11.29 292 GLY B O 1
ATOM 6124 N N . ILE B 1 315 ? -3.945 79.788 65.246 1.00 10.93 293 ILE B N 1
ATOM 6125 C CA . ILE B 1 315 ? -3.826 80.434 63.941 1.00 10.49 293 ILE B CA 1
ATOM 6126 C C . ILE B 1 315 ? -3.806 79.433 62.784 1.00 10.24 293 ILE B C 1
ATOM 6127 O O . ILE B 1 315 ? -4.265 79.760 61.687 1.00 9.57 293 ILE B O 1
ATOM 6132 N N . GLN B 1 316 ? -3.349 78.204 63.022 1.00 11.31 294 GLN B N 1
ATOM 6133 C CA . GLN B 1 316 ? -3.362 77.192 61.960 1.00 12.03 294 GLN B CA 1
ATOM 6134 C C . GLN B 1 316 ? -4.779 76.791 61.535 1.00 10.78 294 GLN B C 1
ATOM 6135 O O . GLN B 1 316 ? -4.969 76.175 60.480 1.00 12.01 294 GLN B O 1
ATOM 6141 N N . ARG B 1 317 ? -5.776 77.150 62.336 1.00 10.40 295 ARG B N 1
ATOM 6142 C CA . ARG B 1 317 ? -7.168 76.915 61.979 1.00 11.20 295 ARG B CA 1
ATOM 6143 C C . ARG B 1 317 ? -7.754 77.985 61.059 1.00 11.04 295 ARG B C 1
ATOM 6144 O O . ARG B 1 317 ? -8.894 77.839 60.574 1.00 12.49 295 ARG B O 1
ATOM 6152 N N . ALA B 1 318 ? -6.992 79.051 60.810 1.00 10.12 296 ALA B N 1
ATOM 6153 C CA . ALA B 1 318 ? -7.451 80.120 59.950 1.00 9.80 296 ALA B CA 1
ATOM 6154 C C . ALA B 1 318 ? -7.541 79.663 58.503 1.00 9.14 296 ALA B C 1
ATOM 6155 O O . ALA B 1 318 ? -6.845 78.749 58.076 1.00 10.84 296 ALA B O 1
ATOM 6157 N N . ASP B 1 319 ? -8.400 80.326 57.750 1.00 8.25 297 ASP B N 1
ATOM 6158 C CA . ASP B 1 319 ? -8.431 80.173 56.306 1.00 8.60 297 ASP B CA 1
ATOM 6159 C C . ASP B 1 319 ? -7.405 81.068 55.615 1.00 8.85 297 ASP B C 1
ATOM 6160 O O . ASP B 1 319 ? -6.832 80.692 54.573 1.00 9.91 297 ASP B O 1
ATOM 6165 N N . SER B 1 320 ? -7.145 82.229 56.217 1.00 8.55 298 SER B N 1
ATOM 6166 C CA . SER B 1 320 ? -6.153 83.172 55.690 1.00 7.67 298 SER B CA 1
ATOM 6167 C C . SER B 1 320 ? -5.483 83.946 56.814 1.00 7.94 298 SER B C 1
ATOM 6168 O O . SER B 1 320 ? -6.086 84.167 57.864 1.00 8.38 298 SER B O 1
ATOM 6171 N N . VAL B 1 321 ? -4.252 84.354 56.554 1.00 7.31 299 VAL B N 1
ATOM 6172 C CA . VAL B 1 321 ? -3.436 85.115 57.495 1.00 7.10 299 VAL B CA 1
ATOM 6173 C C . VAL B 1 321 ? -2.720 86.234 56.741 1.00 7.15 299 VAL B C 1
ATOM 6174 O O . VAL B 1 321 ? -2.036 85.969 55.740 1.00 6.84 299 VAL B O 1
ATOM 6178 N N . ALA B 1 322 ? -2.859 87.462 57.244 1.00 7.03 300 ALA B N 1
ATOM 6179 C CA . ALA B 1 322 ? -2.052 88.590 56.779 1.00 7.27 300 ALA B CA 1
ATOM 6180 C C . ALA B 1 322 ? -0.894 88.775 57.753 1.00 7.34 300 ALA B C 1
ATOM 6181 O O . ALA B 1 322 ? -1.089 88.743 58.951 1.00 8.53 300 ALA B O 1
ATOM 6183 N N . TRP B 1 323 ? 0.308 88.965 57.223 1.00 6.71 301 TRP B N 1
ATOM 6184 C CA . TRP B 1 323 ? 1.525 89.127 58.029 1.00 7.18 301 TRP B CA 1
ATOM 6185 C C . TRP B 1 323 ? 2.435 90.120 57.298 1.00 6.96 301 TRP B C 1
ATOM 6186 O O . TRP B 1 323 ? 2.696 89.935 56.120 1.00 6.66 301 TRP B O 1
ATOM 6197 N N . ASN B 1 324 ? 2.914 91.153 58.005 1.00 6.55 302 ASN B N 1
ATOM 6198 C CA . ASN B 1 324 ? 3.844 92.148 57.434 1.00 6.84 302 ASN B CA 1
ATOM 6199 C C . ASN B 1 324 ? 5.243 92.026 58.020 1.00 7.18 302 ASN B C 1
ATOM 6200 O O . ASN B 1 324 ? 5.536 92.606 59.063 1.00 7.88 302 ASN B O 1
ATOM 6205 N N . PRO B 1 325 ? 6.128 91.275 57.364 1.00 6.87 303 PRO B N 1
ATOM 6206 C CA . PRO B 1 325 ? 7.539 91.308 57.770 1.00 7.41 303 PRO B CA 1
ATOM 6207 C C . PRO B 1 325 ? 8.213 92.686 57.742 1.00 7.95 303 PRO B C 1
ATOM 6208 O O . PRO B 1 325 ? 9.242 92.848 58.400 1.00 9.71 303 PRO B O 1
ATOM 6212 N N . HIS B 1 326 ? 7.660 93.671 57.031 1.00 8.15 304 HIS B N 1
ATOM 6213 C CA . HIS B 1 326 ? 8.219 95.025 57.099 1.00 7.96 304 HIS B CA 1
ATOM 6214 C C . HIS B 1 326 ? 8.002 95.710 58.442 1.00 8.75 304 HIS B C 1
ATOM 6215 O O . HIS B 1 326 ? 8.604 96.764 58.695 1.00 9.39 304 HIS B O 1
ATOM 6222 N N . LYS B 1 327 ? 7.162 95.136 59.308 1.00 7.89 305 LYS B N 1
ATOM 6223 C CA . LYS B 1 327 ? 6.984 95.674 60.651 1.00 8.19 305 LYS B CA 1
ATOM 6224 C C . LYS B 1 327 ? 8.042 95.065 61.562 1.00 8.81 305 LYS B C 1
ATOM 6225 O O . LYS B 1 327 ? 9.187 95.490 61.495 1.00 10.13 305 LYS B O 1
ATOM 6231 N N . LEU B 1 328 ? 7.712 94.034 62.325 1.00 8.45 306 LEU B N 1
ATOM 6232 C CA . LEU B 1 328 ? 8.634 93.603 63.385 1.00 8.97 306 LEU B CA 1
ATOM 6233 C C . LEU B 1 328 ? 9.930 92.979 62.856 1.00 9.27 306 LEU B C 1
ATOM 6234 O O . LEU B 1 328 ? 10.956 93.067 63.529 1.00 9.91 306 LEU B O 1
ATOM 6239 N N . LEU B 1 329 ? 9.902 92.360 61.672 1.00 8.81 307 LEU B N 1
ATOM 6240 C CA . LEU B 1 329 ? 11.117 91.738 61.116 1.00 9.14 307 LEU B CA 1
ATOM 6241 C C . LEU B 1 329 ? 12.029 92.725 60.377 1.00 8.97 307 LEU B C 1
ATOM 6242 O O . LEU B 1 329 ? 13.130 92.362 59.982 1.00 9.37 307 LEU B O 1
ATOM 6247 N N . ALA B 1 330 ? 11.580 93.963 60.176 1.00 9.30 308 ALA B N 1
ATOM 6248 C CA . ALA B 1 330 ? 12.414 95.043 59.632 1.00 8.71 308 ALA B CA 1
ATOM 6249 C C . ALA B 1 330 ? 12.834 94.856 58.178 1.00 7.90 308 ALA B C 1
ATOM 6250 O O . ALA B 1 330 ? 13.891 95.342 57.747 1.00 10.11 308 ALA B O 1
ATOM 6252 N N . ALA B 1 331 ? 11.974 94.205 57.388 1.00 7.93 309 ALA B N 1
ATOM 6253 C CA . ALA B 1 331 ? 12.322 93.889 56.000 1.00 8.14 309 ALA B CA 1
ATOM 6254 C C . ALA B 1 331 ? 12.402 95.094 55.052 1.00 8.74 309 ALA B C 1
ATOM 6255 O O . ALA B 1 331 ? 13.144 95.056 54.067 1.00 9.20 309 ALA B O 1
ATOM 6257 N N . GLY B 1 332 ? 11.647 96.149 55.355 1.00 9.16 310 GLY B N 1
ATOM 6258 C CA . GLY B 1 332 ? 11.539 97.335 54.491 1.00 8.82 310 GLY B CA 1
ATOM 6259 C C . GLY B 1 332 ? 10.157 97.443 53.870 1.00 9.69 310 GLY B C 1
ATOM 6260 O O . GLY B 1 332 ? 9.581 96.448 53.421 1.00 9.39 310 GLY B O 1
ATOM 6261 N N . LEU B 1 333 ? 9.599 98.651 53.872 1.00 9.06 311 LEU B N 1
ATOM 6262 C CA . LEU B 1 333 ? 8.279 98.876 53.276 1.00 10.16 311 LEU B CA 1
ATOM 6263 C C . LEU B 1 333 ? 8.327 98.633 51.775 1.00 11.03 311 LEU B C 1
ATOM 6264 O O . LEU B 1 333 ? 9.280 99.083 51.137 1.00 12.19 311 LEU B O 1
ATOM 6269 N N . GLN B 1 334 ? 7.358 97.940 51.166 1.00 10.06 312 GLN B N 1
ATOM 6270 C CA . GLN B 1 334 ? 6.359 97.084 51.813 1.00 10.09 312 GLN B CA 1
ATOM 6271 C C . GLN B 1 334 ? 6.793 95.625 51.705 1.00 9.91 312 GLN B C 1
ATOM 6272 O O . GLN B 1 334 ? 7.444 95.202 50.748 1.00 9.77 312 GLN B O 1
ATOM 6278 N N . CYS B 1 335 ? 6.412 94.839 52.695 1.00 8.24 313 CYS B N 1
ATOM 6279 C CA . CYS B 1 335 ? 6.662 93.411 52.693 1.00 8.66 313 CYS B CA 1
ATOM 6280 C C . CYS B 1 335 ? 5.511 92.824 53.484 1.00 9.28 313 CYS B C 1
ATOM 6281 O O . CYS B 1 335 ? 5.567 92.724 54.704 1.00 9.56 313 CYS B O 1
ATOM 6284 N N . SER B 1 336 ? 4.441 92.500 52.765 1.00 8.21 314 SER B N 1
ATOM 6285 C CA . SER B 1 336 ? 3.163 92.142 53.369 1.00 9.05 314 SER B CA 1
ATOM 6286 C C . SER B 1 336 ? 2.595 90.948 52.623 1.00 8.45 314 SER B C 1
ATOM 6287 O O . SER B 1 336 ? 2.258 91.050 51.441 1.00 8.70 314 SER B O 1
ATOM 6290 N N . ALA B 1 337 ? 2.508 89.817 53.308 1.00 7.57 315 ALA B N 1
ATOM 6291 C CA . ALA B 1 337 ? 2.047 88.570 52.726 1.00 8.68 315 ALA B CA 1
ATOM 6292 C C . ALA B 1 337 ? 0.624 88.236 53.140 1.00 8.33 315 ALA B C 1
ATOM 6293 O O . ALA B 1 337 ? 0.194 88.559 54.257 1.00 7.48 315 ALA B O 1
ATOM 6295 N N . LEU B 1 338 ? -0.106 87.626 52.205 1.00 6.98 316 LEU B N 1
ATOM 6296 C CA . LEU B 1 338 ? -1.349 86.952 52.485 1.00 8.08 316 LEU B CA 1
ATOM 6297 C C . LEU B 1 338 ? -1.086 85.455 52.286 1.00 7.01 316 LEU B C 1
ATOM 6298 O O . LEU B 1 338 ? -0.622 85.020 51.213 1.00 7.38 316 LEU B O 1
ATOM 6303 N N . LEU B 1 339 ? -1.379 84.692 53.326 1.00 7.09 317 LEU B N 1
ATOM 6304 C CA . LEU B 1 339 ? -1.125 83.248 53.370 1.00 7.29 317 LEU B CA 1
ATOM 6305 C C . LEU B 1 339 ? -2.439 82.490 53.473 1.00 6.98 317 LEU B C 1
ATOM 6306 O O . LEU B 1 339 ? -3.316 82.898 54.211 1.00 7.09 317 LEU B O 1
ATOM 6311 N N . LEU B 1 340 ? -2.552 81.386 52.724 1.00 8.00 318 LEU B N 1
ATOM 6312 C CA . LEU B 1 340 ? -3.767 80.576 52.659 1.00 8.61 318 LEU B CA 1
ATOM 6313 C C . LEU B 1 340 ? -3.427 79.109 52.844 1.00 8.71 318 LEU B C 1
ATOM 6314 O O . LEU B 1 340 ? -2.350 78.679 52.429 1.00 8.72 318 LEU B O 1
ATOM 6319 N N . GLN B 1 341 ? -4.338 78.343 53.433 1.00 10.23 319 GLN B N 1
ATOM 6320 C CA . GLN B 1 341 ? -4.173 76.885 53.424 1.00 11.54 319 GLN B CA 1
ATOM 6321 C C . GLN B 1 341 ? -4.680 76.284 52.104 1.00 10.87 319 GLN B C 1
ATOM 6322 O O . GLN B 1 341 ? -4.451 75.105 51.825 1.00 10.89 319 GLN B O 1
ATOM 6328 N N . ASP B 1 342 ? -5.341 77.104 51.298 1.00 10.50 320 ASP B N 1
ATOM 6329 C CA . ASP B 1 342 ? -5.922 76.666 50.024 1.00 9.40 320 ASP B CA 1
ATOM 6330 C C . ASP B 1 342 ? -4.983 75.922 49.100 1.00 9.87 320 ASP B C 1
ATOM 6331 O O . ASP B 1 342 ? -3.852 76.345 48.858 1.00 10.02 320 ASP B O 1
ATOM 6336 N N . THR B 1 343 ? -5.493 74.825 48.536 1.00 9.47 321 THR B N 1
ATOM 6337 C CA . THR B 1 343 ? -4.760 74.056 47.530 1.00 8.82 321 THR B CA 1
ATOM 6338 C C . THR B 1 343 ? -5.577 73.842 46.256 1.00 9.22 321 THR B C 1
ATOM 6339 O O . THR B 1 343 ? -5.326 72.885 45.532 1.00 9.52 321 THR B O 1
ATOM 6343 N N . SER B 1 344 ? -6.504 74.756 45.976 1.00 8.60 322 SER B N 1
ATOM 6344 C CA . SER B 1 344 ? -7.419 74.665 44.846 1.00 8.06 322 SER B CA 1
ATOM 6345 C C . SER B 1 344 ? -7.192 75.761 43.800 1.00 8.09 322 SER B C 1
ATOM 6346 O O . SER B 1 344 ? -8.026 75.968 42.928 1.00 8.87 322 SER B O 1
ATOM 6349 N N . ASN B 1 345 ? -6.066 76.450 43.873 1.00 8.09 323 ASN B N 1
ATOM 6350 C CA . ASN B 1 345 ? -5.817 77.613 43.024 1.00 8.04 323 ASN B CA 1
ATOM 6351 C C . ASN B 1 345 ? -6.913 78.672 43.137 1.00 8.17 323 ASN B C 1
ATOM 6352 O O . ASN B 1 345 ? -7.258 79.337 42.166 1.00 8.78 323 ASN B O 1
ATOM 6357 N N . LEU B 1 346 ? -7.450 78.828 44.345 1.00 7.74 324 LEU B N 1
ATOM 6358 C CA . LEU B 1 346 ? -8.468 79.834 44.607 1.00 8.01 324 LEU B CA 1
ATOM 6359 C C . LEU B 1 346 ? -8.008 81.240 44.203 1.00 8.35 324 LEU B C 1
ATOM 6360 O O . LEU B 1 346 ? -8.776 81.997 43.617 1.00 6.39 324 LEU B O 1
ATOM 6365 N N . LEU B 1 347 ? -6.766 81.596 44.520 1.00 8.21 325 LEU B N 1
ATOM 6366 C CA . LEU B 1 347 ? -6.255 82.910 44.098 1.00 8.36 325 LEU B CA 1
ATOM 6367 C C . LEU B 1 347 ? -6.372 83.119 42.587 1.00 8.67 325 LEU B C 1
ATOM 6368 O O . LEU B 1 347 ? -6.895 84.138 42.155 1.00 9.17 325 LEU B O 1
ATOM 6373 N N . LYS B 1 348 ? -5.877 82.162 41.796 1.00 8.77 326 LYS B N 1
ATOM 6374 C CA . LYS B 1 348 ? -5.947 82.267 40.337 1.00 10.10 326 LYS B CA 1
ATOM 6375 C C . LYS B 1 348 ? -7.380 82.285 39.803 1.00 10.06 326 LYS B C 1
ATOM 6376 O O . LYS B 1 348 ? -7.692 83.020 38.869 1.00 12.19 326 LYS B O 1
ATOM 6382 N N . ARG B 1 349 ? -8.257 81.480 40.389 1.00 8.85 327 ARG B N 1
ATOM 6383 C CA . ARG B 1 349 ? -9.645 81.410 39.958 1.00 9.34 327 ARG B CA 1
ATOM 6384 C C . ARG B 1 349 ? -10.383 82.711 40.273 1.00 9.18 327 ARG B C 1
ATOM 6385 O O . ARG B 1 349 ? -11.147 83.229 39.449 1.00 10.56 327 ARG B O 1
ATOM 6393 N N . CYS B 1 350 ? -10.132 83.239 41.456 1.00 8.55 328 CYS B N 1
ATOM 6394 C CA . CYS B 1 350 ? -10.797 84.446 41.924 1.00 8.79 328 CYS B CA 1
ATOM 6395 C C . CYS B 1 350 ? -10.311 85.677 41.187 1.00 9.01 328 CYS B C 1
ATOM 6396 O O . CYS B 1 350 ? -11.114 86.521 40.796 1.00 9.15 328 CYS B O 1
ATOM 6399 N N . HIS B 1 351 ? -8.994 85.801 41.000 1.00 8.28 329 HIS B N 1
ATOM 6400 C CA . HIS B 1 351 ? -8.421 87.035 40.448 1.00 9.37 329 HIS B CA 1
ATOM 6401 C C . HIS B 1 351 ? -8.001 86.977 38.978 1.00 10.79 329 HIS B C 1
ATOM 6402 O O . HIS B 1 351 ? -7.654 88.016 38.391 1.00 11.57 329 HIS B O 1
ATOM 6409 N N . GLY B 1 352 ? -8.040 85.797 38.375 1.00 10.76 330 GLY B N 1
ATOM 6410 C CA . GLY B 1 352 ? -7.548 85.651 37.025 1.00 12.77 330 GLY B CA 1
ATOM 6411 C C . GLY B 1 352 ? -8.444 86.269 35.975 1.00 13.95 330 GLY B C 1
ATOM 6412 O O . GLY B 1 352 ? -9.656 86.393 36.153 1.00 13.39 330 GLY B O 1
ATOM 6413 N N . SER B 1 353 ? -7.824 86.661 34.862 1.00 16.62 331 SER B N 1
ATOM 6414 C CA . SER B 1 353 ? -8.544 87.120 33.672 1.00 20.17 331 SER B CA 1
ATOM 6415 C C . SER B 1 353 ? -8.930 85.927 32.818 1.00 22.61 331 SER B C 1
ATOM 6416 O O . SER B 1 353 ? -8.324 84.867 32.920 1.00 23.00 331 SER B O 1
ATOM 6419 N N . GLN B 1 354 ? -9.916 86.103 31.950 1.00 27.10 332 GLN B N 1
ATOM 6420 C CA . GLN B 1 354 ? -10.269 85.039 31.015 1.00 28.47 332 GLN B CA 1
ATOM 6421 C C . GLN B 1 354 ? -9.240 84.950 29.886 1.00 30.09 332 GLN B C 1
ATOM 6422 O O . GLN B 1 354 ? -8.976 85.931 29.190 1.00 30.48 332 GLN B O 1
ATOM 6428 N N . ALA B 1 355 ? -8.657 83.766 29.726 1.00 31.91 333 ALA B N 1
ATOM 6429 C CA . ALA B 1 355 ? -7.631 83.533 28.717 1.00 32.35 333 ALA B CA 1
ATOM 6430 C C . ALA B 1 355 ? -8.274 83.319 27.353 1.00 33.34 333 ALA B C 1
ATOM 6431 O O . ALA B 1 355 ? -9.383 82.793 27.251 1.00 33.60 333 ALA B O 1
ATOM 6433 N N . SER B 1 356 ? -7.569 83.741 26.309 1.00 34.27 334 SER B N 1
ATOM 6434 C CA . SER B 1 356 ? -8.001 83.495 24.941 1.00 34.69 334 SER B CA 1
ATOM 6435 C C . SER B 1 356 ? -7.537 82.106 24.520 1.00 34.97 334 SER B C 1
ATOM 6436 O O . SER B 1 356 ? -6.631 81.530 25.130 1.00 34.41 334 SER B O 1
ATOM 6439 N N . TYR B 1 357 ? -8.162 81.557 23.485 1.00 35.29 335 TYR B N 1
ATOM 6440 C CA . TYR B 1 357 ? -7.866 80.180 23.075 1.00 35.85 335 TYR B CA 1
ATOM 6441 C C . TYR B 1 357 ? -8.038 79.952 21.568 1.00 35.98 335 TYR B C 1
ATOM 6442 O O . TYR B 1 357 ? -8.460 78.875 21.140 1.00 36.00 335 TYR B O 1
ATOM 6451 N N . LEU B 1 358 ? -7.697 80.961 20.768 1.00 35.49 336 LEU B N 1
ATOM 6452 C CA . LEU B 1 358 ? -7.748 80.831 19.308 1.00 35.69 336 LEU B CA 1
ATOM 6453 C C . LEU B 1 358 ? -6.493 80.156 18.761 1.00 35.44 336 LEU B C 1
ATOM 6454 O O . LEU B 1 358 ? -6.587 79.324 17.858 1.00 35.91 336 LEU B O 1
ATOM 6459 N N . PHE B 1 359 ? -5.330 80.514 19.311 1.00 35.19 337 PHE B N 1
ATOM 6460 C CA . PHE B 1 359 ? -4.034 80.005 18.847 1.00 35.39 337 PHE B CA 1
ATOM 6461 C C . PHE B 1 359 ? -3.192 79.447 19.993 1.00 36.53 337 PHE B C 1
ATOM 6462 O O . PHE B 1 359 ? -3.028 80.106 21.025 1.00 37.46 337 PHE B O 1
ATOM 6470 N N . GLN B 1 360 ? -2.631 78.253 19.805 1.00 37.72 338 GLN B N 1
ATOM 6471 C CA . GLN B 1 360 ? -1.741 77.673 20.822 1.00 38.14 338 GLN B CA 1
ATOM 6472 C C . GLN B 1 360 ? -0.559 78.591 21.117 1.00 38.92 338 GLN B C 1
ATOM 6473 O O . GLN B 1 360 ? 0.085 79.115 20.202 1.00 38.90 338 GLN B O 1
ATOM 6479 N N . GLN B 1 361 ? -0.318 78.821 22.406 1.00 39.21 339 GLN B N 1
ATOM 6480 C CA . GLN B 1 361 ? 0.927 79.404 22.863 1.00 39.30 339 GLN B CA 1
ATOM 6481 C C . GLN B 1 361 ? 1.797 78.210 23.232 1.00 39.70 339 GLN B C 1
ATOM 6482 O O . GLN B 1 361 ? 1.347 77.292 23.934 1.00 40.83 339 GLN B O 1
ATOM 6488 N N . ASP B 1 362 ? 3.026 78.219 22.730 1.00 39.23 340 ASP B N 1
ATOM 6489 C CA . ASP B 1 362 ? 3.988 77.168 22.998 1.00 38.11 340 ASP B CA 1
ATOM 6490 C C . ASP B 1 362 ? 5.083 77.758 23.866 1.00 37.26 340 ASP B C 1
ATOM 6491 O O . ASP B 1 362 ? 6.199 78.018 23.399 1.00 37.57 340 ASP B O 1
ATOM 6496 N N . LYS B 1 363 ? 4.755 77.993 25.134 1.00 36.09 341 LYS B N 1
ATOM 6497 C CA . LYS B 1 363 ? 5.753 78.475 26.081 1.00 34.69 341 LYS B CA 1
ATOM 6498 C C . LYS B 1 363 ? 6.678 77.311 26.397 1.00 33.20 341 LYS B C 1
ATOM 6499 O O . LYS B 1 363 ? 6.242 76.162 26.455 1.00 33.21 341 LYS B O 1
ATOM 6505 N N . PHE B 1 364 ? 7.953 77.626 26.594 1.00 31.04 342 PHE B N 1
ATOM 6506 C CA . PHE B 1 364 ? 9.004 76.621 26.742 1.00 29.57 342 PHE B CA 1
ATOM 6507 C C . PHE B 1 364 ? 9.390 76.394 28.198 1.00 28.43 342 PHE B C 1
ATOM 6508 O O . PHE B 1 364 ? 10.378 75.720 28.486 1.00 28.08 342 PHE B O 1
ATOM 6516 N N . TYR B 1 365 ? 8.616 76.962 29.119 1.00 27.13 343 TYR B N 1
ATOM 6517 C CA . TYR B 1 365 ? 8.784 76.660 30.529 1.00 27.21 343 TYR B CA 1
ATOM 6518 C C . TYR B 1 365 ? 7.428 76.423 31.182 1.00 27.05 343 TYR B C 1
ATOM 6519 O O . TYR B 1 365 ? 6.377 76.721 30.601 1.00 25.75 343 TYR B O 1
ATOM 6528 N N . ASP B 1 366 ? 7.482 75.886 32.396 1.00 28.19 344 ASP B N 1
ATOM 6529 C CA . ASP B 1 366 ? 6.296 75.571 33.180 1.00 28.98 344 ASP B CA 1
ATOM 6530 C C . ASP B 1 366 ? 5.655 76.866 33.671 1.00 29.38 344 ASP B C 1
ATOM 6531 O O . ASP B 1 366 ? 6.143 77.483 34.615 1.00 30.24 344 ASP B O 1
ATOM 6536 N N . VAL B 1 367 ? 4.564 77.262 33.023 1.00 30.45 345 VAL B N 1
ATOM 6537 C CA . VAL B 1 367 ? 3.911 78.546 33.298 1.00 31.08 345 VAL B CA 1
ATOM 6538 C C . VAL B 1 367 ? 2.992 78.466 34.524 1.00 31.43 345 VAL B C 1
ATOM 6539 O O . VAL B 1 367 ? 2.314 79.440 34.855 1.00 31.79 345 VAL B O 1
ATOM 6543 N N . ALA B 1 368 ? 2.991 77.312 35.199 1.00 31.57 346 ALA B N 1
ATOM 6544 C CA . ALA B 1 368 ? 2.334 77.153 36.506 1.00 31.00 346 ALA B CA 1
ATOM 6545 C C . ALA B 1 368 ? 3.042 77.943 37.606 1.00 31.06 346 ALA B C 1
ATOM 6546 O O . ALA B 1 368 ? 2.441 78.260 38.637 1.00 31.11 346 ALA B O 1
ATOM 6548 N N . LEU B 1 369 ? 4.317 78.262 37.379 1.00 29.90 347 LEU B N 1
ATOM 6549 C CA . LEU B 1 369 ? 5.109 79.064 38.311 1.00 27.96 347 LEU B CA 1
ATOM 6550 C C . LEU B 1 369 ? 4.642 80.530 38.401 1.00 26.00 347 LEU B C 1
ATOM 6551 O O . LEU B 1 369 ? 4.870 81.217 39.404 1.00 25.93 347 LEU B O 1
ATOM 6556 N N . ASP B 1 370 ? 4.002 80.998 37.343 1.00 24.19 348 ASP B N 1
ATOM 6557 C CA . ASP B 1 370 ? 3.697 82.417 37.202 1.00 22.98 348 ASP B CA 1
ATOM 6558 C C . ASP B 1 370 ? 2.521 82.852 38.084 1.00 21.51 348 ASP B C 1
ATOM 6559 O O . ASP B 1 370 ? 1.638 82.053 38.397 1.00 22.83 348 ASP B O 1
ATOM 6564 N N . THR B 1 371 ? 2.515 84.122 38.490 1.00 19.11 349 THR B N 1
ATOM 6565 C CA . THR B 1 371 ? 1.551 84.611 39.487 1.00 18.50 349 THR B CA 1
ATOM 6566 C C . THR B 1 371 ? 0.636 85.743 39.027 1.00 16.81 349 THR B C 1
ATOM 6567 O O . THR B 1 371 ? -0.133 86.270 39.828 1.00 14.94 349 THR B O 1
ATOM 6571 N N . GLY B 1 372 ? 0.692 86.111 37.754 1.00 14.98 350 GLY B N 1
ATOM 6572 C CA . GLY B 1 372 ? -0.182 87.159 37.232 1.00 14.90 350 GLY B CA 1
ATOM 6573 C C . GLY B 1 372 ? -1.667 86.966 37.525 1.00 14.06 350 GLY B C 1
ATOM 6574 O O . GLY B 1 372 ? -2.385 87.938 37.836 1.00 15.04 350 GLY B O 1
ATOM 6575 N N . ASP B 1 373 ? -2.149 85.731 37.447 1.00 13.47 351 ASP B N 1
ATOM 6576 C CA . ASP B 1 373 ? -3.575 85.453 37.701 1.00 13.09 351 ASP B CA 1
ATOM 6577 C C . ASP B 1 373 ? -3.957 85.503 39.180 1.00 12.72 351 ASP B C 1
ATOM 6578 O O . ASP B 1 373 ? -5.147 85.521 39.504 1.00 12.09 351 ASP B O 1
ATOM 6583 N N . LYS B 1 374 ? -2.972 85.490 40.084 1.00 11.06 352 LYS B N 1
ATOM 6584 C CA . LYS B 1 374 ? -3.271 85.449 41.514 1.00 11.61 352 LYS B CA 1
ATOM 6585 C C . LYS B 1 374 ? -3.606 86.814 42.115 1.00 10.59 352 LYS B C 1
ATOM 6586 O O . LYS B 1 374 ? -4.041 86.888 43.260 1.00 10.72 352 LYS B O 1
ATOM 6592 N N . VAL B 1 375 ? -3.368 87.891 41.365 1.00 9.68 353 VAL B N 1
ATOM 6593 C CA . VAL B 1 375 ? -3.426 89.251 41.918 1.00 10.78 353 VAL B CA 1
ATOM 6594 C C . VAL B 1 375 ? -4.320 90.160 41.069 1.00 9.89 353 VAL B C 1
ATOM 6595 O O . VAL B 1 375 ? -4.578 89.866 39.910 1.00 10.24 353 VAL B O 1
ATOM 6599 N N . VAL B 1 376 ? -4.800 91.255 41.662 1.00 10.90 354 VAL B N 1
ATOM 6600 C CA . VAL B 1 376 ? -5.540 92.269 40.891 1.00 11.69 354 VAL B CA 1
ATOM 6601 C C . VAL B 1 376 ? -4.598 93.365 40.415 1.00 12.25 354 VAL B C 1
ATOM 6602 O O . VAL B 1 376 ? -4.978 94.201 39.616 1.00 14.82 354 VAL B O 1
ATOM 6606 N N . GLN B 1 377 ? -3.362 93.347 40.902 1.00 11.63 355 GLN B N 1
ATOM 6607 C CA . GLN B 1 377 ? -2.281 94.091 40.278 1.00 11.50 355 GLN B CA 1
ATOM 6608 C C . GLN B 1 377 ? -1.929 93.452 38.928 1.00 12.84 355 GLN B C 1
ATOM 6609 O O . GLN B 1 377 ? -2.294 92.295 38.616 1.00 14.39 355 GLN B O 1
ATOM 6615 N N . CYS B 1 378 ? -1.238 94.227 38.112 1.00 12.10 356 CYS B N 1
ATOM 6616 C CA A CYS B 1 378 ? -0.629 93.737 36.887 0.50 12.95 356 CYS B CA 1
ATOM 6617 C CA B CYS B 1 378 ? -0.614 93.706 36.913 0.50 12.20 356 CYS B CA 1
ATOM 6618 C C . CYS B 1 378 ? 0.885 93.723 37.167 1.00 13.03 356 CYS B C 1
ATOM 6619 O O . CYS B 1 378 ? 1.422 92.730 37.649 1.00 15.04 356 CYS B O 1
ATOM 6624 N N . GLY B 1 379 ? 1.575 94.841 36.932 1.00 12.15 357 GLY B N 1
ATOM 6625 C CA . GLY B 1 379 ? 2.962 94.947 37.361 1.00 12.41 357 GLY B CA 1
ATOM 6626 C C . GLY B 1 379 ? 3.007 94.836 38.883 1.00 11.68 357 GLY B C 1
ATOM 6627 O O . GLY B 1 379 ? 2.084 95.298 39.587 1.00 11.83 357 GLY B O 1
ATOM 6628 N N . ARG B 1 380 ? 4.062 94.211 39.404 1.00 12.08 358 ARG B N 1
ATOM 6629 C CA . ARG B 1 380 ? 4.193 94.013 40.836 1.00 11.97 358 ARG B CA 1
ATOM 6630 C C . ARG B 1 380 ? 5.658 94.093 41.244 1.00 12.49 358 ARG B C 1
ATOM 6631 O O . ARG B 1 380 ? 6.524 93.525 40.585 1.00 12.11 358 ARG B O 1
ATOM 6639 N N . ARG B 1 381 ? 5.931 94.830 42.309 1.00 12.07 359 ARG B N 1
ATOM 6640 C CA . ARG B 1 381 ? 7.274 94.946 42.850 1.00 14.35 359 ARG B CA 1
ATOM 6641 C C . ARG B 1 381 ? 7.777 93.625 43.390 1.00 12.85 359 ARG B C 1
ATOM 6642 O O . ARG B 1 381 ? 7.003 92.817 43.892 1.00 13.21 359 ARG B O 1
ATOM 6650 N N . VAL B 1 382 ? 9.087 93.422 43.313 1.00 11.09 360 VAL B N 1
ATOM 6651 C CA . VAL B 1 382 ? 9.718 92.323 44.000 1.00 11.22 360 VAL B CA 1
ATOM 6652 C C . VAL B 1 382 ? 9.908 92.717 45.461 1.00 11.16 360 VAL B C 1
ATOM 6653 O O . VAL B 1 382 ? 10.645 93.664 45.757 1.00 14.04 360 VAL B O 1
ATOM 6657 N N . ASP B 1 383 ? 9.215 92.019 46.360 1.00 10.29 361 ASP B N 1
ATOM 6658 C CA . ASP B 1 383 ? 9.308 92.304 47.797 1.00 10.11 361 ASP B CA 1
ATOM 6659 C C . ASP B 1 383 ? 9.998 91.181 48.579 1.00 9.56 361 ASP B C 1
ATOM 6660 O O . ASP B 1 383 ? 10.297 91.357 49.762 1.00 10.41 361 ASP B O 1
ATOM 6665 N N . CYS B 1 384 ? 10.264 90.051 47.935 1.00 9.49 362 CYS B N 1
ATOM 6666 C CA . CYS B 1 384 ? 10.789 88.866 48.619 1.00 9.18 362 CYS B CA 1
ATOM 6667 C C . CYS B 1 384 ? 12.299 88.915 48.912 1.00 8.67 362 CYS B C 1
ATOM 6668 O O . CYS B 1 384 ? 12.743 88.358 49.913 1.00 8.34 362 CYS B O 1
ATOM 6671 N N . LEU B 1 385 ? 13.089 89.582 48.066 1.00 8.90 363 LEU B N 1
ATOM 6672 C CA . LEU B 1 385 ? 14.550 89.488 48.194 1.00 8.60 363 LEU B CA 1
ATOM 6673 C C . LEU B 1 385 ? 15.058 90.125 49.470 1.00 8.76 363 LEU B C 1
ATOM 6674 O O . LEU B 1 385 ? 15.934 89.565 50.136 1.00 8.83 363 LEU B O 1
ATOM 6679 N N . LYS B 1 386 ? 14.511 91.288 49.827 1.00 7.73 364 LYS B N 1
ATOM 6680 C CA . LYS B 1 386 ? 14.977 91.980 51.029 1.00 8.18 364 LYS B CA 1
ATOM 6681 C C . LYS B 1 386 ? 14.739 91.108 52.268 1.00 8.51 364 LYS B C 1
ATOM 6682 O O . LYS B 1 386 ? 15.590 91.024 53.151 1.00 9.47 364 LYS B O 1
ATOM 6688 N N . LEU B 1 387 ? 13.615 90.405 52.314 1.00 8.51 365 LEU B N 1
ATOM 6689 C CA . LEU B 1 387 ? 13.324 89.529 53.430 1.00 8.80 365 LEU B CA 1
ATOM 6690 C C . LEU B 1 387 ? 14.214 88.282 53.384 1.00 8.89 365 LEU B C 1
ATOM 6691 O O . LEU B 1 387 ? 14.805 87.893 54.392 1.00 9.17 365 LEU B O 1
ATOM 6696 N N . TRP B 1 388 ? 14.275 87.661 52.217 1.00 8.15 366 TRP B N 1
ATOM 6697 C CA . TRP B 1 388 ? 15.047 86.427 52.031 1.00 8.16 366 TRP B CA 1
ATOM 6698 C C . TRP B 1 388 ? 16.522 86.605 52.385 1.00 8.29 366 TRP B C 1
ATOM 6699 O O . TRP B 1 388 ? 17.092 85.743 53.066 1.00 8.89 366 TRP B O 1
ATOM 6710 N N . LEU B 1 389 ? 17.132 87.715 51.948 1.00 8.44 367 LEU B N 1
ATOM 6711 C CA . LEU B 1 389 ? 18.570 87.917 52.165 1.00 8.81 367 LEU B CA 1
ATOM 6712 C C . LEU B 1 389 ? 18.839 88.102 53.661 1.00 8.64 367 LEU B C 1
ATOM 6713 O O . LEU B 1 389 ? 19.790 87.531 54.226 1.00 8.59 367 LEU B O 1
ATOM 6718 N N . MET B 1 390 ? 17.985 88.866 54.329 1.00 8.06 368 MET B N 1
ATOM 6719 C CA . MET B 1 390 ? 18.115 89.058 55.780 1.00 8.81 368 MET B CA 1
ATOM 6720 C C . MET B 1 390 ? 17.943 87.724 56.518 1.00 9.95 368 MET B C 1
ATOM 6721 O O . MET B 1 390 ? 18.703 87.401 57.437 1.00 10.26 368 MET B O 1
ATOM 6726 N N . TRP B 1 391 ? 16.965 86.941 56.079 1.00 8.19 369 TRP B N 1
ATOM 6727 C CA . TRP B 1 391 ? 16.672 85.639 56.690 1.00 8.79 369 TRP B CA 1
ATOM 6728 C C . TRP B 1 391 ? 17.815 84.651 56.446 1.00 9.12 369 TRP B C 1
ATOM 6729 O O . TRP B 1 391 ? 18.126 83.819 57.312 1.00 10.17 369 TRP B O 1
ATOM 6740 N N . LYS B 1 392 ? 18.449 84.737 55.281 1.00 8.21 370 LYS B N 1
ATOM 6741 C CA . LYS B 1 392 ? 19.659 83.929 55.009 1.00 8.66 370 LYS B CA 1
ATOM 6742 C C . LYS B 1 392 ? 20.783 84.295 55.983 1.00 9.89 370 LYS B C 1
ATOM 6743 O O . LYS B 1 392 ? 21.452 83.413 56.524 1.00 10.15 370 LYS B O 1
ATOM 6749 N N . ALA B 1 393 ? 20.994 85.581 56.208 1.00 9.16 371 ALA B N 1
ATOM 6750 C CA . ALA B 1 393 ? 22.060 86.029 57.109 1.00 10.08 371 ALA B CA 1
ATOM 6751 C C . ALA B 1 393 ? 21.795 85.657 58.567 1.00 10.71 371 ALA B C 1
ATOM 6752 O O . ALA B 1 393 ? 22.695 85.206 59.280 1.00 12.54 371 ALA B O 1
ATOM 6754 N N . GLN B 1 394 ? 20.560 85.861 59.009 1.00 10.03 372 GLN B N 1
ATOM 6755 C CA . GLN B 1 394 ? 20.176 85.696 60.408 1.00 10.54 372 GLN B CA 1
ATOM 6756 C C . GLN B 1 394 ? 19.782 84.268 60.778 1.00 10.62 372 GLN B C 1
ATOM 6757 O O . GLN B 1 394 ? 19.993 83.839 61.925 1.00 11.09 372 GLN B O 1
ATOM 6763 N N . GLY B 1 395 ? 19.165 83.557 59.838 1.00 10.46 373 GLY B N 1
ATOM 6764 C CA . GLY B 1 395 ? 18.481 82.320 60.131 1.00 10.64 373 GLY B CA 1
ATOM 6765 C C . GLY B 1 395 ? 17.252 82.540 60.987 1.00 9.62 373 GLY B C 1
ATOM 6766 O O . GLY B 1 395 ? 17.033 83.643 61.524 1.00 9.85 373 GLY B O 1
ATOM 6767 N N . ASP B 1 396 ? 16.448 81.498 61.159 1.00 9.67 374 ASP B N 1
ATOM 6768 C CA . ASP B 1 396 ? 15.370 81.552 62.129 1.00 10.26 374 ASP B CA 1
ATOM 6769 C C . ASP B 1 396 ? 15.920 81.983 63.501 1.00 9.73 374 ASP B C 1
ATOM 6770 O O . ASP B 1 396 ? 15.275 82.727 64.235 1.00 9.87 374 ASP B O 1
ATOM 6775 N N . GLN B 1 397 ? 17.095 81.457 63.859 1.00 10.80 375 GLN B N 1
ATOM 6776 C CA . GLN B 1 397 ? 17.676 81.683 65.191 1.00 11.98 375 GLN B CA 1
ATOM 6777 C C . GLN B 1 397 ? 17.926 83.168 65.443 1.00 10.48 375 GLN B C 1
ATOM 6778 O O . GLN B 1 397 ? 17.619 83.662 66.508 1.00 11.82 375 GLN B O 1
ATOM 6784 N N . GLY B 1 398 ? 18.481 83.869 64.465 1.00 10.15 376 GLY B N 1
ATOM 6785 C CA . GLY B 1 398 ? 18.755 85.303 64.607 1.00 9.90 376 GLY B CA 1
ATOM 6786 C C . GLY B 1 398 ? 17.500 86.156 64.684 1.00 9.49 376 GLY B C 1
ATOM 6787 O O . GLY B 1 398 ? 17.403 87.115 65.476 1.00 10.28 376 GLY B O 1
ATOM 6788 N N . LEU B 1 399 ? 16.517 85.819 63.859 1.00 9.65 377 LEU B N 1
ATOM 6789 C CA . LEU B 1 399 ? 15.238 86.520 63.905 1.00 8.93 377 LEU B CA 1
ATOM 6790 C C . LEU B 1 399 ? 14.512 86.268 65.225 1.00 9.51 377 LEU B C 1
ATOM 6791 O O . LEU B 1 399 ? 13.920 87.179 65.788 1.00 9.98 377 LEU B O 1
ATOM 6796 N N . GLU B 1 400 ? 14.576 85.038 65.726 1.00 9.79 378 GLU B N 1
ATOM 6797 C CA . GLU B 1 400 ? 14.015 84.688 67.033 1.00 10.46 378 GLU B CA 1
ATOM 6798 C C . GLU B 1 400 ? 14.649 85.482 68.156 1.00 9.51 378 GLU B C 1
ATOM 6799 O O . GLU B 1 400 ? 13.960 85.998 69.031 1.00 10.37 378 GLU B O 1
ATOM 6805 N N . ARG B 1 401 ? 15.971 85.548 68.140 1.00 11.05 379 ARG B N 1
ATOM 6806 C CA . ARG B 1 401 ? 16.713 86.277 69.178 1.00 11.67 379 ARG B CA 1
ATOM 6807 C C . ARG B 1 401 ? 16.271 87.733 69.242 1.00 10.19 379 ARG B C 1
ATOM 6808 O O . ARG B 1 401 ? 16.089 88.278 70.330 1.00 10.17 379 ARG B O 1
ATOM 6816 N N . ARG B 1 402 ? 16.067 88.342 68.078 1.00 9.68 380 ARG B N 1
ATOM 6817 C CA . ARG B 1 402 ? 15.602 89.724 67.996 1.00 10.24 380 ARG B CA 1
ATOM 6818 C C . ARG B 1 402 ? 14.194 89.897 68.567 1.00 8.84 380 ARG B C 1
ATOM 6819 O O . ARG B 1 402 ? 13.936 90.819 69.349 1.00 9.52 380 ARG B O 1
ATOM 6827 N N . ILE B 1 403 ? 13.280 88.998 68.216 1.00 9.83 381 ILE B N 1
ATOM 6828 C CA . ILE B 1 403 ? 11.921 89.064 68.750 1.00 10.54 381 ILE B CA 1
ATOM 6829 C C . ILE B 1 403 ? 11.946 88.954 70.273 1.00 10.12 381 ILE B C 1
ATOM 6830 O O . ILE B 1 403 ? 11.316 89.730 70.980 1.00 10.24 381 ILE B O 1
ATOM 6835 N N . ASP B 1 404 ? 12.709 87.992 70.776 1.00 10.15 382 ASP B N 1
ATOM 6836 C CA . ASP B 1 404 ? 12.736 87.757 72.208 1.00 10.84 382 ASP B CA 1
ATOM 6837 C C . ASP B 1 404 ? 13.334 88.957 72.944 1.00 10.67 382 ASP B C 1
ATOM 6838 O O . ASP B 1 404 ? 12.837 89.341 74.001 1.00 10.24 382 ASP B O 1
ATOM 6843 N N . GLN B 1 405 ? 14.368 89.560 72.369 1.00 11.05 383 GLN B N 1
ATOM 6844 C CA . GLN B 1 405 ? 14.992 90.723 72.996 1.00 11.12 383 GLN B CA 1
ATOM 6845 C C . GLN B 1 405 ? 14.030 91.913 73.010 1.00 10.56 383 GLN B C 1
ATOM 6846 O O . GLN B 1 405 ? 14.011 92.687 73.968 1.00 11.79 383 GLN B O 1
ATOM 6852 N N . ALA B 1 406 ? 13.218 92.075 71.968 1.00 9.92 384 ALA B N 1
ATOM 6853 C CA . ALA B 1 406 ? 12.232 93.155 71.970 1.00 10.02 384 ALA B CA 1
ATOM 6854 C C . ALA B 1 406 ? 11.239 93.003 73.122 1.00 9.97 384 ALA B C 1
ATOM 6855 O O . ALA B 1 406 ? 10.939 93.972 73.809 1.00 10.59 384 ALA B O 1
ATOM 6857 N N . PHE B 1 407 ? 10.768 91.777 73.356 1.00 9.12 385 PHE B N 1
ATOM 6858 C CA . PHE B 1 407 ? 9.880 91.498 74.491 1.00 9.86 385 PHE B CA 1
ATOM 6859 C C . PHE B 1 407 ? 10.583 91.833 75.824 1.00 9.70 385 PHE B C 1
ATOM 6860 O O . PHE B 1 407 ? 9.975 92.439 76.712 1.00 10.57 385 PHE B O 1
ATOM 6868 N N . VAL B 1 408 ? 11.845 91.444 75.948 1.00 10.42 386 VAL B N 1
ATOM 6869 C CA . VAL B 1 408 ? 12.614 91.742 77.170 1.00 10.43 386 VAL B CA 1
ATOM 6870 C C . VAL B 1 408 ? 12.712 93.254 77.403 1.00 11.04 386 VAL B C 1
ATOM 6871 O O . VAL B 1 408 ? 12.483 93.742 78.531 1.00 11.78 386 VAL B O 1
ATOM 6875 N N . LEU B 1 409 ? 13.064 93.999 76.357 1.00 10.21 387 LEU B N 1
ATOM 6876 C CA . LEU B 1 409 ? 13.183 95.471 76.481 1.00 10.27 387 LEU B CA 1
ATOM 6877 C C . LEU B 1 409 ? 11.833 96.149 76.763 1.00 10.17 387 LEU B C 1
ATOM 6878 O O . LEU B 1 409 ? 11.776 97.130 77.512 1.00 10.07 387 LEU B O 1
ATOM 6883 N N . ALA B 1 410 ? 10.737 95.657 76.184 1.00 10.16 388 ALA B N 1
ATOM 6884 C CA . ALA B 1 410 ? 9.424 96.210 76.495 1.00 10.47 388 ALA B CA 1
ATOM 6885 C C . ALA B 1 410 ? 9.090 96.025 77.974 1.00 11.20 388 ALA B C 1
ATOM 6886 O O . ALA B 1 410 ? 8.587 96.943 78.624 1.00 10.66 388 ALA B O 1
ATOM 6888 N N . ARG B 1 411 ? 9.363 94.834 78.498 1.00 11.35 389 ARG B N 1
ATOM 6889 C CA . ARG B 1 411 ? 9.102 94.557 79.910 1.00 13.20 389 ARG B CA 1
ATOM 6890 C C . ARG B 1 411 ? 10.042 95.351 80.815 1.00 12.01 389 ARG B C 1
ATOM 6891 O O . ARG B 1 411 ? 9.631 95.831 81.873 1.00 13.11 389 ARG B O 1
ATOM 6899 N N . TYR B 1 412 ? 11.278 95.534 80.378 1.00 11.30 390 TYR B N 1
ATOM 6900 C CA . TYR B 1 412 ? 12.245 96.366 81.102 1.00 11.13 390 TYR B CA 1
ATOM 6901 C C . TYR B 1 412 ? 11.722 97.803 81.214 1.00 11.67 390 TYR B C 1
ATOM 6902 O O . TYR B 1 412 ? 11.718 98.398 82.292 1.00 11.62 390 TYR B O 1
ATOM 6911 N N . LEU B 1 413 ? 11.240 98.359 80.103 1.00 10.96 391 LEU B N 1
ATOM 6912 C CA . LEU B 1 413 ? 10.672 99.696 80.119 1.00 11.26 391 LEU B CA 1
ATOM 6913 C C . LEU B 1 413 ? 9.524 99.829 81.106 1.00 11.09 391 LEU B C 1
ATOM 6914 O O . LEU B 1 413 ? 9.424 100.809 81.845 1.00 10.98 391 LEU B O 1
ATOM 6919 N N . VAL B 1 414 ? 8.624 98.858 81.097 1.00 11.26 392 VAL B N 1
ATOM 6920 C CA . VAL B 1 414 ? 7.469 98.861 81.995 1.00 12.27 392 VAL B CA 1
ATOM 6921 C C . VAL B 1 414 ? 7.922 98.814 83.444 1.00 12.78 392 VAL B C 1
ATOM 6922 O O . VAL B 1 414 ? 7.448 99.587 84.276 1.00 13.29 392 VAL B O 1
ATOM 6926 N N . GLU B 1 415 ? 8.859 97.927 83.738 1.00 12.92 393 GLU B N 1
ATOM 6927 C CA . GLU B 1 415 ? 9.293 97.780 85.122 1.00 13.60 393 GLU B CA 1
ATOM 6928 C C . GLU B 1 415 ? 9.961 99.056 85.604 1.00 14.38 393 GLU B C 1
ATOM 6929 O O . GLU B 1 415 ? 9.699 99.512 86.728 1.00 14.52 393 GLU B O 1
ATOM 6935 N N . GLU B 1 416 ? 10.783 99.658 84.752 1.00 12.88 394 GLU B N 1
ATOM 6936 C CA . GLU B 1 416 ? 11.515 100.863 85.125 1.00 14.26 394 GLU B CA 1
ATOM 6937 C C . GLU B 1 416 ? 10.619 102.081 85.255 1.00 14.80 394 GLU B C 1
ATOM 6938 O O . GLU B 1 416 ? 10.832 102.914 86.136 1.00 14.50 394 GLU B O 1
ATOM 6944 N N . MET B 1 417 ? 9.606 102.203 84.399 1.00 13.79 395 MET B N 1
ATOM 6945 C CA . MET B 1 417 ? 8.708 103.356 84.486 1.00 15.43 395 MET B CA 1
ATOM 6946 C C . MET B 1 417 ? 7.935 103.366 85.815 1.00 15.57 395 MET B C 1
ATOM 6947 O O . MET B 1 417 ? 7.659 104.433 86.367 1.00 15.14 395 MET B O 1
ATOM 6952 N N . LYS B 1 418 ? 7.633 102.181 86.349 1.00 15.57 396 LYS B N 1
ATOM 6953 C CA . LYS B 1 418 ? 6.905 102.080 87.612 1.00 16.44 396 LYS B CA 1
ATOM 6954 C C . LYS B 1 418 ? 7.693 102.656 88.792 1.00 16.06 396 LYS B C 1
ATOM 6955 O O . LYS B 1 418 ? 7.102 103.028 89.807 1.00 17.93 396 LYS B O 1
ATOM 6961 N N . LYS B 1 419 ? 9.009 102.741 88.643 1.00 15.19 397 LYS B N 1
ATOM 6962 C CA . LYS B 1 419 ? 9.895 103.190 89.726 1.00 16.50 397 LYS B CA 1
ATOM 6963 C C . LYS B 1 419 ? 10.054 104.709 89.772 1.00 18.22 397 LYS B C 1
ATOM 6964 O O . LYS B 1 419 ? 10.612 105.263 90.730 1.00 17.26 397 LYS B O 1
ATOM 6970 N N . ARG B 1 420 ? 9.587 105.385 88.737 1.00 18.32 398 ARG B N 1
ATOM 6971 C CA . ARG B 1 420 ? 9.739 106.824 88.629 1.00 19.46 398 ARG B CA 1
ATOM 6972 C C . ARG B 1 420 ? 8.426 107.506 88.938 1.00 20.86 398 ARG B C 1
ATOM 6973 O O . ARG B 1 420 ? 7.372 106.865 88.953 1.00 23.25 398 ARG B O 1
ATOM 6981 N N . GLU B 1 421 ? 8.484 108.803 89.216 1.00 21.57 399 GLU B N 1
ATOM 6982 C CA . GLU B 1 421 ? 7.275 109.585 89.443 1.00 22.55 399 GLU B CA 1
ATOM 6983 C C . GLU B 1 421 ? 6.683 110.036 88.099 1.00 22.12 399 GLU B C 1
ATOM 6984 O O . GLU B 1 421 ? 7.414 110.375 87.172 1.00 23.31 399 GLU B O 1
ATOM 6990 N N . GLY B 1 422 ? 5.362 109.983 87.989 1.00 22.53 400 GLY B N 1
ATOM 6991 C CA . GLY B 1 422 ? 4.652 110.563 86.848 1.00 22.37 400 GLY B CA 1
ATOM 6992 C C . GLY B 1 422 ? 4.145 109.603 85.789 1.00 22.60 400 GLY B C 1
ATOM 6993 O O . GLY B 1 422 ? 3.186 109.913 85.080 1.00 25.43 400 GLY B O 1
ATOM 6994 N N . PHE B 1 423 ? 4.766 108.442 85.654 1.00 21.18 401 PHE B N 1
ATOM 6995 C CA . PHE B 1 423 ? 4.345 107.505 84.606 1.00 20.19 401 PHE B CA 1
ATOM 6996 C C . PHE B 1 423 ? 3.135 106.699 85.066 1.00 20.56 401 PHE B C 1
ATOM 6997 O O . PHE B 1 423 ? 3.158 106.113 86.153 1.00 22.97 401 PHE B O 1
ATOM 7005 N N . GLU B 1 424 ? 2.069 106.711 84.265 1.00 19.68 402 GLU B N 1
ATOM 7006 C CA . GLU B 1 424 ? 0.873 105.891 84.520 1.00 19.63 402 GLU B CA 1
ATOM 7007 C C . GLU B 1 424 ? 0.728 104.913 83.363 1.00 18.60 402 GLU B C 1
ATOM 7008 O O . GLU B 1 424 ? 0.475 105.326 82.245 1.00 17.14 402 GLU B O 1
ATOM 7014 N N . LEU B 1 425 ? 0.896 103.624 83.642 1.00 18.38 403 LEU B N 1
ATOM 7015 C CA . LEU B 1 425 ? 0.765 102.586 82.623 1.00 17.99 403 LEU B CA 1
ATOM 7016 C C . LEU B 1 425 ? -0.706 102.378 82.263 1.00 17.46 403 LEU B C 1
ATOM 7017 O O . LEU B 1 425 ? -1.567 102.335 83.140 1.00 18.18 403 LEU B O 1
ATOM 7022 N N . VAL B 1 426 ? -1.004 102.255 80.968 1.00 16.51 404 VAL B N 1
ATOM 7023 C CA . VAL B 1 426 ? -2.372 102.012 80.512 1.00 16.86 404 VAL B CA 1
ATOM 7024 C C . VAL B 1 426 ? -2.806 100.584 80.884 1.00 16.89 404 VAL B C 1
ATOM 7025 O O . VAL B 1 426 ? -3.889 100.353 81.430 1.00 17.40 404 VAL B O 1
ATOM 7029 N N . MET B 1 427 ? -1.933 99.637 80.583 1.00 16.24 405 MET B N 1
ATOM 7030 C CA . MET B 1 427 ? -2.116 98.235 80.928 1.00 17.34 405 MET B CA 1
ATOM 7031 C C . MET B 1 427 ? -0.773 97.526 80.805 1.00 16.03 405 MET B C 1
ATOM 7032 O O . MET B 1 427 ? 0.163 98.052 80.202 1.00 16.28 405 MET B O 1
ATOM 7037 N N . GLU B 1 428 ? -0.661 96.347 81.397 1.00 15.29 406 GLU B N 1
ATOM 7038 C CA . GLU B 1 428 ? 0.520 95.522 81.200 1.00 15.65 406 GLU B CA 1
ATOM 7039 C C . GLU B 1 428 ? 0.522 95.079 79.743 1.00 14.73 406 GLU B C 1
ATOM 7040 O O . GLU B 1 428 ? -0.506 94.608 79.248 1.00 15.39 406 GLU B O 1
ATOM 7046 N N . PRO B 1 429 ? 1.656 95.240 79.048 1.00 13.42 407 PRO B N 1
ATOM 7047 C CA . PRO B 1 429 ? 1.657 94.887 77.623 1.00 12.90 407 PRO B CA 1
ATOM 7048 C C . PRO B 1 429 ? 1.722 93.386 77.349 1.00 13.03 407 PRO B C 1
ATOM 7049 O O . PRO B 1 429 ? 2.485 92.667 77.998 1.00 14.60 407 PRO B O 1
ATOM 7053 N N . GLU B 1 430 ? 0.917 92.932 76.386 1.00 13.12 408 GLU B N 1
ATOM 7054 C CA . GLU B 1 430 ? 0.966 91.561 75.892 1.00 12.34 408 GLU B CA 1
ATOM 7055 C C . GLU B 1 430 ? 2.057 91.390 74.823 1.00 11.28 408 GLU B C 1
ATOM 7056 O O . GLU B 1 430 ? 2.461 90.277 74.545 1.00 12.74 408 GLU B O 1
ATOM 7062 N N . PHE B 1 431 ? 2.523 92.496 74.240 1.00 10.63 409 PHE B N 1
ATOM 7063 C CA . PHE B 1 431 ? 3.425 92.479 73.092 1.00 10.76 409 PHE B CA 1
ATOM 7064 C C . PHE B 1 431 ? 4.536 93.501 73.356 1.00 10.84 409 PHE B C 1
ATOM 7065 O O . PHE B 1 431 ? 5.049 93.556 74.486 1.00 12.06 409 PHE B O 1
ATOM 7073 N N . VAL B 1 432 ? 4.940 94.280 72.353 1.00 9.58 410 VAL B N 1
ATOM 7074 C CA . VAL B 1 432 ? 6.018 95.255 72.484 1.00 9.58 410 VAL B CA 1
ATOM 7075 C C . VAL B 1 432 ? 5.501 96.699 72.349 1.00 9.09 410 VAL B C 1
ATOM 7076 O O . VAL B 1 432 ? 6.305 97.629 72.209 1.00 10.32 410 VAL B O 1
ATOM 7080 N N . ASN B 1 433 ? 4.175 96.863 72.413 1.00 10.01 411 ASN B N 1
ATOM 7081 C CA . ASN B 1 433 ? 3.503 98.168 72.471 1.00 9.79 411 ASN B CA 1
ATOM 7082 C C . ASN B 1 433 ? 3.332 98.533 73.951 1.00 10.03 411 ASN B C 1
ATOM 7083 O O . ASN B 1 433 ? 2.548 97.885 74.677 1.00 10.82 411 ASN B O 1
ATOM 7088 N N . VAL B 1 434 ? 4.063 99.548 74.397 1.00 9.27 412 VAL B N 1
ATOM 7089 C CA . VAL B 1 434 ? 4.039 99.965 75.792 1.00 10.12 412 VAL B CA 1
ATOM 7090 C C . VAL B 1 434 ? 3.315 101.305 75.827 1.00 10.41 412 VAL B C 1
ATOM 7091 O O . VAL B 1 434 ? 3.778 102.290 75.254 1.00 10.39 412 VAL B O 1
ATOM 7095 N N . CYS B 1 435 ? 2.155 101.311 76.483 1.00 11.47 413 CYS B N 1
ATOM 7096 C CA . CYS B 1 435 ? 1.221 102.426 76.443 1.00 11.82 413 CYS B CA 1
ATOM 7097 C C . CYS B 1 435 ? 1.115 103.056 77.828 1.00 12.14 413 CYS B C 1
ATOM 7098 O O . CYS B 1 435 ? 0.882 102.357 78.812 1.00 12.71 413 CYS B O 1
ATOM 7101 N N . PHE B 1 436 ? 1.277 104.373 77.892 1.00 13.38 414 PHE B N 1
ATOM 7102 C CA . PHE B 1 436 ? 1.333 105.067 79.173 1.00 13.10 414 PHE B CA 1
ATOM 7103 C C . PHE B 1 436 ? 1.131 106.570 79.032 1.00 13.19 414 PHE B C 1
ATOM 7104 O O . PHE B 1 436 ? 1.394 107.148 77.980 1.00 13.29 414 PHE B O 1
ATOM 7112 N N . TRP B 1 437 ? 0.687 107.193 80.128 1.00 15.17 415 TRP B N 1
ATOM 7113 C CA . TRP B 1 437 ? 0.666 108.648 80.246 1.00 15.82 415 TRP B CA 1
ATOM 7114 C C . TRP B 1 437 ? 1.886 109.117 81.008 1.00 16.27 415 TRP B C 1
ATOM 7115 O O . TRP B 1 437 ? 2.383 108.413 81.886 1.00 15.16 415 TRP B O 1
ATOM 7126 N N . PHE B 1 438 ? 2.382 110.299 80.662 1.00 17.11 416 PHE B N 1
ATOM 7127 C CA . PHE B 1 438 ? 3.314 111.002 81.525 1.00 18.09 416 PHE B CA 1
ATOM 7128 C C . PHE B 1 438 ? 2.535 112.083 82.260 1.00 18.82 416 PHE B C 1
ATOM 7129 O O . PHE B 1 438 ? 1.959 112.965 81.627 1.00 18.24 416 PHE B O 1
ATOM 7137 N N . VAL B 1 439 ? 2.528 112.007 83.590 1.00 20.20 417 VAL B N 1
ATOM 7138 C CA . VAL B 1 439 ? 1.852 112.991 84.435 1.00 20.84 417 VAL B CA 1
ATOM 7139 C C . VAL B 1 439 ? 2.902 113.989 84.923 1.00 21.41 417 VAL B C 1
ATOM 7140 O O . VAL B 1 439 ? 3.798 113.622 85.670 1.00 20.91 417 VAL B O 1
ATOM 7144 N N . PRO B 1 440 ? 2.824 115.252 84.471 1.00 22.17 418 PRO B N 1
ATOM 7145 C CA . PRO B 1 440 ? 3.851 116.224 84.829 1.00 23.13 418 PRO B CA 1
ATOM 7146 C C . PRO B 1 440 ? 3.660 116.707 86.263 1.00 24.01 418 PRO B C 1
ATOM 7147 O O . PRO B 1 440 ? 2.574 116.537 86.810 1.00 24.44 418 PRO B O 1
ATOM 7151 N N . PRO B 1 441 ? 4.707 117.291 86.864 1.00 25.48 419 PRO B N 1
ATOM 7152 C CA . PRO B 1 441 ? 4.601 117.725 88.262 1.00 26.49 419 PRO B CA 1
ATOM 7153 C C . PRO B 1 441 ? 3.320 118.496 88.616 1.00 27.81 419 PRO B C 1
ATOM 7154 O O . PRO B 1 441 ? 2.773 118.292 89.705 1.00 27.82 419 PRO B O 1
ATOM 7158 N N . SER B 1 442 ? 2.838 119.343 87.707 1.00 29.10 420 SER B N 1
ATOM 7159 C CA . SER B 1 442 ? 1.668 120.201 87.968 1.00 30.19 420 SER B CA 1
ATOM 7160 C C . SER B 1 442 ? 0.342 119.446 88.102 1.00 31.22 420 SER B C 1
ATOM 7161 O O . SER B 1 442 ? -0.635 119.999 88.616 1.00 31.83 420 SER B O 1
ATOM 7164 N N . LEU B 1 443 ? 0.292 118.202 87.622 1.00 31.63 421 LEU B N 1
ATOM 7165 C CA . LEU B 1 443 ? -0.914 117.380 87.725 1.00 32.05 421 LEU B CA 1
ATOM 7166 C C . LEU B 1 443 ? -0.780 116.250 88.743 1.00 31.93 421 LEU B C 1
ATOM 7167 O O . LEU B 1 443 ? -1.762 115.570 89.033 1.00 32.33 421 LEU B O 1
ATOM 7172 N N . ARG B 1 444 ? 0.418 116.050 89.288 1.00 32.86 422 ARG B N 1
ATOM 7173 C CA . ARG B 1 444 ? 0.662 114.931 90.199 1.00 33.62 422 ARG B CA 1
ATOM 7174 C C . ARG B 1 444 ? -0.099 115.112 91.508 1.00 35.52 422 ARG B C 1
ATOM 7175 O O . ARG B 1 444 ? 0.080 116.109 92.205 1.00 35.96 422 ARG B O 1
ATOM 7183 N N . GLY B 1 445 ? -0.965 114.150 91.818 1.00 37.21 423 GLY B N 1
ATOM 7184 C CA . GLY B 1 445 ? -1.811 114.216 93.008 1.00 38.41 423 GLY B CA 1
ATOM 7185 C C . GLY B 1 445 ? -3.167 114.865 92.779 1.00 39.83 423 GLY B C 1
ATOM 7186 O O . GLY B 1 445 ? -3.975 114.940 93.706 1.00 40.73 423 GLY B O 1
ATOM 7187 N N . LYS B 1 446 ? -3.428 115.327 91.552 1.00 40.92 424 LYS B N 1
ATOM 7188 C CA . LYS B 1 446 ? -4.666 116.046 91.231 1.00 41.95 424 LYS B CA 1
ATOM 7189 C C . LYS B 1 446 ? -5.680 115.137 90.526 1.00 42.83 424 LYS B C 1
ATOM 7190 O O . LYS B 1 446 ? -6.576 115.617 89.826 1.00 42.81 424 LYS B O 1
ATOM 7196 N N . GLN B 1 447 ? -5.560 113.831 90.760 1.00 44.33 425 GLN B N 1
ATOM 7197 C CA . GLN B 1 447 ? -6.299 112.807 90.011 1.00 45.47 425 GLN B CA 1
ATOM 7198 C C . GLN B 1 447 ? -7.816 112.909 90.169 1.00 46.38 425 GLN B C 1
ATOM 7199 O O . GLN B 1 447 ? -8.568 112.540 89.263 1.00 46.31 425 GLN B O 1
ATOM 7205 N N . GLU B 1 448 ? -8.258 113.405 91.321 1.00 47.25 426 GLU B N 1
ATOM 7206 C CA . GLU B 1 448 ? -9.677 113.415 91.664 1.00 48.04 426 GLU B CA 1
ATOM 7207 C C . GLU B 1 448 ? -10.382 114.728 91.313 1.00 48.37 426 GLU B C 1
ATOM 7208 O O . GLU B 1 448 ? -11.579 114.874 91.573 1.00 48.71 426 GLU B O 1
ATOM 7214 N N . SER B 1 449 ? -9.660 115.672 90.710 1.00 48.52 427 SER B N 1
ATOM 7215 C CA . SER B 1 449 ? -10.291 116.898 90.220 1.00 48.48 427 SER B CA 1
ATOM 7216 C C . SER B 1 449 ? -11.118 116.553 88.978 1.00 48.60 427 SER B C 1
ATOM 7217 O O . SER B 1 449 ? -10.848 115.549 88.310 1.00 48.90 427 SER B O 1
ATOM 7220 N N . PRO B 1 450 ? -12.120 117.388 88.653 1.00 48.59 428 PRO B N 1
ATOM 7221 C CA . PRO B 1 450 ? -13.086 117.011 87.616 1.00 47.92 428 PRO B CA 1
ATOM 7222 C C . PRO B 1 450 ? -12.516 117.057 86.197 1.00 47.52 428 PRO B C 1
ATOM 7223 O O . PRO B 1 450 ? -12.954 116.289 85.339 1.00 48.10 428 PRO B O 1
ATOM 7227 N N . ASP B 1 451 ? -11.546 117.942 85.965 1.00 46.48 429 ASP B N 1
ATOM 7228 C CA . ASP B 1 451 ? -10.962 118.144 84.633 1.00 45.37 429 ASP B CA 1
ATOM 7229 C C . ASP B 1 451 ? -9.566 117.517 84.477 1.00 44.26 429 ASP B C 1
ATOM 7230 O O . ASP B 1 451 ? -8.805 117.906 83.590 1.00 44.09 429 ASP B O 1
ATOM 7235 N N . TYR B 1 452 ? -9.244 116.549 85.334 1.00 42.60 430 TYR B N 1
ATOM 7236 C CA . TYR B 1 452 ? -7.916 115.933 85.355 1.00 41.73 430 TYR B CA 1
ATOM 7237 C C . TYR B 1 452 ? -7.567 115.243 84.034 1.00 40.65 430 TYR B C 1
ATOM 7238 O O . TYR B 1 452 ? -6.519 115.514 83.449 1.00 40.13 430 TYR B O 1
ATOM 7247 N N . HIS B 1 453 ? -8.441 114.353 83.572 1.00 39.77 431 HIS B N 1
ATOM 7248 C CA . HIS B 1 453 ? -8.195 113.625 82.321 1.00 38.93 431 HIS B CA 1
ATOM 7249 C C . HIS B 1 453 ? -8.146 114.566 81.124 1.00 38.22 431 HIS B C 1
ATOM 7250 O O . HIS B 1 453 ? -7.359 114.362 80.200 1.00 37.31 431 HIS B O 1
ATOM 7257 N N . GLU B 1 454 ? -8.979 115.601 81.152 1.00 37.18 432 GLU B N 1
ATOM 7258 C CA . GLU B 1 454 ? -8.982 116.610 80.100 1.00 36.45 432 GLU B CA 1
ATOM 7259 C C . GLU B 1 454 ? -7.636 117.332 80.033 1.00 35.04 432 GLU B C 1
ATOM 7260 O O . GLU B 1 454 ? -7.103 117.569 78.946 1.00 34.77 432 GLU B O 1
ATOM 7266 N N . ARG B 1 455 ? -7.085 117.660 81.197 1.00 33.28 433 ARG B N 1
ATOM 7267 C CA . ARG B 1 455 ? -5.789 118.333 81.275 1.00 32.00 433 ARG B CA 1
ATOM 7268 C C . ARG B 1 455 ? -4.634 117.390 80.939 1.00 29.77 433 ARG B C 1
ATOM 7269 O O . ARG B 1 455 ? -3.736 117.753 80.179 1.00 28.44 433 ARG B O 1
ATOM 7277 N N . LEU B 1 456 ? -4.671 116.184 81.502 1.00 27.34 434 LEU B N 1
ATOM 7278 C CA . LEU B 1 456 ? -3.647 115.173 81.230 1.00 26.37 434 LEU B CA 1
ATOM 7279 C C . LEU B 1 456 ? -3.552 114.861 79.729 1.00 24.81 434 LEU B C 1
ATOM 7280 O O . LEU B 1 456 ? -2.456 114.704 79.186 1.00 23.55 434 LEU B O 1
ATOM 7285 N N . SER B 1 457 ? -4.695 114.798 79.057 1.00 23.82 435 SER B N 1
ATOM 7286 C CA . SER B 1 457 ? -4.723 114.502 77.621 1.00 23.68 435 SER B CA 1
ATOM 7287 C C . SER B 1 457 ? -3.923 115.492 76.767 1.00 23.16 435 SER B C 1
ATOM 7288 O O . SER B 1 457 ? -3.415 115.119 75.704 1.00 22.30 435 SER B O 1
ATOM 7291 N N . LYS B 1 458 ? -3.810 116.744 77.228 1.00 22.33 436 LYS B N 1
ATOM 7292 C CA . LYS B 1 458 ? -3.068 117.779 76.507 1.00 22.23 436 LYS B CA 1
ATOM 7293 C C . LYS B 1 458 ? -1.549 117.694 76.671 1.00 20.71 436 LYS B C 1
ATOM 7294 O O . LYS B 1 458 ? -0.810 118.434 76.020 1.00 21.63 436 LYS B O 1
ATOM 7300 N N . VAL B 1 459 ? -1.079 116.796 77.532 1.00 18.89 437 VAL B N 1
ATOM 7301 C CA . VAL B 1 459 ? 0.330 116.735 77.846 1.00 18.39 437 VAL B CA 1
ATOM 7302 C C . VAL B 1 459 ? 1.161 116.067 76.748 1.00 16.64 437 VAL B C 1
ATOM 7303 O O . VAL B 1 459 ? 2.201 116.601 76.342 1.00 15.84 437 VAL B O 1
ATOM 7307 N N . ALA B 1 460 ? 0.725 114.896 76.288 1.00 16.86 438 ALA B N 1
ATOM 7308 C CA . ALA B 1 460 ? 1.491 114.166 75.269 1.00 16.82 438 ALA B CA 1
ATOM 7309 C C . ALA B 1 460 ? 1.720 115.005 73.994 1.00 16.57 438 ALA B C 1
ATOM 7310 O O . ALA B 1 460 ? 2.827 115.035 73.475 1.00 16.14 438 ALA B O 1
ATOM 7312 N N . PRO B 1 461 ? 0.683 115.696 73.488 1.00 16.69 439 PRO B N 1
ATOM 7313 C CA . PRO B 1 461 ? 0.926 116.560 72.319 1.00 16.34 439 PRO B CA 1
ATOM 7314 C C . PRO B 1 461 ? 2.056 117.582 72.493 1.00 15.54 439 PRO B C 1
ATOM 7315 O O . PRO B 1 461 ? 2.821 117.819 71.558 1.00 15.87 439 PRO B O 1
ATOM 7319 N N . VAL B 1 462 ? 2.161 118.192 73.677 1.00 15.97 440 VAL B N 1
ATOM 7320 C CA . VAL B 1 462 ? 3.215 119.157 73.953 1.00 15.60 440 VAL B CA 1
ATOM 7321 C C . VAL B 1 462 ? 4.591 118.500 74.045 1.00 14.60 440 VAL B C 1
ATOM 7322 O O . VAL B 1 462 ? 5.572 118.993 73.519 1.00 14.43 440 VAL B O 1
ATOM 7326 N N . LEU B 1 463 ? 4.655 117.376 74.749 1.00 14.06 441 LEU B N 1
ATOM 7327 C CA . LEU B 1 463 ? 5.891 116.620 74.851 1.00 13.29 441 LEU B CA 1
ATOM 7328 C C . LEU B 1 463 ? 6.379 116.122 73.475 1.00 12.32 441 LEU B C 1
ATOM 7329 O O . LEU B 1 463 ? 7.581 116.143 73.190 1.00 12.20 441 LEU B O 1
ATOM 7334 N N . LYS B 1 464 ? 5.447 115.666 72.645 1.00 13.04 442 LYS B N 1
ATOM 7335 C CA . LYS B 1 464 ? 5.775 115.224 71.277 1.00 12.85 442 LYS B CA 1
ATOM 7336 C C . LYS B 1 464 ? 6.388 116.378 70.461 1.00 12.30 442 LYS B C 1
ATOM 7337 O O . LYS B 1 464 ? 7.419 116.226 69.797 1.00 12.09 442 LYS B O 1
ATOM 7343 N N . GLU B 1 465 ? 5.741 117.546 70.503 1.00 12.60 443 GLU B N 1
ATOM 7344 C CA . GLU B 1 465 ? 6.301 118.700 69.824 1.00 13.07 443 GLU B CA 1
ATOM 7345 C C . GLU B 1 465 ? 7.727 119.002 70.300 1.00 12.30 443 GLU B C 1
ATOM 7346 O O . GLU B 1 465 ? 8.628 119.280 69.501 1.00 11.85 443 GLU B O 1
ATOM 7352 N N . ARG B 1 466 ? 7.950 118.950 71.613 1.00 12.64 444 ARG B N 1
ATOM 7353 C CA . ARG B 1 466 ? 9.257 119.250 72.153 1.00 13.19 444 ARG B CA 1
ATOM 7354 C C . ARG B 1 466 ? 10.327 118.251 71.752 1.00 11.62 444 ARG B C 1
ATOM 7355 O O . ARG B 1 466 ? 11.428 118.659 71.396 1.00 12.15 444 ARG B O 1
ATOM 7363 N N . MET B 1 467 ? 10.010 116.953 71.806 1.00 11.89 445 MET B N 1
ATOM 7364 C CA . MET B 1 467 ? 11.008 115.959 71.446 1.00 11.74 445 MET B CA 1
ATOM 7365 C C . MET B 1 467 ? 11.333 116.038 69.954 1.00 10.68 445 MET B C 1
ATOM 7366 O O . MET B 1 467 ? 12.490 115.887 69.561 1.00 11.99 445 MET B O 1
ATOM 7371 N N . VAL B 1 468 ? 10.320 116.291 69.133 1.00 11.45 446 VAL B N 1
ATOM 7372 C CA . VAL B 1 468 ? 10.542 116.443 67.689 1.00 12.07 446 VAL B CA 1
ATOM 7373 C C . VAL B 1 468 ? 11.406 117.668 67.380 1.00 11.59 446 VAL B C 1
ATOM 7374 O O . VAL B 1 468 ? 12.358 117.590 66.627 1.00 12.17 446 VAL B O 1
ATOM 7378 N N . LYS B 1 469 ? 11.084 118.812 67.985 1.00 12.05 447 LYS B N 1
ATOM 7379 C CA . LYS B 1 469 ? 11.857 120.023 67.725 1.00 13.55 447 LYS B CA 1
ATOM 7380 C C . LYS B 1 469 ? 13.286 119.945 68.253 1.00 13.63 447 LYS B C 1
ATOM 7381 O O . LYS B 1 469 ? 14.198 120.564 67.714 1.00 13.91 447 LYS B O 1
ATOM 7387 N N . GLU B 1 470 ? 13.484 119.158 69.297 1.00 14.15 448 GLU B N 1
ATOM 7388 C CA . GLU B 1 470 ? 14.809 118.914 69.810 1.00 15.78 448 GLU B CA 1
ATOM 7389 C C . GLU B 1 470 ? 15.562 117.897 68.969 1.00 14.56 448 GLU B C 1
ATOM 7390 O O . GLU B 1 470 ? 16.786 117.935 68.877 1.00 14.80 448 GLU B O 1
ATOM 7396 N N . GLY B 1 471 ? 14.810 116.981 68.366 1.00 13.22 449 GLY B N 1
ATOM 7397 C CA . GLY B 1 471 ? 15.374 115.935 67.526 1.00 13.50 449 GLY B CA 1
ATOM 7398 C C . GLY B 1 471 ? 15.898 114.730 68.289 1.00 13.37 449 GLY B C 1
ATOM 7399 O O . GLY B 1 471 ? 16.649 113.923 67.735 1.00 14.28 449 GLY B O 1
ATOM 7400 N N . SER B 1 472 ? 15.469 114.583 69.534 1.00 12.88 450 SER B N 1
ATOM 7401 C CA . SER B 1 472 ? 16.054 113.575 70.445 1.00 13.43 450 SER B CA 1
ATOM 7402 C C . SER B 1 472 ? 15.363 112.209 70.416 1.00 13.43 450 SER B C 1
ATOM 7403 O O . SER B 1 472 ? 15.993 111.190 70.712 1.00 13.14 450 SER B O 1
ATOM 7406 N N . MET B 1 473 ? 14.075 112.194 70.081 1.00 12.13 451 MET B N 1
ATOM 7407 C CA . MET B 1 473 ? 13.302 110.954 69.986 1.00 13.14 451 MET B CA 1
ATOM 7408 C C . MET B 1 473 ? 11.954 111.262 69.358 1.00 11.98 451 MET B C 1
ATOM 7409 O O . MET B 1 473 ? 11.545 112.420 69.293 1.00 11.38 451 MET B O 1
ATOM 7414 N N . MET B 1 474 ? 11.289 110.219 68.873 1.00 11.68 452 MET B N 1
ATOM 7415 C CA . MET B 1 474 ? 9.905 110.334 68.423 1.00 12.00 452 MET B CA 1
ATOM 7416 C C . MET B 1 474 ? 9.098 109.182 68.983 1.00 11.90 452 MET B C 1
ATOM 7417 O O . MET B 1 474 ? 9.450 108.014 68.779 1.00 11.96 452 MET B O 1
ATOM 7422 N N . ILE B 1 475 ? 8.040 109.512 69.721 1.00 11.45 453 ILE B N 1
ATOM 7423 C CA . ILE B 1 475 ? 7.093 108.524 70.226 1.00 12.47 453 ILE B CA 1
ATOM 7424 C C . ILE B 1 475 ? 5.685 108.900 69.762 1.00 12.62 453 ILE B C 1
ATOM 7425 O O . ILE B 1 475 ? 5.303 110.068 69.841 1.00 12.94 453 ILE B O 1
ATOM 7430 N N . GLY B 1 476 ? 4.914 107.926 69.283 1.00 12.91 454 GLY B N 1
ATOM 7431 C CA . GLY B 1 476 ? 3.531 108.183 68.873 1.00 13.99 454 GLY B CA 1
ATOM 7432 C C . GLY B 1 476 ? 2.601 108.350 70.067 1.00 14.58 454 GLY B C 1
ATOM 7433 O O . GLY B 1 476 ? 2.846 107.790 71.124 1.00 13.38 454 GLY B O 1
ATOM 7434 N N . TYR B 1 477 ? 1.534 109.125 69.913 1.00 15.33 455 TYR B N 1
ATOM 7435 C CA . TYR B 1 477 ? 0.479 109.161 70.931 1.00 15.89 455 TYR B CA 1
ATOM 7436 C C . TYR B 1 477 ? -0.880 109.112 70.254 1.00 16.42 455 TYR B C 1
ATOM 7437 O O . TYR B 1 477 ? -1.009 109.473 69.076 1.00 16.08 455 TYR B O 1
ATOM 7446 N N . GLN B 1 478 ? -1.878 108.660 71.009 1.00 17.04 456 GLN B N 1
ATOM 7447 C CA . GLN B 1 478 ? -3.263 108.628 70.551 1.00 18.67 456 GLN B CA 1
ATOM 7448 C C . GLN B 1 478 ? -4.185 108.474 71.743 1.00 19.75 456 GLN B C 1
ATOM 7449 O O . GLN B 1 478 ? -3.788 107.914 72.771 1.00 18.55 456 GLN B O 1
ATOM 7455 N N . PRO B 1 479 ? -5.436 108.928 71.600 1.00 21.76 457 PRO B N 1
ATOM 7456 C CA . PRO B 1 479 ? -6.462 108.596 72.573 1.00 23.02 457 PRO B CA 1
ATOM 7457 C C . PRO B 1 479 ? -7.017 107.210 72.258 1.00 24.54 457 PRO B C 1
ATOM 7458 O O . PRO B 1 479 ? -6.763 106.669 71.179 1.00 24.89 457 PRO B O 1
ATOM 7462 N N . HIS B 1 480 ? -7.772 106.632 73.181 1.00 26.16 458 HIS B N 1
ATOM 7463 C CA . HIS B 1 480 ? -8.265 105.276 72.987 1.00 27.60 458 HIS B CA 1
ATOM 7464 C C . HIS B 1 480 ? -9.338 104.967 74.020 1.00 28.77 458 HIS B C 1
ATOM 7465 O O . HIS B 1 480 ? -9.154 105.236 75.203 1.00 30.43 458 HIS B O 1
ATOM 7472 N N . GLY B 1 481 ? -10.460 104.416 73.571 1.00 30.28 459 GLY B N 1
ATOM 7473 C CA . GLY B 1 481 ? -11.578 104.125 74.465 1.00 30.75 459 GLY B CA 1
ATOM 7474 C C . GLY B 1 481 ? -12.141 105.415 75.032 1.00 31.31 459 GLY B C 1
ATOM 7475 O O . GLY B 1 481 ? -12.418 106.349 74.281 1.00 32.02 459 GLY B O 1
ATOM 7476 N N . THR B 1 482 ? -12.285 105.472 76.355 1.00 31.81 460 THR B N 1
ATOM 7477 C CA . THR B 1 482 ? -12.779 106.670 77.033 1.00 32.16 460 THR B CA 1
ATOM 7478 C C . THR B 1 482 ? -11.654 107.575 77.557 1.00 32.19 460 THR B C 1
ATOM 7479 O O . THR B 1 482 ? -11.933 108.598 78.187 1.00 33.77 460 THR B O 1
ATOM 7483 N N . ARG B 1 483 ? -10.395 107.219 77.309 1.00 31.45 461 ARG B N 1
ATOM 7484 C CA . ARG B 1 483 ? -9.286 108.045 77.794 1.00 30.18 461 ARG B CA 1
ATOM 7485 C C . ARG B 1 483 ? -8.606 108.837 76.676 1.00 28.69 461 ARG B C 1
ATOM 7486 O O . ARG B 1 483 ? -8.686 108.497 75.488 1.00 28.52 461 ARG B O 1
ATOM 7494 N N . GLY B 1 484 ? -7.932 109.906 77.089 1.00 26.12 462 GLY B N 1
ATOM 7495 C CA . GLY B 1 484 ? -7.289 110.823 76.170 1.00 24.76 462 GLY B CA 1
ATOM 7496 C C . GLY B 1 484 ? -5.904 110.359 75.779 1.00 23.21 462 GLY B C 1
ATOM 7497 O O . GLY B 1 484 ? -5.508 109.234 76.083 1.00 23.73 462 GLY B O 1
ATOM 7498 N N . ASN B 1 485 ? -5.185 111.246 75.099 1.00 20.71 463 ASN B N 1
ATOM 7499 C CA . ASN B 1 485 ? -3.879 110.954 74.504 1.00 19.45 463 ASN B CA 1
ATOM 7500 C C . ASN B 1 485 ? -2.910 110.306 75.473 1.00 18.08 463 ASN B C 1
ATOM 7501 O O . ASN B 1 485 ? -2.587 110.882 76.510 1.00 18.62 463 ASN B O 1
ATOM 7506 N N . PHE B 1 486 ? -2.447 109.104 75.123 1.00 15.61 464 PHE B N 1
ATOM 7507 C CA . PHE B 1 486 ? -1.330 108.473 75.817 1.00 14.67 464 PHE B CA 1
ATOM 7508 C C . PHE B 1 486 ? -0.302 108.058 74.788 1.00 13.40 464 PHE B C 1
ATOM 7509 O O . PHE B 1 486 ? -0.613 107.931 73.601 1.00 12.81 464 PHE B O 1
ATOM 7517 N N . PHE B 1 487 ? 0.928 107.887 75.245 1.00 12.00 465 PHE B N 1
ATOM 7518 C CA . PHE B 1 487 ? 2.013 107.460 74.384 1.00 12.17 465 PHE B CA 1
ATOM 7519 C C . PHE B 1 487 ? 1.931 105.969 74.104 1.00 12.03 465 PHE B C 1
ATOM 7520 O O . PHE B 1 487 ? 1.520 105.197 74.969 1.00 11.55 465 PHE B O 1
ATOM 7528 N N . ARG B 1 488 ? 2.341 105.592 72.892 1.00 11.48 466 ARG B N 1
ATOM 7529 C CA . ARG B 1 488 ? 2.598 104.205 72.522 1.00 11.68 466 ARG B CA 1
ATOM 7530 C C . ARG B 1 488 ? 4.057 104.086 72.126 1.00 11.65 466 ARG B C 1
ATOM 7531 O O . ARG B 1 488 ? 4.478 104.561 71.071 1.00 13.02 466 ARG B O 1
ATOM 7539 N N . VAL B 1 489 ? 4.871 103.491 72.983 1.00 10.79 467 VAL B N 1
ATOM 7540 C CA . VAL B 1 489 ? 6.230 103.195 72.600 1.00 10.68 467 VAL B CA 1
ATOM 7541 C C . VAL B 1 489 ? 6.251 101.805 71.990 1.00 10.17 467 VAL B C 1
ATOM 7542 O O . VAL B 1 489 ? 5.858 100.846 72.631 1.00 13.19 467 VAL B O 1
ATOM 7546 N N . VAL B 1 490 ? 6.725 101.695 70.758 1.00 10.68 468 VAL B N 1
ATOM 7547 C CA . VAL B 1 490 ? 6.886 100.404 70.105 1.00 10.59 468 VAL B CA 1
ATOM 7548 C C . VAL B 1 490 ? 8.347 100.007 70.195 1.00 10.60 468 VAL B C 1
ATOM 7549 O O . VAL B 1 490 ? 9.222 100.713 69.699 1.00 10.03 468 VAL B O 1
ATOM 7553 N N . VAL B 1 491 ? 8.601 98.883 70.852 1.00 12.00 469 VAL B N 1
ATOM 7554 C CA . VAL B 1 491 ? 9.955 98.415 71.076 1.00 12.69 469 VAL B CA 1
ATOM 7555 C C . VAL B 1 491 ? 10.249 97.381 69.989 1.00 12.89 469 VAL B C 1
ATOM 7556 O O . VAL B 1 491 ? 9.893 96.200 70.115 1.00 14.41 469 VAL B O 1
ATOM 7560 N N . ALA B 1 492 ? 10.837 97.848 68.887 1.00 13.02 470 ALA B N 1
ATOM 7561 C CA . ALA B 1 492 ? 11.033 97.018 67.673 1.00 12.06 470 ALA B CA 1
ATOM 7562 C C . ALA B 1 492 ? 12.438 97.031 67.066 1.00 11.17 470 ALA B C 1
ATOM 7563 O O . ALA B 1 492 ? 12.832 96.071 66.409 1.00 11.61 470 ALA B O 1
ATOM 7565 N N . ASN B 1 493 ? 13.175 98.116 67.263 1.00 9.80 471 ASN B N 1
ATOM 7566 C CA . ASN B 1 493 ? 14.445 98.321 66.592 1.00 9.51 471 ASN B CA 1
ATOM 7567 C C . ASN B 1 493 ? 15.458 97.354 67.190 1.00 9.63 471 ASN B C 1
ATOM 7568 O O . ASN B 1 493 ? 15.633 97.318 68.410 1.00 10.76 471 ASN B O 1
ATOM 7573 N N . SER B 1 494 ? 16.089 96.551 66.348 1.00 10.42 472 SER B N 1
ATOM 7574 C CA . SER B 1 494 ? 17.058 95.567 66.842 1.00 10.66 472 SER B CA 1
ATOM 7575 C C . SER B 1 494 ? 18.290 96.180 67.494 1.00 11.20 472 SER B C 1
ATOM 7576 O O . SER B 1 494 ? 19.003 95.491 68.221 1.00 11.22 472 SER B O 1
ATOM 7579 N N . ALA B 1 495 ? 18.538 97.464 67.249 1.00 9.71 473 ALA B N 1
ATOM 7580 C CA . ALA B 1 495 ? 19.690 98.141 67.820 1.00 11.08 473 ALA B CA 1
ATOM 7581 C C . ALA B 1 495 ? 19.467 98.573 69.257 1.00 10.86 473 ALA B C 1
ATOM 7582 O O . ALA B 1 495 ? 20.412 99.034 69.900 1.00 11.66 473 ALA B O 1
ATOM 7584 N N . LEU B 1 496 ? 18.235 98.480 69.757 1.00 10.95 474 LEU B N 1
ATOM 7585 C CA . LEU B 1 496 ? 17.914 98.986 71.098 1.00 11.53 474 LEU B CA 1
ATOM 7586 C C . LEU B 1 496 ? 18.705 98.294 72.189 1.00 12.69 474 LEU B C 1
ATOM 7587 O O . LEU B 1 496 ? 18.945 97.095 72.147 1.00 12.56 474 LEU B O 1
ATOM 7592 N N . THR B 1 497 ? 19.085 99.082 73.180 1.00 12.80 475 THR B N 1
ATOM 7593 C CA . THR B 1 497 ? 19.685 98.562 74.403 1.00 13.61 475 THR B CA 1
ATOM 7594 C C . THR B 1 497 ? 18.922 99.121 75.588 1.00 13.32 475 THR B C 1
ATOM 7595 O O . THR B 1 497 ? 18.076 99.999 75.438 1.00 12.77 475 THR B O 1
ATOM 7599 N N . CYS B 1 498 ? 19.214 98.600 76.777 1.00 13.18 476 CYS B N 1
ATOM 7600 C CA . CYS B 1 498 ? 18.597 99.115 78.001 1.00 13.45 476 CYS B CA 1
ATOM 7601 C C . CYS B 1 498 ? 18.798 100.616 78.150 1.00 12.26 476 CYS B C 1
ATOM 7602 O O . CYS B 1 498 ? 17.897 101.318 78.604 1.00 13.16 476 CYS B O 1
ATOM 7605 N N . ALA B 1 499 ? 19.972 101.101 77.774 1.00 12.64 477 ALA B N 1
ATOM 7606 C CA . ALA B 1 499 ? 20.275 102.530 77.855 1.00 12.90 477 ALA B CA 1
ATOM 7607 C C . ALA B 1 499 ? 19.301 103.375 77.046 1.00 12.96 477 ALA B C 1
ATOM 7608 O O . ALA B 1 499 ? 18.984 104.496 77.428 1.00 12.78 477 ALA B O 1
ATOM 7610 N N . ASP B 1 500 ? 18.801 102.839 75.936 1.00 12.71 478 ASP B N 1
ATOM 7611 C CA . ASP B 1 500 ? 17.781 103.566 75.153 1.00 12.65 478 ASP B CA 1
ATOM 7612 C C . ASP B 1 500 ? 16.446 103.684 75.865 1.00 11.93 478 ASP B C 1
ATOM 7613 O O . ASP B 1 500 ? 15.743 104.690 75.722 1.00 13.24 478 ASP B O 1
ATOM 7618 N N . MET B 1 501 ? 16.066 102.652 76.617 1.00 11.21 479 MET B N 1
ATOM 7619 C CA . MET B 1 501 ? 14.851 102.691 77.396 1.00 12.51 479 MET B CA 1
ATOM 7620 C C . MET B 1 501 ? 15.010 103.682 78.557 1.00 12.21 479 MET B C 1
ATOM 7621 O O . MET B 1 501 ? 14.092 104.444 78.865 1.00 12.69 479 MET B O 1
ATOM 7626 N N . ASP B 1 502 ? 16.177 103.660 79.200 1.00 12.48 480 ASP B N 1
ATOM 7627 C CA . ASP B 1 502 ? 16.474 104.626 80.271 1.00 12.17 480 ASP B CA 1
ATOM 7628 C C . ASP B 1 502 ? 16.396 106.049 79.725 1.00 13.26 480 ASP B C 1
ATOM 7629 O O . ASP B 1 502 ? 15.807 106.935 80.350 1.00 13.63 480 ASP B O 1
ATOM 7634 N N . PHE B 1 503 ? 17.008 106.252 78.557 1.00 13.40 481 PHE B N 1
ATOM 7635 C CA . PHE B 1 503 ? 17.015 107.554 77.893 1.00 13.80 481 PHE B CA 1
ATOM 7636 C C . PHE B 1 503 ? 15.602 108.083 77.681 1.00 13.32 481 PHE B C 1
ATOM 7637 O O . PHE B 1 503 ? 15.309 109.250 77.952 1.00 13.31 481 PHE B O 1
ATOM 7645 N N . LEU B 1 504 ? 14.717 107.238 77.166 1.00 13.43 482 LEU B N 1
ATOM 7646 C CA . LEU B 1 504 ? 13.342 107.628 76.901 1.00 13.59 482 LEU B CA 1
ATOM 7647 C C . LEU B 1 504 ? 12.646 108.175 78.157 1.00 13.67 482 LEU B C 1
ATOM 7648 O O . LEU B 1 504 ? 12.007 109.216 78.117 1.00 14.52 482 LEU B O 1
ATOM 7653 N N . LEU B 1 505 ? 12.806 107.484 79.285 1.00 12.47 483 LEU B N 1
ATOM 7654 C CA . LEU B 1 505 ? 12.186 107.897 80.535 1.00 12.23 483 LEU B CA 1
ATOM 7655 C C . LEU B 1 505 ? 12.826 109.188 81.044 1.00 11.45 483 LEU B C 1
ATOM 7656 O O . LEU B 1 505 ? 12.121 110.095 81.477 1.00 12.22 483 LEU B O 1
ATOM 7661 N N . ASN B 1 506 ? 14.154 109.249 81.000 1.00 11.57 484 ASN B N 1
ATOM 7662 C CA . ASN B 1 506 ? 14.891 110.432 81.436 1.00 12.31 484 ASN B CA 1
ATOM 7663 C C . ASN B 1 506 ? 14.495 111.666 80.627 1.00 12.83 484 ASN B C 1
ATOM 7664 O O . ASN B 1 506 ? 14.301 112.760 81.177 1.00 13.03 484 ASN B O 1
ATOM 7669 N N . GLU B 1 507 ? 14.330 111.471 79.323 1.00 13.52 485 GLU B N 1
ATOM 7670 C CA . GLU B 1 507 ? 14.001 112.580 78.428 1.00 13.84 485 GLU B CA 1
ATOM 7671 C C . GLU B 1 507 ? 12.582 113.082 78.613 1.00 14.13 485 GLU B C 1
ATOM 7672 O O . GLU B 1 507 ? 12.335 114.296 78.528 1.00 13.96 485 GLU B O 1
ATOM 7678 N N . LEU B 1 508 ? 11.628 112.176 78.834 1.00 13.48 486 LEU B N 1
ATOM 7679 C CA . LEU B 1 508 ? 10.262 112.600 79.117 1.00 14.66 486 LEU B CA 1
ATOM 7680 C C . LEU B 1 508 ? 10.219 113.399 80.418 1.00 15.34 486 LEU B C 1
ATOM 7681 O O . LEU B 1 508 ? 9.547 114.427 80.501 1.00 16.41 486 LEU B O 1
ATOM 7686 N N . GLU B 1 509 ? 10.959 112.946 81.425 1.00 14.74 487 GLU B N 1
ATOM 7687 C CA . GLU B 1 509 ? 10.997 113.679 82.699 1.00 16.61 487 GLU B CA 1
ATOM 7688 C C . GLU B 1 509 ? 11.618 115.064 82.507 1.00 15.89 487 GLU B C 1
ATOM 7689 O O . GLU B 1 509 ? 11.109 116.059 83.035 1.00 17.21 487 GLU B O 1
ATOM 7695 N N . ARG B 1 510 ? 12.667 115.146 81.701 1.00 15.18 488 ARG B N 1
ATOM 7696 C CA . ARG B 1 510 ? 13.346 116.413 81.462 1.00 15.75 488 ARG B CA 1
ATOM 7697 C C . ARG B 1 510 ? 12.481 117.380 80.651 1.00 15.51 488 ARG B C 1
ATOM 7698 O O . ARG B 1 510 ? 12.384 118.570 80.981 1.00 16.27 488 ARG B O 1
ATOM 7706 N N . LEU B 1 511 ? 11.885 116.889 79.573 1.00 14.76 489 LEU B N 1
ATOM 7707 C CA . LEU B 1 511 ? 10.978 117.725 78.770 1.00 16.10 489 LEU B CA 1
ATOM 7708 C C . LEU B 1 511 ? 9.665 118.073 79.464 1.00 16.94 489 LEU B C 1
ATOM 7709 O O . LEU B 1 511 ? 9.048 119.074 79.117 1.00 17.43 489 LEU B O 1
ATOM 7714 N N . GLY B 1 512 ? 9.219 117.263 80.422 1.00 17.38 490 GLY B N 1
ATOM 7715 C CA . GLY B 1 512 ? 7.917 117.461 81.065 1.00 18.41 490 GLY B CA 1
ATOM 7716 C C . GLY B 1 512 ? 7.940 118.214 82.385 1.00 19.39 490 GLY B C 1
ATOM 7717 O O . GLY B 1 512 ? 6.889 118.439 82.983 1.00 19.10 490 GLY B O 1
ATOM 7718 N N . GLN B 1 513 ? 9.127 118.608 82.832 1.00 20.98 491 GLN B N 1
ATOM 7719 C CA . GLN B 1 513 ? 9.294 119.120 84.203 1.00 23.37 491 GLN B CA 1
ATOM 7720 C C . GLN B 1 513 ? 8.497 120.395 84.458 1.00 24.04 491 GLN B C 1
ATOM 7721 O O . GLN B 1 513 ? 7.948 120.576 85.542 1.00 24.98 491 GLN B O 1
ATOM 7727 N N . ASP B 1 514 ? 8.400 121.255 83.450 1.00 24.69 492 ASP B N 1
ATOM 7728 C CA . ASP B 1 514 ? 7.687 122.531 83.596 1.00 25.45 492 ASP B CA 1
ATOM 7729 C C . ASP B 1 514 ? 6.209 122.475 83.190 1.00 25.90 492 ASP B C 1
ATOM 7730 O O . ASP B 1 514 ? 5.561 123.512 83.093 1.00 26.33 492 ASP B O 1
ATOM 7735 N N . LEU B 1 515 ? 5.670 121.279 82.963 1.00 25.83 493 LEU B N 1
ATOM 7736 C CA . LEU B 1 515 ? 4.284 121.135 82.520 1.00 25.96 493 LEU B CA 1
ATOM 7737 C C . LEU B 1 515 ? 3.354 120.811 83.683 1.00 26.67 493 LEU B C 1
ATOM 7738 O O . LEU B 1 515 ? 2.151 120.601 83.488 1.00 28.58 493 LEU B O 1
#

Secondary structure (DSSP, 8-state):
----S--HHHHHHHHHHHHHHIIIIIIIGGG-TTS-S-----HHHHHHHH-----SS---HHHHHHHHHHHHHHS--TTSTTEESSS-----HHHHHHHHHHHHH---TT-TTT-HHHHHHHHHHHHHHHHHHT-SS-EEEEESSHHHHHHHHHHHHHHHH-TTHHHH-GGGS--EEEEEETTS-THHHHHHHHTTS-GGGEEEEPB-TTS-B-HHHHHHHHHHHHHTT-EEEEEEEEBS-TTT--B--HHHHHHHHHHHT-EEEEEETTGGGGGG-TTTGGGGTTGGG-SEEEE-TTSTT---S--EEEEES--S-HHHHHH----S-GGG--GGG-S-SS----HHHHHHHHHHHHHHHHHHHHHHHHHHHHHHHHHHHTSTTEEESS--SSSEEEEEE--GGGTT-TTSTTHHHHHHTHHHHHHHHHHHHTS-EEEEEEETTEEEEEEEE---TT--HHHHHHHHHHHHHHHTT-/----S--HHHHHHHHHHHHHHIIIIIIIGGG-TTS-S-----HHHHHHHH-----SS---HHHHHHHHHHHHHHS--TTSTTEESSS-----HHHHHHHHHHHHH---SS-TTT-HHHHHHHHHHHHHHHHHHT-SS-EEEEESSHHHHHHHHHHHHHHHH-TTHHHH-STTSPPEEEEEETTS-HHHHHHHHHTTS-GGGEEEEPB-TTS-B-HHHHHHHHHHHHHTT-EEEEEEEEBS-TTT--B--HHHHHHHHHHHT-EEEEE-TTGGGGGG-TTTGGGGTTGGG-SEEEE-TTSTT---S--EEEEE---S-HHHHHHPPPPP-SS----SS-GGG--GGG-S-SS----HHHHHHHHHHHHHHHHHHHHHHHHHHHHHHHHHHTTSSSEEESS--SSSEEEEEE--GGGTT-TTSTTHHHHHHTHHHHHHHHHHHHTS-EEEEEEETTEEEEEEEE---TT--HHHHHHHHHHHHHHHTT-

B-factor: mean 16.61, std 8.65, range [5.59, 64.3]

Organism: Homo sapiens (NCBI:txid9606)

Nearest PDB structures (foldseek):
  2jis-assembly1_A  TM=1.002E+00  e=7.681E-93  Homo sapiens
  3vp6-assembly1_B  TM=9.589E-01  e=3.577E-57  Homo sapiens
  4rj0-assembly1_A  TM=9.015E-01  e=4.658E-38  Sphaerobacter thermophilus DSM 20745
  4riz-assembly1_B  TM=9.025E-01  e=2.205E-37  Sphaerobacter thermophilus DSM 20745
  4rlg-assembly2_D  TM=8.989E-01  e=8.885E-37  Sphaerobacter thermophilus DSM 20745

CATH classification: 3.90.1150.170 (+1 more: 3.40.640.10)

Radius of gyration: 27.81 Å; Cα contacts (8 Å, |Δi|>4): 2182; chains: 2; bounding box: 65×54×94 Å

InterPro domains:
  IPR002129 Pyridoxal phosphate-dependent decarboxylase, major domain [PF00282] (49-416)
  IPR015421 Pyridoxal phosphate-dependent transferase, major domain [G3DSA:3.40.640.10] (113-360)
  IPR015424 Pyridoxal phosphate-dependent transferase [SSF53383] (37-492)